Protein 9H2I (pdb70)

Nearest PDB structures (foldseek):
  8oqj-assembly1_A  TM=9.856E-01  e=1.143E-05  Escherichia coli
  1w88-assembly1_I  TM=9.355E-01  e=3.337E-03  Geobacillus stearothermophilus
  1w85-assembly1_I  TM=9.354E-01  e=4.107E-03  Geobacillus stearothermophilus
  2eq8-assembly1_C  TM=9.180E-01  e=4.717E-03  unclassified
  2eq8-assembly2_F  TM=9.027E-01  e=7.657E-03  unclassified

Secondary structure (DSSP, 8-state):
-----HHHHHS-HHHHHHHHHTT--GGGSPP-SGGGPPPHHHHHHHH-/-EEEEEEEEEE--SHHHHHHHHHHHHTT--EEEEESSSSSSHHHHHHSHHHHHHHHHHHHHHHHHHHGGGGTEEPPPPEE-HHHHHHHHHHHHHHHHHHHHHHHHHTT-EEEESEEEEEETTEEEEEETTEEEEEEEEEEEE---EEE---TTS-TTSTTEE-HHHHHH-----SEEEEE--SHHHHHHHHHHHHHT-EEEEE-SSSSSSTTS-HHHHHHHHHHHHHHEEEETTEEEEEEEEETTEEEEEEEETT--SSPEEESEEEE-S-EEE-TTSS-GGGGT----TTS-----TTSB-SSTTEEE-GGGG-S---HHHHHHHHHHHHHHHTT-------S---EEE-SSSEEEEEE--HHHHHHHT--EEEEEEEGGG-HHHHHTT-TT-EEEEEEETTT-BEEEEEEEETTGGGGHHHHHHHHHTT-BHHHHHHS---SS-STHHHHHHHHHHHT---SS--TTS--/-EEEEEEEEEE--SHHHHHHHHHHHHTT--EEEEESSSSSSHHHHHHSHHHHHHHHHHHHHHHHHHHTGGGTEEPPPPEE-HHHHHHHHHHHHHHHHHHHHHHHHHTT-EEEEEEEEEEETTEEEEEETTEEEEEEEEEEEE---EEE---TTS-TTSTTEE-HHHHHH-----SEEEEE--SHHHHHHHHHHHHHT-EEEEEESSSSSSTTS-HHHHHHHHHHHHHHEEEEESEEEEEEEEETTEEEEEEEETT--SS-EEESEEEE-S-EEE-GGGS-GGGGT--B-TTS-B---TT-B-SSTTEEE-GGGG-SS--HHHHHHHHHHHHHHHTT-------S---EEE-SSSEEEEEE--HHHHHHTT--EEEEEEEGGG-HHHHHTT-TT-EEEEEEETTT-BEEEEEEEETTGGGGHHHHHHHHHTT-BHHHHHHS---SS-STHHHHHHHHHHHT---SS--TT-

Sequence (990 aa):
EFAENDAYVHATPLIRRLAREFGVNLAKVKGTGRKGRILREDVQAYVKSTEIKTQVVVLGAGPAGYSAAFRCADLGLETVIVERYNTLGGVCLNVGCIPSKALLHVAKVIEEAKALAEHGIVFGEPKTDIDKIRTWKEKVINQLTGGLAGMAKGRKVKVVNGLGKFTGANTLEVEGENGKTVINFDNAIIAAGSRPIQLPFIPHEDPRIWDSTDALELKEVPERLLVMGGGIIGLEMGTVYHALGSQIDVVEMFDQVIPAADKDIVKVFTKRISKKFNLMLETKVTAVEAKEDGIYVTMEGKKAPAEPQRYDAVLVAIGRVPNGKNLDAGKAGVEVDDRGFIRVDKQLRTNVPHIFAIGDIVGQPMLAHKGVHEGHVAAEVIAGKKHYFDPKVIPSIAYTEPEVAWVGLTEKEAKEKGISYETATFPWAASGRAIASDCADGMTKLIFDKESHRVIGGAIVGTNGGELLGEIGLAIEMGCDAEDIALTIHAHPTLHESVGLAAEVFEGSITDLPNPKAKKSTEIKTQVVVLGAGPAGYSAAFRCADLGLETVIVERYNTLGGVCLNVGCIPSKALLHVAKVIEEAKALAEHGIVFGEPKTDIDKIRTWKEKVINQLTGGLAGMAKGRKVKVVNGLGKFTGANTLEVEGENGKTVINFDNAIIAAGSRPIQLPFIPHEDPRIWDSTDALELKEVPERLLVMGGGIIGLEMGTVYHALGSQIDVVEMFDQVIPAADKDIVKVFTKRISKKFNLMLETKVTAVEAKEDGIYVTMEGKKAPAEPQRYDAVLVAIGRVPNGKNLDAGKAGVEVDDRGFIRVDKQLRTNVPHIFAIGDIVGQPMLAHKGVHEGHVAAEVIAGKKHYFDPKVIPSIAYTEPEVAWVGLTEKEAKEKGISYETATFPWAASGRAIASDCADGMTKLIFDKESHRVIGGAIVGTNGGELLGEIGLAIEMGCDAEDIALTIHAHPTLHESVGLAAEVFEGSITDLPNPKA

Organism: Escherichia coli (strain K12) (NCBI:txid83333)

GO terms:
  GO:0005515 protein binding (F, IPI)
  GO:0045254 pyruvate dehydrogenase complex (C, IDA)
  GO:0097532 stress response to acid chemical (P, IMP)
  GO:0004742 dihydrolipoyllysine-residue acetyltransferase activity (F, IDA)
  GO:0005737 cytoplasm (C, IDA)
  GO:0031405 lipoic acid binding (F, IDA)
  GO:0045254 pyruvate dehydrogenase complex (C, IGI)
  GO:0006086 pyruvate decarboxylation to acetyl-CoA (P, IMP)
  GO:0005737 cytoplasm (C, HDA)

Radius of gyration: 30.0 Å; Cα contacts (8 Å, |Δi|>4): 2459; chains: 3; bounding box: 72×82×70 Å

InterPro domains:
  IPR000089 Biotin/lipoyl attachment [PF00364] (4-73)
  IPR000089 Biotin/lipoyl attachment [PF00364] (107-176)
  IPR000089 Biotin/lipoyl attachment [PF00364] (207-277)
  IPR000089 Biotin/lipoyl attachment [PS50968] (2-75)
  IPR000089 Biotin/lipoyl attachment [PS50968] (105-178)
  IPR000089 Biotin/lipoyl attachment [PS50968] (206-279)
  IPR001078 2-oxoacid dehydrogenase acyltransferase, catalytic domain [PF00198] (399-629)
  IPR003016 2-oxo acid dehydrogenase, lipoyl-binding site [PS00189] (25-54)
  IPR003016 2-oxo acid dehydrogenase, lipoyl-binding site [PS00189] (128-157)
  IPR003016 2-oxo acid dehydrogenase, lipoyl-binding site [PS00189] (229-258)
  IPR004167 Peripheral subunit-binding domain [PF02817] (327-362)
  IPR004167 Peripheral subunit-binding domain [PS51826] (328-365)
  IPR006256 Dihydrolipoamide acetyltransferase pyruvate dehydrogenase complex [TIGR01348] (180-630)
  IPR011053 Single hybrid motif [SSF51230] (1-93)
  IPR011053 Single hybrid motif [SSF51230] (105-197)
  IPR011053 Single hybrid motif [SSF51230] (206-298)
  IPR023213 Chloramphenicol acetyltransferase-like domain superfamily [G3DSA:3.30.559.10] (382-630)
  IPR036625 E3-binding domain superfamily [G3DSA:4.10.320.10] (327-372)
  IPR036625 E3-binding domain superfamily [SSF47005] (321-366)
  IPR050743 2-oxoacid dehydrogenase family, E2 component [PTHR43178] (201-629)

Structure (mmCIF, N/CA/C/O backbone):
data_9H2I
#
_entry.id   9H2I
#
_cell.length_a   60.703
_cell.length_b   88.353
_cell.length_c   200.687
_cell.angle_alpha   90.000
_cell.angle_beta   90.000
_cell.angle_gamma   90.000
#
_symmetry.space_group_name_H-M   'P 21 21 21'
#
loop_
_entity.id
_entity.type
_entity.pdbx_description
1 polymer 'Dihydrolipoyllysine-residue acetyltransferase component of pyruvate dehydrogenase complex'
2 polymer 'Dihydrolipoyl dehydrogenase'
3 non-polymer 'FLAVIN-ADENINE DINUCLEOTIDE'
4 water water
#
loop_
_atom_site.group_PDB
_atom_site.id
_atom_site.type_symbol
_atom_site.label_atom_id
_atom_site.label_alt_id
_atom_site.label_comp_id
_atom_site.label_asym_id
_atom_site.label_entity_id
_atom_site.label_seq_id
_atom_site.pdbx_PDB_ins_code
_atom_site.Cartn_x
_atom_site.Cartn_y
_atom_site.Cartn_z
_atom_site.occupancy
_atom_site.B_iso_or_equiv
_atom_site.auth_seq_id
_atom_site.auth_comp_id
_atom_site.auth_asym_id
_atom_site.auth_atom_id
_atom_site.pdbx_PDB_model_num
ATOM 1 N N . GLU A 1 5 ? -41.58656 -20.98873 60.94832 1.000 56.08784 318 GLU A N 1
ATOM 2 C CA . GLU A 1 5 ? -40.24175 -20.67052 60.48564 1.000 50.29808 318 GLU A CA 1
ATOM 3 C C . GLU A 1 5 ? -40.15329 -20.66952 58.95352 1.000 46.07836 318 GLU A C 1
ATOM 4 O O . GLU A 1 5 ? -41.16522 -20.56947 58.25896 1.000 46.58379 318 GLU A O 1
ATOM 10 N N . PHE A 1 6 ? -38.93853 -20.76400 58.42295 1.000 45.11561 319 PHE A N 1
ATOM 11 C CA . PHE A 1 6 ? -38.73039 -20.45967 57.01358 1.000 45.24344 319 PHE A CA 1
ATOM 12 C C . PHE A 1 6 ? -39.34166 -21.51213 56.09349 1.000 44.75225 319 PHE A C 1
ATOM 13 O O . PHE A 1 6 ? -39.24015 -22.71868 56.34029 1.000 42.48302 319 PHE A O 1
ATOM 21 N N . ALA A 1 7 ? -39.95033 -21.03614 55.00472 1.000 41.64812 320 ALA A N 1
ATOM 22 C CA . ALA A 1 7 ? -40.45342 -21.87697 53.92617 1.000 44.76498 320 ALA A CA 1
ATOM 23 C C . ALA A 1 7 ? -40.38384 -21.10214 52.61526 1.000 47.08056 320 ALA A C 1
ATOM 24 O O . ALA A 1 7 ? -40.59144 -19.88269 52.58786 1.000 41.29860 320 ALA A O 1
ATOM 26 N N . GLU A 1 8 ? -40.09864 -21.82260 51.52441 1.000 41.37325 321 GLU A N 1
ATOM 27 C CA . GLU A 1 8 ? -40.12232 -21.24244 50.17426 1.000 42.56590 321 GLU A CA 1
ATOM 28 C C . GLU A 1 8 ? -41.56667 -21.17729 49.66039 1.000 42.91187 321 GLU A C 1
ATOM 29 O O . GLU A 1 8 ? -41.99254 -21.92122 48.77455 1.000 48.37627 321 GLU A O 1
ATOM 35 N N . ASN A 1 9 ? -42.32717 -20.24722 50.21712 1.000 40.78614 322 ASN A N 1
ATOM 36 C CA . ASN A 1 9 ? -43.71824 -20.06657 49.83725 1.000 40.15241 322 ASN A CA 1
ATOM 37 C C . ASN A 1 9 ? -43.86592 -18.91109 48.83652 1.000 46.68886 322 ASN A C 1
ATOM 38 O O . ASN A 1 9 ? -42.87937 -18.35610 48.33607 1.000 38.25338 322 ASN A O 1
ATOM 43 N N . ASP A 1 10 ? -45.11975 -18.51860 48.56341 1.000 44.03157 323 ASP A N 1
ATOM 44 C CA . ASP A 1 10 ? -45.37887 -17.51132 47.53607 1.000 47.41491 323 ASP A CA 1
ATOM 45 C C . ASP A 1 10 ? -44.84819 -16.14070 47.93740 1.000 42.61122 323 ASP A C 1
ATOM 46 O O . ASP A 1 10 ? -44.37736 -15.37960 47.07953 1.000 39.81932 323 ASP A O 1
ATOM 51 N N . ALA A 1 11 ? -44.91454 -15.81120 49.22926 1.000 37.71844 324 ALA A N 1
ATOM 52 C CA . ALA A 1 11 ? -44.31941 -14.56410 49.70482 1.000 41.00315 324 ALA A CA 1
ATOM 53 C C . ALA A 1 11 ? -42.81419 -14.54665 49.46524 1.000 41.23025 324 ALA A C 1
ATOM 54 O O . ALA A 1 11 ? -42.23707 -13.50226 49.13125 1.000 34.73081 324 ALA A O 1
ATOM 56 N N . TYR A 1 12 ? -42.15977 -15.69501 49.64940 1.000 38.28629 325 TYR A N 1
ATOM 57 C CA . TYR A 1 12 ? -40.71882 -15.78017 49.39273 1.000 37.16230 325 TYR A CA 1
ATOM 58 C C . TYR A 1 12 ? -40.41717 -15.69503 47.90175 1.000 37.18307 325 TYR A C 1
ATOM 59 O O . TYR A 1 12 ? -39.41857 -15.08064 47.49753 1.000 36.36075 325 TYR A O 1
ATOM 68 N N . VAL A 1 13 ? -41.26818 -16.29351 47.06594 1.000 34.13679 326 VAL A N 1
ATOM 69 C CA . VAL A 1 13 ? -41.07201 -16.21117 45.61895 1.000 36.53426 326 VAL A CA 1
ATOM 70 C C . VAL A 1 13 ? -41.14232 -14.76209 45.13655 1.000 38.76551 326 VAL A C 1
ATOM 71 O O . VAL A 1 13 ? -40.38206 -14.34790 44.24877 1.000 35.59955 326 VAL A O 1
ATOM 75 N N . HIS A 1 14 ? -42.06778 -13.97494 45.69255 1.000 37.82345 327 HIS A N 1
ATOM 76 C CA . HIS A 1 14 ? -42.27988 -12.60748 45.22150 1.000 40.38264 327 HIS A CA 1
ATOM 77 C C . HIS A 1 14 ? -41.26188 -11.61304 45.78104 1.000 40.06572 327 HIS A C 1
ATOM 78 O O . HIS A 1 14 ? -41.02024 -10.56940 45.15726 1.000 33.51662 327 HIS A O 1
ATOM 85 N N . ALA A 1 15 ? -40.65105 -11.92562 46.91887 1.000 36.66871 328 ALA A N 1
ATOM 86 C CA . ALA A 1 15 ? -39.77708 -10.99521 47.61561 1.000 36.93071 328 ALA A CA 1
ATOM 87 C C . ALA A 1 15 ? -38.51457 -10.72939 46.80985 1.000 34.30242 328 ALA A C 1
ATOM 88 O O . ALA A 1 15 ? -38.11427 -11.51713 45.94457 1.000 34.01795 328 ALA A O 1
ATOM 90 N N . THR A 1 16 ? -37.86874 -9.61248 47.13060 1.000 36.56936 329 THR A N 1
ATOM 91 C CA . THR A 1 16 ? -36.62971 -9.22636 46.47215 1.000 32.80478 329 THR A CA 1
ATOM 92 C C . THR A 1 16 ? -35.45882 -10.02491 47.05129 1.000 36.39385 329 THR A C 1
ATOM 93 O O . THR A 1 16 ? -35.57228 -10.62373 48.12184 1.000 34.76251 329 THR A O 1
ATOM 97 N N . PRO A 1 17 ? -34.32765 -10.08356 46.34533 1.000 36.08033 330 PRO A N 1
ATOM 98 C CA . PRO A 1 17 ? -33.18280 -10.85443 46.87738 1.000 37.27312 330 PRO A CA 1
ATOM 99 C C . PRO A 1 17 ? -32.71342 -10.41280 48.25690 1.000 37.54700 330 PRO A C 1
ATOM 100 O O . PRO A 1 17 ? -32.28965 -11.27185 49.04840 1.000 32.51765 330 PRO A O 1
ATOM 104 N N . LEU A 1 18 ? -32.78989 -9.11384 48.58799 1.000 31.94966 331 LEU A N 1
ATOM 105 C CA . LEU A 1 18 ? -32.46584 -8.68570 49.95173 1.000 36.36425 331 LEU A CA 1
ATOM 106 C C . LEU A 1 18 ? -33.36759 -9.36995 50.97450 1.000 34.91890 331 LEU A C 1
ATOM 107 O O . LEU A 1 18 ? -32.89007 -9.89734 51.98542 1.000 35.14738 331 LEU A O 1
ATOM 112 N N . ILE A 1 19 ? -34.68099 -9.34158 50.73678 1.000 37.86049 332 ILE A N 1
ATOM 113 C CA . ILE A 1 19 ? -35.64409 -9.84562 51.71409 1.000 36.38586 332 ILE A CA 1
ATOM 114 C C . ILE A 1 19 ? -35.56824 -11.36818 51.80385 1.000 33.70351 332 ILE A C 1
ATOM 115 O O . ILE A 1 19 ? -35.75038 -11.95140 52.87988 1.000 36.68267 332 ILE A O 1
ATOM 120 N N . ARG A 1 20 ? -35.31382 -12.03493 50.68055 1.000 31.75449 333 ARG A N 1
ATOM 121 C CA . ARG A 1 20 ? -35.16136 -13.48920 50.70773 1.000 35.24314 333 ARG A CA 1
ATOM 122 C C . ARG A 1 20 ? -33.95186 -13.90467 51.54543 1.000 40.00342 333 ARG A C 1
ATOM 123 O O . ARG A 1 20 ? -34.03173 -14.85970 52.33504 1.000 36.75688 333 ARG A O 1
ATOM 131 N N . ARG A 1 21 ? -32.83039 -13.17715 51.41262 1.000 34.95100 334 ARG A N 1
ATOM 132 C CA . ARG A 1 21 ? -31.66522 -13.46323 52.23941 1.000 38.02584 334 ARG A CA 1
ATOM 133 C C . ARG A 1 21 ? -31.94618 -13.16147 53.70821 1.000 37.60399 334 ARG A C 1
ATOM 134 O O . ARG A 1 21 ? -31.60888 -13.96568 54.58550 1.000 37.96548 334 ARG A O 1
ATOM 142 N N . LEU A 1 22 ? -32.57272 -12.00912 53.99622 1.000 38.75933 335 LEU A N 1
ATOM 143 C CA . LEU A 1 22 ? -32.93544 -11.68312 55.37241 1.000 38.60726 335 LEU A CA 1
ATOM 144 C C . LEU A 1 22 ? -33.83512 -12.75949 55.96712 1.000 38.75195 335 LEU A C 1
ATOM 145 O O . LEU A 1 22 ? -33.58122 -13.24906 57.07311 1.000 40.21191 335 LEU A O 1
ATOM 150 N N . ALA A 1 23 ? -34.89428 -13.13950 55.24284 1.000 36.74877 336 ALA A N 1
ATOM 151 C CA . ALA A 1 23 ? -35.83761 -14.12649 55.76433 1.000 39.14658 336 ALA A CA 1
ATOM 152 C C . ALA A 1 23 ? -35.15657 -15.46366 56.04673 1.000 42.51109 336 ALA A C 1
ATOM 153 O O . ALA A 1 23 ? -35.49320 -16.14664 57.02516 1.000 42.74336 336 ALA A O 1
ATOM 155 N N . ARG A 1 24 ? -34.18156 -15.84899 55.21481 1.000 40.77467 337 ARG A N 1
ATOM 156 C CA . ARG A 1 24 ? -33.56432 -17.16047 55.38470 1.000 41.67039 337 ARG A CA 1
ATOM 157 C C . ARG A 1 24 ? -32.51624 -17.14601 56.48727 1.000 45.08382 337 ARG A C 1
ATOM 158 O O . ARG A 1 24 ? -32.32984 -18.16032 57.17291 1.000 45.57213 337 ARG A O 1
ATOM 166 N N . GLU A 1 25 ? -31.81496 -16.01496 56.65304 1.000 43.18459 338 GLU A N 1
ATOM 167 C CA . GLU A 1 25 ? -30.93759 -15.82397 57.80418 1.000 42.00078 338 GLU A CA 1
ATOM 168 C C . GLU A 1 25 ? -31.67885 -16.02479 59.11988 1.000 48.26475 338 GLU A C 1
ATOM 169 O O . GLU A 1 25 ? -31.18034 -16.70198 60.02190 1.000 46.63529 338 GLU A O 1
ATOM 175 N N . PHE A 1 26 ? -32.84600 -15.39516 59.26628 1.000 43.48736 339 PHE A N 1
ATOM 176 C CA . PHE A 1 26 ? -33.53792 -15.29429 60.54739 1.000 47.67638 339 PHE A CA 1
ATOM 177 C C . PHE A 1 26 ? -34.71624 -16.25876 60.67905 1.000 44.03904 339 PHE A C 1
ATOM 178 O O . PHE A 1 26 ? -35.48889 -16.14750 61.63560 1.000 41.79132 339 PHE A O 1
ATOM 186 N N . GLY A 1 27 ? -34.86416 -17.20265 59.75006 1.000 43.43474 340 GLY A N 1
ATOM 187 C CA . GLY A 1 27 ? -35.87476 -18.23612 59.86640 1.000 42.12479 340 GLY A CA 1
ATOM 188 C C . GLY A 1 27 ? -37.29819 -17.73481 59.78291 1.000 45.77855 340 GLY A C 1
ATOM 189 O O . GLY A 1 27 ? -38.18813 -18.31550 60.40397 1.000 40.95007 340 GLY A O 1
ATOM 190 N N . VAL A 1 28 ? -37.54050 -16.68716 59.00445 1.000 43.54912 341 VAL A N 1
ATOM 191 C CA . VAL A 1 28 ? -38.81788 -15.98922 59.00062 1.000 42.44530 341 VAL A CA 1
ATOM 192 C C . VAL A 1 28 ? -39.72505 -16.57026 57.92782 1.000 43.59093 341 VAL A C 1
ATOM 193 O O . VAL A 1 28 ? -39.28866 -16.87037 56.81097 1.000 39.75789 341 VAL A O 1
ATOM 197 N N . ASN A 1 29 ? -41.00184 -16.73081 58.26879 1.000 42.60504 342 ASN A N 1
ATOM 198 C CA . ASN A 1 29 ? -42.02697 -17.04188 57.28017 1.000 44.44838 342 ASN A CA 1
ATOM 199 C C . ASN A 1 29 ? -42.54524 -15.70966 56.75103 1.000 42.93260 342 ASN A C 1
ATOM 200 O O . ASN A 1 29 ? -43.25221 -14.98730 57.46604 1.000 43.86444 342 ASN A O 1
ATOM 205 N N . LEU A 1 30 ? -42.19281 -15.38960 55.50090 1.000 39.67452 343 LEU A N 1
ATOM 206 C CA . LEU A 1 30 ? -42.56758 -14.11417 54.89155 1.000 42.05635 343 LEU A CA 1
ATOM 207 C C . LEU A 1 30 ? -44.07276 -13.97742 54.68498 1.000 45.80033 343 LEU A C 1
ATOM 208 O O . LEU A 1 30 ? -44.56708 -12.84786 54.55805 1.000 42.66442 343 LEU A O 1
ATOM 213 N N . ALA A 1 31 ? -44.80879 -15.09480 54.64156 1.000 43.39733 344 ALA A N 1
ATOM 214 C CA . ALA A 1 31 ? -46.26629 -15.03333 54.57724 1.000 46.35970 344 ALA A CA 1
ATOM 215 C C . ALA A 1 31 ? -46.86616 -14.33910 55.79331 1.000 43.69232 344 ALA A C 1
ATOM 216 O O . ALA A 1 31 ? -47.98287 -13.82340 55.71296 1.000 50.21232 344 ALA A O 1
ATOM 218 N N . LYS A 1 32 ? -46.15427 -14.31023 56.91131 1.000 44.64463 345 LYS A N 1
ATOM 219 C CA . LYS A 1 32 ? -46.63813 -13.68458 58.13275 1.000 49.66745 345 LYS A CA 1
ATOM 220 C C . LYS A 1 32 ? -46.15451 -12.25174 58.28876 1.000 49.53459 345 LYS A C 1
ATOM 221 O O . LYS A 1 32 ? -46.54965 -11.57752 59.24674 1.000 43.00673 345 LYS A O 1
ATOM 227 N N . VAL A 1 33 ? -45.29697 -11.78308 57.38247 1.000 45.98034 346 VAL A N 1
ATOM 228 C CA . VAL A 1 33 ? -44.80826 -10.40964 57.39433 1.000 49.72626 346 VAL A CA 1
ATOM 229 C C . VAL A 1 33 ? -45.73124 -9.57006 56.52126 1.000 51.36626 346 VAL A C 1
ATOM 230 O O . VAL A 1 33 ? -45.96064 -9.89456 55.35084 1.000 53.66117 346 VAL A O 1
ATOM 234 N N . LYS A 1 34 ? -46.28411 -8.50568 57.08536 1.000 49.97997 347 LYS A N 1
ATOM 235 C CA . LYS A 1 34 ? -47.12166 -7.60526 56.30737 1.000 51.02866 347 LYS A CA 1
ATOM 236 C C . LYS A 1 34 ? -46.22282 -6.59158 55.60966 1.000 46.70303 347 LYS A C 1
ATOM 237 O O . LYS A 1 34 ? -45.43449 -5.89594 56.26013 1.000 50.03019 347 LYS A O 1
ATOM 243 N N . GLY A 1 35 ? -46.30889 -6.55296 54.28197 1.000 46.03909 348 GLY A N 1
ATOM 244 C CA . GLY A 1 35 ? -45.53393 -5.60258 53.50304 1.000 47.59129 348 GLY A CA 1
ATOM 245 C C . GLY A 1 35 ? -46.24365 -4.26090 53.45956 1.000 43.60542 348 GLY A C 1
ATOM 246 O O . GLY A 1 35 ? -47.43900 -4.18548 53.16173 1.000 45.77291 348 GLY A O 1
ATOM 247 N N . THR A 1 36 ? -45.50879 -3.20238 53.78119 1.000 45.39687 349 THR A N 1
ATOM 248 C CA . THR A 1 36 ? -46.04603 -1.85039 53.82890 1.000 43.82600 349 THR A CA 1
ATOM 249 C C . THR A 1 36 ? -45.67231 -1.01929 52.60586 1.000 46.93265 349 THR A C 1
ATOM 250 O O . THR A 1 36 ? -46.11339 0.13443 52.50155 1.000 45.07213 349 THR A O 1
ATOM 254 N N . GLY A 1 37 ? -44.88705 -1.57849 51.67722 1.000 40.39316 350 GLY A N 1
ATOM 255 C CA . GLY A 1 37 ? -44.46385 -0.86322 50.48698 1.000 41.22373 350 GLY A CA 1
ATOM 256 C C . GLY A 1 37 ? -45.53223 -0.79304 49.41335 1.000 37.45517 350 GLY A C 1
ATOM 257 O O . GLY A 1 37 ? -46.65761 -1.26586 49.56593 1.000 42.02894 350 GLY A O 1
ATOM 258 N N . ARG A 1 38 ? -45.14861 -0.20198 48.28097 1.000 43.54627 351 ARG A N 1
ATOM 259 C CA . ARG A 1 38 ? -46.04211 -0.12374 47.13108 1.000 42.92768 351 ARG A CA 1
ATOM 260 C C . ARG A 1 38 ? -46.44364 -1.51381 46.65681 1.000 45.58609 351 ARG A C 1
ATOM 261 O O . ARG A 1 38 ? -45.60753 -2.41584 46.55835 1.000 44.81117 351 ARG A O 1
ATOM 269 N N . LYS A 1 39 ? -47.74195 -1.67575 46.36582 1.000 44.47765 352 LYS A N 1
ATOM 270 C CA . LYS A 1 39 ? -48.32714 -2.95004 45.93170 1.000 45.14320 352 LYS A CA 1
ATOM 271 C C . LYS A 1 39 ? -48.00821 -4.08250 46.90767 1.000 47.62774 352 LYS A C 1
ATOM 272 O O . LYS A 1 39 ? -47.73194 -5.21159 46.50071 1.000 49.24727 352 LYS A O 1
ATOM 278 N N . GLY A 1 40 ? -48.05008 -3.78046 48.20899 1.000 47.69754 353 GLY A N 1
ATOM 279 C CA . GLY A 1 40 ? -47.80616 -4.78275 49.23584 1.000 46.78388 353 GLY A CA 1
ATOM 280 C C . GLY A 1 40 ? -46.37497 -5.26998 49.37081 1.000 45.40538 353 GLY A C 1
ATOM 281 O O . GLY A 1 40 ? -46.13512 -6.24276 50.08835 1.000 45.27070 353 GLY A O 1
ATOM 282 N N . ARG A 1 41 ? -45.41196 -4.62024 48.72102 1.000 44.86987 354 ARG A N 1
ATOM 283 C CA . ARG A 1 41 ? -44.02725 -5.08027 48.75351 1.000 44.34506 354 ARG A CA 1
ATOM 284 C C . ARG A 1 41 ? -43.49358 -5.15852 50.17997 1.000 44.68195 354 ARG A C 1
ATOM 285 O O . ARG A 1 41 ? -43.70427 -4.25166 50.99549 1.000 40.84937 354 ARG A O 1
ATOM 293 N N . ILE A 1 42 ? -42.77496 -6.24322 50.47081 1.000 40.58397 355 ILE A N 1
ATOM 294 C CA . ILE A 1 42 ? -42.16906 -6.44666 51.78205 1.000 40.35694 355 ILE A CA 1
ATOM 295 C C . ILE A 1 42 ? -40.83156 -5.72145 51.80902 1.000 43.39046 355 ILE A C 1
ATOM 296 O O . ILE A 1 42 ? -39.92959 -6.04176 51.02506 1.000 37.73811 355 ILE A O 1
ATOM 301 N N . LEU A 1 43 ? -40.70218 -4.75556 52.71787 1.000 42.92024 356 LEU A N 1
ATOM 302 C CA . LEU A 1 43 ? -39.51412 -3.92416 52.87096 1.000 47.97465 356 LEU A CA 1
ATOM 303 C C . LEU A 1 43 ? -38.58817 -4.47821 53.95232 1.000 45.20998 356 LEU A C 1
ATOM 304 O O . LEU A 1 43 ? -38.98613 -5.28860 54.78783 1.000 44.06266 356 LEU A O 1
ATOM 309 N N . ARG A 1 44 ? -37.33965 -4.00442 53.94940 1.000 48.14300 357 ARG A N 1
ATOM 310 C CA . ARG A 1 44 ? -36.40331 -4.42962 54.98878 1.000 50.99599 357 ARG A CA 1
ATOM 311 C C . ARG A 1 44 ? -36.85957 -3.97908 56.37384 1.000 50.34902 357 ARG A C 1
ATOM 312 O O . ARG A 1 44 ? -36.61955 -4.67324 57.36725 1.000 48.28816 357 ARG A O 1
ATOM 320 N N . GLU A 1 45 ? -37.51013 -2.81173 56.46191 1.000 50.37603 358 GLU A N 1
ATOM 321 C CA . GLU A 1 45 ? -38.05695 -2.36468 57.74159 1.000 53.24255 358 GLU A CA 1
ATOM 322 C C . GLU A 1 45 ? -39.14317 -3.30680 58.23621 1.000 51.30038 358 GLU A C 1
ATOM 323 O O . GLU A 1 45 ? -39.26959 -3.53237 59.44609 1.000 52.13395 358 GLU A O 1
ATOM 329 N N . ASP A 1 46 ? -39.96448 -3.83210 57.32112 1.000 47.43707 359 ASP A N 1
ATOM 330 C CA . ASP A 1 46 ? -40.99688 -4.77755 57.72352 1.000 45.36051 359 ASP A CA 1
ATOM 331 C C . ASP A 1 46 ? -40.38496 -6.01108 58.37640 1.000 47.29406 359 ASP A C 1
ATOM 332 O O . ASP A 1 46 ? -40.87318 -6.47773 59.40856 1.000 46.89712 359 ASP A O 1
ATOM 337 N N . VAL A 1 47 ? -39.30223 -6.53869 57.79775 1.000 51.84689 360 VAL A N 1
ATOM 338 C CA . VAL A 1 47 ? -38.68035 -7.76094 58.31444 1.000 49.56847 360 VAL A CA 1
ATOM 339 C C . VAL A 1 47 ? -37.99632 -7.49731 59.65529 1.000 54.38561 360 VAL A C 1
ATOM 340 O O . VAL A 1 47 ? -38.09806 -8.29750 60.59610 1.000 57.96218 360 VAL A O 1
ATOM 344 N N . GLN A 1 48 ? -37.28877 -6.37508 59.76462 1.000 53.37019 361 GLN A N 1
ATOM 345 C CA . GLN A 1 48 ? -36.64149 -6.03575 61.02440 1.000 58.66268 361 GLN A CA 1
ATOM 346 C C . GLN A 1 48 ? -37.66690 -5.78894 62.12499 1.000 59.05185 361 GLN A C 1
ATOM 347 O O . GLN A 1 48 ? -37.45988 -6.19680 63.27134 1.000 58.70097 361 GLN A O 1
ATOM 353 N N . ALA A 1 49 ? -38.78703 -5.14024 61.79962 1.000 57.30452 362 ALA A N 1
ATOM 354 C CA . ALA A 1 49 ? -39.83229 -4.95805 62.80302 1.000 54.41239 362 ALA A CA 1
ATOM 355 C C . ALA A 1 49 ? -40.38640 -6.30189 63.26979 1.000 61.26858 362 ALA A C 1
ATOM 356 O O . ALA A 1 49 ? -40.68135 -6.48437 64.45909 1.000 64.14849 362 ALA A O 1
ATOM 358 N N . TYR A 1 50 ? -40.49698 -7.26813 62.35259 1.000 58.38467 363 TYR A N 1
ATOM 359 C CA . TYR A 1 50 ? -41.13091 -8.54502 62.66650 1.000 55.10141 363 TYR A CA 1
ATOM 360 C C . TYR A 1 50 ? -40.27793 -9.40959 63.59593 1.000 63.78045 363 TYR A C 1
ATOM 361 O O . TYR A 1 50 ? -40.82958 -10.18879 64.38598 1.000 57.94245 363 TYR A O 1
ATOM 370 N N . VAL A 1 51 ? -38.94554 -9.29617 63.52695 1.000 65.18499 364 VAL A N 1
ATOM 371 C CA . VAL A 1 51 ? -38.10157 -10.16055 64.35297 1.000 68.67976 364 VAL A CA 1
ATOM 372 C C . VAL A 1 51 ? -38.34823 -9.90976 65.84029 1.000 73.33463 364 VAL A C 1
ATOM 373 O O . VAL A 1 51 ? -38.24059 -10.83301 66.65682 1.000 76.52702 364 VAL A O 1
ATOM 377 N N . LYS A 1 52 ? -38.70711 -8.68501 66.21884 1.000 74.83100 365 LYS A N 1
ATOM 378 C CA . LYS A 1 52 ? -39.09646 -8.42306 67.59955 1.000 70.74830 365 LYS A CA 1
ATOM 379 C C . LYS A 1 52 ? -40.56914 -8.03371 67.71447 1.000 69.98813 365 LYS A C 1
ATOM 380 O O . LYS A 1 52 ? -41.46226 -8.88174 67.59778 1.000 72.50361 365 LYS A O 1
ATOM 386 N N . SER B 2 1 ? -62.18088 27.43534 2.10963 1.000 52.26504 2 SER B N 1
ATOM 387 C CA . SER B 2 1 ? -61.73110 26.78084 3.33375 1.000 48.97520 2 SER B CA 1
ATOM 388 C C . SER B 2 1 ? -62.50638 25.47810 3.59760 1.000 52.35111 2 SER B C 1
ATOM 389 O O . SER B 2 1 ? -63.46072 25.15465 2.88191 1.000 53.24982 2 SER B O 1
ATOM 392 N N . THR B 2 2 ? -62.06070 24.73174 4.61246 1.000 44.32729 3 THR B N 1
ATOM 393 C CA . THR B 2 2 ? -62.65329 23.47453 5.05062 1.000 45.03750 3 THR B CA 1
ATOM 394 C C . THR B 2 2 ? -62.86066 23.56968 6.55803 1.000 46.79397 3 THR B C 1
ATOM 395 O O . THR B 2 2 ? -62.05536 24.19482 7.25293 1.000 43.72518 3 THR B O 1
ATOM 399 N N . GLU B 2 3 ? -63.95111 22.99412 7.06814 1.000 45.15243 4 GLU B N 1
ATOM 400 C CA . GLU B 2 3 ? -64.22673 23.01752 8.50056 1.000 44.81045 4 GLU B CA 1
ATOM 401 C C . GLU B 2 3 ? -64.35427 21.59518 9.01516 1.000 45.51639 4 GLU B C 1
ATOM 402 O O . GLU B 2 3 ? -64.98554 20.75072 8.37234 1.000 47.70447 4 GLU B O 1
ATOM 408 N N . ILE B 2 4 ? -63.74813 21.35066 10.17474 1.000 41.54453 5 ILE B N 1
ATOM 409 C CA . ILE B 2 4 ? -63.66560 20.05251 10.83160 1.000 41.33897 5 ILE B CA 1
ATOM 410 C C . ILE B 2 4 ? -63.91532 20.27462 12.31438 1.000 35.85329 5 ILE B C 1
ATOM 411 O O . ILE B 2 4 ? -63.53987 21.31271 12.86700 1.000 33.98474 5 ILE B O 1
ATOM 416 N N . LYS B 2 5 ? -64.55567 19.29523 12.96072 1.000 38.89002 6 LYS B N 1
ATOM 417 C CA . LYS B 2 5 ? -64.65093 19.25981 14.41165 1.000 33.80092 6 LYS B CA 1
ATOM 418 C C . LYS B 2 5 ? -64.14550 17.91105 14.89383 1.000 35.19909 6 LYS B C 1
ATOM 419 O O . LYS B 2 5 ? -64.42662 16.87232 14.28402 1.000 35.69768 6 LYS B O 1
ATOM 425 N N . THR B 2 6 ? -63.38555 17.93893 15.98460 1.000 34.84932 7 THR B N 1
ATOM 426 C CA . THR B 2 6 ? -62.84096 16.73371 16.58195 1.000 33.99284 7 THR B CA 1
ATOM 427 C C . THR B 2 6 ? -62.87537 16.87929 18.09998 1.000 34.40286 7 THR B C 1
ATOM 428 O O . THR B 2 6 ? -62.98013 17.98934 18.64198 1.000 34.34897 7 THR B O 1
ATOM 432 N N . GLN B 2 7 ? -62.76813 15.74149 18.79210 1.000 31.52166 8 GLN B N 1
ATOM 433 C CA . GLN B 2 7 ? -62.62683 15.78950 20.24841 1.000 34.58838 8 GLN B CA 1
ATOM 434 C C . GLN B 2 7 ? -61.24893 16.31398 20.65876 1.000 35.96297 8 GLN B C 1
ATOM 435 O O . GLN B 2 7 ? -61.13688 17.23306 21.48237 1.000 34.73625 8 GLN B O 1
ATOM 441 N N . VAL B 2 8 ? -60.18903 15.74424 20.09994 1.000 34.49974 9 VAL B N 1
ATOM 442 C CA . VAL B 2 8 ? -58.82187 16.11325 20.45844 1.000 34.11228 9 VAL B CA 1
ATOM 443 C C . VAL B 2 8 ? -58.08694 16.51263 19.18689 1.000 32.21289 9 VAL B C 1
ATOM 444 O O . VAL B 2 8 ? -58.09301 15.76576 18.20669 1.000 32.73775 9 VAL B O 1
ATOM 448 N N . VAL B 2 9 ? -57.42982 17.66526 19.19821 1.000 33.62329 10 VAL B N 1
ATOM 449 C CA . VAL B 2 9 ? -56.51335 17.99469 18.11073 1.000 33.47264 10 VAL B CA 1
ATOM 450 C C . VAL B 2 9 ? -55.11229 18.01543 18.68520 1.000 31.03928 10 VAL B C 1
ATOM 451 O O . VAL B 2 9 ? -54.88777 18.58066 19.75969 1.000 30.87343 10 VAL B O 1
ATOM 455 N N . VAL B 2 10 ? -54.18404 17.36244 17.99090 1.000 31.70475 11 VAL B N 1
ATOM 456 C CA . VAL B 2 10 ? -52.78228 17.32420 18.39506 1.000 33.64776 11 VAL B CA 1
ATOM 457 C C . VAL B 2 10 ? -51.98095 18.16170 17.39705 1.000 32.26847 11 VAL B C 1
ATOM 458 O O . VAL B 2 10 ? -51.96791 17.86409 16.19438 1.000 30.62366 11 VAL B O 1
ATOM 462 N N . LEU B 2 11 ? -51.29152 19.18135 17.90657 1.000 30.82642 12 LEU B N 1
ATOM 463 C CA . LEU B 2 11 ? -50.50661 20.10267 17.09583 1.000 30.17712 12 LEU B CA 1
ATOM 464 C C . LEU B 2 11 ? -49.04075 19.68446 17.15317 1.000 29.12053 12 LEU B C 1
ATOM 465 O O . LEU B 2 11 ? -48.36767 19.90789 18.16946 1.000 30.77616 12 LEU B O 1
ATOM 470 N N . GLY B 2 12 ? -48.55628 19.08840 16.06125 1.000 32.35389 13 GLY B N 1
ATOM 471 C CA . GLY B 2 12 ? -47.21989 18.51940 15.99338 1.000 33.06917 13 GLY B CA 1
ATOM 472 C C . GLY B 2 12 ? -47.23893 16.99915 16.02454 1.000 34.18006 13 GLY B C 1
ATOM 473 O O . GLY B 2 12 ? -47.98767 16.41503 16.80721 1.000 31.51232 13 GLY B O 1
ATOM 474 N N . ALA B 2 13 ? -46.40381 16.33824 15.22208 1.000 33.97381 14 ALA B N 1
ATOM 475 C CA . ALA B 2 13 ? -46.46152 14.88405 15.06945 1.000 31.67040 14 ALA B CA 1
ATOM 476 C C . ALA B 2 13 ? -45.13715 14.19439 15.38967 1.000 30.95487 14 ALA B C 1
ATOM 477 O O . ALA B 2 13 ? -44.83188 13.13316 14.82734 1.000 31.39710 14 ALA B O 1
ATOM 479 N N . GLY B 2 14 ? -44.33891 14.76896 16.28151 1.000 33.24476 15 GLY B N 1
ATOM 480 C CA . GLY B 2 14 ? -43.13175 14.11074 16.73660 1.000 32.65480 15 GLY B CA 1
ATOM 481 C C . GLY B 2 14 ? -43.45066 13.04413 17.76527 1.000 33.92635 15 GLY B C 1
ATOM 482 O O . GLY B 2 14 ? -44.62178 12.73530 18.00786 1.000 31.55555 15 GLY B O 1
ATOM 483 N N . PRO B 2 15 ? -42.41808 12.44973 18.38847 1.000 34.21776 16 PRO B N 1
ATOM 484 C CA . PRO B 2 15 ? -42.67928 11.38704 19.38752 1.000 32.36182 16 PRO B CA 1
ATOM 485 C C . PRO B 2 15 ? -43.74061 11.75668 20.41640 1.000 30.62234 16 PRO B C 1
ATOM 486 O O . PRO B 2 15 ? -44.51914 10.89478 20.83351 1.000 32.33974 16 PRO B O 1
ATOM 490 N N . ALA B 2 16 ? -43.79313 13.01735 20.84540 1.000 30.95762 17 ALA B N 1
ATOM 491 C CA . ALA B 2 16 ? -44.77947 13.39534 21.84151 1.000 33.20181 17 ALA B CA 1
ATOM 492 C C . ALA B 2 16 ? -46.17519 13.43146 21.22754 1.000 36.00599 17 ALA B C 1
ATOM 493 O O . ALA B 2 16 ? -47.10464 12.80202 21.74582 1.000 33.38714 17 ALA B O 1
ATOM 495 N N . GLY B 2 17 ? -46.32187 14.12615 20.09559 1.000 33.60816 18 GLY B N 1
ATOM 496 C CA . GLY B 2 17 ? -47.64322 14.33393 19.51460 1.000 31.54900 18 GLY B CA 1
ATOM 497 C C . GLY B 2 17 ? -48.26577 13.07228 18.93566 1.000 30.87602 18 GLY B C 1
ATOM 498 O O . GLY B 2 17 ? -49.44759 12.79966 19.14873 1.000 31.96358 18 GLY B O 1
ATOM 499 N N . TYR B 2 18 ? -47.50233 12.28718 18.18149 1.000 31.79663 19 TYR B N 1
ATOM 500 C CA . TYR B 2 18 ? -48.17726 11.13111 17.59751 1.000 31.37792 19 TYR B CA 1
ATOM 501 C C . TYR B 2 18 ? -48.47597 10.07362 18.65377 1.000 32.65569 19 TYR B C 1
ATOM 502 O O . TYR B 2 18 ? -49.51785 9.41212 18.57589 1.000 30.95673 19 TYR B O 1
ATOM 511 N N . SER B 2 19 ? -47.61236 9.93079 19.66922 1.000 30.23880 20 SER B N 1
ATOM 512 C CA . SER B 2 19 ? -47.91891 9.01109 20.76647 1.000 29.15174 20 SER B CA 1
ATOM 513 C C . SER B 2 19 ? -49.17462 9.45680 21.49855 1.000 33.46098 20 SER B C 1
ATOM 514 O O . SER B 2 19 ? -50.01124 8.62661 21.87494 1.000 31.70521 20 SER B O 1
ATOM 517 N N . ALA B 2 20 ? -49.32876 10.76911 21.70347 1.000 28.13293 21 ALA B N 1
ATOM 518 C CA . ALA B 2 20 ? -50.53779 11.26224 22.35343 1.000 30.66166 21 ALA B CA 1
ATOM 519 C C . ALA B 2 20 ? -51.76453 10.99748 21.48850 1.000 32.59720 21 ALA B C 1
ATOM 520 O O . ALA B 2 20 ? -52.80443 10.55167 21.99158 1.000 32.13659 21 ALA B O 1
ATOM 522 N N . ALA B 2 21 ? -51.64487 11.22246 20.17894 1.000 34.21972 22 ALA B N 1
ATOM 523 C CA . ALA B 2 21 ? -52.77274 11.02478 19.27203 1.000 33.46228 22 ALA B CA 1
ATOM 524 C C . ALA B 2 21 ? -53.19829 9.56086 19.23040 1.000 34.85855 22 ALA B C 1
ATOM 525 O O . ALA B 2 21 ? -54.39183 9.24577 19.30567 1.000 33.31899 22 ALA B O 1
ATOM 527 N N . PHE B 2 22 ? -52.22545 8.65427 19.07324 1.000 30.93047 23 PHE B N 1
ATOM 528 C CA . PHE B 2 22 ? -52.51423 7.23179 18.98878 1.000 31.03827 23 PHE B CA 1
ATOM 529 C C . PHE B 2 22 ? -53.07890 6.71117 20.30017 1.000 35.44859 23 PHE B C 1
ATOM 530 O O . PHE B 2 22 ? -54.00802 5.88909 20.29320 1.000 34.10971 23 PHE B O 1
ATOM 538 N N . ARG B 2 23 ? -52.56576 7.21158 21.43532 1.000 33.11499 24 ARG B N 1
ATOM 539 C CA . ARG B 2 23 ? -53.14098 6.84003 22.72776 1.000 35.23252 24 ARG B CA 1
ATOM 540 C C . ARG B 2 23 ? -54.57960 7.34203 22.85946 1.000 36.66504 24 ARG B C 1
ATOM 541 O O . ARG B 2 23 ? -55.47064 6.59384 23.29893 1.000 33.97921 24 ARG B O 1
ATOM 549 N N . CYS B 2 24 ? -54.83379 8.60024 22.47628 1.000 35.18902 25 CYS B N 1
ATOM 550 C CA . CYS B 2 24 ? -56.21158 9.09959 22.41958 1.000 33.61260 25 CYS B CA 1
ATOM 551 C C . CYS B 2 24 ? -57.09388 8.17369 21.59006 1.000 34.79382 25 CYS B C 1
ATOM 552 O O . CYS B 2 24 ? -58.19422 7.79268 22.01271 1.000 33.88257 25 CYS B O 1
ATOM 555 N N . ALA B 2 25 ? -56.62341 7.80491 20.40142 1.000 31.68958 26 ALA B N 1
ATOM 556 C CA . ALA B 2 25 ? -57.41499 6.93674 19.53323 1.000 36.91034 26 ALA B CA 1
ATOM 557 C C . ALA B 2 25 ? -57.68949 5.59263 20.20122 1.000 38.83659 26 ALA B C 1
ATOM 558 O O . ALA B 2 25 ? -58.80750 5.07581 20.12584 1.000 36.27218 26 ALA B O 1
ATOM 560 N N . ASP B 2 26 ? -56.68356 5.01459 20.87208 1.000 36.49696 27 ASP B N 1
ATOM 561 C CA . ASP B 2 26 ? -56.88238 3.73145 21.54616 1.000 37.73259 27 ASP B CA 1
ATOM 562 C C . ASP B 2 26 ? -57.85196 3.82400 22.72978 1.000 39.59704 27 ASP B C 1
ATOM 563 O O . ASP B 2 26 ? -58.47932 2.81720 23.08019 1.000 40.70024 27 ASP B O 1
ATOM 568 N N . LEU B 2 27 ? -58.00331 5.00276 23.33295 1.000 31.55545 28 LEU B N 1
ATOM 569 C CA . LEU B 2 27 ? -58.94878 5.24253 24.41013 1.000 35.95041 28 LEU B CA 1
ATOM 570 C C . LEU B 2 27 ? -60.32732 5.67429 23.90728 1.000 34.87976 28 LEU B C 1
ATOM 571 O O . LEU B 2 27 ? -61.15432 6.10524 24.71513 1.000 33.63155 28 LEU B O 1
ATOM 576 N N . GLY B 2 28 ? -60.57991 5.59036 22.59991 1.000 36.39241 29 GLY B N 1
ATOM 577 C CA . GLY B 2 28 ? -61.89760 5.86212 22.04848 1.000 35.07794 29 GLY B CA 1
ATOM 578 C C . GLY B 2 28 ? -62.21878 7.31339 21.76345 1.000 41.31110 29 GLY B C 1
ATOM 579 O O . GLY B 2 28 ? -63.39929 7.66294 21.65325 1.000 39.31523 29 GLY B O 1
ATOM 580 N N . LEU B 2 29 ? -61.21544 8.17396 21.62264 1.000 35.93464 30 LEU B N 1
ATOM 581 C CA . LEU B 2 29 ? -61.42986 9.59726 21.38417 1.000 36.25673 30 LEU B CA 1
ATOM 582 C C . LEU B 2 29 ? -61.18566 9.92520 19.91719 1.000 36.56580 30 LEU B C 1
ATOM 583 O O . LEU B 2 29 ? -60.26813 9.38728 19.29266 1.000 35.86984 30 LEU B O 1
ATOM 588 N N . GLU B 2 30 ? -62.02885 10.79048 19.36526 1.000 32.73571 31 GLU B N 1
ATOM 589 C CA . GLU B 2 30 ? -61.88486 11.21811 17.97986 1.000 35.02892 31 GLU B CA 1
ATOM 590 C C . GLU B 2 30 ? -60.73321 12.21685 17.91387 1.000 32.93875 31 GLU B C 1
ATOM 591 O O . GLU B 2 30 ? -60.73107 13.20953 18.64990 1.000 33.09805 31 GLU B O 1
ATOM 597 N N . THR B 2 31 ? -59.74642 11.95202 17.05686 1.000 33.88477 32 THR B N 1
ATOM 598 C CA . THR B 2 31 ? -58.45151 12.62094 17.15696 1.000 35.68754 32 THR B CA 1
ATOM 599 C C . THR B 2 31 ? -57.99194 13.04169 15.76946 1.000 33.76348 32 THR B C 1
ATOM 600 O O . THR B 2 31 ? -58.14022 12.28895 14.80753 1.000 34.82981 32 THR B O 1
ATOM 604 N N . VAL B 2 32 ? -57.43082 14.24311 15.68139 1.000 28.95050 33 VAL B N 1
ATOM 605 C CA . VAL B 2 32 ? -56.83543 14.76461 14.45594 1.000 32.71534 33 VAL B CA 1
ATOM 606 C C . VAL B 2 32 ? -55.41926 15.26508 14.75717 1.000 28.19774 33 VAL B C 1
ATOM 607 O O . VAL B 2 32 ? -55.18584 15.91688 15.77996 1.000 31.94855 33 VAL B O 1
ATOM 611 N N . ILE B 2 33 ? -54.49037 14.96011 13.85682 1.000 29.04986 34 ILE B N 1
ATOM 612 C CA . ILE B 2 33 ? -53.09268 15.40481 13.92219 1.000 30.58517 34 ILE B CA 1
ATOM 613 C C . ILE B 2 33 ? -52.88053 16.53549 12.92345 1.000 31.88241 34 ILE B C 1
ATOM 614 O O . ILE B 2 33 ? -53.28338 16.42329 11.75908 1.000 32.93017 34 ILE B O 1
ATOM 619 N N . VAL B 2 34 ? -52.21034 17.59998 13.35374 1.000 32.71071 35 VAL B N 1
ATOM 620 C CA . VAL B 2 34 ? -51.76067 18.66357 12.46129 1.000 31.26334 35 VAL B CA 1
ATOM 621 C C . VAL B 2 34 ? -50.24205 18.64090 12.42450 1.000 35.44657 35 VAL B C 1
ATOM 622 O O . VAL B 2 34 ? -49.59571 18.71425 13.47965 1.000 35.51057 35 VAL B O 1
ATOM 626 N N . GLU B 2 35 ? -49.67409 18.57615 11.21689 1.000 33.22435 36 GLU B N 1
ATOM 627 C CA . GLU B 2 35 ? -48.22443 18.49630 11.04556 1.000 31.24611 36 GLU B CA 1
ATOM 628 C C . GLU B 2 35 ? -47.78810 19.32578 9.84872 1.000 30.55661 36 GLU B C 1
ATOM 629 O O . GLU B 2 35 ? -48.30811 19.14389 8.74269 1.000 32.43569 36 GLU B O 1
ATOM 635 N N . ARG B 2 36 ? -46.79492 20.19741 10.05328 1.000 32.00328 37 ARG B N 1
ATOM 636 C CA . ARG B 2 36 ? -46.33753 21.02949 8.94587 1.000 34.24621 37 ARG B CA 1
ATOM 637 C C . ARG B 2 36 ? -45.43387 20.27224 7.97938 1.000 35.91020 37 ARG B C 1
ATOM 638 O O . ARG B 2 36 ? -45.39918 20.60629 6.79532 1.000 39.65107 37 ARG B O 1
ATOM 646 N N . TYR B 2 37 ? -44.72541 19.24412 8.42393 1.000 38.28983 38 TYR B N 1
ATOM 647 C CA . TYR B 2 37 ? -43.89989 18.51564 7.47063 1.000 38.62885 38 TYR B CA 1
ATOM 648 C C . TYR B 2 37 ? -44.71695 17.43438 6.77498 1.000 37.66101 38 TYR B C 1
ATOM 649 O O . TYR B 2 37 ? -45.84160 17.11576 7.16738 1.000 35.23037 38 TYR B O 1
ATOM 658 N N . ASN B 2 38 ? -44.13823 16.88190 5.70738 1.000 35.24333 39 ASN B N 1
ATOM 659 C CA . ASN B 2 38 ? -44.84675 15.89772 4.89293 1.000 40.76917 39 ASN B CA 1
ATOM 660 C C . ASN B 2 38 ? -45.03452 14.55271 5.59493 1.000 42.57813 39 ASN B C 1
ATOM 661 O O . ASN B 2 38 ? -45.92746 13.78706 5.21177 1.000 41.07678 39 ASN B O 1
ATOM 666 N N . THR B 2 39 ? -44.20345 14.23383 6.58171 1.000 37.32160 40 THR B N 1
ATOM 667 C CA . THR B 2 39 ? -44.24451 12.94328 7.24949 1.000 41.37140 40 THR B CA 1
ATOM 668 C C . THR B 2 39 ? -44.55354 13.13609 8.72974 1.000 34.19269 40 THR B C 1
ATOM 669 O O . THR B 2 39 ? -44.42552 14.23648 9.26803 1.000 38.28527 40 THR B O 1
ATOM 673 N N . LEU B 2 40 ? -44.9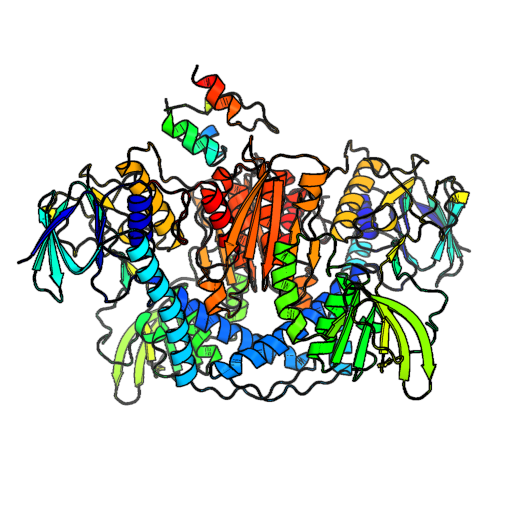9760 12.06212 9.37688 1.000 32.47420 41 LEU B N 1
ATOM 674 C CA . LEU B 2 40 ? -45.09287 12.04117 10.82780 1.000 35.53409 41 LEU B CA 1
ATOM 675 C C . LEU B 2 40 ? -43.72451 11.69547 11.43268 1.000 33.85851 41 LEU B C 1
ATOM 676 O O . LEU B 2 40 ? -42.80042 11.28503 10.72827 1.000 34.17595 41 LEU B O 1
ATOM 681 N N . GLY B 2 41 ? -43.59414 11.86396 12.75412 1.000 36.83172 42 GLY B N 1
ATOM 682 C CA . GLY B 2 41 ? -42.36979 11.49497 13.47091 1.000 33.56260 42 GLY B CA 1
ATOM 683 C C . GLY B 2 41 ? -41.53165 12.67058 13.93814 1.000 33.81092 42 GLY B C 1
ATOM 684 O O . GLY B 2 41 ? -40.61236 12.47577 14.74987 1.000 32.15014 42 GLY B O 1
ATOM 685 N N . GLY B 2 42 ? -41.80876 13.87758 13.44262 1.000 29.05623 43 GLY B N 1
ATOM 686 C CA . GLY B 2 42 ? -41.21426 15.09960 13.96870 1.000 29.74456 43 GLY B CA 1
ATOM 687 C C . GLY B 2 42 ? -39.70564 15.14358 13.78182 1.000 33.86001 43 GLY B C 1
ATOM 688 O O . GLY B 2 42 ? -39.13934 14.56977 12.84138 1.000 32.16765 43 GLY B O 1
ATOM 689 N N . VAL B 2 43 ? -39.03836 15.83009 14.70892 1.000 33.55581 44 VAL B N 1
ATOM 690 C CA . VAL B 2 43 ? -37.58712 15.94581 14.61646 1.000 32.03546 44 VAL B CA 1
ATOM 691 C C . VAL B 2 43 ? -36.92423 14.58857 14.84212 1.000 31.88634 44 VAL B C 1
ATOM 692 O O . VAL B 2 43 ? -36.02241 14.19902 14.09505 1.000 31.73006 44 VAL B O 1
ATOM 696 N N . CYS B 2 44 ? -37.37680 13.83310 15.84534 1.000 32.98454 45 CYS B N 1
ATOM 697 C CA . CYS B 2 44 ? -36.67744 12.59005 16.18693 1.000 34.95880 45 CYS B CA 1
ATOM 698 C C . CYS B 2 44 ? -36.54232 11.67723 14.97022 1.000 31.45932 45 CYS B C 1
ATOM 699 O O . CYS B 2 44 ? -35.43897 11.24824 14.61707 1.000 31.49467 45 CYS B O 1
ATOM 702 N N . LEU B 2 45 ? -37.65111 11.39763 14.29098 1.000 30.77471 46 LEU B N 1
ATOM 703 C CA . LEU B 2 45 ? -37.60708 10.47725 13.15850 1.000 32.63109 46 LEU B CA 1
ATOM 704 C C . LEU B 2 45 ? -36.97633 11.09466 11.91197 1.000 32.70115 46 LEU B C 1
ATOM 705 O O . LEU B 2 45 ? -36.22022 10.42084 11.20532 1.000 30.01436 46 LEU B O 1
ATOM 710 N N . ASN B 2 46 ? -37.27401 12.35535 11.60641 1.000 30.69758 47 ASN B N 1
ATOM 711 C CA . ASN B 2 46 ? -36.91981 12.85589 10.28387 1.000 34.18002 47 ASN B CA 1
ATOM 712 C C . ASN B 2 46 ? -35.56633 13.56213 10.23795 1.000 33.37171 47 ASN B C 1
ATOM 713 O O . ASN B 2 46 ? -34.86614 13.45960 9.22228 1.000 34.97639 47 ASN B O 1
ATOM 718 N N . VAL B 2 47 ? -35.17169 14.27302 11.29440 1.000 29.79281 48 VAL B N 1
ATOM 719 C CA . VAL B 2 47 ? -33.93899 15.05339 11.25180 1.000 34.53069 48 VAL B CA 1
ATOM 720 C C . VAL B 2 47 ? -33.23965 15.00696 12.60788 1.000 33.97748 48 VAL B C 1
ATOM 721 O O . VAL B 2 47 ? -32.57692 15.97270 13.00875 1.000 30.83789 48 VAL B O 1
ATOM 725 N N . GLY B 2 48 ? -33.37761 13.88380 13.32229 1.000 34.60975 49 GLY B N 1
ATOM 726 C CA . GLY B 2 48 ? -32.98076 13.82296 14.71878 1.000 30.84502 49 GLY B CA 1
ATOM 727 C C . GLY B 2 48 ? -32.39015 12.49241 15.14759 1.000 32.56803 49 GLY B C 1
ATOM 728 O O . GLY B 2 48 ? -31.40673 12.02999 14.55530 1.000 29.83386 49 GLY B O 1
ATOM 729 N N . CYS B 2 49 ? -32.97896 11.88658 16.19198 1.000 30.94859 50 CYS B N 1
ATOM 730 C CA . CYS B 2 49 ? -32.45364 10.64403 16.75656 1.000 34.98204 50 CYS B CA 1
ATOM 731 C C . CYS B 2 49 ? -32.15681 9.60688 15.68350 1.000 33.94365 50 CYS B C 1
ATOM 732 O O . CYS B 2 49 ? -31.06355 9.04096 15.64981 1.000 35.42883 50 CYS B O 1
ATOM 735 N N . ILE B 2 50 ? -33.12963 9.32124 14.81858 1.000 31.27204 51 ILE B N 1
ATOM 736 C CA . ILE B 2 50 ? -33.04978 8.15223 13.94231 1.000 33.45196 51 ILE B CA 1
ATOM 737 C C . ILE B 2 50 ? -31.97473 8.32775 12.86612 1.000 35.35689 51 ILE B C 1
ATOM 738 O O . ILE B 2 50 ? -31.09760 7.45712 12.75210 1.000 32.75795 51 ILE B O 1
ATOM 743 N N . PRO B 2 51 ? -31.96722 9.40796 12.06587 1.000 35.25992 52 PRO B N 1
ATOM 744 C CA . PRO B 2 51 ? -30.86083 9.55472 11.09570 1.000 36.71931 52 PRO B CA 1
ATOM 745 C C . PRO B 2 51 ? -29.48614 9.66913 11.76027 1.000 32.53719 52 PRO B C 1
ATOM 746 O O . PRO B 2 51 ? -28.50656 9.13873 11.22004 1.000 33.55100 52 PRO B O 1
ATOM 750 N N . SER B 2 52 ? -29.38790 10.30319 12.93558 1.000 30.76462 53 SER B N 1
ATOM 751 C CA . SER B 2 52 ? -28.08173 10.42001 13.58313 1.000 31.34907 53 SER B CA 1
ATOM 752 C C . SER B 2 52 ? -27.55863 9.06424 14.05043 1.000 35.96273 53 SER B C 1
ATOM 753 O O . SER B 2 52 ? -26.37648 8.76252 13.84482 1.000 29.71200 53 SER B O 1
ATOM 756 N N . LYS B 2 53 ? -28.41697 8.21889 14.65004 1.000 32.23183 54 LYS B N 1
ATOM 757 C CA . LYS B 2 53 ? -27.94005 6.90001 15.06598 1.000 38.95861 54 LYS B CA 1
ATOM 758 C C . LYS B 2 53 ? -27.65950 5.98977 13.87150 1.000 34.69443 54 LYS B C 1
ATOM 759 O O . LYS B 2 53 ? -26.76916 5.13552 13.95068 1.000 35.07322 54 LYS B O 1
ATOM 765 N N . ALA B 2 54 ? -28.36614 6.17358 12.75202 1.000 31.90742 55 ALA B N 1
ATOM 766 C CA . ALA B 2 54 ? -27.99809 5.46449 11.52539 1.000 34.06129 55 ALA B CA 1
ATOM 767 C C . ALA B 2 54 ? -26.57424 5.81485 11.08086 1.000 36.42210 55 ALA B C 1
ATOM 768 O O . ALA B 2 54 ? -25.75528 4.92520 10.82223 1.000 35.16503 55 ALA B O 1
ATOM 770 N N . LEU B 2 55 ? -26.26898 7.11261 10.96518 1.000 32.85025 56 LEU B N 1
ATOM 771 C CA . LEU B 2 55 ? -24.92609 7.52358 10.55482 1.000 34.67966 56 LEU B CA 1
ATOM 772 C C . LEU B 2 55 ? -23.88505 7.13742 11.60816 1.000 33.59309 56 LEU B C 1
ATOM 773 O O . LEU B 2 55 ? -22.75583 6.75656 11.27208 1.000 36.56107 56 LEU B O 1
ATOM 778 N N . LEU B 2 56 ? -24.25647 7.21467 12.89141 1.000 34.21211 57 LEU B N 1
ATOM 779 C CA . LEU B 2 56 ? -23.34016 6.82152 13.95001 1.000 34.03257 57 LEU B CA 1
ATOM 780 C C . LEU B 2 56 ? -22.98462 5.33967 13.84849 1.000 36.22843 57 LEU B C 1
ATOM 781 O O . LEU B 2 56 ? -21.82804 4.95551 14.06685 1.000 34.92502 57 LEU B O 1
ATOM 786 N N . HIS B 2 57 ? -23.96423 4.49169 13.51871 1.000 36.51614 58 HIS B N 1
ATOM 787 C CA . HIS B 2 57 ? -23.66254 3.07008 13.37069 1.000 41.29622 58 HIS B CA 1
ATOM 788 C C . HIS B 2 57 ? -22.68770 2.83208 12.21889 1.000 40.51554 58 HIS B C 1
ATOM 789 O O . HIS B 2 57 ? -21.80149 1.97092 12.31131 1.000 38.03557 58 HIS B O 1
ATOM 796 N N . VAL B 2 58 ? -22.83247 3.58718 11.12689 1.000 35.89110 59 VAL B N 1
ATOM 797 C CA . VAL B 2 58 ? -21.84982 3.52288 10.04284 1.000 37.57916 59 VAL B CA 1
ATOM 798 C C . VAL B 2 58 ? -20.47636 3.92714 10.55211 1.000 37.99940 59 VAL B C 1
ATOM 799 O O . VAL B 2 58 ? -19.46771 3.26508 10.27727 1.000 38.05848 59 VAL B O 1
ATOM 803 N N . ALA B 2 59 ? -20.41724 5.02328 11.30625 1.000 36.37648 60 ALA B N 1
ATOM 804 C CA . ALA B 2 59 ? -19.12842 5.50247 11.79573 1.000 39.38680 60 ALA B CA 1
ATOM 805 C C . ALA B 2 59 ? -18.47660 4.47255 12.70860 1.000 43.38672 60 ALA B C 1
ATOM 806 O O . ALA B 2 59 ? -17.25061 4.31095 12.70014 1.000 42.66795 60 ALA B O 1
ATOM 808 N N . LYS B 2 60 ? -19.28516 3.76145 13.49966 1.000 38.46975 61 LYS B N 1
ATOM 809 C CA . LYS B 2 60 ? -18.73383 2.81935 14.46458 1.000 41.17305 61 LYS B CA 1
ATOM 810 C C . LYS B 2 60 ? -18.16642 1.59165 13.76177 1.000 41.05505 61 LYS B C 1
ATOM 811 O O . LYS B 2 60 ? -17.10322 1.09264 14.14106 1.000 40.12882 61 LYS B O 1
ATOM 817 N N . VAL B 2 61 ? -18.84633 1.11255 12.71989 1.000 34.48151 62 VAL B N 1
ATOM 818 C CA . VAL B 2 61 ? -18.31586 0.00045 11.93364 1.000 43.34082 62 VAL B CA 1
ATOM 819 C C . VAL B 2 61 ? -17.02505 0.39763 11.23120 1.000 46.67245 62 VAL B C 1
ATOM 820 O O . VAL B 2 61 ? -16.06738 -0.38873 11.18676 1.000 41.46202 62 VAL B O 1
ATOM 824 N N . ILE B 2 62 ? -16.97160 1.61423 10.66985 1.000 41.51209 63 ILE B N 1
ATOM 825 C CA . ILE B 2 62 ? -15.74335 2.06459 10.01180 1.000 43.02399 63 ILE B CA 1
ATOM 826 C C . ILE B 2 62 ? -14.57924 1.99695 10.98102 1.000 47.66889 63 ILE B C 1
ATOM 827 O O . ILE B 2 62 ? -13.51615 1.45332 10.66479 1.000 48.38297 63 ILE B O 1
ATOM 832 N N . GLU B 2 63 ? -14.77227 2.52181 12.18948 1.000 44.95264 64 GLU B N 1
ATOM 833 C CA . GLU B 2 63 ? -13.67447 2.54703 13.14301 1.000 48.56634 64 GLU B CA 1
ATOM 834 C C . GLU B 2 63 ? -13.38964 1.16538 13.73404 1.000 48.73027 64 GLU B C 1
ATOM 835 O O . GLU B 2 63 ? -12.23430 0.85671 14.04650 1.000 51.00283 64 GLU B O 1
ATOM 841 N N . GLU B 2 64 ? -14.40362 0.31454 13.89256 1.000 45.24116 65 GLU B N 1
ATOM 842 C CA . GLU B 2 64 ? -14.10261 -1.03710 14.35339 1.000 48.74025 65 GLU B CA 1
ATOM 843 C C . GLU B 2 64 ? -13.38285 -1.84311 13.28114 1.000 46.75441 65 GLU B C 1
ATOM 844 O O . GLU B 2 64 ? -12.52305 -2.67029 13.60462 1.000 42.50734 65 GLU B O 1
ATOM 850 N N . ALA B 2 65 ? -13.69555 -1.59999 12.00856 1.000 43.28546 66 ALA B N 1
ATOM 851 C CA . ALA B 2 65 ? -13.00874 -2.31701 10.93782 1.000 48.21200 66 ALA B CA 1
ATOM 852 C C . ALA B 2 65 ? -11.53594 -1.91969 10.85289 1.000 53.04031 66 ALA B C 1
ATOM 853 O O . ALA B 2 65 ? -10.66740 -2.78098 10.66772 1.000 53.30692 66 ALA B O 1
ATOM 855 N N . LYS B 2 66 ? -11.22815 -0.62654 10.99067 1.000 51.78780 67 LYS B N 1
ATOM 856 C CA . LYS B 2 66 ? -9.82531 -0.21351 11.01552 1.000 56.72713 67 LYS B CA 1
ATOM 857 C C . LYS B 2 66 ? -9.09267 -0.82939 12.20460 1.000 54.96465 67 LYS B C 1
ATOM 858 O O . LYS B 2 66 ? -7.95299 -1.28940 12.06928 1.000 57.05376 67 LYS B O 1
ATOM 864 N N . ALA B 2 67 ? -9.73704 -0.86208 13.37528 1.000 50.62234 68 ALA B N 1
ATOM 865 C CA . ALA B 2 67 ? -9.08961 -1.37593 14.57626 1.000 54.53192 68 ALA B CA 1
ATOM 866 C C . ALA B 2 67 ? -8.70934 -2.85311 14.46411 1.000 55.40167 68 ALA B C 1
ATOM 867 O O . ALA B 2 67 ? -7.79065 -3.29784 15.16478 1.000 54.80861 68 ALA B O 1
ATOM 869 N N . LEU B 2 68 ? -9.39027 -3.61644 13.60269 1.000 53.69975 69 LEU B N 1
ATOM 870 C CA . LEU B 2 68 ? -9.12849 -5.04611 13.43724 1.000 54.46396 69 LEU B CA 1
ATOM 871 C C . LEU B 2 68 ? -7.82936 -5.35332 12.70191 1.000 55.19949 69 LEU B C 1
ATOM 872 O O . LEU B 2 68 ? -7.32477 -6.47908 12.81916 1.000 54.91528 69 LEU B O 1
ATOM 877 N N . ALA B 2 69 ? -7.31624 -4.41003 11.90554 1.000 51.17855 70 ALA B N 1
ATOM 878 C CA . ALA B 2 69 ? -6.10788 -4.66046 11.12365 1.000 58.51724 70 ALA B CA 1
ATOM 879 C C . ALA B 2 69 ? -4.92994 -5.01667 12.02234 1.000 62.05951 70 ALA B C 1
ATOM 880 O O . ALA B 2 69 ? -4.10614 -5.87532 11.67474 1.000 64.37730 70 ALA B O 1
ATOM 882 N N . GLU B 2 70 ? -4.84340 -4.37930 13.19356 1.000 59.47816 71 GLU B N 1
ATOM 883 C CA . GLU B 2 70 ? -3.77450 -4.68686 14.13303 1.000 62.65989 71 GLU B CA 1
ATOM 884 C C . GLU B 2 70 ? -3.86251 -6.11163 14.66855 1.000 61.41793 71 GLU B C 1
ATOM 885 O O . GLU B 2 70 ? -2.88264 -6.60915 15.22740 1.000 67.70175 71 GLU B O 1
ATOM 891 N N . HIS B 2 71 ? -5.00668 -6.77834 14.51754 1.000 60.06415 72 HIS B N 1
ATOM 892 C CA . HIS B 2 71 ? -5.18531 -8.14824 14.98203 1.000 56.55500 72 HIS B CA 1
ATOM 893 C C . HIS B 2 71 ? -5.27519 -9.13951 13.82718 1.000 58.55906 72 HIS B C 1
ATOM 894 O O . HIS B 2 71 ? -5.75784 -10.25891 14.01649 1.000 57.70650 72 HIS B O 1
ATOM 901 N N . GLY B 2 72 ? -4.84214 -8.74573 12.63167 1.000 60.32851 73 GLY B N 1
ATOM 902 C CA . GLY B 2 72 ? -4.70043 -9.68310 11.53334 1.000 58.89544 73 GLY B CA 1
ATOM 903 C C . GLY B 2 72 ? -5.88667 -9.80280 10.60363 1.000 58.58961 73 GLY B C 1
ATOM 904 O O . GLY B 2 72 ? -6.02324 -10.82776 9.92530 1.000 56.97505 73 GLY B O 1
ATOM 905 N N . ILE B 2 73 ? -6.75915 -8.79975 10.55547 1.000 53.61604 74 ILE B N 1
ATOM 906 C CA . ILE B 2 73 ? -7.91085 -8.78953 9.66000 1.000 56.88862 74 ILE B CA 1
ATOM 907 C C . ILE B 2 73 ? -7.89160 -7.41945 9.00669 1.000 57.00251 74 ILE B C 1
ATOM 908 O O . ILE B 2 73 ? -8.39836 -6.44754 9.57860 1.000 52.48729 74 ILE B O 1
ATOM 913 N N . VAL B 2 74 ? -7.28162 -7.33225 7.82600 1.000 57.95008 75 VAL B N 1
ATOM 914 C CA . VAL B 2 74 ? -6.97600 -6.06002 7.18392 1.000 58.31353 75 VAL B CA 1
ATOM 915 C C . VAL B 2 74 ? -8.00383 -5.82488 6.08442 1.000 61.55781 75 VAL B C 1
ATOM 916 O O . VAL B 2 74 ? -7.99186 -6.49918 5.04726 1.000 58.77332 75 VAL B O 1
ATOM 920 N N . PHE B 2 75 ? -8.91594 -4.88709 6.32663 1.000 59.58521 76 PHE B N 1
ATOM 921 C CA . PHE B 2 75 ? -9.78503 -4.37561 5.28156 1.000 61.65313 76 PHE B CA 1
ATOM 922 C C . PHE B 2 75 ? -9.05926 -3.26686 4.53614 1.000 61.00932 76 PHE B C 1
ATOM 923 O O . PHE B 2 75 ? -8.38524 -2.43293 5.14514 1.000 68.08644 76 PHE B O 1
ATOM 931 N N . GLY B 2 76 ? -9.19391 -3.25873 3.21827 1.000 67.97727 77 GLY B N 1
ATOM 932 C CA . GLY B 2 76 ? -8.71779 -2.12544 2.44782 1.000 75.36749 77 GLY B CA 1
ATOM 933 C C . GLY B 2 76 ? -9.38869 -0.84122 2.90416 1.000 76.09037 77 GLY B C 1
ATOM 934 O O . GLY B 2 76 ? -10.36989 -0.84444 3.65153 1.000 77.10238 77 GLY B O 1
ATOM 935 N N . GLU B 2 77 ? -8.82064 0.28552 2.47712 1.000 75.99956 78 GLU B N 1
ATOM 936 C CA . GLU B 2 77 ? -9.45398 1.56517 2.76331 1.000 71.86800 78 GLU B CA 1
ATOM 937 C C . GLU B 2 77 ? -10.88830 1.54787 2.24241 1.000 66.39296 78 GLU B C 1
ATOM 938 O O . GLU B 2 77 ? -11.14225 1.03691 1.14445 1.000 63.17054 78 GLU B O 1
ATOM 944 N N . PRO B 2 78 ? -11.85315 2.05863 3.01235 1.000 66.29273 79 PRO B N 1
ATOM 945 C CA . PRO B 2 78 ? -13.26252 1.98476 2.59357 1.000 63.02115 79 PRO B CA 1
ATOM 946 C C . PRO B 2 78 ? -13.55666 2.99127 1.48899 1.000 60.42348 79 PRO B C 1
ATOM 947 O O . PRO B 2 78 ? -13.30968 4.18884 1.64202 1.000 61.85767 79 PRO B O 1
ATOM 951 N N . LYS B 2 79 ? -14.07810 2.49722 0.36880 1.000 58.06803 80 LYS B N 1
ATOM 952 C CA . LYS B 2 79 ? -14.54905 3.35938 -0.70746 1.000 56.57484 80 LYS B CA 1
ATOM 953 C C . LYS B 2 79 ? -15.98240 3.79803 -0.40886 1.000 56.51294 80 LYS B C 1
ATOM 954 O O . LYS B 2 79 ? -16.88222 2.95994 -0.25263 1.000 52.71195 80 LYS B O 1
ATOM 960 N N . THR B 2 80 ? -16.19267 5.10986 -0.34061 1.000 54.46621 81 THR B N 1
ATOM 961 C CA . THR B 2 80 ? -17.42680 5.70081 0.16042 1.000 48.67078 81 THR B CA 1
ATOM 962 C C . THR B 2 80 ? -18.14858 6.44472 -0.95921 1.000 50.37278 81 THR B C 1
ATOM 963 O O . THR B 2 80 ? -17.52563 7.20363 -1.70672 1.000 45.86121 81 THR B O 1
ATOM 967 N N . ASP B 2 81 ? -19.46188 6.22749 -1.06843 1.000 45.86528 82 ASP B N 1
ATOM 968 C CA . ASP B 2 81 ? -20.32472 6.94720 -2.00862 1.000 42.56985 82 ASP B CA 1
ATOM 969 C C . ASP B 2 81 ? -21.33671 7.73965 -1.17766 1.000 42.39780 82 ASP B C 1
ATOM 970 O O . ASP B 2 81 ? -22.30064 7.18511 -0.64852 1.000 40.55279 82 ASP B O 1
ATOM 975 N N . ILE B 2 82 ? -21.11064 9.04300 -1.04909 1.000 37.73970 83 ILE B N 1
ATOM 976 C CA . ILE B 2 82 ? -21.92399 9.84698 -0.14196 1.000 37.04016 83 ILE B CA 1
ATOM 977 C C . ILE B 2 82 ? -23.40641 9.77733 -0.52149 1.000 38.81827 83 ILE B C 1
ATOM 978 O O . ILE B 2 82 ? -24.27428 9.66280 0.35023 1.000 37.49658 83 ILE B O 1
ATOM 983 N N . ASP B 2 83 ? -23.72427 9.82494 -1.81720 1.000 36.66975 84 ASP B N 1
ATOM 984 C CA . ASP B 2 83 ? -25.13080 9.85573 -2.20672 1.000 38.86414 84 ASP B CA 1
ATOM 985 C C . ASP B 2 83 ? -25.82313 8.52365 -1.92524 1.000 38.52583 84 ASP B C 1
ATOM 986 O O . ASP B 2 83 ? -27.02499 8.50621 -1.63883 1.000 39.30869 84 ASP B O 1
ATOM 991 N N . LYS B 2 84 ? -25.09039 7.40841 -1.97937 1.000 37.03237 85 LYS B N 1
ATOM 992 C CA . LYS B 2 84 ? -25.66625 6.12673 -1.57419 1.000 41.08512 85 LYS B CA 1
ATOM 993 C C . LYS B 2 84 ? -25.93232 6.07194 -0.07261 1.000 37.72013 85 LYS B C 1
ATOM 994 O O . LYS B 2 84 ? -26.87499 5.40552 0.35690 1.000 38.66920 85 LYS B O 1
ATOM 1000 N N . ILE B 2 85 ? -25.10373 6.73707 0.73581 1.000 36.78978 86 ILE B N 1
ATOM 1001 C CA . ILE B 2 85 ? -25.37582 6.81204 2.16580 1.000 41.56532 86 ILE B CA 1
ATOM 1002 C C . ILE B 2 85 ? -26.64006 7.62151 2.41298 1.000 37.47523 86 ILE B C 1
ATOM 1003 O O . ILE B 2 85 ? -27.50301 7.22155 3.20374 1.000 36.20308 86 ILE B O 1
ATOM 1008 N N . ARG B 2 86 ? -26.75840 8.77707 1.74066 1.000 36.38820 87 ARG B N 1
ATOM 1009 C CA . ARG B 2 86 ? -27.99442 9.54538 1.75459 1.000 38.73587 87 ARG B CA 1
ATOM 1010 C C . ARG B 2 86 ? -29.19243 8.65237 1.45607 1.000 38.37785 87 ARG B C 1
ATOM 1011 O O . ARG B 2 86 ? -30.19847 8.68825 2.16749 1.000 38.62432 87 ARG B O 1
ATOM 1019 N N . THR B 2 87 ? -29.10540 7.86651 0.38150 1.000 38.57185 88 THR B N 1
ATOM 1020 C CA . THR B 2 87 ? -30.22538 7.01593 -0.01874 1.000 40.23273 88 THR B CA 1
ATOM 1021 C C . THR B 2 87 ? -30.57499 6.00727 1.07227 1.000 41.52463 88 THR B C 1
ATOM 1022 O O . THR B 2 87 ? -31.75985 5.75179 1.34480 1.000 38.39181 88 THR B O 1
ATOM 1026 N N . TRP B 2 88 ? -29.55643 5.44290 1.72629 1.000 39.62515 89 TRP B N 1
ATOM 1027 C CA . TRP B 2 88 ? -29.80504 4.46414 2.77796 1.000 37.90859 89 TRP B CA 1
ATOM 1028 C C . TRP B 2 88 ? -30.43093 5.12376 3.99919 1.000 40.58516 89 TRP B C 1
ATOM 1029 O O . TRP B 2 88 ? -31.41686 4.61985 4.54605 1.000 38.10143 89 TRP B O 1
ATOM 1040 N N . LYS B 2 89 ? -29.89008 6.26936 4.42268 1.000 37.01446 90 LYS B N 1
ATOM 1041 C CA . LYS B 2 89 ? -30.49786 7.01278 5.51896 1.000 36.83832 90 LYS B CA 1
ATOM 1042 C C . LYS B 2 89 ? -31.97394 7.28894 5.25732 1.000 40.26740 90 LYS B C 1
ATOM 1043 O O . LYS B 2 89 ? -32.81503 7.14387 6.15865 1.000 36.85870 90 LYS B O 1
ATOM 1049 N N . GLU B 2 90 ? -32.31216 7.67138 4.02396 1.000 39.69593 91 GLU B N 1
ATOM 1050 C CA . GLU B 2 90 ? -33.70371 7.98338 3.71489 1.000 40.10079 91 GLU B CA 1
ATOM 1051 C C . GLU B 2 90 ? -34.56471 6.72521 3.67472 1.000 37.67776 91 GLU B C 1
ATOM 1052 O O . GLU B 2 90 ? -35.75554 6.78050 4.00781 1.000 37.83551 91 GLU B O 1
ATOM 1058 N N . LYS B 2 91 ? -33.98473 5.58754 3.28468 1.000 39.30139 92 LYS B N 1
ATOM 1059 C CA . LYS B 2 91 ? -34.72575 4.33098 3.31052 1.000 41.05286 92 LYS B CA 1
ATOM 1060 C C . LYS B 2 91 ? -35.04921 3.90590 4.74301 1.000 38.73894 92 LYS B C 1
ATOM 1061 O O . LYS B 2 91 ? -36.12965 3.37039 5.00492 1.000 40.43179 92 LYS B O 1
ATOM 1067 N N . VAL B 2 92 ? -34.12037 4.12926 5.68005 1.000 39.28370 93 VAL B N 1
ATOM 1068 C CA . VAL B 2 92 ? -34.38641 3.84421 7.09141 1.000 37.88263 93 VAL B CA 1
ATOM 1069 C C . VAL B 2 92 ? -35.54648 4.70574 7.59554 1.000 40.33576 93 VAL B C 1
ATOM 1070 O O . VAL B 2 92 ? -36.50676 4.20765 8.19776 1.000 38.34046 93 VAL B O 1
ATOM 1074 N N . ILE B 2 93 ? -35.49189 6.00703 7.30917 1.000 36.03048 94 ILE B N 1
ATOM 1075 C CA . ILE B 2 93 ? -36.51192 6.94449 7.78355 1.000 36.38681 94 ILE B CA 1
ATOM 1076 C C . ILE B 2 93 ? -37.87459 6.62130 7.17527 1.000 40.92859 94 ILE B C 1
ATOM 1077 O O . ILE B 2 93 ? -38.89356 6.54152 7.88539 1.000 37.10146 94 ILE B O 1
ATOM 1082 N N . ASN B 2 94 ? -37.90633 6.43517 5.84914 1.000 36.70811 95 ASN B N 1
ATOM 1083 C CA . ASN B 2 94 ? -39.14875 6.19220 5.12235 1.000 39.36035 95 ASN B CA 1
ATOM 1084 C C . ASN B 2 94 ? -39.83491 4.90711 5.57346 1.000 38.54142 95 ASN B C 1
ATOM 1085 O O . ASN B 2 94 ? -41.06511 4.83157 5.54755 1.000 40.60993 95 ASN B O 1
ATOM 1090 N N . GLN B 2 95 ? -39.07046 3.90202 6.00166 1.000 41.74766 96 GLN B N 1
ATOM 1091 C CA . GLN B 2 95 ? -39.68100 2.69338 6.55342 1.000 41.70398 96 GLN B CA 1
ATOM 1092 C C . GLN B 2 95 ? -40.49541 3.01357 7.79960 1.000 39.97562 96 GLN B C 1
ATOM 1093 O O . GLN B 2 95 ? -41.61878 2.52083 7.96642 1.000 39.59813 96 GLN B O 1
ATOM 1099 N N . LEU B 2 96 ? -39.95198 3.85743 8.68031 1.000 33.68750 97 LEU B N 1
ATOM 1100 C CA . LEU B 2 96 ? -40.67827 4.24234 9.88261 1.000 37.92366 97 LEU B CA 1
ATOM 1101 C C . LEU B 2 96 ? -41.77581 5.25790 9.57239 1.000 35.63946 97 LEU B C 1
ATOM 1102 O O . LEU B 2 96 ? -42.87088 5.17278 10.13625 1.000 37.19689 97 LEU B O 1
ATOM 1107 N N . THR B 2 97 ? -41.50870 6.24390 8.70453 1.000 33.52253 98 THR B N 1
ATOM 1108 C CA . THR B 2 97 ? -42.55872 7.22703 8.42102 1.000 36.57577 98 THR B CA 1
ATOM 1109 C C . THR B 2 97 ? -43.75574 6.56840 7.73620 1.000 34.42845 98 THR B C 1
ATOM 1110 O O . THR B 2 97 ? -44.89892 6.98929 7.93447 1.000 34.71925 98 THR B O 1
ATOM 1114 N N . GLY B 2 98 ? -43.50349 5.56831 6.89192 1.000 36.53212 99 GLY B N 1
ATOM 1115 C CA . GLY B 2 98 ? -44.59813 4.79397 6.32985 1.000 41.06190 99 GLY B CA 1
ATOM 1116 C C . GLY B 2 98 ? -45.34288 4.01024 7.39534 1.000 38.22550 99 GLY B C 1
ATOM 1117 O O . GLY B 2 98 ? -46.57344 3.93122 7.37466 1.000 39.65415 99 GLY B O 1
ATOM 1118 N N . GLY B 2 99 ? -44.60500 3.43457 8.34982 1.000 38.41780 100 GLY B N 1
ATOM 1119 C CA . GLY B 2 99 ? -45.23814 2.74542 9.46833 1.000 36.91167 100 GLY B CA 1
ATOM 1120 C C . GLY B 2 99 ? -46.15350 3.64154 10.28953 1.000 38.82850 100 GLY B C 1
ATOM 1121 O O . GLY B 2 99 ? -47.26794 3.24393 10.64983 1.000 31.92798 100 GLY B O 1
ATOM 1122 N N . LEU B 2 100 ? -45.69789 4.86205 10.60179 1.000 33.53148 101 LEU B N 1
ATOM 1123 C CA . LEU B 2 100 ? -46.52383 5.79339 11.37253 1.000 37.24981 101 LEU B CA 1
ATOM 1124 C C . LEU B 2 100 ? -47.78057 6.20564 10.60418 1.000 37.04837 101 LEU B C 1
ATOM 1125 O O . LEU B 2 100 ? -48.87202 6.30477 11.18794 1.000 34.71068 101 LEU B O 1
ATOM 1130 N N . ALA B 2 101 ? -47.64078 6.49000 9.30562 1.000 35.38066 102 ALA B N 1
ATOM 1131 C CA . ALA B 2 101 ? -48.80935 6.82094 8.49179 1.000 36.57389 102 ALA B CA 1
ATOM 1132 C C . ALA B 2 101 ? -49.78561 5.65075 8.43482 1.000 35.25945 102 ALA B C 1
ATOM 1133 O O . ALA B 2 101 ? -51.00343 5.84427 8.54136 1.000 34.50863 102 ALA B O 1
ATOM 1135 N N . GLY B 2 102 ? -49.26589 4.43016 8.27660 1.000 36.01392 103 GLY B N 1
ATOM 1136 C CA . GLY B 2 102 ? -50.12598 3.25597 8.30095 1.000 38.41134 103 GLY B CA 1
ATOM 1137 C C . GLY B 2 102 ? -50.86660 3.07452 9.61509 1.000 39.59845 103 GLY B C 1
ATOM 1138 O O . GLY B 2 102 ? -52.04901 2.71307 9.62608 1.000 39.99201 103 GLY B O 1
ATOM 1139 N N . MET B 2 103 ? -50.18077 3.31736 10.74381 1.000 38.59116 104 MET B N 1
ATOM 1140 C CA . MET B 2 103 ? -50.82853 3.21529 12.05064 1.000 37.10111 104 MET B CA 1
ATOM 1141 C C . MET B 2 103 ? -51.83132 4.33877 12.26720 1.000 39.14781 104 MET B C 1
ATOM 1142 O O . MET B 2 103 ? -52.86821 4.13350 12.91471 1.000 37.12086 104 MET B O 1
ATOM 1147 N N . ALA B 2 104 ? -51.53997 5.54173 11.76149 1.000 34.36033 105 ALA B N 1
ATOM 1148 C CA . ALA B 2 104 ? -52.54394 6.59779 11.82392 1.000 35.20107 105 ALA B CA 1
ATOM 1149 C C . ALA B 2 104 ? -53.79745 6.18363 11.05855 1.000 37.06296 105 ALA B C 1
ATOM 1150 O O . ALA B 2 104 ? -54.92253 6.34105 11.54711 1.000 38.21875 105 ALA B O 1
ATOM 1152 N N . LYS B 2 105 ? -53.61563 5.63162 9.85944 1.000 34.51852 106 LYS B N 1
ATOM 1153 C CA . LYS B 2 105 ? -54.75711 5.16108 9.07437 1.000 39.94474 106 LYS B CA 1
ATOM 1154 C C . LYS B 2 105 ? -55.55078 4.10402 9.83720 1.000 40.25892 106 LYS B C 1
ATOM 1155 O O . LYS B 2 105 ? -56.77901 4.18667 9.93814 1.000 36.17875 106 LYS B O 1
ATOM 1161 N N . GLY B 2 106 ? -54.85366 3.11733 10.40701 1.000 39.79020 107 GLY B N 1
ATOM 1162 C CA . GLY B 2 106 ? -55.52427 2.04650 11.12683 1.000 38.83779 107 GLY B CA 1
ATOM 1163 C C . GLY B 2 106 ? -56.24109 2.50239 12.38211 1.000 40.71763 107 GLY B C 1
ATOM 1164 O O . GLY B 2 106 ? -57.28376 1.94357 12.74305 1.000 41.10769 107 GLY B O 1
ATOM 1165 N N . ARG B 2 107 ? -55.71266 3.51708 13.06454 1.000 35.59503 108 ARG B N 1
ATOM 1166 C CA . ARG B 2 107 ? -56.43295 4.07610 14.20295 1.000 36.04977 108 ARG B CA 1
ATOM 1167 C C . ARG B 2 107 ? -57.45979 5.13387 13.80121 1.000 35.82559 108 ARG B C 1
ATOM 1168 O O . ARG B 2 107 ? -58.07675 5.73383 14.68641 1.000 36.69357 108 ARG B O 1
ATOM 1176 N N . LYS B 2 108 ? -57.66193 5.36367 12.50430 1.000 35.56487 109 LYS B N 1
ATOM 1177 C CA . LYS B 2 108 ? -58.59037 6.39340 12.00582 1.000 39.98790 109 LYS B CA 1
ATOM 1178 C C . LYS B 2 108 ? -58.28199 7.78003 12.57233 1.000 41.39315 109 LYS B C 1
ATOM 1179 O O . LYS B 2 108 ? -59.18449 8.54604 12.93273 1.000 41.27432 109 LYS B O 1
ATOM 1185 N N . VAL B 2 109 ? -56.99440 8.12228 12.63869 1.000 36.87585 110 VAL B N 1
ATOM 1186 C CA . VAL B 2 109 ? -56.57122 9.46063 13.03393 1.000 35.65406 110 VAL B CA 1
ATOM 1187 C C . VAL B 2 109 ? -56.25008 10.25321 11.77377 1.000 37.40927 110 VAL B C 1
ATOM 1188 O O . VAL B 2 109 ? -55.31718 9.92042 11.02907 1.000 34.05809 110 VAL B O 1
ATOM 1192 N N . LYS B 2 110 ? -57.02990 11.30010 11.54058 1.000 34.20754 111 LYS B N 1
ATOM 1193 C CA . LYS B 2 110 ? -56.84205 12.14102 10.37359 1.000 37.03628 111 LYS B CA 1
ATOM 1194 C C . LYS B 2 110 ? -55.59479 13.00601 10.55664 1.000 30.11646 111 LYS B C 1
ATOM 1195 O O . LYS B 2 110 ? -55.31604 13.48497 11.65502 1.000 31.80261 111 LYS B O 1
ATOM 1201 N N . VAL B 2 111 ? -54.84090 13.19332 9.47587 1.000 34.06194 112 VAL B N 1
ATOM 1202 C CA . VAL B 2 111 ? -53.68740 14.09238 9.44793 1.000 35.59898 112 VAL B CA 1
ATOM 1203 C C . VAL B 2 111 ? -54.01179 15.25548 8.51969 1.000 31.57198 112 VAL B C 1
ATOM 1204 O O . VAL B 2 111 ? -54.27193 15.05428 7.32606 1.000 37.40593 112 VAL B O 1
ATOM 1208 N N . VAL B 2 112 ? -53.98851 16.46111 9.06634 1.000 30.77485 113 VAL B N 1
ATOM 1209 C CA . VAL B 2 112 ? -54.10786 17.69237 8.29562 1.000 31.58172 113 VAL B CA 1
ATOM 1210 C C . VAL B 2 112 ? -52.71063 18.26542 8.12112 1.000 35.52369 113 VAL B C 1
ATOM 1211 O O . VAL B 2 112 ? -52.02559 18.55981 9.10749 1.000 34.54335 113 VAL B O 1
ATOM 1215 N N . ASN B 2 113 ? -52.28490 18.39920 6.86885 1.000 33.94295 114 ASN B N 1
ATOM 1216 C CA . ASN B 2 113 ? -50.96866 18.93549 6.55891 1.000 32.07342 114 ASN B CA 1
ATOM 1217 C C . ASN B 2 113 ? -50.98983 20.45223 6.62727 1.000 34.62072 114 ASN B C 1
ATOM 1218 O O . ASN B 2 113 ? -51.85802 21.09953 6.03161 1.000 31.79425 114 ASN B O 1
ATOM 1223 N N . GLY B 2 114 ? -50.01795 21.02271 7.32415 1.000 33.60396 115 GLY B N 1
ATOM 1224 C CA . GLY B 2 114 ? -49.79061 22.44186 7.24015 1.000 31.10633 115 GLY B CA 1
ATOM 1225 C C . GLY B 2 114 ? -49.38224 22.99523 8.57800 1.000 34.05480 115 GLY B C 1
ATOM 1226 O O . GLY B 2 114 ? -49.13567 22.25608 9.53465 1.000 33.74390 115 GLY B O 1
ATOM 1227 N N . LEU B 2 115 ? -49.32980 24.31965 8.63203 1.000 32.75715 116 LEU B N 1
ATOM 1228 C CA . LEU B 2 115 ? -48.91286 25.06056 9.81326 1.000 33.87020 116 LEU B CA 1
ATOM 1229 C C . LEU B 2 115 ? -50.15661 25.49183 10.57475 1.000 35.05853 116 LEU B C 1
ATOM 1230 O O . LEU B 2 115 ? -50.93814 26.30122 10.05793 1.000 33.98717 116 LEU B O 1
ATOM 1235 N N . GLY B 2 116 ? -50.31887 24.99647 11.80018 1.000 33.97953 117 GLY B N 1
ATOM 1236 C CA . GLY B 2 116 ? -51.48612 25.30498 12.61672 1.000 33.54573 117 GLY B CA 1
ATOM 1237 C C . GLY B 2 116 ? -51.22449 26.42689 13.60616 1.000 35.96994 117 GLY B C 1
ATOM 1238 O O . GLY B 2 116 ? -50.13782 26.52873 14.18016 1.000 36.44813 117 GLY B O 1
ATOM 1239 N N . LYS B 2 117 ? -52.24168 27.27266 13.79135 1.000 32.53920 118 LYS B N 1
ATOM 1240 C CA . LYS B 2 117 ? -52.23607 28.32264 14.79658 1.000 33.86020 118 LYS B CA 1
ATOM 1241 C C . LYS B 2 117 ? -53.60478 28.39019 15.45959 1.000 35.30431 118 LYS B C 1
ATOM 1242 O O . LYS B 2 117 ? -54.63187 28.17689 14.81531 1.000 36.59107 118 LYS B O 1
ATOM 1248 N N . PHE B 2 118 ? -53.61411 28.70380 16.74835 1.000 37.81410 119 PHE B N 1
ATOM 1249 C CA . PHE B 2 118 ? -54.87975 28.87574 17.45141 1.000 37.34789 119 PHE B CA 1
ATOM 1250 C C . PHE B 2 118 ? -55.54037 30.19268 17.05126 1.000 41.13986 119 PHE B C 1
ATOM 1251 O O . PHE B 2 118 ? -54.87789 31.22535 16.92335 1.000 36.14656 119 PHE B O 1
ATOM 1259 N N . THR B 2 119 ? -56.85991 30.16116 16.85669 1.000 38.45995 120 THR B N 1
ATOM 1260 C CA . THR B 2 119 ? -57.61268 31.39977 16.71414 1.000 40.13984 120 THR B CA 1
ATOM 1261 C C . THR B 2 119 ? -58.59797 31.64988 17.84023 1.000 42.19134 120 THR B C 1
ATOM 1262 O O . THR B 2 119 ? -59.05939 32.78712 17.98198 1.000 39.71953 120 THR B O 1
ATOM 1266 N N . GLY B 2 120 ? -58.93521 30.63775 18.63340 1.000 36.62284 121 GLY B N 1
ATOM 1267 C CA . GLY B 2 120 ? -59.72195 30.86640 19.82973 1.000 41.73989 121 GLY B CA 1
ATOM 1268 C C . GLY B 2 120 ? -59.49392 29.73427 20.80560 1.000 40.24967 121 GLY B C 1
ATOM 1269 O O . GLY B 2 120 ? -58.72646 28.80548 20.54279 1.000 40.01770 121 GLY B O 1
ATOM 1270 N N . ALA B 2 121 ? -60.19334 29.81291 21.94017 1.000 39.52097 122 ALA B N 1
ATOM 1271 C CA . ALA B 2 121 ? -60.04848 28.78855 22.96726 1.000 41.44180 122 ALA B CA 1
ATOM 1272 C C . ALA B 2 121 ? -60.38981 27.40036 22.45042 1.000 37.23502 122 ALA B C 1
ATOM 1273 O O . ALA B 2 121 ? -59.93998 26.41045 23.03330 1.000 38.53128 122 ALA B O 1
ATOM 1275 N N . ASN B 2 122 ? -61.15792 27.30267 21.35606 1.000 36.39512 123 ASN B N 1
ATOM 1276 C CA . ASN B 2 122 ? -61.63756 26.01619 20.86940 1.000 34.05306 123 ASN B CA 1
ATOM 1277 C C . ASN B 2 122 ? -61.48587 25.86317 19.35701 1.000 36.97488 123 ASN B C 1
ATOM 1278 O O . ASN B 2 122 ? -62.16852 25.03283 18.73874 1.000 34.08232 123 ASN B O 1
ATOM 1283 N N . THR B 2 123 ? -60.58430 26.62355 18.74811 1.000 36.02853 124 THR B N 1
ATOM 1284 C CA . THR B 2 123 ? -60.48771 26.65381 17.29989 1.000 39.32379 124 THR B CA 1
ATOM 1285 C C . THR B 2 123 ? -59.03144 26.82534 16.90085 1.000 35.73945 124 THR B C 1
ATOM 1286 O O . THR B 2 123 ? -58.32463 27.67896 17.44610 1.000 35.45483 124 THR B O 1
ATOM 1290 N N . LEU B 2 124 ? -58.60335 26.01544 15.94616 1.000 36.69773 125 LEU B N 1
ATOM 1291 C CA . LEU B 2 124 ? -57.27297 26.09884 15.36726 1.000 41.20642 125 LEU B CA 1
ATOM 1292 C C . LEU B 2 124 ? -57.40348 26.14429 13.85339 1.000 40.38275 125 LEU B C 1
ATOM 1293 O O . LEU B 2 124 ? -58.22053 25.41720 13.27370 1.000 39.16597 125 LEU B O 1
ATOM 1298 N N . GLU B 2 125 ? -56.60484 26.99798 13.21354 1.000 36.35713 126 GLU B N 1
ATOM 1299 C CA . GLU B 2 125 ? -56.58185 27.10673 11.76155 1.000 36.30205 126 GLU B CA 1
ATOM 1300 C C . GLU B 2 125 ? -55.24943 26.63224 11.19727 1.000 36.33154 126 GLU B C 1
ATOM 1301 O O . GLU B 2 125 ? -54.18916 26.98926 11.70906 1.000 33.17625 126 GLU B O 1
ATOM 1307 N N . VAL B 2 126 ? -55.32325 25.87678 10.10448 1.000 34.18338 127 VAL B N 1
ATOM 1308 C CA . VAL B 2 126 ? -54.16766 25.30402 9.43261 1.000 33.32699 127 VAL B CA 1
ATOM 1309 C C . VAL B 2 126 ? -54.09225 25.84601 8.01280 1.000 38.72952 127 VAL B C 1
ATOM 1310 O O . VAL B 2 126 ? -55.10999 25.92956 7.31102 1.000 37.75971 127 VAL B O 1
ATOM 1314 N N . GLU B 2 127 ? -52.87909 26.21368 7.58974 1.000 35.02386 128 GLU B N 1
ATOM 1315 C CA . GLU B 2 127 ? -52.58443 26.51163 6.18957 1.000 37.30126 128 GLU B CA 1
ATOM 1316 C C . GLU B 2 127 ? -51.61623 25.45151 5.68216 1.000 33.02322 128 GLU B C 1
ATOM 1317 O O . GLU B 2 127 ? -50.51868 25.29489 6.23341 1.000 33.20499 128 GLU B O 1
ATOM 1323 N N . GLY B 2 128 ? -52.01323 24.72852 4.65244 1.000 35.63525 129 GLY B N 1
ATOM 1324 C CA . GLY B 2 128 ? -51.19550 23.65205 4.14148 1.000 34.40963 129 GLY B CA 1
ATOM 1325 C C . GLY B 2 128 ? -51.59901 23.27054 2.74082 1.000 35.57515 129 GLY B C 1
ATOM 1326 O O . GLY B 2 128 ? -52.17478 24.07211 2.00362 1.000 33.28705 129 GLY B O 1
ATOM 1327 N N . GLU B 2 129 ? -51.31019 22.01755 2.38284 1.000 34.30887 130 GLU B N 1
ATOM 1328 C CA . GLU B 2 129 ? -51.47518 21.57524 0.99832 1.000 34.68583 130 GLU B CA 1
ATOM 1329 C C . GLU B 2 129 ? -52.93690 21.53005 0.54970 1.000 40.58876 130 GLU B C 1
ATOM 1330 O O . GLU B 2 129 ? -53.20321 21.53316 -0.66248 1.000 36.92318 130 GLU B O 1
ATOM 1336 N N . ASN B 2 130 ? -53.89275 21.50649 1.48033 1.000 40.16685 131 ASN B N 1
ATOM 1337 C CA . ASN B 2 130 ? -55.30004 21.55191 1.11461 1.000 38.02191 131 ASN B CA 1
ATOM 1338 C C . ASN B 2 130 ? -55.89131 22.93697 1.29829 1.000 37.30317 131 ASN B C 1
ATOM 1339 O O . ASN B 2 130 ? -57.11603 23.07875 1.32926 1.000 38.84496 131 ASN B O 1
ATOM 1344 N N . GLY B 2 131 ? -55.05062 23.95843 1.42120 1.000 36.58304 132 GLY B N 1
ATOM 1345 C CA . GLY B 2 131 ? -55.53854 25.28665 1.70493 1.000 35.82924 132 GLY B CA 1
ATOM 1346 C C . GLY B 2 131 ? -55.77358 25.47746 3.18645 1.000 41.53904 132 GLY B C 1
ATOM 1347 O O . GLY B 2 131 ? -55.02099 24.93363 4.00831 1.000 35.26604 132 GLY B O 1
ATOM 1348 N N . LYS B 2 132 ? -56.81210 26.23118 3.54877 1.000 37.55732 133 LYS B N 1
ATOM 1349 C CA . LYS B 2 132 ? -57.08356 26.55277 4.94481 1.000 41.69302 133 LYS B CA 1
ATOM 1350 C C . LYS B 2 132 ? -58.11388 25.58811 5.52899 1.000 42.21750 133 LYS B C 1
ATOM 1351 O O . LYS B 2 132 ? -59.19375 25.38756 4.95609 1.000 40.89663 133 LYS B O 1
ATOM 1357 N N . THR B 2 133 ? -57.77242 24.99459 6.67130 1.000 38.42842 134 THR B N 1
ATOM 1358 C CA . THR B 2 133 ? -58.64916 24.07759 7.39359 1.000 35.86021 134 THR B CA 1
ATOM 1359 C C . THR B 2 133 ? -58.82123 24.62051 8.79867 1.000 35.86322 134 THR B C 1
ATOM 1360 O O . THR B 2 133 ? -57.83148 24.80637 9.51481 1.000 37.49385 134 THR B O 1
ATOM 1364 N N . VAL B 2 134 ? -60.05742 24.92935 9.18870 1.000 38.11879 135 VAL B N 1
ATOM 1365 C CA . VAL B 2 134 ? -60.30138 25.38645 10.55276 1.000 39.74815 135 VAL B CA 1
ATOM 1366 C C . VAL B 2 134 ? -60.83847 24.19435 11.33312 1.000 35.97805 135 VAL B C 1
ATOM 1367 O O . VAL B 2 134 ? -61.66956 23.42425 10.82673 1.000 34.65669 135 VAL B O 1
ATOM 1371 N N . ILE B 2 135 ? -60.27864 23.97955 12.51819 1.000 37.00636 136 ILE B N 1
ATOM 1372 C CA . ILE B 2 135 ? -60.50373 22.76759 13.30432 1.000 34.31922 136 ILE B CA 1
ATOM 1373 C C . ILE B 2 135 ? -61.09362 23.20040 14.63689 1.000 32.64178 136 ILE B C 1
ATOM 1374 O O . ILE B 2 135 ? -60.41136 23.82923 15.45677 1.000 34.81933 136 ILE B O 1
ATOM 1379 N N . ASN B 2 136 ? -62.36803 22.88318 14.84364 1.000 33.75272 137 ASN B N 1
ATOM 1380 C CA . ASN B 2 136 ? -63.00658 23.06505 16.13282 1.000 33.53019 137 ASN B CA 1
ATOM 1381 C C . ASN B 2 136 ? -62.69836 21.85268 17.01584 1.000 29.34534 137 ASN B C 1
ATOM 1382 O O . ASN B 2 136 ? -62.73381 20.71162 16.55719 1.000 31.20189 137 ASN B O 1
ATOM 1387 N N . PHE B 2 137 ? -62.35468 22.09783 18.27393 1.000 29.70246 138 PHE B N 1
ATOM 1388 C CA . PHE B 2 137 ? -61.92547 20.99462 19.12220 1.000 36.60040 138 PHE B CA 1
ATOM 1389 C C . PHE B 2 137 ? -62.49862 21.15461 20.51767 1.000 31.43941 138 PHE B C 1
ATOM 1390 O O . PHE B 2 137 ? -62.75007 22.27284 20.97182 1.000 37.04244 138 PHE B O 1
ATOM 1398 N N . ASP B 2 138 ? -62.67233 20.01640 21.20497 1.000 34.72618 139 ASP B N 1
ATOM 1399 C CA . ASP B 2 138 ? -62.97610 20.02840 22.63424 1.000 34.83507 139 ASP B CA 1
ATOM 1400 C C . ASP B 2 138 ? -61.70142 20.12630 23.47311 1.000 37.47682 139 ASP B C 1
ATOM 1401 O O . ASP B 2 138 ? -61.70731 20.74899 24.53877 1.000 37.67419 139 ASP B O 1
ATOM 1406 N N . ASN B 2 139 ? -60.60844 19.50792 23.01135 1.000 35.46034 140 ASN B N 1
ATOM 1407 C CA . ASN B 2 139 ? -59.33082 19.47386 23.71996 1.000 35.57678 140 ASN B CA 1
ATOM 1408 C C . ASN B 2 139 ? -58.20654 19.63168 22.70035 1.000 32.89317 140 ASN B C 1
ATOM 1409 O O . ASN B 2 139 ? -58.31972 19.15228 21.57768 1.000 28.80867 140 ASN B O 1
ATOM 1414 N N . ALA B 2 140 ? -57.12066 20.30668 23.08769 1.000 33.59582 141 ALA B N 1
ATOM 1415 C CA . ALA B 2 140 ? -55.94346 20.38045 22.23197 1.000 30.91327 141 ALA B CA 1
ATOM 1416 C C . ALA B 2 140 ? -54.71137 19.91700 22.99412 1.000 31.03293 141 ALA B C 1
ATOM 1417 O O . ALA B 2 140 ? -54.56115 20.18219 24.18851 1.000 33.46963 141 ALA B O 1
ATOM 1419 N N . ILE B 2 141 ? -53.79171 19.27942 22.27152 1.000 32.46972 142 ILE B N 1
ATOM 1420 C CA . ILE B 2 141 ? -52.49186 18.90431 22.82755 1.000 34.14728 142 ILE B CA 1
ATOM 1421 C C . ILE B 2 141 ? -51.40947 19.59453 22.00354 1.000 32.78211 142 ILE B C 1
ATOM 1422 O O . ILE B 2 141 ? -51.18081 19.24470 20.84418 1.000 31.21590 142 ILE B O 1
ATOM 1427 N N . ILE B 2 142 ? -50.73886 20.56682 22.60691 1.000 33.90703 143 ILE B N 1
ATOM 1428 C CA . ILE B 2 142 ? -49.67478 21.29782 21.92873 1.000 29.03858 143 ILE B CA 1
ATOM 1429 C C . ILE B 2 142 ? -48.40739 20.46598 22.01606 1.000 31.60875 143 ILE B C 1
ATOM 1430 O O . ILE B 2 142 ? -47.91336 20.18968 23.11412 1.000 29.34017 143 ILE B O 1
ATOM 1435 N N . ALA B 2 143 ? -47.89141 20.05133 20.86416 1.000 28.91138 144 ALA B N 1
ATOM 1436 C CA . ALA B 2 143 ? -46.74600 19.15820 20.80296 1.000 31.67285 144 ALA B CA 1
ATOM 1437 C C . ALA B 2 143 ? -45.77946 19.65101 19.73056 1.000 28.85272 144 ALA B C 1
ATOM 1438 O O . ALA B 2 143 ? -45.23839 18.86575 18.94544 1.000 27.20653 144 ALA B O 1
ATOM 1440 N N . ALA B 2 144 ? -45.57619 20.97240 19.67020 1.000 28.37905 145 ALA B N 1
ATOM 1441 C CA . ALA B 2 144 ? -44.94349 21.58518 18.51380 1.000 33.95857 145 ALA B CA 1
ATOM 1442 C C . ALA B 2 144 ? -43.42268 21.64692 18.61124 1.000 29.65056 145 ALA B C 1
ATOM 1443 O O . ALA B 2 144 ? -42.78119 22.17036 17.68946 1.000 31.87601 145 ALA B O 1
ATOM 1445 N N . GLY B 2 145 ? -42.82373 21.15003 19.69415 1.000 28.71203 146 GLY B N 1
ATOM 1446 C CA . GLY B 2 145 ? -41.38775 20.87066 19.65362 1.000 30.01698 146 GLY B CA 1
ATOM 1447 C C . GLY B 2 145 ? -40.46780 22.06821 19.84980 1.000 31.09853 146 GLY B C 1
ATOM 1448 O O . GLY B 2 145 ? -40.81948 23.10656 20.43709 1.000 30.62611 146 GLY B O 1
ATOM 1449 N N . SER B 2 146 ? -39.23610 21.89973 19.36121 1.000 30.70295 147 SER B N 1
ATOM 1450 C CA . SER B 2 146 ? -38.20243 22.90527 19.53658 1.000 29.59986 147 SER B CA 1
ATOM 1451 C C . SER B 2 146 ? -37.47015 23.08896 18.21086 1.000 28.83499 147 SER B C 1
ATOM 1452 O O . SER B 2 146 ? -37.81123 22.47281 17.20327 1.000 29.63409 147 SER B O 1
ATOM 1455 N N . ARG B 2 147 ? -36.45298 23.94249 18.21976 1.000 31.45085 148 ARG B N 1
ATOM 1456 C CA . ARG B 2 147 ? -35.72133 24.28761 17.01040 1.000 33.71269 148 ARG B CA 1
ATOM 1457 C C . ARG B 2 147 ? -34.29979 24.67998 17.39809 1.000 28.96196 148 ARG B C 1
ATOM 1458 O O . ARG B 2 147 ? -34.04687 25.06172 18.54849 1.000 31.84630 148 ARG B O 1
ATOM 1466 N N . PRO B 2 148 ? -33.33933 24.54180 16.48425 1.000 31.52185 149 PRO B N 1
ATOM 1467 C CA . PRO B 2 148 ? -31.95731 24.91193 16.82225 1.000 33.35580 149 PRO B CA 1
ATOM 1468 C C . PRO B 2 148 ? -31.83629 26.39796 17.12848 1.000 35.47975 149 PRO B C 1
ATOM 1469 O O . PRO B 2 148 ? -32.45371 27.23152 16.46468 1.000 33.97711 149 PRO B O 1
ATOM 1473 N N . ILE B 2 149 ? -31.01662 26.72169 18.13657 1.000 33.25255 150 ILE B N 1
ATOM 1474 C CA . ILE B 2 149 ? -30.62244 28.10859 18.38067 1.000 36.67730 150 ILE B CA 1
ATOM 1475 C C . ILE B 2 149 ? -29.77484 28.62089 17.22006 1.000 38.87113 150 ILE B C 1
ATOM 1476 O O . ILE B 2 149 ? -28.91086 27.90650 16.70186 1.000 33.00537 150 ILE B O 1
ATOM 1481 N N . GLN B 2 150 ? -30.03036 29.86380 16.79258 1.000 39.43490 151 GLN B N 1
ATOM 1482 C CA . GLN B 2 150 ? -29.18626 30.57836 15.84533 1.000 39.64776 151 GLN B CA 1
ATOM 1483 C C . GLN B 2 150 ? -28.58134 31.79788 16.53219 1.000 46.83239 151 GLN B C 1
ATOM 1484 O O . GLN B 2 150 ? -29.17013 32.35830 17.46202 1.000 44.59327 151 GLN B O 1
ATOM 1490 N N . LEU B 2 151 ? -27.37554 32.22443 16.04683 1.000 44.88913 152 LEU B N 1
ATOM 1491 C CA . LEU B 2 151 ? -26.81303 33.45767 16.57554 1.000 49.94831 152 LEU B CA 1
ATOM 1492 C C . LEU B 2 151 ? -26.95751 34.59156 15.56284 1.000 49.12142 152 LEU B C 1
ATOM 1493 O O . LEU B 2 151 ? -26.92236 34.35854 14.34916 1.000 44.34028 152 LEU B O 1
ATOM 1498 N N . PRO B 2 152 ? -27.11454 35.83170 16.04448 1.000 48.46645 153 PRO B N 1
ATOM 1499 C CA . PRO B 2 152 ? -27.41649 36.93810 15.12473 1.000 51.27821 153 PRO B CA 1
ATOM 1500 C C . PRO B 2 152 ? -26.26850 37.28191 14.19551 1.000 48.52071 153 PRO B C 1
ATOM 1501 O O . PRO B 2 152 ? -26.51801 37.70021 13.05906 1.000 46.93866 153 PRO B O 1
ATOM 1505 N N . PHE B 2 153 ? -25.02223 37.12440 14.63371 1.000 49.73456 154 PHE B N 1
ATOM 1506 C CA . PHE B 2 153 ? -23.88108 37.51691 13.81930 1.000 50.30494 154 PHE B CA 1
ATOM 1507 C C . PHE B 2 153 ? -23.40500 36.40942 12.89041 1.000 48.90702 154 PHE B C 1
ATOM 1508 O O . PHE B 2 153 ? -22.40674 36.59255 12.18787 1.000 47.91131 154 PHE B O 1
ATOM 1516 N N . ILE B 2 154 ? -24.08451 35.27524 12.85779 1.000 49.49695 155 ILE B N 1
ATOM 1517 C CA . ILE B 2 154 ? -23.71609 34.16173 11.98977 1.000 46.19067 155 ILE B CA 1
ATOM 1518 C C . ILE B 2 154 ? -24.53001 34.25866 10.70312 1.000 51.48643 155 ILE B C 1
ATOM 1519 O O . ILE B 2 154 ? -25.76172 34.38475 10.77470 1.000 51.24781 155 ILE B O 1
ATOM 1524 N N . PRO B 2 155 ? -23.89082 34.21040 9.51497 1.000 49.75791 156 PRO B N 1
ATOM 1525 C CA . PRO B 2 155 ? -24.61265 34.22030 8.22194 1.000 49.43709 156 PRO B CA 1
ATOM 1526 C C . PRO B 2 155 ? -25.15553 32.83900 7.86597 1.000 50.86342 156 PRO B C 1
ATOM 1527 O O . PRO B 2 155 ? -24.62395 32.13062 7.00440 1.000 49.07998 156 PRO B O 1
ATOM 1531 N N . HIS B 2 156 ? -26.25417 32.45288 8.53877 1.000 48.80747 157 HIS B N 1
ATOM 1532 C CA . HIS B 2 156 ? -26.77667 31.08692 8.44860 1.000 48.36940 157 HIS B CA 1
ATOM 1533 C C . HIS B 2 156 ? -27.20014 30.69840 7.03354 1.000 51.26673 157 HIS B C 1
ATOM 1534 O O . HIS B 2 156 ? -27.29085 29.49539 6.72794 1.000 48.44338 157 HIS B O 1
ATOM 1541 N N . GLU B 2 157 ? -27.46949 31.68623 6.17188 1.000 49.33305 158 GLU B N 1
ATOM 1542 C CA . GLU B 2 157 ? -27.92462 31.42129 4.81339 1.000 48.67234 158 GLU B CA 1
ATOM 1543 C C . GLU B 2 157 ? -26.82116 30.85811 3.92562 1.000 45.42204 158 GLU B C 1
ATOM 1544 O O . GLU B 2 157 ? -27.12256 30.28561 2.87412 1.000 43.79939 158 GLU B O 1
ATOM 1550 N N . ASP B 2 158 ? -25.55901 31.01474 4.30920 1.000 40.57929 159 ASP B N 1
ATOM 1551 C CA . ASP B 2 158 ? -24.49177 30.33675 3.59144 1.000 43.28355 159 ASP B CA 1
ATOM 1552 C C . ASP B 2 158 ? -24.69517 28.82348 3.68618 1.000 37.38413 159 ASP B C 1
ATOM 1553 O O . ASP B 2 158 ? -24.99374 28.30424 4.76463 1.000 37.00818 159 ASP B O 1
ATOM 1558 N N . PRO B 2 159 ? -24.55294 28.09399 2.57956 1.000 37.37566 160 PRO B N 1
ATOM 1559 C CA . PRO B 2 159 ? -24.69326 26.62573 2.63875 1.000 39.33797 160 PRO B CA 1
ATOM 1560 C C . PRO B 2 159 ? -23.63076 25.93810 3.48697 1.000 38.95763 160 PRO B C 1
ATOM 1561 O O . PRO B 2 159 ? -23.79220 24.75314 3.81317 1.000 35.70998 160 PRO B O 1
ATOM 1565 N N . ARG B 2 160 ? -22.55526 26.63848 3.84065 1.000 38.52260 161 ARG B N 1
ATOM 1566 C CA . ARG B 2 160 ? -21.47670 26.10130 4.65381 1.000 39.56845 161 ARG B CA 1
ATOM 1567 C C . ARG B 2 160 ? -21.70840 26.32244 6.13702 1.000 34.65505 161 ARG B C 1
ATOM 1568 O O . ARG B 2 160 ? -20.91235 25.85402 6.95788 1.000 33.97835 161 ARG B O 1
ATOM 1576 N N . ILE B 2 161 ? -22.74771 27.05991 6.49847 1.000 34.14424 162 ILE B N 1
ATOM 1577 C CA . ILE B 2 161 ? -23.13469 27.23569 7.88593 1.000 34.81469 162 ILE B CA 1
ATOM 1578 C C . ILE B 2 161 ? -24.28668 26.26754 8.12573 1.000 36.72291 162 ILE B C 1
ATOM 1579 O O . ILE B 2 161 ? -25.37562 26.43894 7.56508 1.000 32.74879 162 ILE B O 1
ATOM 1584 N N . TRP B 2 162 ? -24.05094 25.24077 8.93733 1.000 32.95137 163 TRP B N 1
ATOM 1585 C CA . TRP B 2 162 ? -25.01760 24.16429 9.12619 1.000 30.42009 163 TRP B CA 1
ATOM 1586 C C . TRP B 2 162 ? -25.70952 24.26197 10.47667 1.000 32.10968 163 TRP B C 1
ATOM 1587 O O . TRP B 2 162 ? -25.11031 24.68663 11.46722 1.000 30.51513 163 TRP B O 1
ATOM 1598 N N . ASP B 2 163 ? -26.96693 23.81488 10.52310 1.000 32.36049 164 ASP B N 1
ATOM 1599 C CA . ASP B 2 163 ? -27.52432 23.34522 11.78000 1.000 32.90186 164 ASP B CA 1
ATOM 1600 C C . ASP B 2 163 ? -27.54715 21.81294 11.72597 1.000 31.85215 164 ASP B C 1
ATOM 1601 O O . ASP B 2 163 ? -27.01291 21.19421 10.80163 1.000 30.52926 164 ASP B O 1
ATOM 1606 N N . SER B 2 164 ? -28.15365 21.18062 12.71785 1.000 32.87249 165 SER B N 1
ATOM 1607 C CA . SER B 2 164 ? -28.09831 19.72208 12.72660 1.000 33.24166 165 SER B CA 1
ATOM 1608 C C . SER B 2 164 ? -28.85401 19.13316 11.54395 1.000 28.68152 165 SER B C 1
ATOM 1609 O O . SER B 2 164 ? -28.45346 18.09431 11.01601 1.000 32.30203 165 SER B O 1
ATOM 1612 N N . THR B 2 165 ? -29.90631 19.80849 11.06600 1.000 29.70119 166 THR B N 1
ATOM 1613 C CA . THR B 2 165 ? -30.64523 19.28108 9.91947 1.000 34.75804 166 THR B CA 1
ATOM 1614 C C . THR B 2 165 ? -29.78035 19.28117 8.66423 1.000 31.96114 166 THR B C 1
ATOM 1615 O O . THR B 2 165 ? -29.70212 18.26991 7.95140 1.000 30.49991 166 THR B O 1
ATOM 1619 N N . ASP B 2 166 ? -29.11268 20.40459 8.38873 1.000 34.49196 167 ASP B N 1
ATOM 1620 C CA . ASP B 2 166 ? -28.11103 20.43491 7.32397 1.000 34.19504 167 ASP B CA 1
ATOM 1621 C C . ASP B 2 166 ? -27.10113 19.30678 7.48158 1.000 27.83249 167 ASP B C 1
ATOM 1622 O O . ASP B 2 166 ? -26.79300 18.60002 6.52292 1.000 31.35786 167 ASP B O 1
ATOM 1627 N N . ALA B 2 167 ? -26.55224 19.14866 8.68869 1.000 32.78724 168 ALA B N 1
ATOM 1628 C CA . ALA B 2 167 ? -25.52016 18.13874 8.90319 1.000 33.26790 168 ALA B CA 1
ATOM 1629 C C . ALA B 2 167 ? -26.02835 16.74265 8.55674 1.000 32.17268 168 ALA B C 1
ATOM 1630 O O . ALA B 2 167 ? -25.31272 15.95295 7.94465 1.000 32.30003 168 ALA B O 1
ATOM 1632 N N . LEU B 2 168 ? -27.26543 16.41792 8.93210 1.000 33.45701 169 LEU B N 1
ATOM 1633 C CA . LEU B 2 168 ? -27.76053 15.08811 8.59107 1.000 31.19693 169 LEU B CA 1
ATOM 1634 C C . LEU B 2 168 ? -28.08411 14.94931 7.10912 1.000 32.37315 169 LEU B C 1
ATOM 1635 O O . LEU B 2 168 ? -28.28948 13.82312 6.64780 1.000 34.09064 169 LEU B O 1
ATOM 1640 N N . GLU B 2 169 ? -28.07283 16.04304 6.33152 1.000 31.04479 170 GLU B N 1
ATOM 1641 C CA . GLU B 2 169 ? -28.32870 15.89606 4.89848 1.000 35.06560 170 GLU B CA 1
ATOM 1642 C C . GLU B 2 169 ? -27.10329 15.42630 4.12769 1.000 36.55499 170 GLU B C 1
ATOM 1643 O O . GLU B 2 169 ? -27.24351 14.98475 2.98252 1.000 35.51240 170 GLU B O 1
ATOM 1649 N N . LEU B 2 170 ? -25.91679 15.47314 4.73733 1.000 35.77484 171 LEU B N 1
ATOM 1650 C CA . LEU B 2 170 ? -24.70654 14.94909 4.10095 1.000 32.10450 171 LEU B CA 1
ATOM 1651 C C . LEU B 2 170 ? -24.42427 15.68877 2.78415 1.000 31.19064 171 LEU B C 1
ATOM 1652 O O . LEU B 2 170 ? -24.30438 15.08713 1.71543 1.000 33.03134 171 LEU B O 1
ATOM 1657 N N . LYS B 2 171 ? -24.31174 17.01241 2.87070 1.000 32.16269 172 LYS B N 1
ATOM 1658 C CA . LYS B 2 171 ? -24.12933 17.82187 1.66066 1.000 32.46086 172 LYS B CA 1
ATOM 1659 C C . LYS B 2 171 ? -22.77719 17.55341 1.00673 1.000 36.20513 172 LYS B C 1
ATOM 1660 O O . LYS B 2 171 ? -22.67361 17.47988 -0.22119 1.000 37.51475 172 LYS B O 1
ATOM 1666 N N . GLU B 2 172 ? -21.74746 17.37687 1.82048 1.000 30.64681 173 GLU B N 1
ATOM 1667 C CA . GLU B 2 172 ? -20.35129 17.21969 1.43488 1.000 32.26628 173 GLU B CA 1
ATOM 1668 C C . GLU B 2 172 ? -19.63219 16.74667 2.68781 1.000 32.79287 173 GLU B C 1
ATOM 1669 O O . GLU B 2 172 ? -20.12861 16.94251 3.80387 1.000 32.69368 173 GLU B O 1
ATOM 1675 N N . VAL B 2 173 ? -18.45055 16.16267 2.50119 1.000 32.82926 174 VAL B N 1
ATOM 1676 C CA . VAL B 2 173 ? -17.54594 15.89710 3.61689 1.000 35.44912 174 VAL B CA 1
ATOM 1677 C C . VAL B 2 173 ? -16.56562 17.06277 3.66459 1.000 33.55101 174 VAL B C 1
ATOM 1678 O O . VAL B 2 173 ? -15.59803 17.07050 2.89546 1.000 34.27550 174 VAL B O 1
ATOM 1682 N N . PRO B 2 174 ? -16.77003 18.06579 4.50937 1.000 33.78699 175 PRO B N 1
ATOM 1683 C CA . PRO B 2 174 ? -15.83867 19.19941 4.52323 1.000 39.68396 175 PRO B CA 1
ATOM 1684 C C . PRO B 2 174 ? -14.47236 18.74516 5.01635 1.000 40.25181 175 PRO B C 1
ATOM 1685 O O . PRO B 2 174 ? -14.36024 17.83225 5.83724 1.000 34.58831 175 PRO B O 1
ATOM 1689 N N . GLU B 2 175 ? -13.41736 19.36517 4.47972 1.000 36.71432 176 GLU B N 1
ATOM 1690 C CA . GLU B 2 175 ? -12.07170 18.99503 4.92728 1.000 34.46288 176 GLU B CA 1
ATOM 1691 C C . GLU B 2 175 ? -11.84074 19.39024 6.37760 1.000 34.66891 176 GLU B C 1
ATOM 1692 O O . GLU B 2 175 ? -11.23120 18.63167 7.14872 1.000 36.56401 176 GLU B O 1
ATOM 1698 N N . ARG B 2 176 ? -12.31067 20.57196 6.76928 1.000 33.87144 177 ARG B N 1
ATOM 1699 C CA . ARG B 2 176 ? -12.21356 21.02417 8.14607 1.000 34.21843 177 ARG B CA 1
ATOM 1700 C C . ARG B 2 176 ? -13.58873 21.50021 8.59002 1.000 37.87680 177 ARG B C 1
ATOM 1701 O O . ARG B 2 176 ? -14.16298 22.40807 7.97749 1.000 35.23003 177 ARG B O 1
ATOM 1709 N N . LEU B 2 177 ? -14.12716 20.87058 9.63516 1.000 34.48303 178 LEU B N 1
ATOM 1710 C CA . LEU B 2 177 ? -15.45395 21.18519 10.15720 1.000 32.44164 178 LEU B CA 1
ATOM 1711 C C . LEU B 2 177 ? -15.30583 21.69683 11.57366 1.000 34.48081 178 LEU B C 1
ATOM 1712 O O . LEU B 2 177 ? -14.68929 21.02917 12.41418 1.000 31.81442 178 LEU B O 1
ATOM 1717 N N . LEU B 2 178 ? -15.84969 22.88354 11.83697 1.000 30.35651 179 LEU B N 1
ATOM 1718 C CA . LEU B 2 178 ? -15.94355 23.37869 13.19865 1.000 33.36418 179 LEU B CA 1
ATOM 1719 C C . LEU B 2 178 ? -17.31418 23.02781 13.75797 1.000 32.76535 179 LEU B C 1
ATOM 1720 O O . LEU B 2 178 ? -18.33839 23.32149 13.13100 1.000 31.94077 179 LEU B O 1
ATOM 1725 N N . VAL B 2 179 ? -17.32543 22.39458 14.92540 1.000 31.44723 180 VAL B N 1
ATOM 1726 C CA . VAL B 2 179 ? -18.53821 22.17236 15.70496 1.000 34.09459 180 VAL B CA 1
ATOM 1727 C C . VAL B 2 179 ? -18.57860 23.20937 16.81983 1.000 33.22048 180 VAL B C 1
ATOM 1728 O O . VAL B 2 179 ? -17.70089 23.24025 17.69473 1.000 32.36610 180 VAL B O 1
ATOM 1732 N N . MET B 2 180 ? -19.58351 24.06899 16.78959 1.000 30.39439 181 MET B N 1
ATOM 1733 C CA . MET B 2 180 ? -19.82842 25.00342 17.88551 1.000 31.97219 181 MET B CA 1
ATOM 1734 C C . MET B 2 180 ? -20.77606 24.34392 18.86810 1.000 37.09410 181 MET B C 1
ATOM 1735 O O . MET B 2 180 ? -21.90789 24.01818 18.50023 1.000 32.37234 181 MET B O 1
ATOM 1740 N N . GLY B 2 181 ? -20.32183 24.18140 20.11788 1.000 36.25840 182 GLY B N 1
ATOM 1741 C CA . GLY B 2 181 ? -21.05745 23.43249 21.12940 1.000 39.32856 182 GLY B CA 1
ATOM 1742 C C . GLY B 2 181 ? -20.42784 22.08662 21.45790 1.000 40.70878 182 GLY B C 1
ATOM 1743 O O . GLY B 2 181 ? -20.16390 21.27435 20.56629 1.000 37.91544 182 GLY B O 1
ATOM 1744 N N . GLY B 2 182 ? -20.18362 21.83494 22.73828 1.000 35.23191 183 GLY B N 1
ATOM 1745 C CA . GLY B 2 182 ? -19.72513 20.52387 23.13786 1.000 40.11739 183 GLY B CA 1
ATOM 1746 C C . GLY B 2 182 ? -20.84124 19.68734 23.72877 1.000 36.38126 183 GLY B C 1
ATOM 1747 O O . GLY B 2 182 ? -20.58804 18.81308 24.55396 1.000 40.15406 183 GLY B O 1
ATOM 1748 N N . GLY B 2 183 ? -22.08265 19.95211 23.33128 1.000 36.44436 184 GLY B N 1
ATOM 1749 C CA . GLY B 2 183 ? -23.19569 19.12444 23.75240 1.000 37.56042 184 GLY B CA 1
ATOM 1750 C C . GLY B 2 183 ? -23.27670 17.84010 22.94074 1.000 36.72620 184 GLY B C 1
ATOM 1751 O O . GLY B 2 183 ? -22.46327 17.57422 22.05760 1.000 37.48265 184 GLY B O 1
ATOM 1752 N N . ILE B 2 184 ? -24.30023 17.03809 23.25090 1.000 32.79933 185 ILE B N 1
ATOM 1753 C CA . ILE B 2 184 ? -24.45320 15.70657 22.65168 1.000 34.87244 185 ILE B CA 1
ATOM 1754 C C . ILE B 2 184 ? -24.55460 15.77390 21.13119 1.000 30.95088 185 ILE B C 1
ATOM 1755 O O . ILE B 2 184 ? -23.86926 15.03672 20.41212 1.000 31.30474 185 ILE B O 1
ATOM 1760 N N . ILE B 2 185 ? -25.47978 16.59289 20.62235 1.000 30.32291 186 ILE B N 1
ATOM 1761 C CA . ILE B 2 185 ? -25.76624 16.60907 19.18609 1.000 33.20066 186 ILE B CA 1
ATOM 1762 C C . ILE B 2 185 ? -24.51296 16.97177 18.38366 1.000 31.86116 186 ILE B C 1
ATOM 1763 O O . ILE B 2 185 ? -24.19307 16.33279 17.37382 1.000 31.69094 186 ILE B O 1
ATOM 1768 N N . GLY B 2 186 ? -23.78534 17.99883 18.82475 1.000 35.01833 187 GLY B N 1
ATOM 1769 C CA . GLY B 2 186 ? -22.59391 18.41731 18.09208 1.000 34.11787 187 GLY B CA 1
ATOM 1770 C C . GLY B 2 186 ? -21.45905 17.40155 18.15298 1.000 34.95560 187 GLY B C 1
ATOM 1771 O O . GLY B 2 186 ? -20.71736 17.21787 17.17678 1.000 33.01861 187 GLY B O 1
ATOM 1772 N N . LEU B 2 187 ? -21.30863 16.72586 19.29516 1.000 33.09817 188 LEU B N 1
ATOM 1773 C CA . LEU B 2 187 ? -20.30274 15.67184 19.41093 1.000 32.97911 188 LEU B CA 1
ATOM 1774 C C . LEU B 2 187 ? -20.62671 14.49525 18.50301 1.000 31.96970 188 LEU B C 1
ATOM 1775 O O . LEU B 2 187 ? -19.72601 13.89233 17.90001 1.000 28.67580 188 LEU B O 1
ATOM 1780 N N . GLU B 2 188 ? -21.91030 14.12773 18.42720 1.000 29.98180 189 GLU B N 1
ATOM 1781 C CA . GLU B 2 188 ? -22.31579 13.01976 17.57180 1.000 29.05584 189 GLU B CA 1
ATOM 1782 C C . GLU B 2 188 ? -22.07534 13.35212 16.11049 1.000 31.50946 189 GLU B C 1
ATOM 1783 O O . GLU B 2 188 ? -21.64315 12.50387 15.32367 1.000 28.77398 189 GLU B O 1
ATOM 1789 N N . MET B 2 189 ? -22.38958 14.57807 15.72084 1.000 31.90094 190 MET B N 1
ATOM 1790 C CA . MET B 2 189 ? -22.13943 14.96438 14.33882 1.000 29.99875 190 MET B CA 1
ATOM 1791 C C . MET B 2 189 ? -20.63587 15.02937 14.04783 1.000 31.41304 190 MET B C 1
ATOM 1792 O O . MET B 2 189 ? -20.19793 14.59811 12.97305 1.000 32.16768 190 MET B O 1
ATOM 1797 N N . GLY B 2 190 ? -19.82402 15.50941 14.99708 1.000 29.75059 191 GLY B N 1
ATOM 1798 C CA . GLY B 2 190 ? -18.37900 15.41668 14.82154 1.000 32.22783 191 GLY B CA 1
ATOM 1799 C C . GLY B 2 190 ? -17.90985 13.98004 14.64944 1.000 34.32295 191 GLY B C 1
ATOM 1800 O O . GLY B 2 190 ? -17.00102 13.70987 13.87152 1.000 34.43470 191 GLY B O 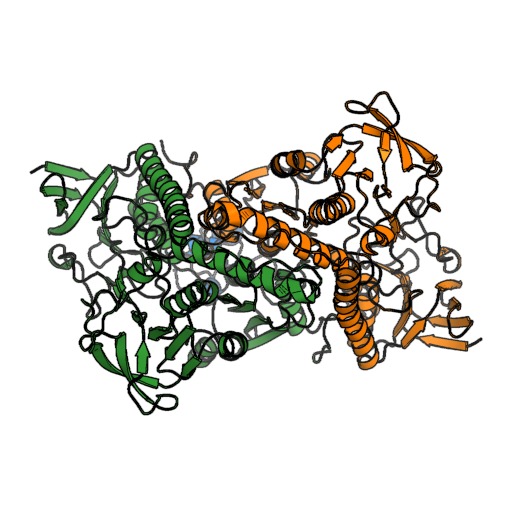1
ATOM 1801 N N . THR B 2 191 ? -18.49629 13.04466 15.40370 1.000 34.89878 192 THR B N 1
ATOM 1802 C CA . THR B 2 191 ? -18.09696 11.63933 15.28220 1.000 33.66804 192 THR B CA 1
ATOM 1803 C C . THR B 2 191 ? -18.40048 11.09755 13.89041 1.000 32.56402 192 THR B C 1
ATOM 1804 O O . THR B 2 191 ? -17.60540 10.33799 13.32145 1.000 31.70137 192 THR B O 1
ATOM 1808 N N . VAL B 2 192 ? -19.55488 11.46546 13.32652 1.000 29.92296 193 VAL B N 1
ATOM 1809 C CA . VAL B 2 192 ? -19.91677 10.97213 11.99779 1.000 30.57034 193 VAL B CA 1
ATOM 1810 C C . VAL B 2 192 ? -18.95753 11.52430 10.94789 1.000 36.07168 193 VAL B C 1
ATOM 1811 O O . VAL B 2 192 ? -18.35416 10.77406 10.16955 1.000 31.66978 193 VAL B O 1
ATOM 1815 N N . TYR B 2 193 ? -18.78294 12.84555 10.92417 1.000 29.41255 194 TYR B N 1
ATOM 1816 C CA . TYR B 2 193 ? -17.95354 13.42571 9.87181 1.000 32.31414 194 TYR B CA 1
ATOM 1817 C C . TYR B 2 193 ? -16.47915 13.06648 10.03878 1.000 34.41056 194 TYR B C 1
ATOM 1818 O O . TYR B 2 193 ? -15.77535 12.89243 9.03833 1.000 32.12102 194 TYR B O 1
ATOM 1827 N N . HIS B 2 194 ? -15.99975 12.90026 11.27103 1.000 33.23446 195 HIS B N 1
ATOM 1828 C CA . HIS B 2 194 ? -14.62843 12.41625 11.42458 1.000 34.78499 195 HIS B CA 1
ATOM 1829 C C . HIS B 2 194 ? -14.44633 11.08302 10.71165 1.000 32.97185 195 HIS B C 1
ATOM 1830 O O . HIS B 2 194 ? -13.47709 10.89032 9.96488 1.000 33.03401 195 HIS B O 1
ATOM 1837 N N . ALA B 2 195 ? -15.39421 10.16421 10.89236 1.000 30.62920 196 ALA B N 1
ATOM 1838 C CA . ALA B 2 195 ? -15.26908 8.84755 10.27177 1.000 35.75018 196 ALA B CA 1
ATOM 1839 C C . ALA B 2 195 ? -15.41541 8.90085 8.75509 1.000 33.46591 196 ALA B C 1
ATOM 1840 O O . ALA B 2 195 ? -14.94206 7.99359 8.06258 1.000 34.83086 196 ALA B O 1
ATOM 1842 N N . LEU B 2 196 ? -16.06011 9.93771 8.22372 1.000 36.16111 197 LEU B N 1
ATOM 1843 C CA . LEU B 2 196 ? -16.13613 10.14906 6.78330 1.000 33.88509 197 LEU B CA 1
ATOM 1844 C C . LEU B 2 196 ? -14.93260 10.89564 6.24304 1.000 34.35997 197 LEU B C 1
ATOM 1845 O O . LEU B 2 196 ? -14.81981 11.04254 5.02836 1.000 35.79025 197 LEU B O 1
ATOM 1850 N N . GLY B 2 197 ? -14.03980 11.37271 7.10603 1.000 34.07669 198 GLY B N 1
ATOM 1851 C CA . GLY B 2 197 ? -12.79938 11.98685 6.66203 1.000 39.21906 198 GLY B CA 1
ATOM 1852 C C . GLY B 2 197 ? -12.61928 13.44037 7.03729 1.000 35.34503 198 GLY B C 1
ATOM 1853 O O . GLY B 2 197 ? -11.56997 14.00798 6.70691 1.000 37.09181 198 GLY B O 1
ATOM 1854 N N . SER B 2 198 ? -13.57419 14.09518 7.70246 1.000 32.50892 199 SER B N 1
ATOM 1855 C CA . SER B 2 198 ? -13.38609 15.49012 8.10474 1.000 35.33450 199 SER B CA 1
ATOM 1856 C C . SER B 2 198 ? -12.41491 15.60741 9.27822 1.000 36.94966 199 SER B C 1
ATOM 1857 O O . SER B 2 198 ? -12.44261 14.79579 10.19789 1.000 32.49090 199 SER B O 1
ATOM 1860 N N . GLN B 2 199 ? -11.57225 16.64617 9.25740 1.000 38.06068 200 GLN B N 1
ATOM 1861 C CA . GLN B 2 199 ? -10.91821 17.10404 10.47567 1.000 34.22181 200 GLN B CA 1
ATOM 1862 C C . GLN B 2 199 ? -11.93114 17.87503 11.32021 1.000 36.07715 200 GLN B C 1
ATOM 1863 O O . GLN B 2 199 ? -12.64250 18.73901 10.80262 1.000 32.62850 200 GLN B O 1
ATOM 1869 N N . ILE B 2 200 ? -11.99133 17.57292 12.61842 1.000 32.03235 201 ILE B N 1
ATOM 1870 C CA . ILE B 2 200 ? -13.03472 18.08723 13.51434 1.000 35.14570 201 ILE B CA 1
ATOM 1871 C C . ILE B 2 200 ? -12.41131 18.97448 14.59050 1.000 36.62005 201 ILE B C 1
ATOM 1872 O O . ILE B 2 200 ? -11.57420 18.50964 15.37795 1.000 33.74276 201 ILE B O 1
ATOM 1877 N N . ASP B 2 201 ? -12.82869 20.24648 14.63503 1.000 35.17647 202 ASP B N 1
ATOM 1878 C CA . ASP B 2 201 ? -12.61954 21.11843 15.78644 1.000 32.78248 202 ASP B CA 1
ATOM 1879 C C . ASP B 2 201 ? -13.91860 21.22905 16.56970 1.000 34.89326 202 ASP B C 1
ATOM 1880 O O . ASP B 2 201 ? -14.99574 21.31639 15.97494 1.000 32.80426 202 ASP B O 1
ATOM 1885 N N . VAL B 2 202 ? -13.81856 21.25904 17.90154 1.000 31.34658 203 VAL B N 1
ATOM 1886 C CA . VAL B 2 202 ? -14.97123 21.49685 18.76913 1.000 35.15151 203 VAL B CA 1
ATOM 1887 C C . VAL B 2 202 ? -14.65207 22.65778 19.70053 1.000 36.69763 203 VAL B C 1
ATOM 1888 O O . VAL B 2 202 ? -13.65199 22.61729 20.42578 1.000 37.69861 203 VAL B O 1
ATOM 1892 N N . VAL B 2 203 ? -15.51580 23.67175 19.71133 1.000 32.82130 204 VAL B N 1
ATOM 1893 C CA . VAL B 2 203 ? -15.38681 24.79681 20.63142 1.000 38.16455 204 VAL B CA 1
ATOM 1894 C C . VAL B 2 203 ? -16.54886 24.77275 21.62547 1.000 38.56670 204 VAL B C 1
ATOM 1895 O O . VAL B 2 203 ? -17.72010 24.71430 21.23393 1.000 32.95004 204 VAL B O 1
ATOM 1899 N N . GLU B 2 204 ? -16.21154 24.81028 22.91426 1.000 36.57655 205 GLU B N 1
ATOM 1900 C CA . GLU B 2 204 ? -17.15927 24.68591 24.02239 1.000 38.86251 205 GLU B CA 1
ATOM 1901 C C . GLU B 2 204 ? -16.85381 25.77710 25.03939 1.000 40.32798 205 GLU B C 1
ATOM 1902 O O . GLU B 2 204 ? -15.69777 25.94638 25.44161 1.000 38.30178 205 GLU B O 1
ATOM 1908 N N . MET B 2 205 ? -17.87698 26.52624 25.44683 1.000 38.84705 206 MET B N 1
ATOM 1909 C CA . MET B 2 205 ? -17.62986 27.63587 26.37287 1.000 44.78471 206 MET B CA 1
ATOM 1910 C C . MET B 2 205 ? -17.35777 27.16282 27.79727 1.000 43.58757 206 MET B C 1
ATOM 1911 O O . MET B 2 205 ? -16.71845 27.88204 28.56781 1.000 44.57415 206 MET B O 1
ATOM 1916 N N . PHE B 2 206 ? -17.82544 25.98012 28.16944 1.000 45.88285 207 PHE B N 1
ATOM 1917 C CA . PHE B 2 206 ? -17.65040 25.48874 29.52865 1.000 43.47051 207 PHE B CA 1
ATOM 1918 C C . PHE B 2 206 ? -16.37479 24.65993 29.63479 1.000 45.36518 207 PHE B C 1
ATOM 1919 O O . PHE B 2 206 ? -15.72945 24.33199 28.63607 1.000 40.73800 207 PHE B O 1
ATOM 1927 N N . ASP B 2 207 ? -16.03047 24.28936 30.86950 1.000 46.08452 208 ASP B N 1
ATOM 1928 C CA . ASP B 2 207 ? -14.77787 23.59146 31.10673 1.000 47.29171 208 ASP B CA 1
ATOM 1929 C C . ASP B 2 207 ? -14.86518 22.09462 30.84060 1.000 43.09820 208 ASP B C 1
ATOM 1930 O O . ASP B 2 207 ? -13.85457 21.40376 31.00010 1.000 43.98319 208 ASP B O 1
ATOM 1935 N N . GLN B 2 208 ? -16.02120 21.57939 30.41728 1.000 39.24399 209 GLN B N 1
ATOM 1936 C CA . GLN B 2 208 ? -16.10711 20.19311 29.97269 1.000 38.15243 209 GLN B CA 1
ATOM 1937 C C . GLN B 2 208 ? -17.19117 20.06650 28.91251 1.000 35.53580 209 GLN B C 1
ATOM 1938 O O . GLN B 2 208 ? -18.14925 20.83989 28.90612 1.000 38.72784 209 GLN B O 1
ATOM 1944 N N . VAL B 2 209 ? -17.03119 19.08807 28.01169 1.000 35.04953 210 VAL B N 1
ATOM 1945 C CA . VAL B 2 209 ? -18.11185 18.71510 27.09884 1.000 35.91412 210 VAL B CA 1
ATOM 1946 C C . VAL B 2 209 ? -19.17637 17.99163 27.91748 1.000 39.09025 210 VAL B C 1
ATOM 1947 O O . VAL B 2 209 ? -18.92074 17.59855 29.06141 1.000 33.23793 210 VAL B O 1
ATOM 1951 N N . ILE B 2 210 ? -20.36362 17.80918 27.33667 1.000 36.00161 211 ILE B N 1
ATOM 1952 C CA . ILE B 2 210 ? -21.51631 17.21888 28.02498 1.000 40.19221 211 ILE B CA 1
ATOM 1953 C C . ILE B 2 210 ? -21.58299 17.73753 29.45776 1.000 39.62545 211 ILE B C 1
ATOM 1954 O O . ILE B 2 210 ? -21.32431 16.97310 30.40262 1.000 40.56804 211 ILE B O 1
ATOM 1959 N N . PRO B 2 211 ? -21.90113 19.02097 29.66160 1.000 41.44994 212 PRO B N 1
ATOM 1960 C CA . PRO B 2 211 ? -21.74597 19.62561 31.00025 1.000 42.87072 212 PRO B CA 1
ATOM 1961 C C . PRO B 2 211 ? -22.53145 18.93755 32.10734 1.000 39.29896 212 PRO B C 1
ATOM 1962 O O . PRO B 2 211 ? -22.07586 18.93162 33.25760 1.000 41.23638 212 PRO B O 1
ATOM 1966 N N . ALA B 2 212 ? -23.69470 18.36175 31.80236 1.000 38.90117 213 ALA B N 1
ATOM 1967 C CA . ALA B 2 212 ? -24.50709 17.73097 32.84044 1.000 41.45667 213 ALA B CA 1
ATOM 1968 C C . ALA B 2 212 ? -23.87889 16.44820 33.37799 1.000 39.07963 213 ALA B C 1
ATOM 1969 O O . ALA B 2 212 ? -24.18367 16.04078 34.50551 1.000 37.29011 213 ALA B O 1
ATOM 1971 N N . ALA B 2 213 ? -23.04208 15.78072 32.58679 1.000 34.23415 214 ALA B N 1
ATOM 1972 C CA . ALA B 2 213 ? -22.52634 14.48814 33.00892 1.000 35.99043 214 ALA B CA 1
ATOM 1973 C C . ALA B 2 213 ? -21.40005 14.66658 34.02285 1.000 40.10081 214 ALA B C 1
ATOM 1974 O O . ALA B 2 213 ? -20.74397 15.71336 34.08334 1.000 35.34951 214 ALA B O 1
ATOM 1976 N N . ASP B 2 214 ? -21.19065 13.63116 34.83954 1.000 34.33517 215 ASP B N 1
ATOM 1977 C CA . ASP B 2 214 ? -20.19305 13.71854 35.89947 1.000 32.52662 215 ASP B CA 1
ATOM 1978 C C . ASP B 2 214 ? -18.76747 13.78330 35.35902 1.000 38.77807 215 ASP B C 1
ATOM 1979 O O . ASP B 2 214 ? -18.44047 13.22837 34.30369 1.000 35.30917 215 ASP B O 1
ATOM 1984 N N . LYS B 2 215 ? -17.91176 14.44157 36.14465 1.000 37.93853 216 LYS B N 1
ATOM 1985 C CA . LYS B 2 215 ? -16.53194 14.69708 35.75702 1.000 39.42337 216 LYS B CA 1
ATOM 1986 C C . LYS B 2 215 ? -15.74874 13.41450 35.51355 1.000 39.71870 216 LYS B C 1
ATOM 1987 O O . LYS B 2 215 ? -14.96552 13.34004 34.56159 1.000 38.34797 216 LYS B O 1
ATOM 1993 N N . ASP B 2 216 ? -15.92072 12.40014 36.36522 1.000 33.22462 217 ASP B N 1
ATOM 1994 C CA . ASP B 2 216 ? -15.13385 11.18559 36.16596 1.000 37.52712 217 ASP B CA 1
ATOM 1995 C C . ASP B 2 216 ? -15.55583 10.45370 34.89604 1.000 38.65735 217 ASP B C 1
ATOM 1996 O O . ASP B 2 216 ? -14.70583 9.92832 34.16359 1.000 38.72606 217 ASP B O 1
ATOM 2001 N N . ILE B 2 217 ? -16.85802 10.41886 34.60956 1.000 37.96490 218 ILE B N 1
ATOM 2002 C CA . ILE B 2 217 ? -17.34348 9.81621 33.36662 1.000 34.90191 218 ILE B CA 1
ATOM 2003 C C . ILE B 2 217 ? -16.79580 10.56777 32.15255 1.000 35.66432 218 ILE B C 1
ATOM 2004 O O . ILE B 2 217 ? -16.29510 9.96602 31.19075 1.000 35.75509 218 ILE B O 1
ATOM 2009 N N . VAL B 2 218 ? -16.88982 11.89627 32.17993 1.000 35.93121 219 VAL B N 1
ATOM 2010 C CA . VAL B 2 218 ? -16.46252 12.71248 31.04516 1.000 36.62122 219 VAL B CA 1
ATOM 2011 C C . VAL B 2 218 ? -14.94509 12.68528 30.87141 1.000 37.31177 219 VAL B C 1
ATOM 2012 O O . VAL B 2 218 ? -14.44646 12.78861 29.74661 1.000 36.53307 219 VAL B O 1
ATOM 2016 N N . LYS B 2 219 ? -14.18795 12.52370 31.96259 1.000 39.22090 220 LYS B N 1
ATOM 2017 C CA . LYS B 2 219 ? -12.73575 12.42404 31.84066 1.000 36.60332 220 LYS B CA 1
ATOM 2018 C C . LYS B 2 219 ? -12.33458 11.27309 30.92764 1.000 36.39749 220 LYS B C 1
ATOM 2019 O O . LYS B 2 219 ? -11.46541 11.43904 30.06405 1.000 33.46551 220 LYS B O 1
ATOM 2025 N N . VAL B 2 220 ? -12.96002 10.09962 31.09720 1.000 32.99611 221 VAL B N 1
ATOM 2026 C CA . VAL B 2 220 ? -12.69069 8.96340 30.21010 1.000 32.19031 221 VAL B CA 1
ATOM 2027 C C . VAL B 2 220 ? -13.07434 9.31143 28.77655 1.000 35.57868 221 VAL B C 1
ATOM 2028 O O . VAL B 2 220 ? -12.32492 9.04013 27.82331 1.000 37.79410 221 VAL B O 1
ATOM 2032 N N . PHE B 2 221 ? -14.23153 9.94542 28.59696 1.000 33.60674 222 PHE B N 1
ATOM 2033 C CA . PHE B 2 221 ? -14.64764 10.32784 27.25246 1.000 33.43809 222 PHE B CA 1
ATOM 2034 C C . PHE B 2 221 ? -13.67961 11.34789 26.64520 1.000 30.01376 222 PHE B C 1
ATOM 2035 O O . PHE B 2 221 ? -13.22414 11.19863 25.50365 1.000 32.80791 222 PHE B O 1
ATOM 2043 N N . THR B 2 222 ? -13.31315 12.36630 27.41206 1.000 35.37767 223 THR B N 1
ATOM 2044 C CA . THR B 2 222 ? -12.46946 13.41890 26.84888 1.000 33.70425 223 THR B CA 1
ATOM 2045 C C . THR B 2 222 ? -11.10117 12.88026 26.43558 1.000 38.74093 223 THR B C 1
ATOM 2046 O O . THR B 2 222 ? -10.54287 13.31753 25.41933 1.000 35.77082 223 THR B O 1
ATOM 2050 N N . LYS B 2 223 ? -10.57020 11.88727 27.16590 1.000 37.97551 224 LYS B N 1
ATOM 2051 C CA . LYS B 2 223 ? -9.26625 11.33709 26.79519 1.000 40.36689 224 LYS B CA 1
ATOM 2052 C C . LYS B 2 223 ? -9.31523 10.68878 25.41243 1.000 39.57754 224 LYS B C 1
ATOM 2053 O O . LYS B 2 223 ? -8.37605 10.82353 24.61430 1.000 38.41999 224 LYS B O 1
ATOM 2059 N N . ARG B 2 224 ? -10.41532 10.00361 25.09265 1.000 41.22503 225 ARG B N 1
ATOM 2060 C CA . ARG B 2 224 ? -10.53588 9.39025 23.77200 1.000 37.71662 225 ARG B CA 1
ATOM 2061 C C . ARG B 2 224 ? -10.75052 10.43239 22.68086 1.000 38.06172 225 ARG B C 1
ATOM 2062 O O . ARG B 2 224 ? -10.07372 10.40531 21.64651 1.000 39.26361 225 ARG B O 1
ATOM 2070 N N . ILE B 2 225 ? -11.71055 11.34226 22.86060 1.000 34.92497 226 ILE B N 1
ATOM 2071 C CA . ILE B 2 225 ? -12.01161 12.18502 21.71134 1.000 41.53641 226 ILE B CA 1
ATOM 2072 C C . ILE B 2 225 ? -10.88629 13.16936 21.44052 1.000 41.15994 226 ILE B C 1
ATOM 2073 O O . ILE B 2 225 ? -10.72502 13.59976 20.29450 1.000 40.14974 226 ILE B O 1
ATOM 2078 N N . SER B 2 226 ? -10.07290 13.49510 22.45337 1.000 38.49623 227 SER B N 1
ATOM 2079 C CA . SER B 2 226 ? -8.92177 14.37067 22.25117 1.000 37.40578 227 SER B CA 1
ATOM 2080 C C . SER B 2 226 ? -7.92711 13.80324 21.25509 1.000 37.01838 227 SER B C 1
ATOM 2081 O O . SER B 2 226 ? -7.13894 14.56694 20.68390 1.000 40.00749 227 SER B O 1
ATOM 2084 N N . LYS B 2 227 ? -7.92498 12.48805 21.03291 1.000 35.92738 228 LYS B N 1
ATOM 2085 C CA . LYS B 2 227 ? -7.09671 11.96660 19.95485 1.000 38.14639 228 LYS B CA 1
ATOM 2086 C C . LYS B 2 227 ? -7.68991 12.29030 18.59521 1.000 39.05355 228 LYS B C 1
ATOM 2087 O O . LYS B 2 227 ? -6.95775 12.39009 17.61183 1.000 38.66943 228 LYS B O 1
ATOM 2093 N N . LYS B 2 228 ? -9.01085 12.39592 18.50088 1.000 40.54792 229 LYS B N 1
ATOM 2094 C CA . LYS B 2 228 ? -9.63935 12.54981 17.20007 1.000 39.94525 229 LYS B CA 1
ATOM 2095 C C . LYS B 2 228 ? -9.96334 13.99387 16.86695 1.000 38.04648 229 LYS B C 1
ATOM 2096 O O . LYS B 2 228 ? -9.86477 14.38739 15.69538 1.000 43.84447 229 LYS B O 1
ATOM 2102 N N . PHE B 2 229 ? -10.31441 14.79150 17.86825 1.000 34.31445 230 PHE B N 1
ATOM 2103 C CA . PHE B 2 229 ? -10.83076 16.13580 17.68121 1.000 36.48123 230 PHE B CA 1
ATOM 2104 C C . PHE B 2 229 ? -9.82941 17.15165 18.21016 1.000 36.81845 230 PHE B C 1
ATOM 2105 O O . PHE B 2 229 ? -9.01576 16.85957 19.09524 1.000 37.53443 230 PHE B O 1
ATOM 2113 N N . ASN B 2 230 ? -9.91354 18.36362 17.67948 1.000 34.41087 231 ASN B N 1
ATOM 2114 C CA . ASN B 2 230 ? -9.27197 19.51178 18.31015 1.000 32.15180 231 ASN B CA 1
ATOM 2115 C C . ASN B 2 230 ? -10.30067 20.09987 19.26818 1.000 39.31162 231 ASN B C 1
ATOM 2116 O O . ASN B 2 230 ? -11.20646 20.82597 18.85698 1.000 35.74228 231 ASN B O 1
ATOM 2121 N N . LEU B 2 231 ? -10.17168 19.78458 20.55005 1.000 33.16736 232 LEU B N 1
ATOM 2122 C CA . LEU B 2 231 ? -11.13591 20.22538 21.54708 1.000 39.45813 232 LEU B CA 1
ATOM 2123 C C . LEU B 2 231 ? -10.68091 21.53863 22.17791 1.000 38.77431 232 LEU B C 1
ATOM 2124 O O . LEU B 2 231 ? -9.63016 21.58676 22.82385 1.000 37.03952 232 LEU B O 1
ATOM 2129 N N . MET B 2 232 ? -11.47315 22.60144 22.00886 1.000 31.53757 233 MET B N 1
ATOM 2130 C CA . MET B 2 232 ? -11.15604 23.91896 22.58941 1.000 41.25342 233 MET B CA 1
ATOM 2131 C C . MET B 2 232 ? -12.15057 24.27834 23.70350 1.000 41.87772 233 MET B C 1
ATOM 2132 O O . MET B 2 232 ? -13.19833 24.87585 23.45056 1.000 39.07264 233 MET B O 1
ATOM 2137 N N . LEU B 2 233 ? -11.79491 23.94118 24.94655 1.000 38.77646 234 LEU B N 1
ATOM 2138 C CA . LEU B 2 233 ? -12.62647 24.21163 26.10849 1.000 36.88765 234 LEU B CA 1
ATOM 2139 C C . LEU B 2 233 ? -12.43539 25.64284 26.60922 1.000 40.87719 234 LEU B C 1
ATOM 2140 O O . LEU B 2 233 ? -11.42132 26.29899 26.34301 1.000 40.57146 234 LEU B O 1
ATOM 2145 N N . GLU B 2 234 ? -13.42693 26.10493 27.37838 1.000 36.12985 235 GLU B N 1
ATOM 2146 C CA . GLU B 2 234 ? -13.47280 27.47305 27.89557 1.000 46.71026 235 GLU B CA 1
ATOM 2147 C C . GLU B 2 234 ? -13.13241 28.47066 26.79628 1.000 44.07338 235 GLU B C 1
ATOM 2148 O O . GLU B 2 234 ? -12.33612 29.38702 26.98698 1.000 44.73207 235 GLU B O 1
ATOM 2154 N N . THR B 2 235 ? -13.73349 28.26626 25.62327 1.000 41.29056 236 THR B N 1
ATOM 2155 C CA . THR B 2 235 ? -13.48818 29.07354 24.43888 1.000 43.81369 236 THR B CA 1
ATOM 2156 C C . THR B 2 235 ? -14.82491 29.44272 23.81398 1.000 47.90130 236 THR B C 1
ATOM 2157 O O . THR B 2 235 ? -15.75221 28.62726 23.80289 1.000 39.56657 236 THR B O 1
ATOM 2161 N N . LYS B 2 236 ? -14.91922 30.67349 23.29296 1.000 43.85751 237 LYS B N 1
ATOM 2162 C CA . LYS B 2 236 ? -16.15505 31.20263 22.73803 1.000 45.76267 237 LYS B CA 1
ATOM 2163 C C . LYS B 2 236 ? -15.91837 31.76980 21.33736 1.000 46.33316 237 LYS B C 1
ATOM 2164 O O . LYS B 2 236 ? -14.87176 32.36631 21.06918 1.000 42.65180 237 LYS B O 1
ATOM 2170 N N . VAL B 2 237 ? -16.89212 31.56323 20.44759 1.000 41.17823 238 VAL B N 1
ATOM 2171 C CA . VAL B 2 237 ? -16.88851 32.16498 19.11924 1.000 41.84766 238 VAL B CA 1
ATOM 2172 C C . VAL B 2 237 ? -17.35076 33.61123 19.23932 1.000 45.84483 238 VAL B C 1
ATOM 2173 O O . VAL B 2 237 ? -18.38185 33.89048 19.86013 1.000 43.40936 238 VAL B O 1
ATOM 2177 N N . THR B 2 238 ? -16.59170 34.53829 18.64622 1.000 45.65402 239 THR B N 1
ATOM 2178 C CA . THR B 2 238 ? -16.95679 35.94968 18.68781 1.000 47.55232 239 THR B CA 1
ATOM 2179 C C . THR B 2 238 ? -17.33164 36.53617 17.33109 1.000 50.46673 239 THR B C 1
ATOM 2180 O O . THR B 2 238 ? -18.03026 37.55550 17.28916 1.000 51.10677 239 THR B O 1
ATOM 2184 N N . ALA B 2 239 ? -16.91116 35.91496 16.23133 1.000 45.45700 240 ALA B N 1
ATOM 2185 C CA . ALA B 2 239 ? -17.22475 36.41040 14.90205 1.000 43.87450 240 ALA B CA 1
ATOM 2186 C C . ALA B 2 239 ? -17.16797 35.25263 13.92832 1.000 41.56046 240 ALA B C 1
ATOM 2187 O O . ALA B 2 239 ? -16.36599 34.32834 14.09070 1.000 44.70023 240 ALA B O 1
ATOM 2189 N N . VAL B 2 240 ? -18.03393 35.31239 12.91859 1.000 40.71617 241 VAL B N 1
ATOM 2190 C CA . VAL B 2 240 ? -18.08016 34.33872 11.83077 1.000 40.77705 241 VAL B CA 1
ATOM 2191 C C . VAL B 2 240 ? -18.30019 35.11216 10.53754 1.000 45.10494 241 VAL B C 1
ATOM 2192 O O . VAL B 2 240 ? -19.32362 35.78776 10.38813 1.000 43.05530 241 VAL B O 1
ATOM 2196 N N . GLU B 2 241 ? -17.36343 35.00203 9.59635 1.000 45.62696 242 GLU B N 1
ATOM 2197 C CA . GLU B 2 241 ? -17.44208 35.73646 8.33547 1.000 47.26135 242 GLU B CA 1
ATOM 2198 C C . GLU B 2 241 ? -17.26968 34.77696 7.16551 1.000 42.78286 242 GLU B C 1
ATOM 2199 O O . GLU B 2 241 ? -16.31487 33.99576 7.13574 1.000 41.66394 242 GLU B O 1
ATOM 2205 N N . ALA B 2 242 ? -18.19110 34.83847 6.20908 1.000 38.26335 243 ALA B N 1
ATOM 2206 C CA . ALA B 2 242 ? -18.14767 33.98951 5.02429 1.000 42.87927 243 ALA B CA 1
ATOM 2207 C C . ALA B 2 242 ? -17.28851 34.63894 3.94045 1.000 46.22891 243 ALA B C 1
ATOM 2208 O O . ALA B 2 242 ? -17.60369 35.73599 3.46984 1.000 42.11212 243 ALA B O 1
ATOM 2210 N N . LYS B 2 243 ? -16.22065 33.95884 3.53393 1.000 44.23235 244 LYS B N 1
ATOM 2211 C CA . LYS B 2 243 ? -15.40931 34.37931 2.39740 1.000 43.37231 244 LYS B CA 1
ATOM 2212 C C . LYS B 2 243 ? -15.42728 33.27338 1.34931 1.000 45.13405 244 LYS B C 1
ATOM 2213 O O . LYS B 2 243 ? -15.90931 32.16624 1.59598 1.000 42.33339 244 LYS B O 1
ATOM 2219 N N . GLU B 2 244 ? -14.93405 33.57439 0.14553 1.000 44.24189 245 GLU B N 1
ATOM 2220 C CA . GLU B 2 244 ? -15.03862 32.57925 -0.92014 1.000 45.89749 245 GLU B CA 1
ATOM 2221 C C . GLU B 2 244 ? -14.29130 31.30249 -0.55912 1.000 42.04016 245 GLU B C 1
ATOM 2222 O O . GLU B 2 244 ? -14.75005 30.19844 -0.87228 1.000 42.09470 245 GLU B O 1
ATOM 2228 N N . ASP B 2 245 ? -13.14914 31.42234 0.11156 1.000 38.77651 246 ASP B N 1
ATOM 2229 C CA . ASP B 2 245 ? -12.35823 30.22447 0.37978 1.000 42.60651 246 ASP B CA 1
ATOM 2230 C C . ASP B 2 245 ? -12.80065 29.47740 1.64174 1.000 42.68216 246 ASP B C 1
ATOM 2231 O O . ASP B 2 245 ? -12.30206 28.37460 1.89293 1.000 41.26938 246 ASP B O 1
ATOM 2236 N N . GLY B 2 246 ? -13.72293 30.02618 2.42137 1.000 39.38572 247 GLY B N 1
ATOM 2237 C CA . GLY B 2 246 ? -14.27137 29.29683 3.54773 1.000 37.88345 247 GLY B CA 1
ATOM 2238 C C . GLY B 2 246 ? -14.85077 30.24366 4.58035 1.000 40.58645 247 GLY B C 1
ATOM 2239 O O . GLY B 2 246 ? -14.99860 31.44196 4.34316 1.000 38.90066 247 GLY B O 1
ATOM 2240 N N . ILE B 2 247 ? -15.18138 29.66645 5.73464 1.000 38.21117 248 ILE B N 1
ATOM 2241 C CA . ILE B 2 247 ? -15.80808 30.38770 6.83528 1.000 35.59285 248 ILE B CA 1
ATOM 2242 C C . ILE B 2 247 ? -14.72623 30.71198 7.85646 1.000 38.39959 248 ILE B C 1
ATOM 2243 O O . ILE B 2 247 ? -14.05085 29.80858 8.36410 1.000 34.95925 248 ILE B O 1
ATOM 2248 N N . TYR B 2 248 ? -14.53408 32.00094 8.14166 1.000 36.78230 249 TYR B N 1
ATOM 2249 C CA . TYR B 2 248 ? -13.49609 32.43896 9.06700 1.000 43.76709 249 TYR B CA 1
ATOM 2250 C C . TYR B 2 248 ? -14.12462 32.69523 10.42795 1.000 39.07571 249 TYR B C 1
ATOM 2251 O O . TYR B 2 248 ? -15.04724 33.50461 10.54309 1.000 40.44307 249 TYR B O 1
ATOM 2260 N N . VAL B 2 249 ? -13.61287 32.01911 11.45399 1.000 37.61691 250 VAL B N 1
ATOM 2261 C CA . VAL B 2 249 ? -14.20968 32.03707 12.78498 1.000 39.95612 250 VAL B CA 1
ATOM 2262 C C . VAL B 2 249 ? -13.21937 32.63907 13.76505 1.000 39.33517 250 VAL B C 1
ATOM 2263 O O . VAL B 2 249 ? -12.10552 32.12933 13.92358 1.000 40.09859 250 VAL B O 1
ATOM 2267 N N . THR B 2 250 ? -13.63641 33.69417 14.44806 1.000 38.53995 251 THR B N 1
ATOM 2268 C CA . THR B 2 250 ? -12.84075 34.30779 15.50110 1.000 40.04552 251 THR B CA 1
ATOM 2269 C C . THR B 2 250 ? -13.28088 33.76123 16.85351 1.000 41.23266 251 THR B C 1
ATOM 2270 O O . THR B 2 250 ? -14.47675 33.76957 17.16952 1.000 42.88559 251 THR B O 1
ATOM 2274 N N . MET B 2 251 ? -12.32306 33.29198 17.64896 1.000 46.62516 252 MET B N 1
ATOM 2275 C CA . MET B 2 251 ? -12.61205 32.79039 18.98544 1.000 44.02571 252 MET B CA 1
ATOM 2276 C C . MET B 2 251 ? -11.79435 33.53351 20.03084 1.000 53.12692 252 MET B C 1
ATOM 2277 O O . MET B 2 251 ? -10.71375 34.06190 19.74579 1.000 51.53185 252 MET B O 1
ATOM 2282 N N . GLU B 2 252 ? -12.33239 33.55589 21.24800 1.000 51.75472 253 GLU B N 1
ATOM 2283 C CA . GLU B 2 252 ? -11.66552 34.07157 22.43114 1.000 54.58074 253 GLU B CA 1
ATOM 2284 C C . GLU B 2 252 ? -11.66430 32.98466 23.49561 1.000 56.11461 253 GLU B C 1
ATOM 2285 O O . GLU B 2 252 ? -12.60588 32.18922 23.58127 1.000 54.19839 253 GLU B O 1
ATOM 2291 N N . GLY B 2 253 ? -10.61857 32.94983 24.30495 1.000 56.27793 254 GLY B N 1
ATOM 2292 C CA . GLY B 2 253 ? -10.54843 31.97032 25.36231 1.000 58.18183 254 GLY B CA 1
ATOM 2293 C C . GLY B 2 253 ? -9.20678 31.29256 25.39558 1.000 55.25738 254 GLY B C 1
ATOM 2294 O O . GLY B 2 253 ? -8.28583 31.63644 24.64592 1.000 59.43175 254 GLY B O 1
ATOM 2295 N N . LYS B 2 254 ? -9.11569 30.27702 26.26270 1.000 59.80591 255 LYS B N 1
ATOM 2296 C CA . LYS B 2 254 ? -7.82661 29.72332 26.66717 1.000 56.85430 255 LYS B CA 1
ATOM 2297 C C . LYS B 2 254 ? -7.07505 29.10229 25.50124 1.000 58.86928 255 LYS B C 1
ATOM 2298 O O . LYS B 2 254 ? -5.83408 29.11737 25.47637 1.000 63.23039 255 LYS B O 1
ATOM 2304 N N . LYS B 2 255 ? -7.79658 28.52671 24.54384 1.000 56.85627 256 LYS B N 1
ATOM 2305 C CA . LYS B 2 255 ? -7.17884 27.84424 23.41314 1.000 58.34692 256 LYS B CA 1
ATOM 2306 C C . LYS B 2 255 ? -7.58152 28.47943 22.09378 1.000 57.09350 256 LYS B C 1
ATOM 2307 O O . LYS B 2 255 ? -7.39559 27.87143 21.03607 1.000 59.69901 256 LYS B O 1
ATOM 2313 N N . ALA B 2 256 ? -8.13681 29.67770 22.14607 1.000 57.30526 257 ALA B N 1
ATOM 2314 C CA . ALA B 2 256 ? -8.47472 30.41637 20.94882 1.000 57.44199 257 ALA B CA 1
ATOM 2315 C C . ALA B 2 256 ? -7.20681 30.79010 20.19261 1.000 62.53930 257 ALA B C 1
ATOM 2316 O O . ALA B 2 256 ? -6.27734 31.35086 20.79272 1.000 63.49880 257 ALA B O 1
ATOM 2318 N N . PRO B 2 257 ? -7.12706 30.50814 18.89320 1.000 60.03858 258 PRO B N 1
ATOM 2319 C CA . PRO B 2 257 ? -6.00869 31.02224 18.09902 1.000 56.89847 258 PRO B CA 1
ATOM 2320 C C . PRO B 2 257 ? -6.08631 32.53574 18.02061 1.000 59.66026 258 PRO B C 1
ATOM 2321 O O . PRO B 2 257 ? -7.16922 33.12563 18.06574 1.000 57.16240 258 PRO B O 1
ATOM 2325 N N . ALA B 2 258 ? -4.91423 33.17013 17.93284 1.000 57.53527 259 ALA B N 1
ATOM 2326 C CA . ALA B 2 258 ? -4.88366 34.62423 17.80400 1.000 58.84948 259 ALA B CA 1
ATOM 2327 C C . ALA B 2 258 ? -5.59267 35.07982 16.53530 1.000 63.42800 259 ALA B C 1
ATOM 2328 O O . ALA B 2 258 ? -6.38457 36.03015 16.56515 1.000 64.99924 259 ALA B O 1
ATOM 2330 N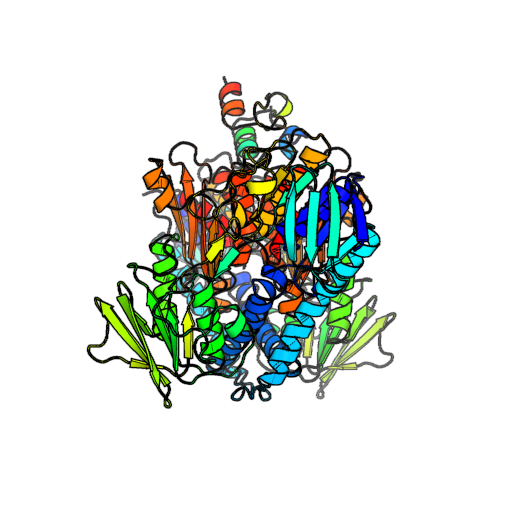 N . GLU B 2 259 ? -5.33947 34.39990 15.41974 1.000 64.29999 260 GLU B N 1
ATOM 2331 C CA . GLU B 2 259 ? -5.87275 34.58815 14.07481 1.000 66.52758 260 GLU B CA 1
ATOM 2332 C C . GLU B 2 259 ? -7.22382 33.88896 13.91275 1.000 59.28049 260 GLU B C 1
ATOM 2333 O O . GLU B 2 259 ? -7.39029 32.74265 14.34584 1.000 60.69895 260 GLU B O 1
ATOM 2339 N N . PRO B 2 260 ? -8.19121 34.55237 13.28722 1.000 59.05296 261 PRO B N 1
ATOM 2340 C CA . PRO B 2 260 ? -9.38505 33.84101 12.81317 1.000 53.86885 261 PRO B CA 1
ATOM 2341 C C . PRO B 2 260 ? -9.00064 32.64506 11.94991 1.000 56.99560 261 PRO B C 1
ATOM 2342 O O . PRO B 2 260 ? -8.14000 32.73819 11.06921 1.000 53.37213 261 PRO B O 1
ATOM 2346 N N . GLN B 2 261 ? -9.65048 31.51297 12.20534 1.000 53.52586 262 GLN B N 1
ATOM 2347 C CA . GLN B 2 261 ? -9.33892 30.25304 11.54780 1.000 49.35864 262 GLN B CA 1
ATOM 2348 C C . GLN B 2 261 ? -10.32093 29.98216 10.42090 1.000 45.59749 262 GLN B C 1
ATOM 2349 O O . GLN B 2 261 ? -11.51285 30.28120 10.53660 1.000 45.26318 262 GLN B O 1
ATOM 2355 N N . ARG B 2 262 ? -9.81507 29.36154 9.35220 1.000 43.18377 263 ARG B N 1
ATOM 2356 C CA . ARG B 2 262 ? -10.59865 29.03313 8.16331 1.000 42.77284 263 ARG B CA 1
ATOM 2357 C C . ARG B 2 262 ? -11.15627 27.61575 8.26505 1.000 42.30335 263 ARG B C 1
ATOM 2358 O O . ARG B 2 262 ? -10.40200 26.66239 8.50243 1.000 38.41622 263 ARG B O 1
ATOM 2366 N N . TYR B 2 263 ? -12.47294 27.48471 8.06152 1.000 40.77735 264 TYR B N 1
ATOM 2367 C CA . TYR B 2 263 ? -13.17365 26.20684 8.04852 1.000 36.40831 264 TYR B CA 1
ATOM 2368 C C . TYR B 2 263 ? -13.95878 26.08011 6.75503 1.000 36.09490 264 TYR B C 1
ATOM 2369 O O . TYR B 2 263 ? -14.44745 27.07268 6.20548 1.000 37.59137 264 TYR B O 1
ATOM 2378 N N . ASP B 2 264 ? -14.08325 24.84440 6.27800 1.000 34.44894 265 ASP B N 1
ATOM 2379 C CA . ASP B 2 264 ? -14.93546 24.54825 5.13267 1.000 37.52680 265 ASP B CA 1
ATOM 2380 C C . ASP B 2 264 ? -16.41402 24.52548 5.49243 1.000 37.21944 265 ASP B C 1
ATOM 2381 O O . ASP B 2 264 ? -17.26111 24.72589 4.61435 1.000 35.75787 265 ASP B O 1
ATOM 2386 N N . ALA B 2 265 ? -16.73480 24.26241 6.75472 1.000 36.52941 266 ALA B N 1
ATOM 2387 C CA . ALA B 2 265 ? -18.11129 24.23069 7.21534 1.000 33.36099 266 ALA B CA 1
ATOM 2388 C C . ALA B 2 265 ? -18.09736 24.46442 8.71392 1.000 33.64572 266 ALA B C 1
ATOM 2389 O O . ALA B 2 265 ? -17.13714 24.10817 9.40313 1.000 34.79777 266 ALA B O 1
ATOM 2391 N N . VAL B 2 266 ? -19.15479 25.09599 9.20603 1.000 31.03907 267 VAL B N 1
ATOM 2392 C CA . VAL B 2 266 ? -19.34327 25.31695 10.62686 1.000 30.22614 267 VAL B CA 1
ATOM 2393 C C . VAL B 2 266 ? -20.72084 24.76941 10.99431 1.000 33.09876 267 VAL B C 1
ATOM 2394 O O . VAL B 2 266 ? -21.73707 25.16062 10.40162 1.000 32.44927 267 VAL B O 1
ATOM 2398 N N . LEU B 2 267 ? -20.74630 23.84965 11.93893 1.000 32.31617 268 LEU B N 1
ATOM 2399 C CA . LEU B 2 267 ? -21.98753 23.30616 12.48436 1.000 33.89600 268 LEU B CA 1
ATOM 2400 C C . LEU B 2 267 ? -22.34365 24.08878 13.74221 1.000 31.03446 268 LEU B C 1
ATOM 2401 O O . LEU B 2 267 ? -21.59030 24.07076 14.72211 1.000 30.70086 268 LEU B O 1
ATOM 2406 N N . VAL B 2 268 ? -23.48017 24.77721 13.72381 1.000 30.74327 269 VAL B N 1
ATOM 2407 C CA . VAL B 2 268 ? -23.92952 25.53828 14.88891 1.000 31.98695 269 VAL B CA 1
ATOM 2408 C C . VAL B 2 268 ? -24.83532 24.62255 15.70551 1.000 34.18218 269 VAL B C 1
ATOM 2409 O O . VAL B 2 268 ? -25.99554 24.40604 15.34309 1.000 33.54906 269 VAL B O 1
ATOM 2413 N N . ALA B 2 269 ? -24.32662 24.09992 16.81965 1.000 27.87545 270 ALA B N 1
ATOM 2414 C CA . ALA B 2 269 ? -25.11522 23.16802 17.64125 1.000 35.87530 270 ALA B CA 1
ATOM 2415 C C . ALA B 2 269 ? -25.00789 23.57660 19.09400 1.000 35.84504 270 ALA B C 1
ATOM 2416 O O . ALA B 2 269 ? -24.53143 22.82525 19.95038 1.000 34.22285 270 ALA B O 1
ATOM 2418 N N . ILE B 2 270 ? -25.44660 24.80263 19.37435 1.000 31.25463 271 ILE B N 1
ATOM 2419 C CA . ILE B 2 270 ? -25.28954 25.36435 20.70168 1.000 33.59010 271 ILE B CA 1
ATOM 2420 C C . ILE B 2 270 ? -26.53776 25.16663 21.55263 1.000 35.91632 271 ILE B C 1
ATOM 2421 O O . ILE B 2 270 ? -26.59579 25.66414 22.67708 1.000 39.92511 271 ILE B O 1
ATOM 2426 N N . GLY B 2 271 ? -27.51737 24.40922 21.06214 1.000 36.05495 272 GLY B N 1
ATOM 2427 C CA . GLY B 2 271 ? -28.70016 24.11092 21.85223 1.000 34.98295 272 GLY B CA 1
ATOM 2428 C C . GLY B 2 271 ? -29.99338 24.30438 21.08391 1.000 35.49959 272 GLY B C 1
ATOM 2429 O O . GLY B 2 271 ? -29.97539 24.64746 19.89866 1.000 31.74459 272 GLY B O 1
ATOM 2430 N N . ARG B 2 272 ? -31.13152 24.09726 21.74671 1.000 34.25303 273 ARG B N 1
ATOM 2431 C CA . ARG B 2 272 ? -32.42699 24.16823 21.09003 1.000 34.81690 273 ARG B CA 1
ATOM 2432 C C . ARG B 2 272 ? -33.37588 25.00921 21.93586 1.000 36.17140 273 ARG B C 1
ATOM 2433 O O . ARG B 2 272 ? -33.24136 25.09197 23.15962 1.000 35.20337 273 ARG B O 1
ATOM 2441 N N . VAL B 2 273 ? -34.31374 25.65984 21.26130 1.000 34.97849 274 VAL B N 1
ATOM 2442 C CA . VAL B 2 273 ? -35.24897 26.57102 21.90878 1.000 34.96875 274 VAL B CA 1
ATOM 2443 C C . VAL B 2 273 ? -36.67360 26.10596 21.60527 1.000 33.67916 274 VAL B C 1
ATOM 2444 O O . VAL B 2 273 ? -36.95562 25.68244 20.47874 1.000 33.71934 274 VAL B O 1
ATOM 2448 N N . PRO B 2 274 ? -37.58192 26.13454 22.58679 1.000 34.71856 275 PRO B N 1
ATOM 2449 C CA . PRO B 2 274 ? -38.96851 25.70344 22.34852 1.000 32.97536 275 PRO B CA 1
ATOM 2450 C C . PRO B 2 274 ? -39.72995 26.62135 21.38990 1.000 34.69973 275 PRO B C 1
ATOM 2451 O O . PRO B 2 274 ? -39.50019 27.83583 21.33045 1.000 33.59533 275 PRO B O 1
ATOM 2455 N N . ASN B 2 275 ? -40.64997 26.00761 20.62845 1.000 31.21587 276 ASN B N 1
ATOM 2456 C CA . ASN B 2 275 ? -41.45524 26.67289 19.60494 1.000 37.81309 276 ASN B CA 1
ATOM 2457 C C . ASN B 2 275 ? -42.71063 27.34591 20.16199 1.000 39.23043 276 ASN B C 1
ATOM 2458 O O . ASN B 2 275 ? -43.63795 27.64498 19.39288 1.000 39.25332 276 ASN B O 1
ATOM 2463 N N . GLY B 2 276 ? -42.76412 27.60253 21.47191 1.000 35.63357 277 GLY B N 1
ATOM 2464 C CA . GLY B 2 276 ? -44.02706 27.98816 22.09125 1.000 36.59058 277 GLY B CA 1
ATOM 2465 C C . GLY B 2 276 ? -44.53922 29.35869 21.69929 1.000 38.92830 277 GLY B C 1
ATOM 2466 O O . GLY B 2 276 ? -45.73133 29.63043 21.87573 1.000 38.88539 277 GLY B O 1
ATOM 2467 N N . LYS B 2 277 ? -43.68015 30.22427 21.16238 1.000 38.29624 278 LYS B N 1
ATOM 2468 C CA . LYS B 2 277 ? -44.10514 31.56590 20.76872 1.000 42.65001 278 LYS B CA 1
ATOM 2469 C C . LYS B 2 277 ? -44.66407 31.63286 19.35180 1.000 40.96131 278 LYS B C 1
ATOM 2470 O O . LYS B 2 277 ? -45.11714 32.69856 18.93468 1.000 40.87019 278 LYS B O 1
ATOM 2476 N N . ASN B 2 278 ? -44.64184 30.53699 18.59432 1.000 34.39845 279 ASN B N 1
ATOM 2477 C CA . ASN B 2 278 ? -44.92309 30.59884 17.16809 1.000 37.38691 279 ASN B CA 1
ATOM 2478 C C . ASN B 2 278 ? -46.29441 30.03475 16.81583 1.000 37.13634 279 ASN B C 1
ATOM 2479 O O . ASN B 2 278 ? -46.55335 29.75527 15.64579 1.000 39.44678 279 ASN B O 1
ATOM 2484 N N . LEU B 2 279 ? -47.18314 29.90134 17.79757 1.000 35.79488 280 LEU B N 1
ATOM 2485 C CA . LEU B 2 279 ? -48.43227 29.16297 17.63151 1.000 36.93437 280 LEU B CA 1
ATOM 2486 C C . LEU B 2 279 ? -49.68527 30.01667 17.76937 1.000 40.57685 280 LEU B C 1
ATOM 2487 O O . LEU B 2 279 ? -50.78951 29.46957 17.68037 1.000 36.62434 280 LEU B O 1
ATOM 2492 N N . ASP B 2 280 ? -49.54716 31.32232 18.02145 1.000 39.44392 281 ASP B N 1
ATOM 2493 C CA . ASP B 2 280 ? -50.66310 32.17573 18.46451 1.000 41.12320 281 ASP B CA 1
ATOM 2494 C C . ASP B 2 280 ? -51.39752 31.57714 19.66748 1.000 41.92377 281 ASP B C 1
ATOM 2495 O O . ASP B 2 280 ? -52.61317 31.76797 19.83324 1.000 39.21996 281 ASP B O 1
ATOM 2500 N N . ALA B 2 281 ? -50.65152 30.86693 20.53045 1.000 39.20950 282 ALA B N 1
ATOM 2501 C CA . ALA B 2 281 ? -51.24536 30.24366 21.71097 1.000 37.71476 282 ALA B CA 1
ATOM 2502 C C . ALA B 2 281 ? -52.00028 31.25752 22.55535 1.000 41.28873 282 ALA B C 1
ATOM 2503 O O . ALA B 2 281 ? -53.01390 30.91496 23.18284 1.000 39.69141 282 ALA B O 1
ATOM 2505 N N . GLY B 2 282 ? -51.52901 32.50780 22.56804 1.000 43.55288 283 GLY B N 1
ATOM 2506 C CA . GLY B 2 282 ? -52.23032 33.56693 23.27811 1.000 39.48838 283 GLY B CA 1
ATOM 2507 C C . GLY B 2 282 ? -53.67860 33.72575 22.86184 1.000 40.33673 283 GLY B C 1
ATOM 2508 O O . GLY B 2 282 ? -54.52646 34.09726 23.68161 1.000 40.35481 283 GLY B O 1
ATOM 2509 N N . LYS B 2 283 ? -53.99452 33.41796 21.59773 1.000 38.71489 284 LYS B N 1
ATOM 2510 C CA . LYS B 2 283 ? -55.36890 33.53709 21.11786 1.000 39.79299 284 LYS B CA 1
ATOM 2511 C C . LYS B 2 283 ? -56.29746 32.48987 21.72392 1.000 44.10364 284 LYS B C 1
ATOM 2512 O O . LYS B 2 283 ? -57.51301 32.69125 21.73316 1.000 40.38172 284 LYS B O 1
ATOM 2518 N N . ALA B 2 284 ? -55.76354 31.39107 22.24857 1.000 42.17487 285 ALA B N 1
ATOM 2519 C CA . ALA B 2 284 ? -56.55550 30.46256 23.04731 1.000 40.65094 285 ALA B CA 1
ATOM 2520 C C . ALA B 2 284 ? -56.42251 30.72486 24.54321 1.000 38.96098 285 ALA B C 1
ATOM 2521 O O . ALA B 2 284 ? -56.93608 29.94127 25.35184 1.000 39.55920 285 ALA B O 1
ATOM 2523 N N . GLY B 2 285 ? -55.73236 31.79994 24.92935 1.000 37.81566 286 GLY B N 1
ATOM 2524 C CA . GLY B 2 285 ? -55.52985 32.12215 26.32518 1.000 39.90055 286 GLY B CA 1
ATOM 2525 C C . GLY B 2 285 ? -54.41633 31.35642 27.00907 1.000 41.01479 286 GLY B C 1
ATOM 2526 O O . GLY B 2 285 ? -54.29843 31.44134 28.23905 1.000 38.45504 286 GLY B O 1
ATOM 2527 N N . VAL B 2 286 ? -53.59397 30.60898 26.25266 1.000 40.66716 287 VAL B N 1
ATOM 2528 C CA . VAL B 2 286 ? -52.52137 29.80446 26.83427 1.000 38.98713 287 VAL B CA 1
ATOM 2529 C C . VAL B 2 286 ? -51.33916 30.70368 27.16717 1.000 39.99588 287 VAL B C 1
ATOM 2530 O O . VAL B 2 286 ? -50.91852 31.53647 26.35256 1.000 39.31697 287 VAL B O 1
ATOM 2534 N N . GLU B 2 287 ? -50.77753 30.51997 28.35513 1.000 40.32797 288 GLU B N 1
ATOM 2535 C CA . GLU B 2 287 ? -49.63965 31.31922 28.79061 1.000 41.61915 288 GLU B CA 1
ATOM 2536 C C . GLU B 2 287 ? -48.33344 30.69607 28.31093 1.000 45.14213 288 GLU B C 1
ATOM 2537 O O . GLU B 2 287 ? -48.11942 29.48744 28.46367 1.000 39.44215 288 GLU B O 1
ATOM 2543 N N . VAL B 2 288 ? -47.49020 31.52759 27.69421 1.000 41.53230 289 VAL B N 1
ATOM 2544 C CA . VAL B 2 288 ? -46.17758 31.15365 27.17851 1.000 41.00822 289 VAL B CA 1
ATOM 2545 C C . VAL B 2 288 ? -45.13793 31.95850 27.94836 1.000 43.47361 289 VAL B C 1
ATOM 2546 O O . VAL B 2 288 ? -45.22583 33.18941 27.99353 1.000 41.38617 289 VAL B O 1
ATOM 2550 N N . ASP B 2 289 ? -44.15246 31.28216 28.53931 1.000 40.23032 290 ASP B N 1
ATOM 2551 C CA . ASP B 2 289 ? -43.17447 32.01567 29.33069 1.000 41.95152 290 ASP B CA 1
ATOM 2552 C C . ASP B 2 289 ? -42.14903 32.69696 28.41650 1.000 44.99603 290 ASP B C 1
ATOM 2553 O O . ASP B 2 289 ? -42.19868 32.59871 27.18438 1.000 41.60250 290 ASP B O 1
ATOM 2558 N N . ASP B 2 290 ? -41.22505 33.43888 29.03242 1.000 50.45000 291 ASP B N 1
ATOM 2559 C CA . ASP B 2 290 ? -40.32412 34.29607 28.26548 1.000 52.17130 291 ASP B CA 1
ATOM 2560 C C . ASP B 2 290 ? -39.31409 33.50162 27.44777 1.000 49.35815 291 ASP B C 1
ATOM 2561 O O . ASP B 2 290 ? -38.80374 34.01665 26.44794 1.000 48.30531 291 ASP B O 1
ATOM 2566 N N . ARG B 2 291 ? -39.01455 32.26671 27.84753 1.000 46.91758 292 ARG B N 1
ATOM 2567 C CA . ARG B 2 291 ? -38.13034 31.40021 27.07635 1.000 46.59073 292 ARG B CA 1
ATOM 2568 C C . ARG B 2 291 ? -38.83186 30.73678 25.89262 1.000 46.14562 292 ARG B C 1
ATOM 2569 O O . ARG B 2 291 ? -38.16497 30.08482 25.08039 1.000 39.51209 292 ARG B O 1
ATOM 2577 N N . GLY B 2 292 ? -40.14742 30.89171 25.76495 1.000 39.11359 293 GLY B N 1
ATOM 2578 C CA . GLY B 2 292 ? -40.89034 30.20866 24.73384 1.000 36.74802 293 GLY B CA 1
ATOM 2579 C C . GLY B 2 292 ? -41.44656 28.85794 25.13579 1.000 37.52959 293 GLY B C 1
ATOM 2580 O O . GLY B 2 292 ? -41.98155 28.15094 24.26874 1.000 34.81534 293 GLY B O 1
ATOM 2581 N N . PHE B 2 293 ? -41.34933 28.48149 26.41625 1.000 36.19620 294 PHE B N 1
ATOM 2582 C CA . PHE B 2 293 ? -41.94983 27.24358 26.90591 1.000 36.96980 294 PHE B CA 1
ATOM 2583 C C . PHE B 2 293 ? -43.41840 27.45568 27.24618 1.000 38.52038 294 PHE B C 1
ATOM 2584 O O . PHE B 2 293 ? -43.83030 28.53849 27.67664 1.000 38.34380 294 PHE B O 1
ATOM 2592 N N . ILE B 2 294 ? -44.20442 26.40276 27.05147 1.000 36.80535 295 ILE B N 1
ATOM 2593 C CA . ILE B 2 294 ? -45.58214 26.33371 27.52502 1.000 36.79057 295 ILE B CA 1
ATOM 2594 C C . ILE B 2 294 ? -45.54585 25.44708 28.75491 1.000 36.48663 295 ILE B C 1
ATOM 2595 O O . ILE B 2 294 ? -45.52653 24.22464 28.62630 1.000 33.08258 295 ILE B O 1
ATOM 2600 N N . ARG B 2 295 ? -45.56381 26.04609 29.94125 1.000 36.69920 296 ARG B N 1
ATOM 2601 C CA . ARG B 2 295 ? -45.40828 25.26445 31.15871 1.000 39.26780 296 ARG B CA 1
ATOM 2602 C C . ARG B 2 295 ? -46.72059 24.58441 31.51433 1.000 36.73037 296 ARG B C 1
ATOM 2603 O O . ARG B 2 295 ? -47.80278 25.12463 31.26552 1.000 33.56034 296 ARG B O 1
ATOM 2611 N N . VAL B 2 296 ? -46.61162 23.38208 32.08039 1.000 38.58265 297 VAL B N 1
ATOM 2612 C CA . VAL B 2 296 ? -47.75352 22.52153 32.36322 1.000 36.81585 297 VAL B CA 1
ATOM 2613 C C . VAL B 2 296 ? -47.61724 21.99352 33.78555 1.000 38.57636 297 VAL B C 1
ATOM 2614 O O . VAL B 2 296 ? -46.53473 22.01888 34.37913 1.000 37.71953 297 VAL B O 1
ATOM 2618 N N . ASP B 2 297 ? -48.74033 21.49698 34.32651 1.000 39.76372 298 ASP B N 1
ATOM 2619 C CA . ASP B 2 297 ? -48.76723 20.85737 35.63758 1.000 36.80917 298 ASP B CA 1
ATOM 2620 C C . ASP B 2 297 ? -48.48036 19.35959 35.48706 1.000 38.63209 298 ASP B C 1
ATOM 2621 O O . ASP B 2 297 ? -48.12474 18.87775 34.40879 1.000 34.11204 298 ASP B O 1
ATOM 2626 N N . LYS B 2 298 ? -48.64900 18.60099 36.57317 1.000 38.01273 299 LYS B N 1
ATOM 2627 C CA . LYS B 2 298 ? -48.30064 17.17921 36.58599 1.000 38.13568 299 LYS B CA 1
ATOM 2628 C C . LYS B 2 298 ? -49.22038 16.32679 35.71598 1.000 35.25616 299 LYS B C 1
ATOM 2629 O O . LYS B 2 298 ? -48.91547 15.15018 35.47743 1.000 35.69024 299 LYS B O 1
ATOM 2635 N N . GLN B 2 299 ? -50.34008 16.87598 35.25189 1.000 33.78381 300 GLN B N 1
ATOM 2636 C CA . GLN B 2 299 ? -51.20023 16.16926 34.31469 1.000 37.33969 300 GLN B CA 1
ATOM 2637 C C . GLN B 2 299 ? -51.11634 16.76630 32.91914 1.000 36.13442 300 GLN B C 1
ATOM 2638 O O . GLN B 2 299 ? -51.99862 16.52250 32.08741 1.000 37.80638 300 GLN B O 1
ATOM 2644 N N . LEU B 2 300 ? -50.05696 17.53522 32.65065 1.000 36.05616 301 LEU B N 1
ATOM 2645 C CA . LEU B 2 300 ? -49.73606 18.07086 31.33234 1.000 35.31274 301 LEU B CA 1
ATOM 2646 C C . LEU B 2 300 ? -50.69687 19.16904 30.88340 1.000 33.55120 301 LEU B C 1
ATOM 2647 O O . LEU B 2 300 ? -50.68348 19.54200 29.71654 1.000 32.33252 301 LEU B O 1
ATOM 2652 N N . ARG B 2 301 ? -51.49831 19.72811 31.79249 1.000 36.08680 302 ARG B N 1
ATOM 2653 C CA . ARG B 2 301 ? -52.39736 20.83162 31.44879 1.000 34.87809 302 ARG B CA 1
ATOM 2654 C C . ARG B 2 301 ? -51.67760 22.17345 31.46702 1.000 35.74846 302 ARG B C 1
ATOM 2655 O O . ARG B 2 301 ? -50.87416 22.44733 32.36374 1.000 32.42395 302 ARG B O 1
ATOM 2663 N N . THR B 2 302 ? -52.03151 23.04133 30.51706 1.000 31.21816 303 THR B N 1
ATOM 2664 C CA . THR B 2 302 ? -51.60367 24.43522 30.56389 1.000 35.57817 303 THR B CA 1
ATOM 2665 C C . THR B 2 302 ? -52.50379 25.19541 31.53117 1.000 37.44407 303 THR B C 1
ATOM 2666 O O . THR B 2 302 ? -53.32523 24.60360 32.23381 1.000 36.76306 303 THR B O 1
ATOM 2670 N N . ASN B 2 303 ? -52.37311 26.52661 31.57317 1.000 34.58815 304 ASN B N 1
ATOM 2671 C CA . ASN B 2 303 ? -53.29218 27.32623 32.37876 1.000 38.63900 304 ASN B CA 1
ATOM 2672 C C . ASN B 2 303 ? -54.73405 27.23472 31.88136 1.000 40.50322 304 ASN B C 1
ATOM 2673 O O . ASN B 2 303 ? -55.64703 27.63568 32.60782 1.000 39.56493 304 ASN B O 1
ATOM 2678 N N . VAL B 2 304 ? -54.95565 26.74742 30.65996 1.000 36.99207 305 VAL B N 1
ATOM 2679 C CA . VAL B 2 304 ? -56.28954 26.56249 30.10138 1.000 42.76014 305 VAL B CA 1
ATOM 2680 C C . VAL B 2 304 ? -56.64390 25.07310 30.24191 1.000 40.39229 305 VAL B C 1
ATOM 2681 O O . VAL B 2 304 ? -56.04674 24.24822 29.53839 1.000 37.95366 305 VAL B O 1
ATOM 2685 N N . PRO B 2 305 ? -57.61505 24.71571 31.08727 1.000 42.59695 306 PRO B N 1
ATOM 2686 C CA . PRO B 2 305 ? -57.73870 23.30533 31.51683 1.000 44.17153 306 PRO B CA 1
ATOM 2687 C C . PRO B 2 305 ? -57.95057 22.29200 30.39660 1.000 39.87815 306 PRO B C 1
ATOM 2688 O O . PRO B 2 305 ? -57.54546 21.13117 30.56036 1.000 39.61514 306 PRO B O 1
ATOM 2692 N N . HIS B 2 306 ? -58.54684 22.66714 29.26877 1.000 35.70320 307 HIS B N 1
ATOM 2693 C CA . HIS B 2 306 ? -58.75513 21.69965 28.19303 1.000 36.03035 307 HIS B CA 1
ATOM 2694 C C . HIS B 2 306 ? -57.62862 21.71095 27.15672 1.000 37.51244 307 HIS B C 1
ATOM 2695 O O . HIS B 2 306 ? -57.72763 21.01098 26.14643 1.000 35.23181 307 HIS B O 1
ATOM 2702 N N . ILE B 2 307 ? -56.56068 22.47018 27.38555 1.000 33.63494 308 ILE B N 1
ATOM 2703 C CA . ILE B 2 307 ? -55.42464 22.52725 26.46926 1.000 33.45457 308 ILE B CA 1
ATOM 2704 C C . ILE B 2 307 ? -54.18487 22.04356 27.22261 1.000 29.02911 308 ILE B C 1
ATOM 2705 O O . ILE B 2 307 ? -53.83501 22.58706 28.28009 1.000 31.56575 308 ILE B O 1
ATOM 2710 N N . PHE B 2 308 ? -53.56150 20.99461 26.69331 1.000 31.95541 309 PHE B N 1
ATOM 2711 C CA . PHE B 2 308 ? -52.40160 20.32004 27.24930 1.000 31.12458 309 PHE B CA 1
ATOM 2712 C C . PHE B 2 308 ? -51.17697 20.64975 26.40136 1.000 28.96818 309 PHE B C 1
ATOM 2713 O O . PHE B 2 308 ? -51.29500 21.08808 25.25974 1.000 31.05567 309 PHE B O 1
ATOM 2721 N N . ALA B 2 309 ? -49.98915 20.40569 26.95624 1.000 27.76468 310 ALA B N 1
ATOM 2722 C CA . ALA B 2 309 ? -48.76265 20.52761 26.17922 1.000 28.72581 310 ALA B CA 1
ATOM 2723 C C . ALA B 2 309 ? -47.78013 19.47293 26.67341 1.000 30.53687 310 ALA B C 1
ATOM 2724 O O . ALA B 2 309 ? -47.82176 19.07647 27.83724 1.000 30.50374 310 ALA B O 1
ATOM 2726 N N . ILE B 2 310 ? -46.90444 19.01480 25.77244 1.000 30.62136 311 ILE B N 1
ATOM 2727 C CA . ILE B 2 310 ? -46.05877 17.83980 25.99296 1.000 31.33444 311 ILE B CA 1
ATOM 2728 C C . ILE B 2 310 ? -44.80269 17.96719 25.13469 1.000 31.29216 311 ILE B C 1
ATOM 2729 O O . ILE B 2 310 ? -44.81500 18.61612 24.08229 1.000 33.09551 311 ILE B O 1
ATOM 2734 N N . GLY B 2 311 ? -43.72017 17.31739 25.57762 1.000 31.40761 312 GLY B N 1
ATOM 2735 C CA . GLY B 2 311 ? -42.52411 17.17034 24.76246 1.000 28.39475 312 GLY B CA 1
ATOM 2736 C C . GLY B 2 311 ? -41.51570 18.27799 24.98475 1.000 30.38619 312 GLY B C 1
ATOM 2737 O O . GLY B 2 311 ? -41.52532 18.90388 26.04615 1.000 32.19212 312 GLY B O 1
ATOM 2738 N N . ASP B 2 312 ? -40.66195 18.54824 23.98514 1.000 31.97795 313 ASP B N 1
ATOM 2739 C CA . ASP B 2 312 ? -39.67314 19.62049 24.12610 1.000 31.09345 313 ASP B CA 1
ATOM 2740 C C . ASP B 2 312 ? -40.30661 20.94756 24.53074 1.000 30.14614 313 ASP B C 1
ATOM 2741 O O . ASP B 2 312 ? -39.70168 21.72764 25.27124 1.000 30.52947 313 ASP B O 1
ATOM 2746 N N . ILE B 2 313 ? -41.51974 21.23110 24.05652 1.000 32.33574 314 ILE B N 1
ATOM 2747 C CA . ILE B 2 313 ? -42.08009 22.57220 24.20610 1.000 31.76072 314 ILE B CA 1
ATOM 2748 C C . ILE B 2 313 ? -42.44392 22.92625 25.64526 1.000 34.34109 314 ILE B C 1
ATOM 2749 O O . ILE B 2 313 ? -42.65206 24.11475 25.94655 1.000 32.44563 314 ILE B O 1
ATOM 2754 N N . VAL B 2 314 ? -42.49639 21.94906 26.56172 1.000 31.81002 315 VAL B N 1
ATOM 2755 C CA . VAL B 2 314 ? -42.83392 22.25333 27.95202 1.000 32.89679 315 VAL B CA 1
ATOM 2756 C C . VAL B 2 314 ? -41.61176 22.37651 28.86207 1.000 34.14503 315 VAL B C 1
ATOM 2757 O O . VAL B 2 314 ? -41.75036 22.89629 29.97765 1.000 35.12348 315 VAL B O 1
ATOM 2761 N N . GLY B 2 315 ? -40.44040 21.92590 28.44346 1.000 35.81212 316 GLY B N 1
ATOM 2762 C CA . GLY B 2 315 ? -39.26440 22.10239 29.27377 1.000 38.32868 316 GLY B CA 1
ATOM 2763 C C . GLY B 2 315 ? -38.21835 21.03830 29.01047 1.000 35.99949 316 GLY B C 1
ATOM 2764 O O . GLY B 2 315 ? -38.40306 20.12986 28.20957 1.000 32.72187 316 GLY B O 1
ATOM 2765 N N . GLN B 2 316 ? -37.07249 21.20696 29.70194 1.000 36.94817 317 GLN B N 1
ATOM 2766 C CA . GLN B 2 316 ? -35.97462 20.24815 29.72259 1.000 35.71743 317 GLN B CA 1
ATOM 2767 C C . GLN B 2 316 ? -36.34949 19.04906 30.58829 1.000 34.83626 317 GLN B C 1
ATOM 2768 O O . GLN B 2 316 ? -37.09363 19.19064 31.55656 1.000 37.59159 317 GLN B O 1
ATOM 2774 N N . PRO B 2 317 ? -35.81321 17.86445 30.28748 1.000 35.71496 318 PRO B N 1
ATOM 2775 C CA . PRO B 2 317 ? -34.88180 17.55853 29.18894 1.000 36.97181 318 PRO B CA 1
ATOM 2776 C C . PRO B 2 317 ? -35.61067 17.42846 27.85848 1.000 36.22480 318 PRO B C 1
ATOM 2777 O O . PRO B 2 317 ? -36.68485 16.85508 27.80193 1.000 37.49498 318 PRO B O 1
ATOM 2781 N N . MET B 2 318 ? -35.05990 17.95523 26.76750 1.000 37.08707 319 MET B N 1
ATOM 2782 C CA . MET B 2 318 ? -35.67758 17.82012 25.44423 1.000 33.48550 319 MET B CA 1
ATOM 2783 C C . MET B 2 318 ? -35.28443 16.47025 24.84641 1.000 34.24975 319 MET B C 1
ATOM 2784 O O . MET B 2 318 ? -34.38225 16.35841 24.01484 1.000 31.80880 319 MET B O 1
ATOM 2789 N N . LEU B 2 319 ? -35.98070 15.41977 25.28532 1.000 31.82629 320 LEU B N 1
ATOM 2790 C CA . LEU B 2 319 ? -35.67700 14.05759 24.86094 1.000 33.45911 320 LEU B CA 1
ATOM 2791 C C . LEU B 2 319 ? -36.94425 13.37074 24.37103 1.000 30.08177 320 LEU B C 1
ATOM 2792 O O . LEU B 2 319 ? -38.03906 13.63642 24.86403 1.000 31.87392 320 LEU B O 1
ATOM 2797 N N . ALA B 2 320 ? -36.76790 12.47881 23.38935 1.000 29.55520 321 ALA B N 1
ATOM 2798 C CA . ALA B 2 320 ? -37.89643 11.83891 22.73130 1.000 29.31608 321 ALA B CA 1
ATOM 2799 C C . ALA B 2 320 ? -38.71006 11.00688 23.70943 1.000 32.90414 321 ALA B C 1
ATOM 2800 O O . ALA B 2 320 ? -39.94319 11.10115 23.73211 1.000 28.90827 321 ALA B O 1
ATOM 2802 N N . HIS B 2 321 ? -38.03833 10.16305 24.51430 1.000 29.56887 322 HIS B N 1
ATOM 2803 C CA . HIS B 2 321 ? -38.76300 9.28072 25.43218 1.000 28.94372 322 HIS B CA 1
ATOM 2804 C C . HIS B 2 321 ? -39.51102 10.05296 26.51857 1.000 31.12492 322 HIS B C 1
ATOM 2805 O O . HIS B 2 321 ? -40.51623 9.55200 27.03893 1.000 31.72612 322 HIS B O 1
ATOM 2812 N N . LYS B 2 322 ? -39.03162 11.24749 26.91276 1.000 31.08061 323 LYS B N 1
ATOM 2813 C CA . LYS B 2 322 ? -39.84680 12.09146 27.78448 1.000 28.95475 323 LYS B CA 1
ATOM 2814 C C . LYS B 2 322 ? -41.16419 12.45505 27.10318 1.000 32.81878 323 LYS B C 1
ATOM 2815 O O . LYS B 2 322 ? -42.24525 12.31116 27.69276 1.000 31.38317 323 LYS B O 1
ATOM 2821 N N . GLY B 2 323 ? -41.08248 12.93564 25.85585 1.000 31.92022 324 GLY B N 1
ATOM 2822 C CA . GLY B 2 323 ? -42.27738 13.33841 25.13000 1.000 31.71597 324 GLY B CA 1
ATOM 2823 C C . GLY B 2 323 ? -43.27084 12.20241 24.93523 1.000 32.03526 324 GLY B C 1
ATOM 2824 O O . GLY B 2 323 ? -44.47151 12.38809 25.12924 1.000 31.96063 324 GLY B O 1
ATOM 2825 N N . VAL B 2 324 ? -42.78419 11.01496 24.55576 1.000 29.08751 325 VAL B N 1
ATOM 2826 C CA . VAL B 2 324 ? -43.66405 9.84866 24.37570 1.000 32.24679 325 VAL B CA 1
ATOM 2827 C C . VAL B 2 324 ? -44.48471 9.58477 25.63362 1.000 33.54606 325 VAL B C 1
ATOM 2828 O O . VAL B 2 324 ? -45.70797 9.37154 25.57564 1.000 33.33109 325 VAL B O 1
ATOM 2832 N N . HIS B 2 325 ? -43.81558 9.55748 26.78770 1.000 32.09341 326 HIS B N 1
ATOM 2833 C CA . HIS B 2 325 ? -44.50530 9.22848 28.02778 1.000 33.21498 326 HIS B CA 1
ATOM 2834 C C . HIS B 2 325 ? -45.44312 10.35197 28.46371 1.000 32.46584 326 HIS B C 1
ATOM 2835 O O . HIS B 2 325 ? -46.50941 10.08703 29.02258 1.000 33.05968 326 HIS B O 1
ATOM 2842 N N . GLU B 2 326 ? -45.06007 11.61177 28.24123 1.000 31.21671 327 GLU B N 1
ATOM 2843 C CA . GLU B 2 326 ? -45.98760 12.70984 28.51434 1.000 32.21222 327 GLU B CA 1
ATOM 2844 C C . GLU B 2 326 ? -47.19910 12.62663 27.59933 1.000 31.56260 327 GLU B C 1
ATOM 2845 O O . GLU B 2 326 ? -48.32714 12.92354 28.02025 1.000 30.25818 327 GLU B O 1
ATOM 2851 N N . GLY B 2 327 ? -46.97297 12.22591 26.34549 1.000 28.81571 328 GLY B N 1
ATOM 2852 C CA . GLY B 2 327 ? -48.07206 12.06155 25.40372 1.000 35.55453 328 GLY B CA 1
ATOM 2853 C C . GLY B 2 327 ? -49.10199 11.05765 25.88899 1.000 34.63377 328 GLY B C 1
ATOM 2854 O O . GLY B 2 327 ? -50.30869 11.30939 25.83233 1.000 30.01000 328 GLY B O 1
ATOM 2855 N N . HIS B 2 328 ? -48.63432 9.91392 26.38651 1.000 31.90432 329 HIS B N 1
ATOM 2856 C CA . HIS B 2 328 ? -49.55267 8.90444 26.91082 1.000 33.37249 329 HIS B CA 1
ATOM 2857 C C . HIS B 2 328 ? -50.35646 9.44574 28.09054 1.000 31.15884 329 HIS B C 1
ATOM 2858 O O . HIS B 2 328 ? -51.56950 9.22816 28.17178 1.000 34.49721 329 HIS B O 1
ATOM 2865 N N . VAL B 2 329 ? -49.70033 10.14006 29.02849 1.000 33.02024 330 VAL B N 1
ATOM 2866 C CA . VAL B 2 329 ? -50.41236 10.62223 30.21069 1.000 31.61104 330 VAL B CA 1
ATOM 2867 C C . VAL B 2 329 ? -51.45171 11.66756 29.81597 1.000 33.44765 330 VAL B C 1
ATOM 2868 O O . VAL B 2 329 ? -52.59866 11.61466 30.27486 1.000 34.45569 330 VAL B O 1
ATOM 2872 N N . ALA B 2 330 ? -51.07173 12.64097 28.97276 1.000 29.38355 331 ALA B N 1
ATOM 2873 C CA . ALA B 2 330 ? -52.04298 13.65294 28.54797 1.000 32.75480 331 ALA B CA 1
ATOM 2874 C C . ALA B 2 330 ? -53.27956 12.99476 27.94494 1.000 31.67626 331 ALA B C 1
ATOM 2875 O O . ALA B 2 330 ? -54.41136 13.36142 28.27370 1.000 32.82195 331 ALA B O 1
ATOM 2877 N N . ALA B 2 331 ? -53.07897 12.00808 27.07016 1.000 26.45870 332 ALA B N 1
ATOM 2878 C CA . ALA B 2 331 ? -54.21750 11.31137 26.47144 1.000 33.57430 332 ALA B CA 1
ATOM 2879 C C . ALA B 2 331 ? -55.07323 10.62250 27.53485 1.000 31.92395 332 ALA B C 1
ATOM 2880 O O . ALA B 2 331 ? -56.30666 10.66513 27.48342 1.000 30.86291 332 ALA B O 1
ATOM 2882 N N . GLU B 2 332 ? -54.42430 9.95535 28.48621 1.000 31.20457 333 GLU B N 1
ATOM 2883 C CA . GLU B 2 332 ? -55.13738 9.22870 29.52701 1.000 31.19645 333 GLU B CA 1
ATOM 2884 C C . GLU B 2 332 ? -55.93187 10.17596 30.41635 1.000 34.03785 333 GLU B C 1
ATOM 2885 O O . GLU B 2 332 ? -57.04820 9.84523 30.83652 1.000 32.53631 333 GLU B O 1
ATOM 2891 N N . VAL B 2 333 ? -55.38014 11.36612 30.70691 1.000 28.03856 334 VAL B N 1
ATOM 2892 C CA . VAL B 2 333 ? -56.11039 12.35773 31.49673 1.000 33.81498 334 VAL B CA 1
ATOM 2893 C C . VAL B 2 333 ? -57.31140 12.90102 30.72379 1.000 36.11064 334 VAL B C 1
ATOM 2894 O O . VAL B 2 333 ? -58.39698 13.08220 31.29486 1.000 35.80323 334 VAL B O 1
ATOM 2898 N N . ILE B 2 334 ? -57.14146 13.19974 29.43015 1.000 35.56793 335 ILE B N 1
ATOM 2899 C CA . ILE B 2 334 ? -58.28366 13.65884 28.63309 1.000 35.33276 335 ILE B CA 1
ATOM 2900 C C . ILE B 2 334 ? -59.38839 12.60259 28.64087 1.000 34.57442 335 ILE B C 1
ATOM 2901 O O . ILE B 2 334 ? -60.57897 12.92890 28.67709 1.000 36.74706 335 ILE B O 1
ATOM 2906 N N . ALA B 2 335 ? -59.01083 11.32300 28.65278 1.000 33.16282 336 ALA B N 1
ATOM 2907 C CA . ALA B 2 335 ? -59.97101 10.22676 28.69503 1.000 33.65056 336 ALA B CA 1
ATOM 2908 C C . ALA B 2 335 ? -60.52870 9.96636 30.09244 1.000 36.38869 336 ALA B C 1
ATOM 2909 O O . ALA B 2 335 ? -61.36633 9.06850 30.24717 1.000 41.98711 336 ALA B O 1
ATOM 2911 N N . GLY B 2 336 ? -60.09454 10.71329 31.10674 1.000 36.92808 337 GLY B N 1
ATOM 2912 C CA . GLY B 2 336 ? -60.68068 10.63055 32.43068 1.000 41.36336 337 GLY B CA 1
ATOM 2913 C C . GLY B 2 336 ? -59.89038 9.85051 33.46525 1.000 40.69230 337 GLY B C 1
ATOM 2914 O O . GLY B 2 336 ? -60.38345 9.66397 34.58454 1.000 37.45071 337 GLY B O 1
ATOM 2915 N N . LYS B 2 337 ? -58.68968 9.39236 33.13679 1.000 38.60791 338 LYS B N 1
ATOM 2916 C CA . LYS B 2 337 ? -57.88881 8.64863 34.09623 1.000 36.50036 338 LYS B CA 1
ATOM 2917 C C . LYS B 2 337 ? -57.13329 9.59592 35.02708 1.000 40.45484 338 LYS B C 1
ATOM 2918 O O . LYS B 2 337 ? -56.66443 10.66546 34.61142 1.000 39.38549 338 LYS B O 1
ATOM 2924 N N . LYS B 2 338 ? -57.03396 9.21028 36.30120 1.000 35.12727 339 LYS B N 1
ATOM 2925 C CA . LYS B 2 338 ? -56.31988 10.03011 37.28877 1.000 36.35658 339 LYS B CA 1
ATOM 2926 C C . LYS B 2 338 ? -54.83622 9.65983 37.25192 1.000 41.78642 339 LYS B C 1
ATOM 2927 O O . LYS B 2 338 ? -54.28176 9.01269 38.14114 1.000 35.80419 339 LYS B O 1
ATOM 2933 N N . HIS B 2 339 ? -54.20560 10.05215 36.15029 1.000 39.28314 340 HIS B N 1
ATOM 2934 C CA . HIS B 2 339 ? -52.81567 9.73650 35.88874 1.000 37.72307 340 HIS B CA 1
ATOM 2935 C C . HIS B 2 339 ? -51.98651 11.00229 36.00866 1.000 38.76209 340 HIS B C 1
ATOM 2936 O O . HIS B 2 339 ? -52.49917 12.11269 35.83712 1.000 35.80526 340 HIS B O 1
ATOM 2943 N N . TYR B 2 340 ? -50.70444 10.81117 36.32010 1.000 36.58838 341 TYR B N 1
ATOM 2944 C CA . TYR B 2 340 ? -49.76573 11.88999 36.59910 1.000 35.46189 341 TYR B CA 1
ATOM 2945 C C . TYR B 2 340 ? -48.44414 11.60523 35.89508 1.000 34.54945 341 TYR B C 1
ATOM 2946 O O . TYR B 2 340 ? -48.06954 10.44935 35.70163 1.000 37.29397 341 TYR B O 1
ATOM 2955 N N . PHE B 2 341 ? -47.74386 12.66408 35.50120 1.000 36.51552 342 PHE B N 1
ATOM 2956 C CA . PHE B 2 341 ? -46.38838 12.54494 34.96789 1.000 35.53898 342 PHE B CA 1
ATOM 2957 C C . PHE B 2 341 ? -45.41933 13.07288 36.01144 1.000 36.83792 342 PHE B C 1
ATOM 2958 O O . PHE B 2 341 ? -45.35975 14.28313 36.26002 1.000 37.19302 342 PHE B O 1
ATOM 2966 N N . ASP B 2 342 ? -44.65034 12.17121 36.59104 1.000 38.88710 343 ASP B N 1
ATOM 2967 C CA . ASP B 2 342 ? -43.67035 12.51009 37.60940 1.000 43.04488 343 ASP B CA 1
ATOM 2968 C C . ASP B 2 342 ? -42.63772 11.38465 37.68971 1.000 42.12316 343 ASP B C 1
ATOM 2969 O O . ASP B 2 342 ? -42.54574 10.69116 38.70985 1.000 39.11629 343 ASP B O 1
ATOM 2974 N N . PRO B 2 343 ? -41.85022 11.15729 36.64039 1.000 40.16384 344 PRO B N 1
ATOM 2975 C CA . PRO B 2 343 ? -40.94237 10.01167 36.66261 1.000 37.12831 344 PRO B CA 1
ATOM 2976 C C . PRO B 2 343 ? -39.82130 10.23565 37.65398 1.000 34.48220 344 PRO B C 1
ATOM 2977 O O . PRO B 2 343 ? -39.34488 11.35569 37.84434 1.000 39.55820 344 PRO B O 1
ATOM 2981 N N . LYS B 2 344 ? -39.39221 9.14863 38.28473 1.000 37.98914 345 LYS B N 1
ATOM 2982 C CA . LYS B 2 344 ? -38.19647 9.23099 39.11342 1.000 37.78994 345 LYS B CA 1
ATOM 2983 C C . LYS B 2 344 ? -36.95338 9.44632 38.26212 1.000 39.51509 345 LYS B C 1
ATOM 2984 O O . LYS B 2 344 ? -36.05100 10.19320 38.65977 1.000 43.19348 345 LYS B O 1
ATOM 2990 N N . VAL B 2 345 ? -36.89819 8.83263 37.06879 1.000 39.16169 346 VAL B N 1
ATOM 2991 C CA . VAL B 2 345 ? -35.71887 8.90901 36.20899 1.000 35.14589 346 VAL B CA 1
ATOM 2992 C C . VAL B 2 345 ? -36.11679 9.23413 34.77458 1.000 32.54266 346 VAL B C 1
ATOM 2993 O O . VAL B 2 345 ? -37.21001 8.89138 34.30971 1.000 36.09126 346 VAL B O 1
ATOM 2997 N N . ILE B 2 346 ? -35.21894 9.92561 34.08011 1.000 34.41767 347 ILE B N 1
ATOM 2998 C CA . ILE B 2 346 ? -35.29483 10.12890 32.63572 1.000 34.50460 347 ILE B CA 1
ATOM 2999 C C . ILE B 2 346 ? -33.87629 9.93106 32.11476 1.000 33.57370 347 ILE B C 1
ATOM 3000 O O . ILE B 2 346 ? -32.98246 10.73551 32.42548 1.000 31.70639 347 ILE B O 1
ATOM 3005 N N . PRO B 2 347 ? -33.61181 8.84936 31.38808 1.000 30.65032 348 PRO B N 1
ATOM 3006 C CA . PRO B 2 347 ? -32.23817 8.54647 30.97484 1.000 29.73845 348 PRO B CA 1
ATOM 3007 C C . PRO B 2 347 ? -31.74948 9.48510 29.87344 1.000 36.13830 348 PRO B C 1
ATOM 3008 O O . PRO B 2 347 ? -32.53361 10.09594 29.14055 1.000 33.48441 348 PRO B O 1
ATOM 3012 N N . SER B 2 348 ? -30.42221 9.58643 29.76335 1.000 29.46208 349 SER B N 1
ATOM 3013 C CA . SER B 2 348 ? -29.76879 10.38240 28.72005 1.000 34.71958 349 SER B CA 1
ATOM 3014 C C . SER B 2 348 ? -28.61185 9.58371 28.14886 1.000 31.44990 349 SER B C 1
ATOM 3015 O O . SER B 2 348 ? -27.81585 9.02431 28.90944 1.000 30.23862 349 SER B O 1
ATOM 3018 N N . ILE B 2 349 ? -28.53513 9.50380 26.82539 1.000 30.57717 350 ILE B N 1
ATOM 3019 C CA . ILE B 2 349 ? -27.46651 8.78206 26.14676 1.000 32.81088 350 ILE B CA 1
ATOM 3020 C C . ILE B 2 349 ? -26.83294 9.68669 25.10438 1.000 37.56127 350 ILE B C 1
ATOM 3021 O O . ILE B 2 349 ? -27.54038 10.30977 24.29994 1.000 35.09306 350 ILE B O 1
ATOM 3026 N N . ALA B 2 350 ? -25.50463 9.72829 25.09860 1.000 33.18100 351 ALA B N 1
ATOM 3027 C CA . ALA B 2 350 ? -24.72621 10.24526 23.98141 1.000 30.28046 351 ALA B CA 1
ATOM 3028 C C . ALA B 2 350 ? -24.13067 9.05071 23.25608 1.000 30.45097 351 ALA B C 1
ATOM 3029 O O . ALA B 2 350 ? -23.31269 8.32229 23.82670 1.000 35.68925 351 ALA B O 1
ATOM 3031 N N . TYR B 2 351 ? -24.52896 8.86174 22.00943 1.000 32.46795 352 TYR B N 1
ATOM 3032 C CA . TYR B 2 351 ? -24.11568 7.72494 21.19003 1.000 32.38575 352 TYR B CA 1
ATOM 3033 C C . TYR B 2 351 ? -22.75934 7.95820 20.52559 1.000 34.67207 352 TYR B C 1
ATOM 3034 O O . TYR B 2 351 ? -22.51460 7.53425 19.39737 1.000 32.48514 352 TYR B O 1
ATOM 3043 N N . THR B 2 352 ? -21.87002 8.64065 21.23148 1.000 34.84757 353 THR B N 1
ATOM 3044 C CA . THR B 2 352 ? -20.51492 8.89740 20.77116 1.000 34.76438 353 THR B CA 1
ATOM 3045 C C . THR B 2 352 ? -19.66718 7.61657 20.84864 1.000 38.53762 353 THR B C 1
ATOM 3046 O O . THR B 2 352 ? -20.15722 6.52640 21.16179 1.000 33.33064 353 THR B O 1
ATOM 3050 N N . GLU B 2 353 ? -18.37371 7.75740 20.55475 1.000 37.15292 354 GLU B N 1
ATOM 3051 C CA . GLU B 2 353 ? -17.39085 6.67709 20.70018 1.000 40.38607 354 GLU B CA 1
ATOM 3052 C C . GLU B 2 353 ? -16.32275 7.12918 21.67860 1.000 38.79384 354 GLU B C 1
ATOM 3053 O O . GLU B 2 353 ? -15.51816 8.01353 21.33458 1.000 35.05426 354 GLU B O 1
ATOM 3059 N N . PRO B 2 354 ? -16.29450 6.61960 22.91157 1.000 39.82200 355 PRO B N 1
ATOM 3060 C CA . PRO B 2 354 ? -17.28269 5.72344 23.54108 1.000 36.81097 355 PRO B CA 1
ATOM 3061 C C . PRO B 2 354 ? -18.59369 6.45444 23.84543 1.000 36.56101 355 PRO B C 1
ATOM 3062 O O . PRO B 2 354 ? -18.63440 7.68414 23.80412 1.000 34.35272 355 PRO B O 1
ATOM 3066 N N . GLU B 2 355 ? -19.66772 5.72642 24.14828 1.000 32.43727 356 GLU B N 1
ATOM 3067 C CA . GLU B 2 355 ? -20.91806 6.33846 24.54828 1.000 33.30575 356 GLU B CA 1
ATOM 3068 C C . GLU B 2 355 ? -20.82473 6.80012 25.99419 1.000 36.30222 356 GLU B C 1
ATOM 3069 O O . GLU B 2 355 ? -20.07861 6.23763 26.80180 1.000 32.86014 356 GLU B O 1
ATOM 3075 N N . VAL B 2 356 ? -21.55560 7.86770 26.29836 1.000 32.28492 357 VAL B N 1
ATOM 3076 C CA . VAL B 2 356 ? -21.71538 8.39009 27.65232 1.000 32.41514 357 VAL B CA 1
ATOM 3077 C C . VAL B 2 356 ? -23.19848 8.33496 27.99471 1.000 32.95787 357 VAL B C 1
ATOM 3078 O O . VAL B 2 356 ? -24.01897 8.94224 27.29496 1.000 30.99786 357 VAL B O 1
ATOM 3082 N N . ALA B 2 357 ? -23.54310 7.64303 29.08361 1.000 28.42343 358 ALA B N 1
ATOM 3083 C CA . ALA B 2 357 ? -24.94007 7.37269 29.38925 1.000 29.91559 358 ALA B CA 1
ATOM 3084 C C . ALA B 2 357 ? -25.14771 7.45118 30.89490 1.000 33.13933 358 ALA B C 1
ATOM 3085 O O . ALA B 2 357 ? -24.32994 6.93428 31.66584 1.000 30.13309 358 ALA B O 1
ATOM 3087 N N . TRP B 2 358 ? -26.22525 8.11254 31.31969 1.000 28.64695 359 TRP B N 1
ATOM 3088 C CA . TRP B 2 358 ? -26.46942 8.26380 32.74864 1.000 29.83943 359 TRP B CA 1
ATOM 3089 C C . TRP B 2 358 ? -27.96828 8.40818 33.02142 1.000 31.90253 359 TRP B C 1
ATOM 3090 O O . TRP B 2 358 ? -28.75145 8.80277 32.15216 1.000 32.07674 359 TRP B O 1
ATOM 3101 N N . VAL B 2 359 ? -28.36033 8.07806 34.25455 1.000 30.73360 360 VAL B N 1
ATOM 3102 C CA . VAL B 2 359 ? -29.76259 8.06963 34.64898 1.000 29.43978 360 VAL B CA 1
ATOM 3103 C C . VAL B 2 359 ? -29.83810 8.27289 36.15335 1.000 29.79030 360 VAL B C 1
ATOM 3104 O O . VAL B 2 359 ? -28.92851 7.90323 36.89575 1.000 30.20340 360 VAL B O 1
ATOM 3108 N N . GLY B 2 360 ? -30.92424 8.88007 36.60833 1.000 31.12763 361 GLY B N 1
ATOM 3109 C CA . GLY B 2 360 ? -31.02030 9.18781 38.01815 1.000 32.38488 361 GLY B CA 1
ATOM 3110 C C . GLY B 2 360 ? -30.11666 10.35749 38.36234 1.000 34.40408 361 GLY B C 1
ATOM 3111 O O . GLY B 2 360 ? -29.74298 11.16145 37.50406 1.000 31.92803 361 GLY B O 1
ATOM 3112 N N . LEU B 2 361 ? -29.73820 10.43175 39.63254 1.000 33.73363 362 LEU B N 1
ATOM 3113 C CA . LEU B 2 361 ? -28.89352 11.53683 40.08380 1.000 37.10826 362 LEU B CA 1
ATOM 3114 C C . LEU B 2 361 ? -27.45962 11.37792 39.60546 1.000 38.34230 362 LEU B C 1
ATOM 3115 O O . LEU B 2 361 ? -26.87598 10.28782 39.67512 1.000 38.24166 362 LEU B O 1
ATOM 3120 N N . THR B 2 362 ? -26.88174 12.48154 39.13537 1.000 34.91563 363 THR B N 1
ATOM 3121 C CA . THR B 2 362 ? -25.42871 12.55325 39.04747 1.000 34.74615 363 THR B CA 1
ATOM 3122 C C . THR B 2 362 ? -24.84816 12.98484 40.39230 1.000 32.27727 363 THR B C 1
ATOM 3123 O O . THR B 2 362 ? -25.56327 13.39904 41.31428 1.000 30.01619 363 THR B O 1
ATOM 3127 N N . GLU B 2 363 ? -23.52435 12.87576 40.51455 1.000 31.65855 364 GLU B N 1
ATOM 3128 C CA . GLU B 2 363 ? -22.89215 13.41203 41.71437 1.000 35.22303 364 GLU B CA 1
ATOM 3129 C C . GLU B 2 363 ? -23.12868 14.91057 41.82156 1.000 35.96372 364 GLU B C 1
ATOM 3130 O O . GLU B 2 363 ? -23.30681 15.44176 42.92518 1.000 35.47887 364 GLU B O 1
ATOM 3136 N N . LYS B 2 364 ? -23.12988 15.60731 40.67977 1.000 31.02688 365 LYS B N 1
ATOM 3137 C CA . LYS B 2 364 ? -23.38944 17.05075 40.68493 1.000 37.84367 365 LYS B CA 1
ATOM 3138 C C . LYS B 2 364 ? -24.75880 17.37347 41.27426 1.000 38.59379 365 LYS B C 1
ATOM 3139 O O . LYS B 2 364 ? -24.90667 18.31845 42.06761 1.000 35.13896 365 LYS B O 1
ATOM 3145 N N . GLU B 2 365 ? -25.77919 16.61011 40.88198 1.000 35.56399 366 GLU B N 1
ATOM 3146 C CA . GLU B 2 365 ? -27.12242 16.85515 41.38845 1.000 32.59609 366 GLU B CA 1
ATOM 3147 C C . GLU B 2 365 ? -27.23830 16.45763 42.84853 1.000 38.46428 366 GLU B C 1
ATOM 3148 O O . GLU B 2 365 ? -27.89364 17.15689 43.63746 1.000 36.59269 366 GLU B O 1
ATOM 3154 N N . ALA B 2 366 ? -26.60189 15.34166 43.23373 1.000 35.48330 367 ALA B N 1
ATOM 3155 C CA . ALA B 2 366 ? -26.65901 14.91155 44.62521 1.000 34.35600 367 ALA B CA 1
ATOM 3156 C C . ALA B 2 366 ? -26.05720 15.96743 45.55892 1.000 35.51693 367 ALA B C 1
ATOM 3157 O O . ALA B 2 366 ? -26.58495 16.22563 46.64913 1.000 36.70270 367 ALA B O 1
ATOM 3159 N N . LYS B 2 367 ? -24.94264 16.57411 45.15459 1.000 34.27355 368 LYS B N 1
ATOM 3160 C CA . LYS B 2 367 ? -24.34447 17.64256 45.95427 1.000 36.40531 368 LYS B CA 1
ATOM 3161 C C . LYS B 2 367 ? -25.28102 18.83732 46.05567 1.000 37.05928 368 LYS B C 1
ATOM 3162 O O . LYS B 2 367 ? -25.38923 19.46603 47.11683 1.000 40.49852 368 LYS B O 1
ATOM 3168 N N . GLU B 2 368 ? -25.96051 19.17424 44.96052 1.000 36.25968 369 GLU B N 1
ATOM 3169 C CA . GLU B 2 368 ? -26.92848 20.26788 45.00457 1.000 36.55854 369 GLU B CA 1
ATOM 3170 C C . GLU B 2 368 ? -28.01684 19.98408 46.02900 1.000 44.16735 369 GLU B C 1
ATOM 3171 O O . GLU B 2 368 ? -28.33934 20.82970 46.87774 1.000 37.67968 369 GLU B O 1
ATOM 3177 N N . LYS B 2 369 ? -28.58495 18.78325 45.96865 1.000 37.13702 370 LYS B N 1
ATOM 3178 C CA . LYS B 2 369 ? -29.64717 18.34928 46.85811 1.000 39.79071 370 LYS B CA 1
ATOM 3179 C C . LYS B 2 369 ? -29.15883 18.02875 48.26249 1.000 36.60048 370 LYS B C 1
ATOM 3180 O O . LYS B 2 369 ? -29.98938 17.76245 49.14220 1.000 36.03587 370 LYS B O 1
ATOM 3186 N N . GLY B 2 370 ? -27.84868 18.04995 48.49604 1.000 35.05207 371 GLY B N 1
ATOM 3187 C CA . GLY B 2 370 ? -27.32199 17.82165 49.82973 1.000 35.66044 371 GLY B CA 1
ATOM 3188 C C . GLY B 2 370 ? -27.44844 16.39423 50.31385 1.000 40.53389 371 GLY B C 1
ATOM 3189 O O . GLY B 2 370 ? -27.61437 16.16340 51.51879 1.000 34.80279 371 GLY B O 1
ATOM 3190 N N . ILE B 2 371 ? -27.38517 15.42615 49.40220 1.000 38.32000 372 ILE B N 1
ATOM 3191 C CA . ILE B 2 371 ? -27.63729 14.02812 49.72016 1.000 36.65477 372 ILE B CA 1
ATOM 3192 C C . ILE B 2 371 ? -26.31366 13.36425 50.07317 1.000 40.30275 372 ILE B C 1
ATOM 3193 O O . ILE B 2 371 ? -25.29336 13.58789 49.40695 1.000 38.33578 372 ILE B O 1
ATOM 3198 N N . SER B 2 372 ? -26.31433 12.56622 51.13949 1.000 36.76313 373 SER B N 1
ATOM 3199 C CA . SER B 2 372 ? -25.12502 11.80419 51.51627 1.000 39.42397 373 SER B CA 1
ATOM 3200 C C . SER B 2 372 ? -25.07305 10.54240 50.65763 1.000 39.87519 373 SER B C 1
ATOM 3201 O O . SER B 2 372 ? -25.92508 9.65832 50.78783 1.000 38.09936 373 SER B O 1
ATOM 3204 N N . TYR B 2 373 ? -24.08876 10.45905 49.76901 1.000 39.05608 374 TYR B N 1
ATOM 3205 C CA . TYR B 2 373 ? -24.02697 9.37415 48.80650 1.000 37.57428 374 TYR B CA 1
ATOM 3206 C C . TYR B 2 373 ? -22.64788 8.73913 48.82697 1.000 39.63132 374 TYR B C 1
ATOM 3207 O O . TYR B 2 373 ? -21.68463 9.30815 49.33813 1.000 37.14208 374 TYR B O 1
ATOM 3216 N N . GLU B 2 374 ? -22.58090 7.54851 48.24272 1.000 37.88726 375 GLU B N 1
ATOM 3217 C CA . GLU B 2 374 ? -21.35434 6.81806 47.98738 1.000 39.26732 375 GLU B CA 1
ATOM 3218 C C . GLU B 2 374 ? -21.39661 6.29867 46.55954 1.000 36.69469 375 GLU B C 1
ATOM 3219 O O . GLU B 2 374 ? -22.42342 5.76757 46.12428 1.000 35.72139 375 GLU B O 1
ATOM 3225 N N . THR B 2 375 ? -20.29748 6.45419 45.82875 1.000 31.83494 376 THR B N 1
ATOM 3226 C CA . THR B 2 375 ? -20.19025 5.87156 44.49847 1.000 36.36358 376 THR B CA 1
ATOM 3227 C C . THR B 2 375 ? -19.48555 4.51456 44.54430 1.000 35.51272 376 THR B C 1
ATOM 3228 O O . THR B 2 375 ? -18.70730 4.21428 45.45333 1.000 37.11092 376 THR B O 1
ATOM 3232 N N . ALA B 2 376 ? -19.76131 3.69730 43.53318 1.000 33.51395 377 ALA B N 1
ATOM 3233 C CA . ALA B 2 376 ? -19.07611 2.42022 43.35357 1.000 37.97383 377 ALA B CA 1
ATOM 3234 C C . ALA B 2 376 ? -18.84763 2.23348 41.86838 1.000 36.84063 377 ALA B C 1
ATOM 3235 O O . ALA B 2 376 ? -19.80512 2.27973 41.09230 1.000 34.49320 377 ALA B O 1
ATOM 3237 N N . THR B 2 377 ? -17.58945 2.04445 41.45620 1.000 36.67938 378 THR B N 1
ATOM 3238 C CA . THR B 2 377 ? -17.29696 1.94020 40.03517 1.000 33.48751 378 THR B CA 1
ATOM 3239 C C . THR B 2 377 ? -16.65095 0.60148 39.72195 1.000 37.08320 378 THR B C 1
ATOM 3240 O O . THR B 2 377 ? -15.89825 0.04762 40.53266 1.000 36.20786 378 THR B O 1
ATOM 3244 N N . PHE B 2 378 ? -16.96950 0.07430 38.54320 1.000 33.70209 379 PHE B N 1
ATOM 3245 C CA . PHE B 2 378 ? -16.26672 -1.08646 38.01235 1.000 35.68211 379 PHE B CA 1
ATOM 3246 C C . PHE B 2 378 ? -15.52511 -0.67636 36.74555 1.000 39.42259 379 PHE B C 1
ATOM 3247 O O . PHE B 2 378 ? -16.16824 -0.25055 35.76840 1.000 36.89226 379 PHE B O 1
ATOM 3255 N N . PRO B 2 379 ? -14.19152 -0.76778 36.70978 1.000 39.51034 380 PRO B N 1
ATOM 3256 C CA . PRO B 2 379 ? -13.45378 -0.41272 35.49475 1.000 38.68070 380 PRO B CA 1
ATOM 3257 C C . PRO B 2 379 ? -13.52138 -1.54104 34.48144 1.000 40.69257 380 PRO B C 1
ATOM 3258 O O . PRO B 2 379 ? -13.43461 -2.72108 34.83343 1.000 44.62533 380 PRO B O 1
ATOM 3262 N N . TRP B 2 380 ? -13.69092 -1.17602 33.21141 1.000 37.05124 381 TRP B N 1
ATOM 3263 C CA . TRP B 2 380 ? -13.75277 -2.20787 32.18402 1.000 40.51827 381 TRP B CA 1
ATOM 3264 C C . TRP B 2 380 ? -12.38544 -2.79515 31.86864 1.000 38.89828 381 TRP B C 1
ATOM 3265 O O . TRP B 2 380 ? -12.31657 -3.79722 31.14929 1.000 36.69140 381 TRP B O 1
ATOM 3276 N N . ALA B 2 381 ? -11.30210 -2.19093 32.36249 1.000 40.22780 382 ALA B N 1
ATOM 3277 C CA . ALA B 2 381 ? -9.99772 -2.82749 32.21895 1.000 45.01283 382 ALA B CA 1
ATOM 3278 C C . ALA B 2 381 ? -10.01393 -4.22636 32.82373 1.000 45.45331 382 ALA B C 1
ATOM 3279 O O . ALA B 2 381 ? -9.24373 -5.09495 32.41009 1.000 49.93959 382 ALA B O 1
ATOM 3281 N N . ALA B 2 382 ? -10.91156 -4.46267 33.77352 1.000 45.41748 383 ALA B N 1
ATOM 3282 C CA . ALA B 2 382 ? -11.07615 -5.74237 34.44162 1.000 51.96376 383 ALA B CA 1
ATOM 3283 C C . ALA B 2 382 ? -12.14762 -6.62472 33.81054 1.000 49.64033 383 ALA B C 1
ATOM 3284 O O . ALA B 2 382 ? -12.51680 -7.65025 34.39836 1.000 50.95594 383 ALA B O 1
ATOM 3286 N N . SER B 2 383 ? -12.66251 -6.26026 32.64417 1.000 46.28051 384 SER B N 1
ATOM 3287 C CA . SER B 2 383 ? -13.75880 -6.99135 32.02602 1.000 45.34484 384 SER B CA 1
ATOM 3288 C C . SER B 2 383 ? -13.24353 -7.77298 30.82746 1.000 45.74065 384 SER B C 1
ATOM 3289 O O . SER B 2 383 ? -12.77649 -7.18348 29.84249 1.000 47.10663 384 SER B O 1
ATOM 3292 N N . GLY B 2 384 ? -13.34789 -9.10151 30.90636 1.000 49.05655 385 GLY B N 1
ATOM 3293 C CA . GLY B 2 384 ? -12.95661 -9.93161 29.78153 1.000 42.40072 385 GLY B CA 1
ATOM 3294 C C . GLY B 2 384 ? -13.69441 -9.58001 28.50391 1.000 41.26864 385 GLY B C 1
ATOM 3295 O O . GLY B 2 384 ? -13.10643 -9.57492 27.41893 1.000 44.25723 385 GLY B O 1
ATOM 3296 N N . ARG B 2 385 ? -14.99163 -9.27010 28.61148 1.000 41.03386 386 ARG B N 1
ATOM 3297 C CA . ARG B 2 385 ? -15.75669 -8.90536 27.41883 1.000 46.85841 386 ARG B CA 1
ATOM 3298 C C . ARG B 2 385 ? -15.23128 -7.61736 26.80120 1.000 42.56063 386 ARG B C 1
ATOM 3299 O O . ARG B 2 385 ? -15.12064 -7.51204 25.57730 1.000 43.59185 386 ARG B O 1
ATOM 3307 N N . ALA B 2 386 ? -14.92656 -6.62479 27.63853 1.000 41.83106 387 ALA B N 1
ATOM 3308 C CA . ALA B 2 386 ? -14.42956 -5.34968 27.13910 1.000 47.19533 387 ALA B CA 1
ATOM 3309 C C . ALA B 2 386 ? -13.04332 -5.50520 26.53479 1.000 47.56859 387 ALA B C 1
ATOM 3310 O O . ALA B 2 386 ? -12.75070 -4.92960 25.47797 1.000 45.15321 387 ALA B O 1
ATOM 3312 N N . ILE B 2 387 ? -12.17522 -6.27660 27.19607 1.000 44.17862 388 ILE B N 1
ATOM 3313 C CA . ILE B 2 387 ? -10.85841 -6.55098 26.63452 1.000 47.76877 388 ILE B CA 1
ATOM 3314 C C . ILE B 2 387 ? -11.00194 -7.24426 25.28888 1.000 50.79802 388 ILE B C 1
ATOM 3315 O O . ILE B 2 387 ? -10.51109 -6.75883 24.26162 1.000 51.32345 388 ILE B O 1
ATOM 3320 N N . ALA B 2 388 ? -11.72387 -8.36973 25.27817 1.000 52.13143 389 ALA B N 1
ATOM 3321 C CA . ALA B 2 388 ? -11.87730 -9.18216 24.07781 1.000 50.47527 389 ALA B CA 1
ATOM 3322 C C . ALA B 2 388 ? -12.66833 -8.47549 22.98459 1.000 50.68839 389 ALA B C 1
ATOM 3323 O O . ALA B 2 388 ? -12.61070 -8.90314 21.82900 1.000 53.33688 389 ALA B O 1
ATOM 3325 N N . SER B 2 389 ? -13.39982 -7.40904 23.31549 1.000 51.52111 390 SER B N 1
ATOM 3326 C CA . SER B 2 389 ? -14.04883 -6.55811 22.32321 1.000 51.52681 390 SER B CA 1
ATOM 3327 C C . SER B 2 389 ? -13.30659 -5.24147 22.11065 1.000 52.61123 390 SER B C 1
ATOM 3328 O O . SER B 2 389 ? -13.86697 -4.31807 21.50933 1.000 53.36730 390 SER B O 1
ATOM 3331 N N . ASP B 2 390 ? -12.08245 -5.12186 22.63833 1.000 53.41612 391 ASP B N 1
ATOM 3332 C CA . ASP B 2 390 ? -11.17509 -4.00318 22.36335 1.000 53.76690 391 ASP B CA 1
ATOM 3333 C C . ASP B 2 390 ? -11.68267 -2.66697 22.90224 1.000 56.75703 391 ASP B C 1
ATOM 3334 O O . ASP B 2 390 ? -11.35339 -1.61484 22.34665 1.000 58.47029 391 ASP B O 1
ATOM 3339 N N . CYS B 2 391 ? -12.44727 -2.66811 24.00007 1.000 53.26657 392 CYS B N 1
ATOM 3340 C CA . CYS B 2 391 ? -12.99367 -1.43113 24.56341 1.000 47.36610 392 CYS B CA 1
ATOM 3341 C C . CYS B 2 391 ? -12.75021 -1.33273 26.06747 1.000 49.16953 392 CYS B C 1
ATOM 3342 O O . CYS B 2 391 ? -13.64016 -0.93622 26.83366 1.000 48.51642 392 CYS B O 1
ATOM 3345 N N . ALA B 2 392 ? -11.52002 -1.62418 26.50874 1.000 47.96208 393 ALA B N 1
ATOM 3346 C CA . ALA B 2 392 ? -11.17717 -1.79837 27.92120 1.000 43.81616 393 ALA B CA 1
ATOM 3347 C C . ALA B 2 392 ? -11.04543 -0.49662 28.70959 1.000 43.39477 393 ALA B C 1
ATOM 3348 O O . ALA B 2 392 ? -10.71733 -0.54830 29.90245 1.000 40.45365 393 ALA B O 1
ATOM 3350 N N . ASP B 2 393 ? -11.26931 0.66584 28.10898 1.000 44.45001 394 ASP B N 1
ATOM 3351 C CA . ASP B 2 393 ? -11.18893 1.89037 28.89627 1.000 46.16893 394 ASP B CA 1
ATOM 3352 C C . ASP B 2 393 ? -12.53404 2.29797 29.50309 1.000 41.15076 394 ASP B C 1
ATOM 3353 O O . ASP B 2 393 ? -12.60156 3.31298 30.21131 1.000 44.09603 394 ASP B O 1
ATOM 3358 N N . GLY B 2 394 ? -13.59313 1.53228 29.27075 1.000 40.48854 395 GLY B N 1
ATOM 3359 C CA . GLY B 2 394 ? -14.90213 1.87238 29.80615 1.000 37.06752 395 GLY B CA 1
ATOM 3360 C C . GLY B 2 394 ? -14.94819 1.84986 31.32870 1.000 40.49998 395 GLY B C 1
ATOM 3361 O O . GLY B 2 394 ? -14.02272 1.42099 32.02097 1.000 38.94370 395 GLY B O 1
ATOM 3362 N N . MET B 2 395 ? -16.08360 2.31014 31.85634 1.000 33.15476 396 MET B N 1
ATOM 3363 C CA . MET B 2 395 ? -16.32922 2.31390 33.29232 1.000 33.96729 396 MET B CA 1
ATOM 3364 C C . MET B 2 395 ? -17.83419 2.34955 33.54324 1.000 34.52894 396 MET B C 1
ATOM 3365 O O . MET B 2 395 ? -18.58144 2.99868 32.80762 1.000 33.87280 396 MET B O 1
ATOM 3370 N N . THR B 2 396 ? -18.26989 1.64403 34.58437 1.000 32.81065 397 THR B N 1
ATOM 3371 C CA . THR B 2 396 ? -19.66137 1.62566 35.01665 1.000 33.08964 397 THR B CA 1
ATOM 3372 C C . THR B 2 396 ? -19.72450 2.16049 36.43201 1.000 35.17129 397 THR B C 1
ATOM 3373 O O . THR B 2 396 ? -18.94941 1.72975 37.29183 1.000 37.57207 397 THR B O 1
ATOM 3377 N N . LYS B 2 397 ? -20.64685 3.07427 36.68291 1.000 31.83703 398 LYS B N 1
ATOM 3378 C CA . LYS B 2 397 ? -20.70923 3.76334 37.96259 1.000 33.03711 398 LYS B CA 1
ATOM 3379 C C . LYS B 2 397 ? -22.12470 3.71116 38.50886 1.000 32.38683 398 LYS B C 1
ATOM 3380 O O . LYS B 2 397 ? -23.06933 4.07046 37.80730 1.000 34.90239 398 LYS B O 1
ATOM 3386 N N . LEU B 2 398 ? -22.27136 3.27749 39.75560 1.000 32.06179 399 LEU B N 1
ATOM 3387 C CA . LEU B 2 398 ? -23.52947 3.37923 40.47707 1.000 31.26891 399 LEU B CA 1
ATOM 3388 C C . LEU B 2 398 ? -23.38971 4.36527 41.62497 1.000 29.05780 399 LEU B C 1
ATOM 3389 O O . LEU B 2 398 ? -22.33298 4.46971 42.24991 1.000 32.07404 399 LEU B O 1
ATOM 3394 N N . ILE B 2 399 ? -24.47851 5.05844 41.93631 1.000 29.44974 400 ILE B N 1
ATOM 3395 C CA . ILE B 2 399 ? -24.49679 6.00241 43.04728 1.000 32.69182 400 ILE B CA 1
ATOM 3396 C C . ILE B 2 399 ? -25.56530 5.55362 44.03253 1.000 33.06084 400 ILE B C 1
ATOM 3397 O O . ILE B 2 399 ? -26.71446 5.30890 43.63885 1.000 31.97438 400 ILE B O 1
ATOM 3402 N N . PHE B 2 400 ? -25.17633 5.41152 45.30342 1.000 35.99334 401 PHE B N 1
ATOM 3403 C CA . PHE B 2 400 ? -26.06165 4.90917 46.34495 1.000 31.01343 401 PHE B CA 1
ATOM 3404 C C . PHE B 2 400 ? -26.25764 5.95423 47.42897 1.000 34.72621 401 PHE B C 1
ATOM 3405 O O . PHE B 2 400 ? -25.34620 6.73043 47.74625 1.000 33.64822 401 PHE B O 1
ATOM 3413 N N . ASP B 2 401 ? -27.46872 5.97233 47.97900 1.000 31.71152 402 ASP B N 1
ATOM 3414 C CA . ASP B 2 401 ? -27.71994 6.69810 49.21355 1.000 38.58819 402 ASP B CA 1
ATOM 3415 C C . ASP B 2 401 ? -26.93513 6.04180 50.33994 1.000 38.84682 402 ASP B C 1
ATOM 3416 O O . ASP B 2 401 ? -27.07806 4.84126 50.58211 1.000 38.68674 402 ASP B O 1
ATOM 3421 N N . LYS B 2 402 ? -26.11770 6.82816 51.03896 1.000 36.26459 403 LYS B N 1
ATOM 3422 C CA . LYS B 2 402 ? -25.19293 6.24900 52.01166 1.000 44.29197 403 LYS B CA 1
ATOM 3423 C C . LYS B 2 402 ? -25.94146 5.58285 53.16166 1.000 46.27601 403 LYS B C 1
ATOM 3424 O O . LYS B 2 402 ? -25.51407 4.53691 53.66723 1.000 44.30597 403 LYS B O 1
ATOM 3430 N N . GLU B 2 403 ? -27.07985 6.15629 53.56025 1.000 41.98254 404 GLU B N 1
ATOM 3431 C CA . GLU B 2 403 ? -27.84777 5.65097 54.69277 1.000 50.11335 404 GLU B CA 1
ATOM 3432 C C . GLU B 2 403 ? -28.71894 4.45428 54.30721 1.000 47.76079 404 GLU B C 1
ATOM 3433 O O . GLU B 2 403 ? -28.62242 3.38651 54.92204 1.000 49.66987 404 GLU B O 1
ATOM 3439 N N . SER B 2 404 ? -29.58040 4.61273 53.29050 1.000 43.67555 405 SER B N 1
ATOM 3440 C CA . SER B 2 404 ? -30.56425 3.57713 52.95474 1.000 44.28762 405 SER B CA 1
ATOM 3441 C C . SER B 2 404 ? -30.01020 2.47678 52.06261 1.000 44.27194 405 SER B C 1
ATOM 3442 O O . SER B 2 404 ? -30.62681 1.41204 51.97366 1.000 41.38354 405 SER B O 1
ATOM 3445 N N . HIS B 2 405 ? -28.89186 2.72598 51.38240 1.000 40.91690 406 HIS B N 1
ATOM 3446 C CA . HIS B 2 405 ? -28.24440 1.83625 50.42284 1.000 41.67081 406 HIS B CA 1
ATOM 3447 C C . HIS B 2 405 ? -29.06692 1.61493 49.15707 1.000 36.24875 406 HIS B C 1
ATOM 3448 O O . HIS B 2 405 ? -28.74748 0.70935 48.38734 1.000 35.73984 406 HIS B O 1
ATOM 3455 N N . ARG B 2 406 ? -30.10509 2.40972 48.89740 1.000 36.12028 407 ARG B N 1
ATOM 3456 C CA . ARG B 2 406 ? -30.81356 2.28550 47.62483 1.000 33.02395 407 ARG B CA 1
ATOM 3457 C C . ARG B 2 406 ? -30.00349 2.94896 46.51312 1.000 32.84158 407 ARG B C 1
ATOM 3458 O O . ARG B 2 406 ? -29.27471 3.91694 46.74254 1.000 32.57612 407 ARG B O 1
ATOM 3466 N N . VAL B 2 407 ? -30.12506 2.40991 45.30132 1.000 32.01762 408 VAL B N 1
ATOM 3467 C CA . VAL B 2 407 ? -29.46697 3.01670 44.14509 1.000 34.19880 408 VAL B CA 1
ATOM 3468 C C . VAL B 2 407 ? -30.23340 4.28167 43.75018 1.000 32.94507 408 VAL B C 1
ATOM 3469 O O . VAL B 2 407 ? -31.46474 4.26577 43.64769 1.000 32.07130 408 VAL B O 1
ATOM 3473 N N . ILE B 2 408 ? -29.52470 5.40134 43.58739 1.000 31.98864 409 ILE B N 1
ATOM 3474 C CA . ILE B 2 408 ? -30.16702 6.66102 43.21188 1.000 30.32000 409 ILE B CA 1
ATOM 3475 C C . ILE B 2 408 ? -29.65831 7.22642 41.89944 1.000 32.62274 409 ILE B C 1
ATOM 3476 O O . ILE B 2 408 ? -30.22579 8.22202 41.40760 1.000 33.24715 409 ILE B O 1
ATOM 3481 N N . GLY B 2 409 ? -28.62285 6.64506 41.31199 1.000 29.68422 410 GLY B N 1
ATOM 3482 C CA . GLY B 2 409 ? -28.06316 7.16271 40.08075 1.000 30.24836 410 GLY B CA 1
ATOM 3483 C C . GLY B 2 409 ? -27.08026 6.17764 39.48180 1.000 30.31956 410 GLY B C 1
ATOM 3484 O O . GLY B 2 409 ? -26.53327 5.32312 40.19499 1.000 31.40768 410 GLY B O 1
ATOM 3485 N N . GLY B 2 410 ? -26.87745 6.25649 38.17020 1.000 28.64611 411 GLY B N 1
ATOM 3486 C CA . GLY B 2 410 ? -25.89648 5.41021 37.51578 1.000 32.32592 411 GLY B CA 1
ATOM 3487 C C . GLY B 2 410 ? -25.39203 6.08587 36.26630 1.000 35.11003 411 GLY B C 1
ATOM 3488 O O . GLY B 2 410 ? -26.03381 7.00077 35.72990 1.000 31.47775 411 GLY B O 1
ATOM 3489 N N . ALA B 2 411 ? -24.23199 5.62465 35.80032 1.000 30.64377 412 ALA B N 1
ATOM 3490 C CA . ALA B 2 411 ? -23.64796 6.18745 34.59091 1.000 33.44375 412 ALA B CA 1
ATOM 3491 C C . ALA B 2 411 ? -22.70009 5.17393 33.98012 1.000 34.32244 412 ALA B C 1
ATOM 3492 O O . ALA B 2 411 ? -22.09010 4.37674 34.69268 1.000 32.95461 412 ALA B O 1
ATOM 3494 N N . ILE B 2 412 ? -22.58759 5.20749 32.64945 1.000 31.40370 413 ILE B N 1
ATOM 3495 C CA . ILE B 2 412 ? -21.65839 4.35187 31.92560 1.000 28.99794 413 ILE B CA 1
ATOM 3496 C C . ILE B 2 412 ? -20.87763 5.20902 30.93736 1.000 34.79905 413 ILE B C 1
ATOM 3497 O O . ILE B 2 412 ? -21.44742 6.09688 30.28741 1.000 32.44157 413 ILE B O 1
ATOM 3502 N N . VAL B 2 413 ? -19.58619 4.92091 30.78571 1.000 29.14039 414 VAL B N 1
ATOM 3503 C CA . VAL B 2 413 ? -18.83626 5.39513 29.62043 1.000 31.93053 414 VAL B CA 1
ATOM 3504 C C . VAL B 2 413 ? -18.15862 4.18668 28.99037 1.000 32.84848 414 VAL B C 1
ATOM 3505 O O . VAL B 2 413 ? -17.44203 3.45027 29.67117 1.000 32.69679 414 VAL B O 1
ATOM 3509 N N . GLY B 2 414 ? -18.42357 3.95234 27.71698 1.000 33.80943 415 GLY B N 1
ATOM 3510 C CA . GLY B 2 414 ? -17.87004 2.79151 27.05275 1.000 30.99176 415 GLY B CA 1
ATOM 3511 C C . GLY B 2 414 ? -18.61908 2.48680 25.78311 1.000 35.87106 415 GLY B C 1
ATOM 3512 O O . GLY B 2 414 ? -19.71614 2.98864 25.53793 1.000 33.86894 415 GLY B O 1
ATOM 3513 N N . THR B 2 415 ? -17.99094 1.66470 24.94477 1.000 36.41434 416 THR B N 1
ATOM 3514 C CA . THR B 2 415 ? -18.66523 1.17173 23.75250 1.000 42.75818 416 THR B CA 1
ATOM 3515 C C . THR B 2 415 ? -19.91695 0.41223 24.15921 1.000 40.99726 416 THR B C 1
ATOM 3516 O O . THR B 2 415 ? -19.90591 -0.34470 25.13303 1.000 44.65511 416 THR B O 1
ATOM 3520 N N . ASN B 2 416 ? -21.01473 0.65886 23.43873 1.000 42.26797 417 ASN B N 1
ATOM 3521 C CA . ASN B 2 416 ? -22.32718 0.07864 23.72518 1.000 38.38572 417 ASN B CA 1
ATOM 3522 C C . ASN B 2 416 ? -22.80389 0.39781 25.13212 1.000 43.62879 417 ASN B C 1
ATOM 3523 O O . ASN B 2 416 ? -23.69464 -0.28131 25.65950 1.000 42.29875 417 ASN B O 1
ATOM 3528 N N . GLY B 2 417 ? -22.22746 1.43770 25.74378 1.000 42.04412 418 GLY B N 1
ATOM 3529 C CA . GLY B 2 417 ? -22.53843 1.74640 27.12696 1.000 33.55667 418 GLY B CA 1
ATOM 3530 C C . GLY B 2 417 ? -23.99526 2.07604 27.35098 1.000 37.23830 418 GLY B C 1
ATOM 3531 O O . GLY B 2 417 ? -24.53892 1.77402 28.41634 1.000 33.87272 418 GLY B O 1
ATOM 3532 N N . GLY B 2 418 ? -24.65356 2.67344 26.34202 1.000 36.36655 419 GLY B N 1
ATOM 3533 C CA . GLY B 2 418 ? -26.03459 3.09871 26.50273 1.000 36.31810 419 GLY B CA 1
ATOM 3534 C C . GLY B 2 418 ? -27.01890 1.97165 26.77388 1.000 34.54039 419 GLY B C 1
ATOM 3535 O O . GLY B 2 418 ? -28.04632 2.18759 27.42216 1.000 36.67685 419 GLY B O 1
ATOM 3536 N N . GLU B 2 419 ? -26.74107 0.76197 26.28774 1.000 36.47519 420 GLU B N 1
ATOM 3537 C CA . GLU B 2 419 ? -27.76202 -0.27702 26.44609 1.000 39.02108 420 GLU B CA 1
ATOM 3538 C C . GLU B 2 419 ? -27.86256 -0.77841 27.88333 1.000 38.73139 420 GLU B C 1
ATOM 3539 O O . GLU B 2 419 ? -28.85383 -1.43629 28.23096 1.000 40.82022 420 GLU B O 1
ATOM 3545 N N . LEU B 2 420 ? -26.88149 -0.46600 28.72558 1.000 35.79227 421 LEU B N 1
ATOM 3546 C CA . LEU B 2 420 ? -26.90412 -0.86150 30.12333 1.000 34.50715 421 LEU B CA 1
ATOM 3547 C C . LEU B 2 420 ? -27.83264 -0.00417 30.96616 1.000 34.97316 421 LEU B C 1
ATOM 3548 O O . LEU B 2 420 ? -28.16082 -0.40439 32.09227 1.000 32.99733 421 LEU B O 1
ATOM 3553 N N . LEU B 2 421 ? -28.27744 1.14998 30.45061 1.000 31.99622 422 LEU B N 1
ATOM 3554 C CA . LEU B 2 421 ? -29.08925 2.04634 31.26942 1.000 34.74556 422 LEU B CA 1
ATOM 3555 C C . LEU B 2 421 ? -30.42577 1.42676 31.64699 1.000 30.52131 422 LEU B C 1
ATOM 3556 O O . LEU B 2 421 ? -30.99221 1.77090 32.68617 1.000 31.52894 422 LEU B O 1
ATOM 3561 N N . GLY B 2 422 ? -30.94999 0.52664 30.82126 1.000 31.31169 423 GLY B N 1
ATOM 3562 C CA . GLY B 2 422 ? -32.27529 -0.00642 31.09395 1.000 35.12338 423 GLY B CA 1
ATOM 3563 C C . GLY B 2 422 ? -32.36262 -0.66754 32.45753 1.000 35.81017 423 GLY B C 1
ATOM 3564 O O . GLY B 2 422 ? -33.30006 -0.42246 33.22633 1.000 31.38938 423 GLY B O 1
ATOM 3565 N N . GLU B 2 423 ? -31.37149 -1.50238 32.78177 1.000 31.90357 424 GLU B N 1
ATOM 3566 C CA . GLU B 2 423 ? -31.32594 -2.13916 34.09437 1.000 28.83340 424 GLU B CA 1
ATOM 3567 C C . GLU B 2 423 ? -31.18585 -1.10706 35.20845 1.000 32.56756 424 GLU B C 1
ATOM 3568 O O . GLU B 2 423 ? -31.82626 -1.22228 36.26118 1.000 32.23289 424 GLU B O 1
ATOM 3574 N N . ILE B 2 424 ? -30.34306 -0.09417 35.00490 1.000 31.64372 425 ILE B N 1
ATOM 3575 C CA . ILE B 2 424 ? -30.08908 0.85902 36.07939 1.000 30.07669 425 ILE B CA 1
ATOM 3576 C C . ILE B 2 424 ? -31.31500 1.73052 36.31185 1.000 30.53197 425 ILE B C 1
ATOM 3577 O O . ILE B 2 424 ? -31.70270 1.98289 37.45817 1.000 31.53548 425 ILE B O 1
ATOM 3582 N N . GLY B 2 425 ? -31.94171 2.20531 35.22730 1.000 31.89079 426 GLY B N 1
ATOM 3583 C CA . GLY B 2 425 ? -33.14342 3.00977 35.36446 1.000 30.00242 426 GLY B CA 1
ATOM 3584 C C . GLY B 2 425 ? -34.26772 2.27938 36.08075 1.000 36.00135 426 GLY B C 1
ATOM 3585 O O . GLY B 2 425 ? -34.92961 2.84673 36.95513 1.000 33.50540 426 GLY B O 1
ATOM 3586 N N . LEU B 2 426 ? -34.49972 1.01073 35.72277 1.000 28.56608 427 LEU B N 1
ATOM 3587 C CA . LEU B 2 426 ? -35.50135 0.22095 36.43493 1.000 29.40390 427 LEU B CA 1
ATOM 3588 C C . LEU B 2 426 ? -35.12156 0.02675 37.89996 1.000 33.61324 427 LEU B C 1
ATOM 3589 O O . LEU B 2 426 ? -35.97333 0.14019 38.79228 1.000 34.20762 427 LEU B O 1
ATOM 3594 N N . ALA B 2 427 ? -33.84476 -0.25238 38.16780 1.000 30.37918 428 ALA B N 1
ATOM 3595 C CA . ALA B 2 427 ? -33.37720 -0.42038 39.54441 1.000 29.85470 428 ALA B CA 1
ATOM 3596 C C . ALA B 2 427 ? -33.66787 0.81496 40.39953 1.000 33.80749 428 ALA B C 1
ATOM 3597 O O . ALA B 2 427 ? -34.10705 0.68905 41.54620 1.000 29.55847 428 ALA B O 1
ATOM 3599 N N . ILE B 2 428 ? -33.44183 2.01833 39.85833 1.000 33.04183 429 ILE B N 1
ATOM 3600 C CA . ILE B 2 428 ? -33.77988 3.23751 40.60130 1.000 31.07146 429 ILE B CA 1
ATOM 3601 C C . ILE B 2 428 ? -35.29489 3.38074 40.75338 1.000 30.59096 429 ILE B C 1
ATOM 3602 O O . ILE B 2 428 ? -35.78401 3.72921 41.83371 1.000 34.90087 429 ILE B O 1
ATOM 3607 N N . GLU B 2 429 ? -36.06679 3.11641 39.68851 1.000 32.21718 430 GLU B N 1
ATOM 3608 C CA . GLU B 2 429 ? -37.52990 3.21119 39.81054 1.000 34.87201 430 GLU B CA 1
ATOM 3609 C C . GLU B 2 429 ? -38.07112 2.24848 40.86561 1.000 37.83281 430 GLU B C 1
ATOM 3610 O O . GLU B 2 429 ? -38.97846 2.59480 41.63151 1.000 36.22855 430 GLU B O 1
ATOM 3616 N N . MET B 2 430 ? -37.54582 1.02953 40.90570 1.000 36.44848 431 MET B N 1
ATOM 3617 C CA . MET B 2 430 ? -37.99445 0.04376 41.87941 1.000 38.73516 431 MET B CA 1
ATOM 3618 C C . MET B 2 430 ? -37.34710 0.21051 43.24858 1.000 40.66556 431 MET B C 1
ATOM 3619 O O . MET B 2 430 ? -37.60859 -0.60763 44.14012 1.000 42.95077 431 MET B O 1
ATOM 3624 N N . GLY B 2 431 ? -36.51449 1.23489 43.44380 1.000 38.04108 432 GLY B N 1
ATOM 3625 C CA . GLY B 2 431 ? -35.85686 1.43399 44.72605 1.000 37.34233 432 GLY B CA 1
ATOM 3626 C C . GLY B 2 431 ? -35.03867 0.23977 45.18300 1.000 41.09729 432 GLY B C 1
ATOM 3627 O O . GLY B 2 431 ? -35.18535 -0.20506 46.32301 1.000 43.49990 432 GLY B O 1
ATOM 3628 N N . CYS B 2 432 ? -34.17731 -0.28520 44.30593 1.000 40.38005 433 CYS B N 1
ATOM 3629 C CA . CYS B 2 432 ? -33.33768 -1.43237 44.64370 1.000 33.90027 433 CYS B CA 1
ATOM 3630 C C . CYS B 2 432 ? -32.29021 -1.07671 45.68735 1.000 39.43061 433 CYS B C 1
ATOM 3631 O O . CYS B 2 432 ? -31.58573 -0.06840 45.56478 1.000 32.67048 433 CYS B O 1
ATOM 3634 N N . ASP B 2 433 ? -32.14670 -1.95404 46.68154 1.000 37.13871 434 ASP B N 1
ATOM 3635 C CA . ASP B 2 433 ? -30.95345 -1.96764 47.51922 1.000 36.45550 434 ASP B CA 1
ATOM 3636 C C . ASP B 2 433 ? -29.75536 -2.45630 46.70619 1.000 36.26696 434 ASP B C 1
ATOM 3637 O O . ASP B 2 433 ? -29.89389 -3.25113 45.77193 1.000 35.31054 434 ASP B O 1
ATOM 3642 N N . ALA B 2 434 ? -28.56735 -1.93882 47.04030 1.000 34.61585 435 ALA B N 1
ATOM 3643 C CA . ALA B 2 434 ? -27.35117 -2.44074 46.40908 1.000 34.41901 435 ALA B CA 1
ATOM 3644 C C . ALA B 2 434 ? -27.27444 -3.96890 46.47578 1.000 36.32844 435 ALA B C 1
ATOM 3645 O O . ALA B 2 434 ? -26.78605 -4.61896 45.54158 1.000 31.23647 435 ALA B O 1
ATOM 3647 N N . GLU B 2 435 ? -27.74876 -4.55976 47.57819 1.000 37.33559 436 GLU B N 1
ATOM 3648 C CA . GLU B 2 435 ? -27.73100 -6.01663 47.68678 1.000 37.50318 436 GLU B CA 1
ATOM 3649 C C . GLU B 2 435 ? -28.68480 -6.66264 46.68860 1.000 33.78342 436 GLU B C 1
ATOM 3650 O O . GLU B 2 435 ? -28.39059 -7.74360 46.17075 1.000 36.34454 436 GLU B O 1
ATOM 3656 N N . ASP B 2 436 ? -29.81439 -6.01122 46.39036 1.000 33.62633 437 ASP B N 1
ATOM 3657 C CA . ASP B 2 436 ? -30.73132 -6.54617 45.38535 1.000 34.08573 437 ASP B CA 1
ATOM 3658 C C . ASP B 2 436 ? -30.04405 -6.66361 44.03352 1.000 37.74632 437 ASP B C 1
ATOM 3659 O O . ASP B 2 436 ? -30.24648 -7.64451 43.30243 1.000 35.63571 437 ASP B O 1
ATOM 3664 N N . ILE B 2 437 ? -29.24057 -5.66004 43.67280 1.000 32.50893 438 ILE B N 1
ATOM 3665 C CA . ILE B 2 437 ? -28.53546 -5.70411 42.39946 1.000 33.57681 438 ILE B CA 1
ATOM 3666 C C . ILE B 2 437 ? -27.40152 -6.71671 42.46294 1.000 36.52992 438 ILE B C 1
ATOM 3667 O O . ILE B 2 437 ? -27.21473 -7.52970 41.54555 1.000 35.77921 438 ILE B O 1
ATOM 3672 N N . ALA B 2 438 ? -26.63303 -6.67594 43.55383 1.000 34.05476 439 ALA B N 1
ATOM 3673 C CA . ALA B 2 438 ? -25.47096 -7.54560 43.70771 1.000 35.63760 439 ALA B CA 1
ATOM 3674 C C . ALA B 2 438 ? -25.85295 -9.01881 43.63852 1.000 34.99560 439 ALA B C 1
ATOM 3675 O O . ALA B 2 438 ? -25.17544 -9.80577 42.97115 1.000 36.68730 439 ALA B O 1
ATOM 3677 N N . LEU B 2 439 ? -26.93695 -9.41371 44.31652 1.000 38.22553 440 LEU B N 1
ATOM 3678 C CA . LEU B 2 439 ? -27.32672 -10.81865 44.34210 1.000 37.64921 440 LEU B CA 1
ATOM 3679 C C . LEU B 2 439 ? -28.02207 -11.27614 43.06699 1.000 41.18214 440 LEU B C 1
ATOM 3680 O O . LEU B 2 439 ? -28.15147 -12.48781 42.86045 1.000 40.97895 440 LEU B O 1
ATOM 3685 N N . THR B 2 440 ? -28.49026 -10.35215 42.22188 1.000 35.57542 441 THR B N 1
ATOM 3686 C CA . THR B 2 440 ? -29.02088 -10.75352 40.92668 1.000 34.63918 441 THR B CA 1
ATOM 3687 C C . THR B 2 440 ? -27.89504 -11.32791 40.07779 1.000 35.69802 441 THR B C 1
ATOM 3688 O O . THR B 2 440 ? -26.79408 -10.77213 40.01215 1.000 35.76003 441 THR B O 1
ATOM 3692 N N . ILE B 2 441 ? -28.16024 -12.44595 39.41659 1.000 30.58955 442 ILE B N 1
ATOM 3693 C CA . ILE B 2 441 ? -27.11450 -13.12517 38.65829 1.000 34.71433 442 ILE B CA 1
ATOM 3694 C C . ILE B 2 441 ? -27.07500 -12.54927 37.24113 1.000 34.62964 442 ILE B C 1
ATOM 3695 O O . ILE B 2 441 ? -28.00634 -12.73566 36.45179 1.000 33.67792 442 ILE B O 1
ATOM 3700 N N . HIS B 2 442 ? -25.98773 -11.84564 36.92027 1.000 36.30063 443 HIS B N 1
ATOM 3701 C CA . HIS B 2 442 ? -25.77281 -11.26576 35.59921 1.000 35.89258 443 HIS B CA 1
ATOM 3702 C C . HIS B 2 442 ? -24.91702 -12.21980 34.78109 1.000 35.67424 443 HIS B C 1
ATOM 3703 O O . HIS B 2 442 ? -23.87673 -12.68210 35.26226 1.000 35.79056 443 HIS B O 1
ATOM 3710 N N . ALA B 2 443 ? -25.32821 -12.46539 33.53547 1.000 37.54547 444 ALA B N 1
ATOM 3711 C CA . ALA B 2 443 ? -24.58762 -13.36202 32.65053 1.000 35.24399 444 ALA B CA 1
ATOM 3712 C C . ALA B 2 443 ? -23.14668 -12.90184 32.45154 1.000 43.21057 444 ALA B C 1
ATOM 3713 O O . ALA B 2 443 ? -22.86058 -11.69872 32.35760 1.000 36.37644 444 ALA B O 1
ATOM 3715 N N . HIS B 2 444 ? -22.23005 -13.88532 32.38097 1.000 36.99078 445 HIS B N 1
ATOM 3716 C CA . HIS B 2 444 ? -20.80653 -13.68884 32.15107 1.000 38.74299 445 HIS B CA 1
ATOM 3717 C C . HIS B 2 444 ? -20.36025 -14.43318 30.89396 1.000 41.83388 445 HIS B C 1
ATOM 3718 O O . HIS B 2 444 ? -20.80838 -15.55861 30.65964 1.000 43.01150 445 HIS B O 1
ATOM 3725 N N . PRO B 2 445 ? -19.50756 -13.83187 30.04728 1.000 39.91998 446 PRO B N 1
ATOM 3726 C CA . PRO B 2 445 ? -18.96896 -12.46853 30.10876 1.000 37.81284 446 PRO B CA 1
ATOM 3727 C C . PRO B 2 445 ? -19.84922 -11.47433 29.34076 1.000 40.84740 446 PRO B C 1
ATOM 3728 O O . PRO B 2 445 ? -20.15758 -11.69648 28.17697 1.000 40.62650 446 PRO B O 1
ATOM 3732 N N . THR B 2 446 ? -20.27179 -10.37718 29.96783 1.000 38.48603 447 THR B N 1
ATOM 3733 C CA . THR B 2 446 ? -20.99799 -9.31139 29.28445 1.000 37.99828 447 THR B CA 1
ATOM 3734 C C . THR B 2 446 ? -20.51518 -7.96445 29.79834 1.000 35.55905 447 THR B C 1
ATOM 3735 O O . THR B 2 446 ? -19.92176 -7.86663 30.87310 1.000 34.50565 447 THR B O 1
ATOM 3739 N N . LEU B 2 447 ? -20.81477 -6.90938 29.03409 1.000 35.40041 448 LEU B N 1
ATOM 3740 C CA . LEU B 2 447 ? -20.62486 -5.55952 29.55839 1.000 35.50315 448 LEU B CA 1
ATOM 3741 C C . LEU B 2 447 ? -21.59926 -5.27096 30.69044 1.000 35.53420 448 LEU B C 1
ATOM 3742 O O . LEU B 2 447 ? -21.24029 -4.60748 31.66976 1.000 34.85422 448 LEU B O 1
ATOM 3747 N N . HIS B 2 448 ? -22.83404 -5.76431 30.59234 1.000 33.01326 449 HIS B N 1
ATOM 3748 C CA . HIS B 2 448 ? -23.80389 -5.31266 31.58821 1.000 38.44614 449 HIS B CA 1
ATOM 3749 C C . HIS B 2 448 ? -23.62062 -5.97749 32.94464 1.000 36.09014 449 HIS B C 1
ATOM 3750 O O . HIS B 2 448 ? -24.17020 -5.48293 33.93269 1.000 36.53530 449 HIS B O 1
ATOM 3757 N N . GLU B 2 449 ? -22.82907 -7.05102 33.04701 1.000 35.69682 450 GLU B N 1
ATOM 3758 C CA . GLU B 2 449 ? -22.57906 -7.57804 34.38496 1.000 35.42292 450 GLU B CA 1
ATOM 3759 C C . GLU B 2 449 ? -21.74102 -6.62472 35.22843 1.000 34.74555 450 GLU B C 1
ATOM 3760 O O . GLU B 2 449 ? -21.66374 -6.80043 36.44786 1.000 33.04117 450 GLU B O 1
ATOM 3766 N N . SER B 2 450 ? -21.13253 -5.61111 34.60621 1.000 32.92988 451 SER B N 1
ATOM 3767 C CA . SER B 2 450 ? -20.49045 -4.54176 35.35902 1.000 33.23162 451 SER B CA 1
ATOM 3768 C C . SER B 2 450 ? -21.45708 -3.83715 36.29915 1.000 28.78785 451 SER B C 1
ATOM 3769 O O . SER B 2 450 ? -21.01949 -3.23548 37.28552 1.000 33.94189 451 SER B O 1
ATOM 3772 N N . VAL B 2 451 ? -22.76290 -3.83733 35.99355 1.000 31.06789 452 VAL B N 1
ATOM 3773 C CA . VAL B 2 451 ? -23.73308 -3.24990 36.91382 1.000 32.50729 452 VAL B CA 1
ATOM 3774 C C . VAL B 2 451 ? -23.77669 -4.04957 38.21794 1.000 36.71293 452 VAL B C 1
ATOM 3775 O O . VAL B 2 451 ? -23.71297 -3.49213 39.32843 1.000 30.50333 452 VAL B O 1
ATOM 3779 N N . GLY B 2 452 ? -23.91826 -5.37050 38.10333 1.000 37.15043 453 GLY B N 1
ATOM 3780 C CA . GLY B 2 452 ? -23.86274 -6.20406 39.29122 1.000 33.47313 453 GLY B CA 1
ATOM 3781 C C . GLY B 2 452 ? -22.53833 -6.07957 40.01198 1.000 33.76704 453 GLY B C 1
ATOM 3782 O O . GLY B 2 452 ? -22.49514 -6.01150 41.24078 1.000 38.11228 453 GLY B O 1
ATOM 3783 N N . LEU B 2 453 ? -21.43961 -6.02692 39.25843 1.000 34.33555 454 LEU B N 1
ATOM 3784 C CA . LEU B 2 453 ? -20.12936 -6.00905 39.89684 1.000 35.22615 454 LEU B CA 1
ATOM 3785 C C . LEU B 2 453 ? -19.90170 -4.69167 40.62407 1.000 36.39322 454 LEU B C 1
ATOM 3786 O O . LEU B 2 453 ? -19.29034 -4.67114 41.69659 1.000 33.20930 454 LEU B O 1
ATOM 3791 N N . ALA B 2 454 ? -20.41819 -3.58824 40.07280 1.000 34.25722 455 ALA B N 1
ATOM 3792 C CA . ALA B 2 454 ? -20.33550 -2.30850 40.77143 1.000 36.75026 455 ALA B CA 1
ATOM 3793 C C . ALA B 2 454 ? -21.10341 -2.35183 42.08943 1.000 33.19772 455 ALA B C 1
ATOM 3794 O O . ALA B 2 454 ? -20.65313 -1.78459 43.09045 1.000 34.48253 455 ALA B O 1
ATOM 3796 N N . ALA B 2 455 ? -22.25460 -3.04259 42.11788 1.000 31.30853 456 ALA B N 1
ATOM 3797 C CA . ALA B 2 455 ? -22.98274 -3.22378 43.37853 1.000 34.69062 456 ALA B CA 1
ATOM 3798 C C . ALA B 2 455 ? -22.16317 -4.03207 44.38458 1.000 35.29612 456 ALA B C 1
ATOM 3799 O O . ALA B 2 455 ? -22.18546 -3.74616 45.58971 1.000 34.70955 456 ALA B O 1
ATOM 3801 N N . GLU B 2 456 ? -21.42732 -5.04276 43.90317 1.000 36.34273 457 GLU B N 1
ATOM 3802 C CA . GLU B 2 456 ? -20.56353 -5.84957 44.77266 1.000 33.86506 457 GLU B CA 1
ATOM 3803 C C . GLU B 2 456 ? -19.39323 -5.04397 45.32073 1.000 37.78425 457 GLU B C 1
ATOM 3804 O O . GLU B 2 456 ? -18.91505 -5.32136 46.42871 1.000 36.73749 457 GLU B O 1
ATOM 3810 N N . VAL B 2 457 ? -18.88192 -4.08757 44.54509 1.000 33.28664 458 VAL B N 1
ATOM 3811 C CA . VAL B 2 457 ? -17.91145 -3.15162 45.09417 1.000 38.36329 458 VAL B CA 1
ATOM 3812 C C . VAL B 2 457 ? -18.50119 -2.46395 46.31088 1.000 37.61592 458 VAL B C 1
ATOM 3813 O O . VAL B 2 457 ? -17.89437 -2.44778 47.39295 1.000 36.41619 458 VAL B O 1
ATOM 3817 N N . PHE B 2 458 ? -19.71378 -1.90670 46.16203 1.000 32.90205 459 PHE B N 1
ATOM 3818 C CA . PHE B 2 458 ? -20.33514 -1.20983 47.28532 1.000 36.18885 459 PHE B CA 1
ATOM 3819 C C . PHE B 2 458 ? -20.54998 -2.16249 48.45456 1.000 38.74965 459 PHE B C 1
ATOM 3820 O O . PHE B 2 458 ? -20.27795 -1.81461 49.60811 1.000 35.19756 459 PHE B O 1
ATOM 3828 N N . GLU B 2 459 ? -21.03319 -3.37422 48.16847 1.000 35.69014 460 GLU B N 1
ATOM 3829 C CA . GLU B 2 459 ? -21.30358 -4.34690 49.22011 1.000 38.83453 460 GLU B CA 1
ATOM 3830 C C . GLU B 2 459 ? -20.03583 -4.87722 49.88061 1.000 40.12887 460 GLU B C 1
ATOM 3831 O O . GLU B 2 459 ? -20.11778 -5.42936 50.98076 1.000 36.67388 460 GLU B O 1
ATOM 3837 N N . GLY B 2 460 ? -18.87633 -4.70798 49.25558 1.000 37.65738 461 GLY B N 1
ATOM 3838 C CA . GLY B 2 460 ? -17.64502 -5.24120 49.81142 1.000 37.75562 461 GLY B CA 1
ATOM 3839 C C . GLY B 2 460 ? -17.42228 -6.71242 49.53663 1.000 43.54206 461 GLY B C 1
ATOM 3840 O O . GLY B 2 460 ? -16.62237 -7.35438 50.22867 1.000 46.01429 461 GLY B O 1
ATOM 3841 N N . SER B 2 461 ? -18.09455 -7.26895 48.53144 1.000 39.87426 462 SER B N 1
ATOM 3842 C CA . SER B 2 461 ? -18.04580 -8.69257 48.24512 1.000 38.62617 462 SER B CA 1
ATOM 3843 C C . SER B 2 461 ? -17.33426 -9.02540 46.93492 1.000 42.18157 462 SER B C 1
ATOM 3844 O O . SER B 2 461 ? -17.17566 -10.20829 46.61804 1.000 41.41647 462 SER B O 1
ATOM 3847 N N . ILE B 2 462 ? -16.87560 -8.01668 46.18669 1.000 38.49317 463 ILE B N 1
ATOM 3848 C CA . ILE B 2 462 ? -16.32126 -8.22779 44.84976 1.000 37.84035 463 ILE B CA 1
ATOM 3849 C C . ILE B 2 462 ? -15.05872 -9.09878 44.90463 1.000 41.05012 463 ILE B C 1
ATOM 3850 O O . ILE B 2 462 ? -14.23822 -8.98655 45.83042 1.000 36.34345 463 ILE B O 1
ATOM 3855 N N . THR B 2 463 ? -14.91879 -10.00540 43.91697 1.000 38.03492 464 THR B N 1
ATOM 3856 C CA . THR B 2 463 ? -13.70695 -10.80401 43.73794 1.000 41.46147 464 THR B CA 1
ATOM 3857 C C . THR B 2 463 ? -13.03770 -10.62139 42.38108 1.000 43.13483 464 THR B C 1
ATOM 3858 O O . THR B 2 463 ? -11.87285 -11.01255 42.23129 1.000 41.14657 464 THR B O 1
ATOM 3862 N N . ASP B 2 464 ? -13.72316 -10.04212 41.39293 1.000 44.24296 465 ASP B N 1
ATOM 3863 C CA . ASP B 2 464 ? -13.08694 -9.77217 40.10725 1.000 42.96620 465 ASP B CA 1
ATOM 3864 C C . ASP B 2 464 ? -12.19607 -8.53442 40.14813 1.000 43.80143 465 ASP B C 1
ATOM 3865 O O . ASP B 2 464 ? -11.59192 -8.18043 39.12855 1.000 44.68616 465 ASP B O 1
ATOM 3870 N N . LEU B 2 465 ? -12.10727 -7.87923 41.29490 1.000 37.30836 466 LEU B N 1
ATOM 3871 C CA . LEU B 2 465 ? -11.23881 -6.74180 41.55140 1.000 41.58139 466 LEU B CA 1
ATOM 3872 C C . LEU B 2 465 ? -10.64006 -6.90320 42.93604 1.000 43.02104 466 LEU B C 1
ATOM 3873 O O . LEU B 2 465 ? -11.24802 -7.54481 43.80627 1.000 38.24508 466 LEU B O 1
ATOM 3878 N N . PRO B 2 466 ? -9.48217 -6.29609 43.19020 1.000 41.28201 467 PRO B N 1
ATOM 3879 C CA . PRO B 2 466 ? -9.06171 -6.09196 44.58002 1.000 46.25733 467 PRO B CA 1
ATOM 3880 C C . PRO B 2 466 ? -10.21503 -5.49612 45.37469 1.000 45.07088 467 PRO B C 1
ATOM 3881 O O . PRO B 2 466 ? -10.98617 -4.67593 44.86627 1.000 44.90668 467 PRO B O 1
ATOM 3885 N N . ASN B 2 467 ? -10.35733 -5.94116 46.61822 1.000 40.53297 468 ASN B N 1
ATOM 3886 C CA . ASN B 2 467 ? -11.47973 -5.55649 47.47056 1.000 42.73706 468 ASN B CA 1
ATOM 3887 C C . ASN B 2 467 ? -10.93515 -4.77854 48.66290 1.000 49.97415 468 ASN B C 1
ATOM 3888 O O . ASN B 2 467 ? -10.55915 -5.37294 49.68723 1.000 47.97254 468 ASN B O 1
ATOM 3893 N N . PRO B 2 468 ? -10.85622 -3.44467 48.56573 1.000 46.87111 469 PRO B N 1
ATOM 3894 C CA . PRO B 2 468 ? -10.43540 -2.63348 49.72127 1.000 49.41126 469 PRO B CA 1
ATOM 3895 C C . PRO B 2 468 ? -11.39099 -2.70207 50.90714 1.000 54.15871 469 PRO B C 1
ATOM 3896 O O . PRO B 2 468 ? -11.02257 -2.24968 52.00064 1.000 58.13981 469 PRO B O 1
ATOM 3900 N N . LYS B 2 469 ? -12.60824 -3.21028 50.72012 1.000 53.89998 470 LYS B N 1
ATOM 3901 C CA . LYS B 2 469 ? -13.55426 -3.43979 51.80795 1.000 56.28311 470 LYS B CA 1
ATOM 3902 C C . LYS B 2 469 ? -13.38287 -4.81465 52.46013 1.000 58.36645 470 LYS B C 1
ATOM 3903 O O . LYS B 2 469 ? -14.22284 -5.21037 53.27585 1.000 56.59145 470 LYS B O 1
ATOM 3909 N N . ALA B 2 470 ? -12.31817 -5.54322 52.12506 1.000 59.82951 471 ALA B N 1
ATOM 3910 C CA . ALA B 2 470 ? -12.05919 -6.85654 52.70216 1.000 60.57734 471 ALA B CA 1
ATOM 3911 C C . ALA B 2 470 ? -11.52779 -6.73518 54.13068 1.000 67.07332 471 ALA B C 1
ATOM 3912 O O . ALA B 2 470 ? -11.16670 -5.65294 54.60509 1.000 67.11349 471 ALA B O 1
ATOM 3914 N N . LYS B 2 471 ? -11.47099 -7.87598 54.81796 1.000 68.69324 472 LYS B N 1
ATOM 3915 C CA . LYS B 2 471 ? -10.91110 -7.90355 56.16297 1.000 71.10980 472 LYS B CA 1
ATOM 3916 C C . LYS B 2 471 ? -9.40685 -7.63339 56.11463 1.000 73.89664 472 LYS B C 1
ATOM 3917 O O . LYS B 2 471 ? -8.76508 -7.70479 55.06151 1.000 76.44877 472 LYS B O 1
ATOM 3923 N N . LYS B 2 472 ? -8.84670 -7.31213 57.27471 1.000 78.56542 473 LYS B N 1
ATOM 3924 C CA . LYS B 2 472 ? -7.44463 -6.90861 57.36031 1.000 79.49854 473 LYS B CA 1
ATOM 3925 C C . LYS B 2 472 ? -6.52084 -8.10119 57.59918 1.000 81.07100 473 LYS B C 1
ATOM 3926 O O . LYS B 2 472 ? -6.55501 -8.72275 58.66173 1.000 85.52105 473 LYS B O 1
ATOM 3932 N N . SER C 2 1 ? 8.44735 -34.75998 49.61608 1.000 68.33598 2 SER C N 1
ATOM 3933 C CA . SER C 2 1 ? 7.08507 -34.59918 50.11188 1.000 64.26659 2 SER C CA 1
ATOM 3934 C C . SER C 2 1 ? 6.94161 -33.31604 50.92536 1.000 66.64321 2 SER C C 1
ATOM 3935 O O . SER C 2 1 ? 7.43647 -33.22379 52.05349 1.000 67.62670 2 SER C O 1
ATOM 3938 N N . THR C 2 2 ? 6.27199 -32.32420 50.34778 1.000 60.19556 3 THR C N 1
ATOM 3939 C CA . THR C 2 2 ? 5.90159 -31.13204 51.09174 1.000 57.40388 3 THR C CA 1
ATOM 3940 C C . THR C 2 2 ? 4.56280 -31.36859 51.78748 1.000 55.86930 3 THR C C 1
ATOM 3941 O O . THR C 2 2 ? 3.70220 -32.10294 51.28872 1.000 53.79772 3 THR C O 1
ATOM 3945 N N . GLU C 2 3 ? 4.41116 -30.77645 52.97242 1.000 55.50145 4 GLU C N 1
ATOM 3946 C CA . GLU C 2 3 ? 3.17569 -30.86847 53.73989 1.000 51.17238 4 GLU C CA 1
ATOM 3947 C C . GLU C 2 3 ? 2.71584 -29.47080 54.12340 1.000 56.25856 4 GLU C C 1
ATOM 3948 O O . GLU C 2 3 ? 3.52591 -28.64209 54.55045 1.000 52.59617 4 GLU C O 1
ATOM 3954 N N . ILE C 2 4 ? 1.41513 -29.21638 53.96670 1.000 48.62270 5 ILE C N 1
ATOM 3955 C CA . ILE C 2 4 ? 0.82219 -27.89914 54.15938 1.000 50.25350 5 ILE C CA 1
ATOM 3956 C C . ILE C 2 4 ? -0.43049 -28.05917 55.01561 1.000 45.57462 5 ILE C C 1
ATOM 3957 O O . ILE C 2 4 ? -1.13365 -29.07216 54.93376 1.000 45.97796 5 ILE C O 1
ATOM 3962 N N . LYS C 2 5 ? -0.69541 -27.05960 55.85781 1.000 42.97529 6 LYS C N 1
ATOM 3963 C CA . LYS C 2 5 ? -1.93356 -26.96234 56.62175 1.000 42.12990 6 LYS C CA 1
ATOM 3964 C C . LYS C 2 5 ? -2.65021 -25.68151 56.20924 1.000 46.83306 6 LYS C C 1
ATOM 3965 O O . LYS C 2 5 ? -2.02373 -24.61804 56.14295 1.000 43.91487 6 LYS C O 1
ATOM 3971 N N . THR C 2 6 ? -3.95094 -25.77667 55.91755 1.000 41.04036 7 THR C N 1
ATOM 3972 C CA . THR C 2 6 ? -4.72704 -24.59347 55.54755 1.000 44.28517 7 THR C CA 1
ATOM 3973 C C . THR C 2 6 ? -6.10679 -24.66172 56.18731 1.000 41.73360 7 THR C C 1
ATOM 3974 O O . THR C 2 6 ? -6.59985 -25.73767 56.53101 1.000 45.49586 7 THR C O 1
ATOM 3978 N N . GLN C 2 7 ? -6.74796 -23.49430 56.30688 1.000 41.98631 8 GLN C N 1
ATOM 3979 C CA . GLN C 2 7 ? -8.15820 -23.46405 56.69401 1.000 42.99345 8 GLN C CA 1
ATOM 3980 C C . GLN C 2 7 ? -9.05920 -23.93172 55.55261 1.000 40.67786 8 GLN C C 1
ATOM 3981 O O . GLN C 2 7 ? -9.99324 -24.71818 55.76761 1.000 37.88076 8 GLN C O 1
ATOM 3987 N N . VAL C 2 8 ? -8.82091 -23.43230 54.33638 1.000 38.20010 9 VAL C N 1
ATOM 3988 C CA . VAL C 2 8 ? -9.62825 -23.78560 53.17297 1.000 36.78285 9 VAL C CA 1
ATOM 3989 C C . VAL C 2 8 ? -8.71091 -24.15108 52.01545 1.000 37.19601 9 VAL C C 1
ATOM 3990 O O . VAL C 2 8 ? -7.82104 -23.37594 51.64999 1.000 41.96853 9 VAL C O 1
ATOM 3994 N N . VAL C 2 9 ? -8.94018 -25.30997 51.41795 1.000 34.85278 10 VAL C N 1
ATOM 3995 C CA . VAL C 2 9 ? -8.33546 -25.65414 50.13850 1.000 37.41333 10 VAL C CA 1
ATOM 3996 C C . VAL C 2 9 ? -9.44165 -25.67674 49.09150 1.000 36.40843 10 VAL C C 1
ATOM 3997 O O . VAL C 2 9 ? -10.50963 -26.25454 49.31536 1.000 33.52767 10 VAL C O 1
ATOM 4001 N N . VAL C 2 10 ? -9.19097 -25.04236 47.95221 1.000 35.15079 11 VAL C N 1
ATOM 4002 C CA . VAL C 2 10 ? -10.14056 -24.99870 46.84506 1.000 32.55591 11 VAL C CA 1
ATOM 4003 C C . VAL C 2 10 ? -9.55936 -25.83046 45.71028 1.000 34.38387 11 VAL C C 1
ATOM 4004 O O . VAL C 2 10 ? -8.44955 -25.54975 45.23670 1.000 37.03653 11 VAL C O 1
ATOM 4008 N N . LEU C 2 11 ? -10.30379 -26.84760 45.26607 1.000 35.88278 12 LEU C N 1
ATOM 4009 C CA . LEU C 2 11 ? -9.83706 -27.76661 44.21952 1.000 38.31035 12 LEU C CA 1
ATOM 4010 C C . LEU C 2 11 ? -10.36806 -27.30958 42.85942 1.000 40.33909 12 LEU C C 1
ATOM 4011 O O . LEU C 2 11 ? -11.50870 -27.61114 42.49220 1.000 41.63299 12 LEU C O 1
ATOM 4016 N N . GLY C 2 12 ? -9.52811 -26.61946 42.10263 1.000 37.47296 13 GLY C N 1
ATOM 4017 C CA . GLY C 2 12 ? -9.87545 -26.11213 40.77828 1.000 40.21251 13 GLY C CA 1
ATOM 4018 C C . GLY C 2 12 ? -9.92469 -24.59183 40.79553 1.000 40.65163 13 GLY C C 1
ATOM 4019 O O . GLY C 2 12 ? -10.37917 -23.97914 41.77096 1.000 37.41835 13 GLY C O 1
ATOM 4020 N N . ALA C 2 13 ? -9.45486 -23.96731 39.70738 1.000 40.58115 14 ALA C N 1
ATOM 4021 C CA . ALA C 2 13 ? -9.28157 -22.51265 39.68091 1.000 36.37404 14 ALA C CA 1
ATOM 4022 C C . ALA C 2 13 ? -10.04286 -21.84256 38.53495 1.000 35.90036 14 ALA C C 1
ATOM 4023 O O . ALA C 2 13 ? -9.59172 -20.83270 37.99172 1.000 35.82867 14 ALA C O 1
ATOM 4025 N N . GLY C 2 14 ? -11.19940 -22.37880 38.15829 1.000 32.52622 15 GLY C N 1
ATOM 4026 C CA . GLY C 2 14 ? -12.05786 -21.71290 37.20220 1.000 35.71603 15 GLY C CA 1
ATOM 4027 C C . GLY C 2 14 ? -12.87933 -20.64890 37.89849 1.000 36.44503 15 GLY C C 1
ATOM 4028 O O . GLY C 2 14 ? -12.65280 -20.34206 39.07518 1.000 38.01041 15 GLY C O 1
ATOM 4029 N N . PRO C 2 15 ? -13.85348 -20.07019 37.19097 1.000 36.94095 16 PRO C N 1
ATOM 4030 C CA . PRO C 2 15 ? -14.65196 -18.98427 37.78914 1.000 35.18721 16 PRO C CA 1
ATOM 4031 C C . PRO C 2 15 ? -15.22965 -19.32901 39.15283 1.000 37.77472 16 PRO C C 1
ATOM 4032 O O . PRO C 2 15 ? -15.23943 -18.47935 40.05228 1.000 37.18870 16 PRO C O 1
ATOM 4036 N N . ALA C 2 16 ? -15.72497 -20.55370 39.33012 1.000 36.44206 17 ALA C N 1
ATOM 4037 C CA . ALA C 2 16 ? -16.24257 -20.95082 40.63641 1.000 36.08856 17 ALA C CA 1
ATOM 4038 C C . ALA C 2 16 ? -15.12253 -20.97389 41.67401 1.000 34.86768 17 ALA C C 1
ATOM 4039 O O . ALA C 2 16 ? -15.16636 -20.25087 42.68083 1.000 34.47684 17 ALA C O 1
ATOM 4041 N N . GLY C 2 17 ? -14.09647 -21.78593 41.42594 1.000 34.80689 18 GLY C N 1
ATOM 4042 C CA . GLY C 2 17 ? -12.96119 -21.93502 42.31826 1.000 34.80574 18 GLY C CA 1
ATOM 4043 C C . GLY C 2 17 ? -12.24345 -20.66252 42.73108 1.000 34.24834 18 GLY C C 1
ATOM 4044 O O . GLY C 2 17 ? -12.15578 -20.38674 43.92760 1.000 33.71876 18 GLY C O 1
ATOM 4045 N N . TYR C 2 18 ? -11.72457 -19.86564 41.79148 1.000 33.45032 19 TYR C N 1
ATOM 4046 C CA . TYR C 2 18 ? -10.95870 -18.70914 42.25006 1.000 36.58407 19 TYR C CA 1
ATOM 4047 C C . TYR C 2 18 ? -11.85754 -17.66074 42.90013 1.000 35.09842 19 TYR C C 1
ATOM 4048 O O . TYR C 2 18 ? -11.40765 -16.95188 43.81026 1.000 31.93932 19 TYR C O 1
ATOM 4057 N N . SER C 2 19 ? -13.12970 -17.55963 42.47569 1.000 35.40387 20 SER C N 1
ATOM 4058 C CA . SER C 2 19 ? -14.04134 -16.64676 43.16233 1.000 38.05158 20 SER C CA 1
ATOM 4059 C C . SER C 2 19 ? -14.23787 -17.08462 44.60391 1.000 38.01759 20 SER C C 1
ATOM 4060 O O . SER C 2 19 ? -14.24112 -16.24973 45.51710 1.000 35.94376 20 SER C O 1
ATOM 4063 N N . ALA C 2 20 ? -14.38953 -18.39956 44.82091 1.000 35.56334 21 ALA C N 1
ATOM 4064 C CA . ALA C 2 20 ? -14.48735 -18.94322 46.17040 1.000 38.10032 21 ALA C CA 1
ATOM 4065 C C . ALA C 2 20 ? -13.24377 -18.62001 46.97462 1.000 35.06611 21 ALA C C 1
ATOM 4066 O O . ALA C 2 20 ? -13.32815 -18.12310 48.10717 1.000 33.48115 21 ALA C O 1
ATOM 4068 N N . ALA C 2 21 ? -12.07733 -18.90282 46.40073 1.000 34.89432 22 ALA C N 1
ATOM 4069 C CA . ALA C 2 21 ? -10.82954 -18.68811 47.12356 1.000 39.09881 22 ALA C CA 1
ATOM 4070 C C . ALA C 2 21 ? -10.64412 -17.21969 47.47526 1.000 37.85851 22 ALA C C 1
ATOM 4071 O O . ALA C 2 21 ? -10.25246 -16.88309 48.60138 1.000 36.06191 22 ALA C O 1
ATOM 4073 N N . PHE C 2 22 ? -10.92424 -16.33038 46.51867 1.000 36.91358 23 PHE C N 1
ATOM 4074 C CA . PHE C 2 22 ? -10.73974 -14.90786 46.75897 1.000 37.80314 23 PHE C CA 1
ATOM 4075 C C . PHE C 2 22 ? -11.73977 -14.38642 47.77910 1.000 33.98084 23 PHE C C 1
ATOM 4076 O O . PHE C 2 22 ? -11.39774 -13.51250 48.58295 1.000 36.61066 23 PHE C O 1
ATOM 4084 N N . ARG C 2 23 ? -12.97456 -14.89722 47.75492 1.000 33.62575 24 ARG C N 1
ATOM 4085 C CA . ARG C 2 23 ? -13.94180 -14.51879 48.78385 1.000 36.20018 24 ARG C CA 1
ATOM 4086 C C . ARG C 2 23 ? -13.49471 -15.01228 50.15051 1.000 37.32494 24 ARG C C 1
ATOM 4087 O O . ARG C 2 23 ? -13.57459 -14.27038 51.14089 1.000 33.89021 24 ARG C O 1
ATOM 4095 N N . CYS C 2 24 ? -13.03257 -16.26785 50.22231 1.000 36.53802 25 CYS C N 1
ATOM 4096 C CA . CYS C 2 24 ? -12.46861 -16.78686 51.46919 1.000 37.88288 25 CYS C CA 1
ATOM 4097 C C . CYS C 2 24 ? -11.37705 -15.86713 52.00848 1.000 35.95707 25 CYS C C 1
ATOM 4098 O O . CYS C 2 24 ? -11.37786 -15.49254 53.19014 1.000 39.32883 25 CYS C O 1
ATOM 4101 N N . ALA C 2 25 ? -10.43078 -15.49383 51.15075 1.000 37.69384 26 ALA C N 1
ATOM 4102 C CA . ALA C 2 25 ? -9.32347 -14.65985 51.60731 1.000 34.26324 26 ALA C CA 1
ATOM 4103 C C . ALA C 2 25 ? -9.82890 -13.32052 52.13267 1.000 40.02259 26 ALA C C 1
ATOM 4104 O O . ALA C 2 25 ? -9.45267 -12.89324 53.22879 1.000 42.48250 26 ALA C O 1
ATOM 4106 N N . ASP C 2 26 ? -10.72326 -12.66405 51.37995 1.000 40.85324 27 ASP C N 1
ATOM 4107 C CA . ASP C 2 26 ? -11.27104 -11.38090 51.80949 1.000 41.66191 27 ASP C CA 1
ATOM 4108 C C . ASP C 2 26 ? -11.98521 -11.48802 53.14934 1.000 43.97763 27 ASP C C 1
ATOM 4109 O O . ASP C 2 26 ? -12.01265 -10.51544 53.91274 1.000 43.77624 27 ASP C O 1
ATOM 4114 N N . LEU C 2 27 ? -12.57036 -12.64851 53.45258 1.000 41.07696 28 LEU C N 1
ATOM 4115 C CA . LEU C 2 27 ? -13.21483 -12.87766 54.73864 1.000 40.53195 28 LEU C CA 1
ATOM 4116 C C . LEU C 2 27 ? -12.23981 -13.35449 55.80910 1.000 45.82297 28 LEU C C 1
ATOM 4117 O O . LEU C 2 27 ? -12.67964 -13.76140 56.88981 1.000 44.41732 28 LEU C O 1
ATOM 4122 N N . GLY C 2 28 ? -10.93796 -13.30207 55.53973 1.000 44.21538 29 GLY C N 1
ATOM 4123 C CA . GLY C 2 28 ? -9.93388 -13.58615 56.54686 1.000 46.26411 29 GLY C CA 1
ATOM 4124 C C . GLY C 2 28 ? -9.53604 -15.03830 56.69908 1.000 46.51280 29 GLY C C 1
ATOM 4125 O O . GLY C 2 28 ? -8.80782 -15.36476 57.64627 1.000 44.21406 29 GLY C O 1
ATOM 4126 N N . LEU C 2 29 ? -9.97414 -15.91953 55.80306 1.000 37.87415 30 LEU C N 1
ATOM 4127 C CA . LEU C 2 29 ? -9.63590 -17.32906 55.90022 1.000 41.59455 30 LEU C CA 1
ATOM 4128 C C . LEU C 2 29 ? -8.33554 -17.61789 55.16293 1.000 41.40029 30 LEU C C 1
ATOM 4129 O O . LEU C 2 29 ? -8.08530 -17.08713 54.07524 1.000 40.51911 30 LEU C O 1
ATOM 4134 N N . GLU C 2 30 ? -7.50479 -18.45925 55.76736 1.000 40.06046 31 GLU C N 1
ATOM 4135 C CA . GLU C 2 30 ? -6.29323 -18.91882 55.10128 1.000 42.09901 31 GLU C CA 1
ATOM 4136 C C . GLU C 2 30 ? -6.66302 -19.92493 54.01676 1.000 41.41955 31 GLU C C 1
ATOM 4137 O O . GLU C 2 30 ? -7.37924 -20.89573 54.27739 1.000 41.38476 31 GLU C O 1
ATOM 4143 N N . THR C 2 31 ? -6.19456 -19.68863 52.79192 1.000 41.02250 32 THR C N 1
ATOM 4144 C CA . THR C 2 31 ? -6.75657 -20.36240 51.62993 1.000 39.94319 32 THR C CA 1
ATOM 4145 C C . THR C 2 31 ? -5.66258 -20.80067 50.67186 1.000 38.33197 32 THR C C 1
ATOM 4146 O O . THR C 2 31 ? -4.70177 -20.06804 50.42924 1.000 41.70190 32 THR C O 1
ATOM 4150 N N . VAL C 2 32 ? -5.82182 -21.99550 50.11867 1.000 39.95467 33 VAL C N 1
ATOM 4151 C CA . VAL C 2 32 ? -4.92640 -22.51115 49.09494 1.000 37.41582 33 VAL C CA 1
ATOM 4152 C C . VAL C 2 32 ? -5.75188 -22.94711 47.89163 1.000 37.51653 33 VAL C C 1
ATOM 4153 O O . VAL C 2 32 ? -6.84804 -23.49775 48.04298 1.000 36.92489 33 VAL C O 1
ATOM 4157 N N . ILE C 2 33 ? -5.23256 -22.68670 46.69458 1.000 37.89966 34 ILE C N 1
ATOM 4158 C CA . ILE C 2 33 ? -5.83955 -23.14129 45.44910 1.000 38.13205 34 ILE C CA 1
ATOM 4159 C C . ILE C 2 33 ? -4.97091 -24.24468 44.86890 1.000 36.81222 34 ILE C C 1
ATOM 4160 O O . ILE C 2 33 ? -3.74845 -24.09799 44.79432 1.000 39.82790 34 ILE C O 1
ATOM 4165 N N . VAL C 2 34 ? -5.60288 -25.33297 44.43714 1.000 36.34634 35 VAL C N 1
ATOM 4166 C CA . VAL C 2 34 ? -4.94140 -26.39733 43.69149 1.000 39.91560 35 VAL C CA 1
ATOM 4167 C C . VAL C 2 34 ? -5.47593 -26.36716 42.26845 1.000 42.66470 35 VAL C C 1
ATOM 4168 O O . VAL C 2 34 ? -6.69593 -26.33103 42.05709 1.000 37.22525 35 VAL C O 1
ATOM 4172 N N . GLU C 2 35 ? -4.56975 -26.36060 41.29391 1.000 40.50643 36 GLU C N 1
ATOM 4173 C CA . GLU C 2 35 ? -4.97303 -26.23859 39.90145 1.000 40.92905 36 GLU C CA 1
ATOM 4174 C C . GLU C 2 35 ? -3.98351 -27.01869 39.05724 1.000 41.91874 36 GLU C C 1
ATOM 4175 O O . GLU C 2 35 ? -2.77362 -26.87645 39.24190 1.000 42.13780 36 GLU C O 1
ATOM 4181 N N . ARG C 2 36 ? -4.49375 -27.83354 38.13185 1.000 43.23806 37 ARG C N 1
ATOM 4182 C CA . ARG C 2 36 ? -3.59061 -28.70203 37.38451 1.000 45.38033 37 ARG C CA 1
ATOM 4183 C C . ARG C 2 36 ? -2.96211 -27.99891 36.18258 1.000 45.08984 37 ARG C C 1
ATOM 4184 O O . ARG C 2 36 ? -1.87330 -28.39520 35.75398 1.000 43.22285 37 ARG C O 1
ATOM 4192 N N . TYR C 2 37 ? -3.59820 -26.96095 35.62992 1.000 42.55235 38 TYR C N 1
ATOM 4193 C CA . TYR C 2 37 ? -2.94138 -26.20550 34.56562 1.000 45.74055 38 TYR C CA 1
ATOM 4194 C C . TYR C 2 37 ? -2.06357 -25.10726 35.16356 1.000 46.54697 38 TYR C C 1
ATOM 4195 O O . TYR C 2 37 ? -2.07367 -24.85298 36.36996 1.000 47.67268 38 TYR C O 1
ATOM 4204 N N . ASN C 2 38 ? -1.28783 -24.45214 34.30466 1.000 44.39122 39 ASN C N 1
ATOM 4205 C CA . ASN C 2 38 ? -0.29347 -23.49640 34.78073 1.000 47.31114 39 ASN C CA 1
ATOM 4206 C C . ASN C 2 38 ? -0.83588 -22.08521 34.95050 1.000 47.56761 39 ASN C C 1
ATOM 4207 O O . ASN C 2 38 ? -0.11344 -21.21977 35.45592 1.000 49.85842 39 ASN C O 1
ATOM 4212 N N . THR C 2 39 ? -2.07322 -21.82435 34.55220 1.000 45.46422 40 THR C N 1
ATOM 4213 C CA . THR C 2 39 ? -2.69977 -20.52893 34.77307 1.000 47.51733 40 THR C CA 1
ATOM 4214 C C . THR C 2 39 ? -3.99222 -20.72021 35.56292 1.000 40.74247 40 THR C C 1
ATOM 4215 O O . THR C 2 39 ? -4.53736 -21.82412 35.63450 1.000 41.30620 40 THR C O 1
ATOM 4219 N N . LEU C 2 40 ? -4.46560 -19.63784 36.17880 1.000 41.14047 41 LEU C N 1
ATOM 4220 C CA . LEU C 2 40 ? -5.79198 -19.62505 36.78649 1.000 41.32345 41 LEU C CA 1
ATOM 4221 C C . LEU C 2 40 ? -6.84710 -19.33537 35.71907 1.000 39.70011 41 LEU C C 1
ATOM 4222 O O . LEU C 2 40 ? -6.52892 -19.00539 34.57438 1.000 40.38049 41 LEU C O 1
ATOM 4227 N N . GLY C 2 41 ? -8.12283 -19.47073 36.10139 1.000 39.19229 42 GLY C N 1
ATOM 4228 C CA . GLY C 2 41 ? -9.23722 -19.11566 35.24325 1.000 38.64133 42 GLY C CA 1
ATOM 4229 C C . GLY C 2 41 ? -9.99341 -20.27895 34.63124 1.000 38.25583 42 GLY C C 1
ATOM 4230 O O . GLY C 2 41 ? -11.07060 -20.05711 34.05592 1.000 36.75758 42 GLY C O 1
ATOM 4231 N N . GLY C 2 42 ? -9.46023 -21.49917 34.71556 1.000 37.48744 43 GLY C N 1
ATOM 4232 C CA . GLY C 2 42 ? -10.17750 -22.70730 34.31903 1.000 35.15859 43 GLY C CA 1
ATOM 4233 C C . GLY C 2 42 ? -10.61746 -22.69257 32.86846 1.000 39.10376 43 GLY C C 1
ATOM 4234 O O . GLY C 2 42 ? -9.95971 -22.12451 32.00436 1.000 38.65547 43 GLY C O 1
ATOM 4235 N N . VAL C 2 43 ? -11.77519 -23.31104 32.60787 1.000 37.75330 44 VAL C N 1
ATOM 4236 C CA . VAL C 2 43 ? -12.25923 -23.46877 31.23837 1.000 35.94872 44 VAL C CA 1
ATOM 4237 C C . VAL C 2 43 ? -12.67013 -22.12191 30.65322 1.000 41.85286 44 VAL C C 1
ATOM 4238 O O . VAL C 2 43 ? -12.29966 -21.78289 29.52074 1.000 36.15457 44 VAL C O 1
ATOM 4242 N N . CYS C 2 44 ? -13.41518 -21.32570 31.42644 1.000 38.99734 45 CYS C N 1
ATOM 4243 C CA . CYS C 2 44 ? -13.99165 -20.08323 30.91125 1.000 41.37826 45 CYS C CA 1
ATOM 4244 C C . CYS C 2 44 ? -12.91917 -19.15547 30.36016 1.000 37.53961 45 CYS C C 1
ATOM 4245 O O . CYS C 2 44 ? -12.99168 -18.71367 29.20819 1.000 43.03465 45 CYS C O 1
ATOM 4248 N N . LEU C 2 45 ? -11.89664 -18.86743 31.16659 1.000 39.80316 46 LEU C N 1
ATOM 4249 C CA . LEU C 2 45 ? -10.83845 -17.96283 30.72539 1.000 39.83463 46 LEU C CA 1
ATOM 4250 C C . LEU C 2 45 ? -9.94891 -18.60379 29.65691 1.000 42.60683 46 LEU C C 1
ATOM 4251 O O . LEU C 2 45 ? -9.68257 -17.99944 28.60945 1.000 40.35351 46 LEU C O 1
ATOM 4256 N N . ASN C 2 46 ? -9.47715 -19.82504 29.89120 1.000 38.82410 47 ASN C N 1
ATOM 4257 C CA . ASN C 2 46 ? -8.40416 -20.31601 29.03250 1.000 41.36447 47 ASN C CA 1
ATOM 4258 C C . ASN C 2 46 ? -8.89018 -20.94900 27.73632 1.000 39.29210 47 ASN C C 1
ATOM 4259 O O . ASN C 2 46 ? -8.22589 -20.81231 26.69909 1.000 40.51118 47 ASN C O 1
ATOM 4264 N N . VAL C 2 47 ? -10.01880 -21.65216 27.75848 1.000 39.31304 48 VAL C N 1
ATOM 4265 C CA . VAL C 2 47 ? -10.41562 -22.44740 26.60243 1.000 40.98468 48 VAL C CA 1
ATOM 4266 C C . VAL C 2 47 ? -11.92974 -22.41407 26.44138 1.000 42.24271 48 VAL C C 1
ATOM 4267 O O . VAL C 2 47 ? -12.53942 -23.39508 26.00096 1.000 38.46120 48 VAL C O 1
ATOM 4271 N N . GLY C 2 48 ? -12.55279 -21.28526 26.77628 1.000 43.85258 49 GLY C N 1
ATOM 4272 C CA . GLY C 2 48 ? -13.99782 -21.25916 26.78703 1.000 39.95604 49 GLY C CA 1
ATOM 4273 C C . GLY C 2 48 ? -14.61915 -19.91326 26.47727 1.000 44.54593 49 GLY C C 1
ATOM 4274 O O . GLY C 2 48 ? -14.51688 -19.41493 25.35558 1.000 43.51079 49 GLY C O 1
ATOM 4275 N N . CYS C 2 49 ? -15.25989 -19.32867 27.48965 1.000 40.49418 50 CYS C N 1
ATOM 4276 C CA . CYS C 2 49 ? -16.09819 -18.15130 27.30272 1.000 42.73185 50 CYS C CA 1
ATOM 4277 C C . CYS C 2 49 ? -15.30637 -16.98374 26.71515 1.000 42.02420 50 CYS C C 1
ATOM 4278 O O . CYS C 2 49 ? -15.76995 -16.31199 25.78859 1.000 41.44182 50 CYS C O 1
ATOM 4281 N N . ILE C 2 50 ? -14.10922 -16.72817 27.23512 1.000 42.19975 51 ILE C N 1
ATOM 4282 C CA . ILE C 2 50 ? -13.34937 -15.52672 26.87302 1.000 41.38838 51 ILE C CA 1
ATOM 4283 C C . ILE C 2 50 ? -12.74798 -15.64752 25.46997 1.000 41.27501 51 ILE C C 1
ATOM 4284 O O . ILE C 2 50 ? -12.98917 -14.76295 24.63361 1.000 42.97063 51 ILE C O 1
ATOM 4289 N N . PRO C 2 51 ? -11.97697 -16.69805 25.14518 1.000 45.84973 52 PRO C N 1
ATOM 4290 C CA . PRO C 2 51 ? -11.48659 -16.82313 23.75638 1.000 42.55285 52 PRO C CA 1
ATOM 4291 C C . PRO C 2 51 ? -12.58781 -16.91049 22.71437 1.000 44.26562 52 PRO C C 1
ATOM 4292 O O . PRO C 2 51 ? -12.38899 -16.44910 21.58268 1.000 40.67537 52 PRO C O 1
ATOM 4296 N N . SER C 2 52 ? -13.74062 -17.49817 23.04261 1.000 43.11866 53 SER C N 1
ATOM 4297 C CA . SER C 2 52 ? -14.79460 -17.60279 22.03955 1.000 42.48820 53 SER C CA 1
ATOM 4298 C C . SER C 2 52 ? -15.50219 -16.26325 21.81306 1.000 43.98399 53 SER C C 1
ATOM 4299 O O . SER C 2 52 ? -15.85694 -15.93762 20.67379 1.000 44.01475 53 SER C O 1
ATOM 4302 N N . LYS C 2 53 ? -15.71369 -15.47336 22.87390 1.000 43.14537 54 LYS C N 1
ATOM 4303 C CA . LYS C 2 53 ? -16.24388 -14.12119 22.69896 1.000 42.71894 54 LYS C CA 1
ATOM 4304 C C . LYS C 2 53 ? -15.29438 -13.24291 21.89475 1.000 43.93804 54 LYS C C 1
ATOM 4305 O O . LYS C 2 53 ? -15.74496 -12.41680 21.09111 1.000 41.89377 54 LYS C O 1
ATOM 4311 N N . ALA C 2 54 ? -13.98066 -13.39666 22.10694 1.000 39.94361 55 ALA C N 1
ATOM 4312 C CA . ALA C 2 54 ? -13.00034 -12.62638 21.34491 1.000 45.95404 55 ALA C CA 1
ATOM 4313 C C . ALA C 2 54 ? -13.06994 -12.94356 19.85093 1.000 48.72001 55 ALA C C 1
ATOM 4314 O O . ALA C 2 54 ? -13.00574 -12.03394 19.00778 1.000 47.01110 55 ALA C O 1
ATOM 4316 N N . LEU C 2 55 ? -13.21198 -14.22425 19.50117 1.000 42.31068 56 LEU C N 1
ATOM 4317 C CA . LEU C 2 55 ? -13.28950 -14.58378 18.09071 1.000 42.21356 56 LEU C CA 1
ATOM 4318 C C . LEU C 2 55 ? -14.65147 -14.22971 17.50406 1.000 42.29190 56 LEU C C 1
ATOM 4319 O O . LEU C 2 55 ? -14.74848 -13.84363 16.33172 1.000 42.84847 56 LEU C O 1
ATOM 4324 N N . LEU C 2 56 ? -15.70850 -14.33459 18.30247 1.000 38.13289 57 LEU C N 1
ATOM 4325 C CA . LEU C 2 56 ? -17.01832 -13.92058 17.82630 1.000 41.63608 57 LEU C CA 1
ATOM 4326 C C . LEU C 2 56 ? -17.09251 -12.41114 17.60275 1.000 45.60081 57 LEU C C 1
ATOM 4327 O O . LEU C 2 56 ? -17.89905 -11.95355 16.77915 1.000 40.17311 57 LEU C O 1
ATOM 4332 N N . HIS C 2 57 ? -16.27593 -11.62366 18.31738 1.000 40.61691 58 HIS C N 1
ATOM 4333 C CA . HIS C 2 57 ? -16.27418 -10.18214 18.07012 1.000 43.88584 58 HIS C CA 1
ATOM 4334 C C . HIS C 2 57 ? -15.62894 -9.85654 16.72745 1.000 42.54711 58 HIS C C 1
ATOM 4335 O O . HIS C 2 57 ? -16.13376 -9.01289 15.97416 1.000 45.21085 58 HIS C O 1
ATOM 4342 N N . VAL C 2 58 ? -14.50328 -10.50148 16.41785 1.000 44.89534 59 VAL C N 1
ATOM 4343 C CA . VAL C 2 58 ? -13.92958 -10.39604 15.07798 1.000 44.42432 59 VAL C CA 1
ATOM 4344 C C . VAL C 2 58 ? -14.96043 -10.80442 14.02791 1.000 44.55377 59 VAL C C 1
ATOM 4345 O O . VAL C 2 58 ? -15.18859 -10.08840 13.04516 1.000 45.10492 59 VAL C O 1
ATOM 4349 N N . ALA C 2 59 ? -15.61492 -11.95267 14.23276 1.000 41.03406 60 ALA C N 1
ATOM 4350 C CA . ALA C 2 59 ? -16.61619 -12.42602 13.28025 1.000 43.90005 60 ALA C CA 1
ATOM 4351 C C . ALA C 2 59 ? -17.72635 -11.40283 13.07863 1.000 40.29260 60 ALA C C 1
ATOM 4352 O O . ALA C 2 59 ? -18.19033 -11.20102 11.95061 1.000 40.76084 60 ALA C O 1
ATOM 4354 N N . LYS C 2 60 ? -18.18530 -10.76916 14.16676 1.000 40.75996 61 LYS C N 1
ATOM 4355 C CA . LYS C 2 60 ? -19.26840 -9.79450 14.06652 1.000 42.85660 61 LYS C CA 1
ATOM 4356 C C . LYS C 2 60 ? -18.85211 -8.57287 13.25209 1.000 41.03284 61 LYS C C 1
ATOM 4357 O O . LYS C 2 60 ? -19.64210 -8.06403 12.45089 1.000 46.13602 61 LYS C O 1
ATOM 4363 N N . VAL C 2 61 ? -17.63131 -8.07493 13.45521 1.000 39.90510 62 VAL C N 1
ATOM 4364 C CA . VAL C 2 61 ? -17.17318 -6.89875 12.70850 1.000 45.68643 62 VAL C CA 1
ATOM 4365 C C . VAL C 2 61 ? -17.09227 -7.21246 11.22078 1.000 48.25097 62 VAL C C 1
ATOM 4366 O O . VAL C 2 61 ? -17.56925 -6.44123 10.37372 1.000 42.81163 62 VAL C O 1
ATOM 4370 N N . ILE C 2 62 ? -16.47166 -8.34855 10.88413 1.000 43.51909 63 ILE C N 1
ATOM 4371 C CA . ILE C 2 62 ? -16.36461 -8.77241 9.49051 1.000 44.30149 63 ILE C CA 1
ATOM 4372 C C . ILE C 2 62 ? -17.72663 -8.76221 8.81953 1.000 45.51082 63 ILE C C 1
ATOM 4373 O O . ILE C 2 62 ? -17.87647 -8.30647 7.67948 1.000 48.93344 63 ILE C O 1
ATOM 4378 N N . GLU C 2 63 ? -18.74323 -9.25938 9.51788 1.000 44.03082 64 GLU C N 1
ATOM 4379 C CA . GLU C 2 63 ? -20.08214 -9.28692 8.94407 1.000 48.50882 64 GLU C CA 1
ATOM 4380 C C . GLU C 2 63 ? -20.68262 -7.88137 8.85167 1.000 48.84683 64 GLU C C 1
ATOM 4381 O O . GLU C 2 63 ? -21.34118 -7.54707 7.85652 1.000 47.15426 64 GLU C O 1
ATOM 4387 N N . GLU C 2 64 ? -20.45677 -7.03797 9.86684 1.000 44.60976 65 GLU C N 1
ATOM 4388 C CA . GLU C 2 64 ? -20.94149 -5.66135 9.79939 1.000 44.54563 65 GLU C CA 1
ATOM 4389 C C . GLU C 2 64 ? -20.26347 -4.88836 8.67526 1.000 40.59747 65 GLU C C 1
ATOM 4390 O O . GLU C 2 64 ? -20.90425 -4.06568 8.00388 1.000 42.62486 65 GLU C O 1
ATOM 4396 N N . ALA C 2 65 ? -18.96731 -5.12577 8.46640 1.000 42.92949 66 ALA C N 1
ATOM 4397 C CA . ALA C 2 65 ? -18.25884 -4.45561 7.38051 1.000 45.25704 66 ALA C CA 1
ATOM 4398 C C . ALA C 2 65 ? -18.88423 -4.77755 6.02431 1.000 51.08305 66 ALA C C 1
ATOM 4399 O O . ALA C 2 65 ? -19.04139 -3.88534 5.18375 1.000 47.69631 66 ALA C O 1
ATOM 4401 N N . LYS C 2 66 ? -19.27511 -6.03872 5.79885 1.000 46.24423 67 LYS C N 1
ATOM 4402 C CA . LYS C 2 66 ? -19.86305 -6.39410 4.50773 1.000 52.00396 67 LYS C CA 1
ATOM 4403 C C . LYS C 2 66 ? -21.28274 -5.84990 4.37728 1.000 51.40518 67 LYS C C 1
ATOM 4404 O O . LYS C 2 66 ? -21.67688 -5.38691 3.29893 1.000 50.7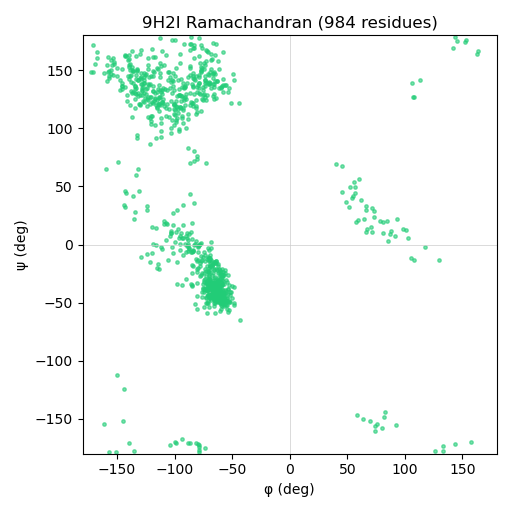2014 67 LYS C O 1
ATOM 4410 N N . ALA C 2 67 ? -22.05757 -5.86058 5.46521 1.000 48.92610 68 ALA C N 1
ATOM 4411 C CA . ALA C 2 67 ? -23.41967 -5.33906 5.37684 1.000 46.77826 68 ALA C CA 1
ATOM 4412 C C . ALA C 2 67 ? -23.43101 -3.87274 4.95213 1.000 45.77392 68 ALA C C 1
ATOM 4413 O O . ALA C 2 67 ? -24.41221 -3.40528 4.35898 1.000 46.92386 68 ALA C O 1
ATOM 4415 N N . LEU C 2 68 ? -22.34859 -3.13856 5.23298 1.000 44.49584 69 LEU C N 1
ATOM 4416 C CA . LEU C 2 68 ? -22.28611 -1.72358 4.88103 1.000 47.16664 69 LEU C CA 1
ATOM 4417 C C . LEU C 2 68 ? -22.19221 -1.49297 3.37728 1.000 46.23745 69 LEU C C 1
ATOM 4418 O O . LEU C 2 68 ? -22.47053 -0.37515 2.92801 1.000 45.14349 69 LEU C O 1
ATOM 4423 N N . ALA C 2 69 ? -21.80136 -2.51088 2.59765 1.000 44.15563 70 ALA C N 1
ATOM 4424 C CA . ALA C 2 69 ? -21.54148 -2.30782 1.16978 1.000 45.07430 70 ALA C CA 1
ATOM 4425 C C . ALA C 2 69 ? -22.77434 -1.76782 0.45364 1.000 48.37884 70 ALA C C 1
ATOM 4426 O O . ALA C 2 69 ? -22.68809 -0.80223 -0.31279 1.000 48.58513 70 ALA C O 1
ATOM 4428 N N . GLU C 2 70 ? -23.93927 -2.36504 0.71302 1.000 47.84086 71 GLU C N 1
ATOM 4429 C CA . GLU C 2 70 ? -25.18649 -1.85923 0.15057 1.000 51.28082 71 GLU C CA 1
ATOM 4430 C C . GLU C 2 70 ? -25.48072 -0.41858 0.57705 1.000 50.36700 71 GLU C C 1
ATOM 4431 O O . GLU C 2 70 ? -26.22954 0.28554 -0.11276 1.000 50.41790 71 GLU C O 1
ATOM 4437 N N . HIS C 2 71 ? -24.92447 0.03627 1.69473 1.000 48.68958 72 HIS C N 1
ATOM 4438 C CA . HIS C 2 71 ? -25.19763 1.37715 2.19285 1.000 44.72066 72 HIS C CA 1
ATOM 4439 C C . HIS C 2 71 ? -24.31365 2.43522 1.55211 1.000 47.57825 72 HIS C C 1
ATOM 4440 O O . HIS C 2 71 ? -24.49627 3.62277 1.83601 1.000 47.86590 72 HIS C O 1
ATOM 4447 N N . GLY C 2 72 ? -23.34829 2.04035 0.72615 1.000 48.14036 73 GLY C N 1
ATOM 4448 C CA . GLY C 2 72 ? -22.41464 2.97282 0.13905 1.000 48.68843 73 GLY C CA 1
ATOM 4449 C C . GLY C 2 72 ? -21.06235 3.08444 0.80984 1.000 45.57035 73 GLY C C 1
ATOM 4450 O O . GLY C 2 72 ? -20.33140 4.03458 0.52008 1.000 44.27949 73 GLY C O 1
ATOM 4451 N N . ILE C 2 73 ? -20.70541 2.16603 1.70259 1.000 46.75528 74 ILE C N 1
ATOM 4452 C CA . ILE C 2 73 ? -19.35988 2.11278 2.27143 1.000 44.86663 74 ILE C CA 1
ATOM 4453 C C . ILE C 2 73 ? -18.79962 0.73908 1.93237 1.000 48.92169 74 ILE C C 1
ATOM 4454 O O . ILE C 2 73 ? -19.23872 -0.27351 2.49641 1.000 44.84812 74 ILE C O 1
ATOM 4459 N N . VAL C 2 74 ? -17.83542 0.69921 1.01535 1.000 47.48181 75 VAL C N 1
ATOM 4460 C CA . VAL C 2 74 ? -17.39210 -0.54358 0.38849 1.000 52.53966 75 VAL C CA 1
ATOM 4461 C C . VAL C 2 74 ? -15.97638 -0.83654 0.87286 1.000 55.00899 75 VAL C C 1
ATOM 4462 O O . VAL C 2 74 ? -15.00870 -0.21820 0.41366 1.000 54.94779 75 VAL C O 1
ATOM 4466 N N . PHE C 2 75 ? -15.84912 -1.79575 1.78855 1.000 56.01028 76 PHE C N 1
ATOM 4467 C CA . PHE C 2 75 ? -14.53884 -2.29121 2.18682 1.000 55.74394 76 PHE C CA 1
ATOM 4468 C C . PHE C 2 75 ? -14.06714 -3.35912 1.21184 1.000 58.77295 76 PHE C C 1
ATOM 4469 O O . PHE C 2 75 ? -14.86476 -4.16250 0.71817 1.000 57.46476 76 PHE C O 1
ATOM 4477 N N . GLY C 2 76 ? -12.76108 -3.37231 0.94363 1.000 65.93023 77 GLY C N 1
ATOM 4478 C CA . GLY C 2 76 ? -12.18212 -4.46911 0.19632 1.000 71.84357 77 GLY C CA 1
ATOM 4479 C C . GLY C 2 76 ? -12.19632 -5.75637 0.99766 1.000 70.24958 77 GLY C C 1
ATOM 4480 O O . GLY C 2 76 ? -12.29559 -5.75159 2.22518 1.000 71.95010 77 GLY C O 1
ATOM 4481 N N . GLU C 2 77 ? -12.11482 -6.87558 0.28161 1.000 74.35545 78 GLU C N 1
ATOM 4482 C CA . GLU C 2 77 ? -12.13256 -8.18515 0.91932 1.000 73.67119 78 GLU C CA 1
ATOM 4483 C C . GLU C 2 77 ? -11.04920 -8.25993 1.99367 1.000 65.27790 78 GLU C C 1
ATOM 4484 O O . GLU C 2 77 ? -9.89779 -7.87779 1.73399 1.000 68.75929 78 GLU C O 1
ATOM 4490 N N . PRO C 2 78 ? -11.37340 -8.72156 3.20135 1.000 63.24404 79 PRO C N 1
ATOM 4491 C CA . PRO C 2 78 ? -10.38308 -8.69376 4.28596 1.000 65.89305 79 PRO C CA 1
ATOM 4492 C C . PRO C 2 78 ? -9.29382 -9.73226 4.05996 1.000 65.36890 79 PRO C C 1
ATOM 4493 O O . PRO C 2 78 ? -9.57757 -10.90666 3.81149 1.000 62.98890 79 PRO C O 1
ATOM 4497 N N . LYS C 2 79 ? -8.04320 -9.27944 4.13088 1.000 65.81741 80 LYS C N 1
ATOM 4498 C CA . LYS C 2 79 ? -6.89107 -10.17181 4.12436 1.000 66.15094 80 LYS C CA 1
ATOM 4499 C C . LYS C 2 79 ? -6.69892 -10.71996 5.53463 1.000 66.35908 80 LYS C C 1
ATOM 4500 O O . LYS C 2 79 ? -6.48625 -9.94964 6.47986 1.000 59.47076 80 LYS C O 1
ATOM 4506 N N . THR C 2 80 ? -6.79132 -12.04170 5.67527 1.000 63.66728 81 THR C N 1
ATOM 4507 C CA . THR C 2 80 ? -6.75414 -12.71655 6.96660 1.000 63.41647 81 THR C CA 1
ATOM 4508 C C . THR C 2 80 ? -5.37282 -13.31288 7.21751 1.000 62.32507 81 THR C C 1
ATOM 4509 O O . THR C 2 80 ? -4.72969 -13.83104 6.29927 1.000 62.95816 81 THR C O 1
ATOM 4513 N N . ASP C 2 81 ? -4.92000 -13.22123 8.46849 1.000 59.57400 82 ASP C N 1
ATOM 4514 C CA . ASP C 2 81 ? -3.67674 -13.83133 8.94179 1.000 57.87276 82 ASP C CA 1
ATOM 4515 C C . ASP C 2 81 ? -4.04684 -14.53923 10.24595 1.000 55.86816 82 ASP C C 1
ATOM 4516 O O . ASP C 2 81 ? -4.02067 -13.92725 11.31532 1.000 51.31836 82 ASP C O 1
ATOM 4521 N N . ILE C 2 82 ? -4.42046 -15.82039 10.15925 1.000 57.30387 83 ILE C N 1
ATOM 4522 C CA . ILE C 2 82 ? -4.89630 -16.52895 11.34738 1.000 58.59982 83 ILE C CA 1
ATOM 4523 C C . ILE C 2 82 ? -3.82913 -16.62264 12.43515 1.000 53.37802 83 ILE C C 1
ATOM 4524 O O . ILE C 2 82 ? -4.15647 -16.87879 13.59602 1.000 52.82773 83 ILE C O 1
ATOM 4529 N N . ASP C 2 83 ? -2.55530 -16.42810 12.08846 1.000 57.10376 84 ASP C N 1
ATOM 4530 C CA . ASP C 2 83 ? -1.50395 -16.43501 13.10123 1.000 56.31252 84 ASP C CA 1
ATOM 4531 C C . ASP C 2 83 ? -1.55933 -15.17634 13.95434 1.000 53.97041 84 ASP C C 1
ATOM 4532 O O . ASP C 2 83 ? -1.31703 -15.22886 15.16491 1.000 45.31970 84 ASP C O 1
ATOM 4537 N N . LYS C 2 84 ? -1.85399 -14.02972 13.33829 1.000 51.67734 85 LYS C N 1
ATOM 4538 C CA . LYS C 2 84 ? -1.96298 -12.79822 14.11386 1.000 54.36111 85 LYS C CA 1
ATOM 4539 C C . LYS C 2 84 ? -3.24838 -12.78738 14.93491 1.000 50.14290 85 LYS C C 1
ATOM 4540 O O . LYS C 2 84 ? -3.25576 -12.32397 16.07933 1.000 50.27419 85 LYS C O 1
ATOM 4546 N N . ILE C 2 85 ? -4.34293 -13.29639 14.36223 1.000 51.98873 86 ILE C N 1
ATOM 4547 C CA . ILE C 2 85 ? -5.58898 -13.44846 15.10975 1.000 51.86743 86 ILE C CA 1
ATOM 4548 C C . ILE C 2 85 ? -5.36142 -14.30711 16.34471 1.000 52.04111 86 ILE C C 1
ATOM 4549 O O . ILE C 2 85 ? -5.77694 -13.95784 17.46029 1.000 50.93194 86 ILE C O 1
ATOM 4554 N N . ARG C 2 86 ? -4.70695 -15.45553 16.15594 1.000 51.08580 87 ARG C N 1
ATOM 4555 C CA . ARG C 2 86 ? -4.38634 -16.32576 17.28029 1.000 49.00856 87 ARG C CA 1
ATOM 4556 C C . ARG C 2 86 ? -3.54928 -15.58270 18.30569 1.000 48.35782 87 ARG C C 1
ATOM 4557 O O . ARG C 2 86 ? -3.88566 -15.55247 19.49204 1.000 48.53006 87 ARG C O 1
ATOM 4565 N N . THR C 2 87 ? -2.46374 -14.94560 17.85146 1.000 51.95435 88 THR C N 1
ATOM 4566 C CA . THR C 2 87 ? -1.57728 -14.21441 18.75155 1.000 49.40549 88 THR C CA 1
ATOM 4567 C C . THR C 2 87 ? -2.31239 -13.10992 19.50392 1.000 52.86180 88 THR C C 1
ATOM 4568 O O . THR C 2 87 ? -1.89969 -12.72498 20.61044 1.000 51.51494 88 THR C O 1
ATOM 4572 N N . TRP C 2 88 ? -3.39818 -12.58278 18.92612 1.000 50.07353 89 TRP C N 1
ATOM 4573 C CA . TRP C 2 88 ? -4.18451 -11.58957 19.64833 1.000 52.87614 89 TRP C CA 1
ATOM 4574 C C . TRP C 2 88 ? -5.13172 -12.25300 20.64892 1.000 47.55257 89 TRP C C 1
ATOM 4575 O O . TRP C 2 88 ? -5.24811 -11.79613 21.79202 1.000 48.72018 89 TRP C O 1
ATOM 4586 N N . LYS C 2 89 ? -5.80769 -13.32987 20.23815 1.000 45.67173 90 LYS C N 1
ATOM 4587 C CA . LYS C 2 89 ? -6.56097 -14.14233 21.18640 1.000 46.23821 90 LYS C CA 1
ATOM 4588 C C . LYS C 2 89 ? -5.69199 -14.51570 22.37838 1.000 49.97849 90 LYS C C 1
ATOM 4589 O O . LYS C 2 89 ? -6.10729 -14.36813 23.53535 1.000 49.79032 90 LYS C O 1
ATOM 4595 N N . GLU C 2 90 ? -4.46004 -14.96314 22.11019 1.000 48.57591 91 GLU C N 1
ATOM 4596 C CA . GLU C 2 90 ? -3.55803 -15.34621 23.18761 1.000 50.40901 91 GLU C CA 1
ATOM 4597 C C . GLU C 2 90 ? -3.18080 -14.14567 24.04924 1.000 52.80665 91 GLU C C 1
ATOM 4598 O O . GLU C 2 90 ? -3.04144 -14.27939 25.27113 1.000 49.27302 91 GLU C O 1
ATOM 4604 N N . LYS C 2 91 ? -3.03150 -12.95771 23.44563 1.000 49.49868 92 LYS C N 1
ATOM 4605 C CA . LYS C 2 91 ? -2.72313 -11.77831 24.25394 1.000 52.16307 92 LYS C CA 1
ATOM 4606 C C . LYS C 2 91 ? -3.86400 -11.43619 25.20338 1.000 51.20578 92 LYS C C 1
ATOM 4607 O O . LYS C 2 91 ? -3.62903 -11.07870 26.36410 1.000 51.17001 92 LYS C O 1
ATOM 4613 N N . VAL C 2 92 ? -5.10430 -11.52239 24.71990 1.000 48.59407 93 VAL C N 1
ATOM 4614 C CA . VAL C 2 92 ? -6.26092 -11.23921 25.56261 1.000 47.48483 93 VAL C CA 1
ATOM 4615 C C . VAL C 2 92 ? -6.25717 -12.15583 26.77780 1.000 50.93589 93 VAL C C 1
ATOM 4616 O O . VAL C 2 92 ? -6.42061 -11.70755 27.92072 1.000 46.76017 93 VAL C O 1
ATOM 4620 N N . ILE C 2 93 ? -6.04789 -13.45589 26.54162 1.000 50.48992 94 ILE C N 1
ATOM 4621 C CA . ILE C 2 93 ? -6.08593 -14.44059 27.61861 1.000 46.90389 94 ILE C CA 1
ATOM 4622 C C . ILE C 2 93 ? -4.97366 -14.17906 28.62455 1.000 47.47133 94 ILE C C 1
ATOM 4623 O O . ILE C 2 93 ? -5.20446 -14.18325 29.84020 1.000 51.18638 94 ILE C O 1
ATOM 4628 N N . ASN C 2 94 ? -3.75091 -13.93053 28.13504 1.000 50.35043 95 ASN C N 1
ATOM 4629 C CA . ASN C 2 94 ? -2.61838 -13.76288 29.04158 1.000 50.32281 95 ASN C CA 1
ATOM 4630 C C . ASN C 2 94 ? -2.76673 -12.51765 29.91240 1.000 53.10879 95 ASN C C 1
ATOM 4631 O O . ASN C 2 94 ? -2.32769 -12.51125 31.06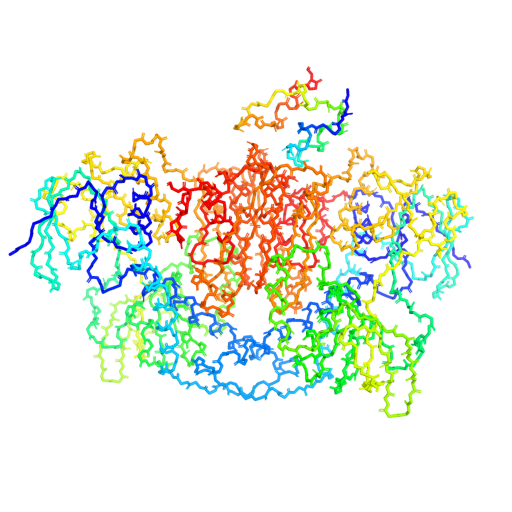974 1.000 51.88907 95 ASN C O 1
ATOM 4636 N N . GLN C 2 95 ? -3.36577 -11.45682 29.37455 1.000 52.39594 96 GLN C N 1
ATOM 4637 C CA . GLN C 2 95 ? -3.63890 -10.27313 30.18040 1.000 53.58461 96 GLN C CA 1
ATOM 4638 C C . GLN C 2 95 ? -4.56556 -10.61569 31.34219 1.000 53.76334 96 GLN C C 1
ATOM 4639 O O . GLN C 2 95 ? -4.35471 -10.17233 32.47849 1.000 52.43187 96 GLN C O 1
ATOM 4645 N N . LEU C 2 96 ? -5.57644 -11.43857 31.07982 1.000 51.68602 97 LEU C N 1
ATOM 4646 C CA . LEU C 2 96 ? -6.52306 -11.81635 32.12069 1.000 52.34250 97 LEU C CA 1
ATOM 4647 C C . LEU C 2 96 ? -5.92479 -12.83243 33.09811 1.000 49.18224 97 LEU C C 1
ATOM 4648 O O . LEU C 2 96 ? -6.17898 -12.75395 34.30734 1.000 46.68458 97 LEU C O 1
ATOM 4653 N N . THR C 2 97 ? -5.12680 -13.79061 32.60437 1.000 47.19933 98 THR C N 1
ATOM 4654 C CA . THR C 2 97 ? -4.56286 -14.79328 33.51113 1.000 48.65749 98 THR C CA 1
ATOM 4655 C C . THR C 2 97 ? -3.48459 -14.18183 34.39775 1.000 50.53436 98 THR C C 1
ATOM 4656 O O . THR C 2 97 ? -3.38155 -14.51978 35.58643 1.000 48.18770 98 THR C O 1
ATOM 4660 N N . GLY C 2 98 ? -2.66831 -13.28493 33.83915 1.000 45.48446 99 GLY C N 1
ATOM 4661 C CA . GLY C 2 98 ? -1.73294 -12.55220 34.67015 1.000 46.68047 99 GLY C CA 1
ATOM 4662 C C . GLY C 2 98 ? -2.43209 -11.75030 35.75068 1.000 45.58380 99 GLY C C 1
ATOM 4663 O O . GLY C 2 98 ? -1.97823 -11.70881 36.89681 1.000 46.90787 99 GLY C O 1
ATOM 4664 N N . GLY C 2 99 ? -3.55003 -11.10419 35.39984 1.000 47.39844 100 GLY C N 1
ATOM 4665 C CA . GLY C 2 99 ? -4.30204 -10.34892 36.39035 1.000 46.98844 100 GLY C CA 1
ATOM 4666 C C . GLY C 2 99 ? -4.87449 -11.22972 37.48530 1.000 46.61338 100 GLY C C 1
ATOM 4667 O O . GLY C 2 99 ? -4.97935 -10.80950 38.64379 1.000 44.03549 100 GLY C O 1
ATOM 4668 N N . LEU C 2 100 ? -5.25266 -12.46537 37.13485 1.000 42.99876 101 LEU C N 1
ATOM 4669 C CA . LEU C 2 100 ? -5.70913 -13.41425 38.14318 1.000 42.35884 101 LEU C CA 1
ATOM 4670 C C . LEU C 2 100 ? -4.56612 -13.83276 39.05594 1.000 40.84875 101 LEU C C 1
ATOM 4671 O O . LEU C 2 100 ? -4.71677 -13.84997 40.28279 1.000 39.47350 101 LEU C O 1
ATOM 4676 N N . ALA C 2 101 ? -3.42179 -14.20050 38.46969 1.000 43.04494 102 ALA C N 1
ATOM 4677 C CA . ALA C 2 101 ? -2.24767 -14.51866 39.28002 1.000 45.58653 102 ALA C CA 1
ATOM 4678 C C . ALA C 2 101 ? -1.89377 -13.35932 40.20511 1.000 42.38651 102 ALA C C 1
ATOM 4679 O O . ALA C 2 101 ? -1.57854 -13.56795 41.37938 1.000 44.76023 102 ALA C O 1
ATOM 4681 N N . GLY C 2 102 ? -2.00831 -12.12600 39.71367 1.000 42.91095 103 GLY C N 1
ATOM 4682 C CA . GLY C 2 102 ? -1.70546 -10.97055 40.54387 1.000 42.86573 103 GLY C CA 1
ATOM 4683 C C . GLY C 2 102 ? -2.67960 -10.74678 41.68442 1.000 44.24214 103 GLY C C 1
ATOM 4684 O O . GLY C 2 102 ? -2.27396 -10.34546 42.77674 1.000 41.38040 103 GLY C O 1
ATOM 4685 N N . MET C 2 103 ? -3.97489 -10.98309 41.45892 1.000 43.41785 104 MET C N 1
ATOM 4686 C CA . MET C 2 103 ? -4.90878 -10.83463 42.56801 1.000 44.11699 104 MET C CA 1
ATOM 4687 C C . MET C 2 103 ? -4.74706 -11.95798 43.58715 1.000 39.97584 104 MET C C 1
ATOM 4688 O O . MET C 2 103 ? -4.94534 -11.74086 44.78686 1.000 41.78648 104 MET C O 1
ATOM 4693 N N . ALA C 2 104 ? -4.39027 -13.15769 43.13254 1.000 40.78477 105 ALA C N 1
ATOM 4694 C CA . ALA C 2 104 ? -4.10612 -14.23704 44.07067 1.000 44.12467 105 ALA C CA 1
ATOM 4695 C C . ALA C 2 104 ? -2.92596 -13.87648 44.97247 1.000 44.26786 105 ALA C C 1
ATOM 4696 O O . ALA C 2 104 ? -2.96306 -14.10786 46.18750 1.000 46.45413 105 ALA C O 1
ATOM 4698 N N . LYS C 2 105 ? -1.88943 -13.26236 44.40209 1.000 44.01916 106 LYS C N 1
ATOM 4699 C CA . LYS C 2 105 ? -0.74658 -12.82936 45.19942 1.000 44.85297 106 LYS C CA 1
ATOM 4700 C C . LYS C 2 105 ? -1.13702 -11.70954 46.16252 1.000 46.37493 106 LYS C C 1
ATOM 4701 O O . LYS C 2 105 ? -0.75284 -11.73057 47.34010 1.000 43.90623 106 LYS C O 1
ATOM 4707 N N . GLY C 2 106 ? -1.91981 -10.73507 45.68790 1.000 41.26417 107 GLY C N 1
ATOM 4708 C CA . GLY C 2 106 ? -2.32825 -9.63207 46.54914 1.000 46.49932 107 GLY C CA 1
ATOM 4709 C C . GLY C 2 106 ? -3.17267 -10.07555 47.72582 1.000 44.06452 107 GLY C C 1
ATOM 4710 O O . GLY C 2 106 ? -3.11158 -9.48073 48.80647 1.000 42.48176 107 GLY C O 1
ATOM 4711 N N . ARG C 2 107 ? -3.96498 -11.11760 47.53899 1.000 41.53688 108 ARG C N 1
ATOM 4712 C CA . ARG C 2 107 ? -4.77138 -11.68515 48.60687 1.000 40.41577 108 ARG C CA 1
ATOM 4713 C C . ARG C 2 107 ? -4.03637 -12.76837 49.39232 1.000 40.49738 108 ARG C C 1
ATOM 4714 O O . ARG C 2 107 ? -4.61346 -13.32810 50.32629 1.000 38.93216 108 ARG C O 1
ATOM 4722 N N . LYS C 2 108 ? -2.79768 -13.09328 49.02330 1.000 44.80009 109 LYS C N 1
ATOM 4723 C CA . LYS C 2 108 ? -2.01122 -14.10110 49.73885 1.000 42.50054 109 LYS C CA 1
ATOM 4724 C C . LYS C 2 108 ? -2.68605 -15.46784 49.68094 1.000 44.13807 109 LYS C C 1
ATOM 4725 O O . LYS C 2 108 ? -2.69581 -16.21676 50.66102 1.000 43.89637 109 LYS C O 1
ATOM 4731 N N . VAL C 2 109 ? -3.27991 -15.78084 48.53231 1.000 43.03596 110 VAL C N 1
ATOM 4732 C CA . VAL C 2 109 ? -3.83263 -17.10316 48.26409 1.000 43.02549 110 VAL C CA 1
ATOM 4733 C C . VAL C 2 109 ? -2.74068 -17.90988 47.57426 1.000 42.29126 110 VAL C C 1
ATOM 4734 O O . VAL C 2 109 ? -2.31602 -17.57169 46.46765 1.000 40.45822 110 VAL C O 1
ATOM 4738 N N . LYS C 2 110 ? -2.27794 -18.97017 48.22980 1.000 42.62216 111 LYS C N 1
ATOM 4739 C CA . LYS C 2 110 ? -1.24579 -19.81590 47.64395 1.000 38.59051 111 LYS C CA 1
ATOM 4740 C C . LYS C 2 110 ? -1.81312 -20.66634 46.51316 1.000 42.53234 111 LYS C C 1
ATOM 4741 O O . LYS C 2 110 ? -2.93244 -21.17996 46.58672 1.000 37.21899 111 LYS C O 1
ATOM 4747 N N . VAL C 2 111 ? -1.03865 -20.80664 45.44899 1.000 41.63539 112 VAL C N 1
ATOM 4748 C CA . VAL C 2 111 ? -1.44590 -21.58599 44.29504 1.000 41.77294 112 VAL C CA 1
ATOM 4749 C C . VAL C 2 111 ? -0.50517 -22.77754 44.22843 1.000 44.04526 112 VAL C C 1
ATOM 4750 O O . VAL C 2 111 ? 0.71709 -22.60308 44.17944 1.000 46.08194 112 VAL C O 1
ATOM 4754 N N . VAL C 2 112 ? -1.06458 -23.98389 44.28699 1.000 43.26924 113 VAL C N 1
ATOM 4755 C CA . VAL C 2 112 ? -0.29428 -25.21852 44.15197 1.000 44.97631 113 VAL C CA 1
ATOM 4756 C C . VAL C 2 112 ? -0.68379 -25.85233 42.82744 1.000 43.59213 113 VAL C C 1
ATOM 4757 O O . VAL C 2 112 ? -1.86558 -26.12847 42.58661 1.000 42.53575 113 VAL C O 1
ATOM 4761 N N . ASN C 2 113 ? 0.29929 -26.08186 41.96697 1.000 43.84613 114 ASN C N 1
ATOM 4762 C CA . ASN C 2 113 ? 0.04907 -26.55124 40.61250 1.000 46.72313 114 ASN C CA 1
ATOM 4763 C C . ASN C 2 113 ? 0.22828 -28.06597 40.54339 1.000 51.06609 114 ASN C C 1
ATOM 4764 O O . ASN C 2 113 ? 1.25081 -28.60039 40.98644 1.000 52.54642 114 ASN C O 1
ATOM 4769 N N . GLY C 2 114 ? -0.77254 -28.75050 40.01581 1.000 44.06800 115 GLY C N 1
ATOM 4770 C CA . GLY C 2 114 ? -0.74480 -30.19869 39.95651 1.000 45.72514 115 GLY C CA 1
ATOM 4771 C C . GLY C 2 114 ? -2.13571 -30.76752 40.15246 1.000 46.56391 115 GLY C C 1
ATOM 4772 O O . GLY C 2 114 ? -3.09921 -30.04704 40.41476 1.000 46.28729 115 GLY C O 1
ATOM 4773 N N . LEU C 2 115 ? -2.21634 -32.09309 40.01428 1.000 43.85903 116 LEU C N 1
ATOM 4774 C CA . LEU C 2 115 ? -3.47924 -32.82573 40.07049 1.000 44.56380 116 LEU C CA 1
ATOM 4775 C C . LEU C 2 115 ? -3.78687 -33.24544 41.50970 1.000 47.83553 116 LEU C C 1
ATOM 4776 O O . LEU C 2 115 ? -2.96774 -33.91591 42.15823 1.000 45.09168 116 LEU C O 1
ATOM 4781 N N . GLY C 2 116 ? -4.96968 -32.87332 41.99704 1.000 43.55236 117 GLY C N 1
ATOM 4782 C CA . GLY C 2 116 ? -5.36217 -33.11435 43.38750 1.000 42.16777 117 GLY C CA 1
ATOM 4783 C C . GLY C 2 116 ? -6.36951 -34.24652 43.50262 1.000 43.00485 117 GLY C C 1
ATOM 4784 O O . GLY C 2 116 ? -7.24934 -34.39915 42.65110 1.000 42.61241 117 GLY C O 1
ATOM 4785 N N . LYS C 2 117 ? -6.20914 -35.05762 44.55348 1.000 42.41299 118 LYS C N 1
ATOM 4786 C CA . LYS C 2 117 ? -7.13513 -36.13944 44.86335 1.000 42.21164 118 LYS C CA 1
ATOM 4787 C C . LYS C 2 117 ? -7.23363 -36.28268 46.37791 1.000 41.02879 118 LYS C C 1
ATOM 4788 O O . LYS C 2 117 ? -6.22406 -36.17313 47.08517 1.000 38.16160 118 LYS C O 1
ATOM 4794 N N . PHE C 2 118 ? -8.45698 -36.50788 46.86926 1.000 38.34769 119 PHE C N 1
ATOM 4795 C CA . PHE C 2 118 ? -8.65658 -36.68107 48.30366 1.000 41.52514 119 PHE C CA 1
ATOM 4796 C C . PHE C 2 118 ? -8.03986 -37.99285 48.76857 1.000 39.02114 119 PHE C C 1
ATOM 4797 O O . PHE C 2 118 ? -8.15171 -39.01883 48.09850 1.000 37.84572 119 PHE C O 1
ATOM 4805 N N . THR C 2 119 ? -7.38531 -37.95070 49.92595 1.000 40.73578 120 THR C N 1
ATOM 4806 C CA . THR C 2 119 ? -6.92982 -39.15975 50.59561 1.000 43.41554 120 THR C CA 1
ATOM 4807 C C . THR C 2 119 ? -7.60172 -39.40085 51.94190 1.000 47.87393 120 THR C C 1
ATOM 4808 O O . THR C 2 119 ? -7.61616 -40.54693 52.39765 1.000 43.24616 120 THR C O 1
ATOM 4812 N N . GLY C 2 120 ? -8.18615 -38.37305 52.56424 1.000 46.12305 121 GLY C N 1
ATOM 4813 C CA . GLY C 2 120 ? -8.96308 -38.51807 53.77790 1.000 43.78274 121 GLY C CA 1
ATOM 4814 C C . GLY C 2 120 ? -10.03808 -37.45059 53.86371 1.000 42.88829 121 GLY C C 1
ATOM 4815 O O . GLY C 2 120 ? -10.19033 -36.62244 52.96266 1.000 41.70740 121 GLY C O 1
ATOM 4816 N N . ALA C 2 121 ? -10.79226 -37.47301 54.97062 1.000 38.15362 122 ALA C N 1
ATOM 4817 C CA . ALA C 2 121 ? -11.79179 -36.42968 55.20856 1.000 38.67904 122 ALA C CA 1
ATOM 4818 C C . ALA C 2 121 ? -11.16947 -35.04234 55.38006 1.000 43.93157 122 ALA C C 1
ATOM 4819 O O . ALA C 2 121 ? -11.87656 -34.03170 55.22636 1.000 39.76786 122 ALA C O 1
ATOM 4821 N N . ASN C 2 122 ? -9.87437 -34.96195 55.72057 1.000 36.41909 123 ASN C N 1
ATOM 4822 C CA . ASN C 2 122 ? -9.18980 -33.67736 55.87229 1.000 40.05098 123 ASN C CA 1
ATOM 4823 C C . ASN C 2 122 ? -7.82733 -33.67988 55.19193 1.000 37.61093 123 ASN C C 1
ATOM 4824 O O . ASN C 2 122 ? -6.92468 -32.93671 55.59323 1.000 40.41540 123 ASN C O 1
ATOM 4829 N N . THR C 2 123 ? -7.65429 -34.48556 54.15433 1.000 37.56863 124 THR C N 1
ATOM 4830 C CA . THR C 2 123 ? -6.34417 -34.60374 53.52785 1.000 41.30905 124 THR C CA 1
ATOM 4831 C C . THR C 2 123 ? -6.49623 -34.60570 52.01944 1.000 41.78900 124 THR C C 1
ATOM 4832 O O . THR C 2 123 ? -7.29277 -35.37800 51.47355 1.000 37.87843 124 THR C O 1
ATOM 4836 N N . LEU C 2 124 ? -5.71167 -33.75703 51.35683 1.000 41.34144 125 LEU C N 1
ATOM 4837 C CA . LEU C 2 124 ? -5.66736 -33.68254 49.90642 1.000 44.41375 125 LEU C CA 1
ATOM 4838 C C . LEU C 2 124 ? -4.22492 -33.81927 49.45747 1.000 43.49424 125 LEU C C 1
ATOM 4839 O O . LEU C 2 124 ? -3.34639 -33.11185 49.96116 1.000 47.47165 125 LEU C O 1
ATOM 4844 N N . GLU C 2 125 ? -3.98982 -34.71439 48.50408 1.000 42.56236 126 GLU C N 1
ATOM 4845 C CA . GLU C 2 125 ? -2.65968 -34.98409 47.98069 1.000 46.58568 126 GLU C CA 1
ATOM 4846 C C . GLU C 2 125 ? -2.57377 -34.46264 46.55660 1.000 45.41682 126 GLU C C 1
ATOM 4847 O O . GLU C 2 125 ? -3.39706 -34.83122 45.71407 1.000 43.31442 126 GLU C O 1
ATOM 4853 N N . VAL C 2 126 ? -1.58080 -33.61917 46.28520 1.000 44.87564 127 VAL C N 1
ATOM 4854 C CA . VAL C 2 126 ? -1.39663 -33.02924 44.96510 1.000 45.83044 127 VAL C CA 1
ATOM 4855 C C . VAL C 2 126 ? -0.15204 -33.64630 44.34365 1.000 49.12207 127 VAL C C 1
ATOM 4856 O O . VAL C 2 126 ? 0.88307 -33.75840 45.00541 1.000 48.09108 127 VAL C O 1
ATOM 4860 N N . GLU C 2 127 ? -0.24993 -34.04163 43.07882 1.000 45.52591 128 GLU C N 1
ATOM 4861 C CA . GLU C 2 127 ? 0.89505 -34.51980 42.31362 1.000 50.53299 128 GLU C CA 1
ATOM 4862 C C . GLU C 2 127 ? 1.18674 -33.48632 41.23159 1.000 52.36944 128 GLU C C 1
ATOM 4863 O O . GLU C 2 127 ? 0.41473 -33.34137 40.27817 1.000 48.52496 128 GLU C O 1
ATOM 4869 N N . GLY C 2 128 ? 2.28723 -32.75243 41.38323 1.000 53.94830 129 GLY C N 1
ATOM 4870 C CA . GLY C 2 128 ? 2.57776 -31.71076 40.42202 1.000 57.65517 129 GLY C CA 1
ATOM 4871 C C . GLY C 2 128 ? 4.04170 -31.50156 40.10516 1.000 69.40428 129 GLY C C 1
ATOM 4872 O O . GLY C 2 128 ? 4.85605 -32.42585 40.19879 1.000 65.22792 129 GLY C O 1
ATOM 4873 N N . GLU C 2 129 ? 4.37883 -30.26723 39.72647 1.000 69.77003 130 GLU C N 1
ATOM 4874 C CA . GLU C 2 129 ? 5.74114 -29.95864 39.30815 1.000 75.77842 130 GLU C CA 1
ATOM 4875 C C . GLU C 2 129 ? 6.73777 -30.18040 40.43951 1.000 78.34141 130 GLU C C 1
ATOM 4876 O O . GLU C 2 129 ? 7.87195 -30.61356 40.20394 1.000 79.76940 130 GLU C O 1
ATOM 4882 N N . ASN C 2 130 ? 6.32645 -29.90609 41.67652 1.000 76.91153 131 ASN C N 1
ATOM 4883 C CA . ASN C 2 130 ? 7.20551 -29.94855 42.83758 1.000 75.52310 131 ASN C CA 1
ATOM 4884 C C . ASN C 2 130 ? 7.08386 -31.25399 43.61323 1.000 72.17424 131 ASN C C 1
ATOM 4885 O O . ASN C 2 130 ? 7.29388 -31.27328 44.83124 1.000 73.74313 131 ASN C O 1
ATOM 4890 N N . GLY C 2 131 ? 6.75534 -32.34523 42.93217 1.000 71.00318 132 GLY C N 1
ATOM 4891 C CA . GLY C 2 131 ? 6.47409 -33.58376 43.62346 1.000 68.12664 132 GLY C CA 1
ATOM 4892 C C . GLY C 2 131 ? 5.10576 -33.54086 44.27931 1.000 63.30601 132 GLY C C 1
ATOM 4893 O O . GLY C 2 131 ? 4.20102 -32.81231 43.85779 1.000 62.59157 132 GLY C O 1
ATOM 4894 N N . LYS C 2 132 ? 4.95597 -34.33470 45.33162 1.000 58.80013 133 LYS C N 1
ATOM 4895 C CA . LYS C 2 132 ? 3.68019 -34.42122 46.01836 1.000 56.10940 133 LYS C CA 1
ATOM 4896 C C . LYS C 2 132 ? 3.62125 -33.41422 47.15490 1.000 55.81819 133 LYS C C 1
ATOM 4897 O O . LYS C 2 132 ? 4.58333 -33.24065 47.91043 1.000 56.29634 133 LYS C O 1
ATOM 4903 N N . THR C 2 133 ? 2.49972 -32.71395 47.23183 1.000 50.30391 134 THR C N 1
ATOM 4904 C CA . THR C 2 133 ? 2.16208 -31.88967 48.37803 1.000 50.45472 134 THR C CA 1
ATOM 4905 C C . THR C 2 133 ? 0.97609 -32.53627 49.07329 1.000 45.80406 134 THR C C 1
ATOM 4906 O O . THR C 2 133 ? 0.00816 -32.92579 48.41852 1.000 48.70090 134 THR C O 1
ATOM 4910 N N . VAL C 2 134 ? 1.08418 -32.68847 50.38684 1.000 52.36922 135 VAL C N 1
ATOM 4911 C CA . VAL C 2 134 ? 0.00880 -33.17616 51.23811 1.000 47.46232 135 VAL C CA 1
ATOM 4912 C C . VAL C 2 134 ? -0.62212 -31.95900 51.89581 1.000 43.45407 135 VAL C C 1
ATOM 4913 O O . VAL C 2 134 ? 0.07044 -31.19828 52.58161 1.000 46.46578 135 VAL C O 1
ATOM 4917 N N . ILE C 2 135 ? -1.92302 -31.75338 51.68045 1.000 41.55832 136 ILE C N 1
ATOM 4918 C CA . ILE C 2 135 ? -2.61900 -30.56934 52.17895 1.000 42.64820 136 ILE C CA 1
ATOM 4919 C C . ILE C 2 135 ? -3.63810 -30.99787 53.22889 1.000 38.38434 136 ILE C C 1
ATOM 4920 O O . ILE C 2 135 ? -4.60376 -31.70140 52.91643 1.000 38.09861 136 ILE C O 1
ATOM 4925 N N . ASN C 2 136 ? -3.41983 -30.56468 54.47050 1.000 39.33442 137 ASN C N 1
ATOM 4926 C CA . ASN C 2 136 ? -4.33208 -30.80632 55.58554 1.000 42.57540 137 ASN C CA 1
ATOM 4927 C C . ASN C 2 136 ? -5.24682 -29.59118 55.71076 1.000 41.06141 137 ASN C C 1
ATOM 4928 O O . ASN C 2 136 ? -4.76835 -28.46132 55.86358 1.000 44.04684 137 ASN C O 1
ATOM 4933 N N . PHE C 2 137 ? -6.54892 -29.81850 55.64076 1.000 38.54487 138 PHE C N 1
ATOM 4934 C CA . PHE C 2 137 ? -7.49846 -28.72156 55.53513 1.000 40.65167 138 PHE C CA 1
ATOM 4935 C C . PHE C 2 137 ? -8.59678 -28.85341 56.57303 1.000 40.80318 138 PHE C C 1
ATOM 4936 O O . PHE C 2 137 ? -9.03640 -29.96583 56.89418 1.000 39.20923 138 PHE C O 1
ATOM 4944 N N . ASP C 2 138 ? -9.03864 -27.69609 57.08597 1.000 40.08088 139 ASP C N 1
ATOM 4945 C CA . ASP C 2 138 ? -10.25710 -27.64748 57.88612 1.000 38.45119 139 ASP C CA 1
ATOM 4946 C C . ASP C 2 138 ? -11.48561 -27.79656 57.00021 1.000 41.86035 139 ASP C C 1
ATOM 4947 O O . ASP C 2 138 ? -12.46965 -28.43599 57.39059 1.000 40.13529 139 ASP C O 1
ATOM 4952 N N . ASN C 2 139 ? -11.45235 -27.18295 55.81256 1.000 40.79231 140 ASN C N 1
ATOM 4953 C CA . ASN C 2 139 ? -12.56106 -27.17312 54.87234 1.000 34.42494 140 ASN C CA 1
ATOM 4954 C C . ASN C 2 139 ? -12.03206 -27.36133 53.45412 1.000 35.30332 140 ASN C C 1
ATOM 4955 O O . ASN C 2 139 ? -10.92069 -26.92417 53.12582 1.000 34.52723 140 ASN C O 1
ATOM 4960 N N . ALA C 2 140 ? -12.85286 -27.97920 52.60212 1.000 34.40348 141 ALA C N 1
ATOM 4961 C CA . ALA C 2 140 ? -12.54699 -28.13397 51.18369 1.000 36.22690 141 ALA C CA 1
ATOM 4962 C C . ALA C 2 140 ? -13.69942 -27.60798 50.34289 1.000 36.04768 141 ALA C C 1
ATOM 4963 O O . ALA C 2 140 ? -14.87046 -27.77198 50.70607 1.000 37.09892 141 ALA C O 1
ATOM 4965 N N . ILE C 2 141 ? -13.35947 -26.99524 49.20878 1.000 33.50857 142 ILE C N 1
ATOM 4966 C CA . ILE C 2 141 ? -14.33212 -26.54127 48.21109 1.000 32.99734 142 ILE C CA 1
ATOM 4967 C C . ILE C 2 141 ? -13.95116 -27.21127 46.90284 1.000 36.45511 142 ILE C C 1
ATOM 4968 O O . ILE C 2 141 ? -12.92055 -26.87720 46.30216 1.000 35.41433 142 ILE C O 1
ATOM 4973 N N . ILE C 2 142 ? -14.77154 -28.15287 46.45923 1.000 32.50723 143 ILE C N 1
ATOM 4974 C CA . ILE C 2 142 ? -14.53482 -28.84944 45.20513 1.000 31.45180 143 ILE C CA 1
ATOM 4975 C C . ILE C 2 142 ? -15.13175 -28.01932 44.08172 1.000 34.57745 143 ILE C C 1
ATOM 4976 O O . ILE C 2 142 ? -16.33499 -27.74050 44.07986 1.000 35.54146 143 ILE C O 1
ATOM 4981 N N . ALA C 2 143 ? -14.29991 -27.65509 43.11473 1.000 35.11646 144 ALA C N 1
ATOM 4982 C CA . ALA C 2 143 ? -14.69192 -26.80008 41.99872 1.000 34.71057 144 ALA C CA 1
ATOM 4983 C C . ALA C 2 143 ? -13.98771 -27.27379 40.73865 1.000 36.40152 144 ALA C C 1
ATOM 4984 O O . ALA C 2 143 ? -13.41152 -26.48619 39.98728 1.000 33.66094 144 ALA C O 1
ATOM 4986 N N . ALA C 2 144 ? -14.00737 -28.59157 40.50566 1.000 38.81764 145 ALA C N 1
ATOM 4987 C CA . ALA C 2 144 ? -13.18136 -29.19773 39.47090 1.000 34.26293 145 ALA C CA 1
ATOM 4988 C C . ALA C 2 144 ? -13.86717 -29.25680 38.11179 1.000 36.34829 145 ALA C C 1
ATOM 4989 O O . ALA C 2 144 ? -13.32343 -29.87234 37.19079 1.000 33.82129 145 ALA C O 1
ATOM 4991 N N . GLY C 2 145 ? -15.05955 -28.67552 37.97526 1.000 36.68084 146 GLY C N 1
ATOM 4992 C CA . GLY C 2 145 ? -15.61416 -28.40623 36.65705 1.000 36.50600 146 GLY C CA 1
ATOM 4993 C C . GLY C 2 145 ? -16.02719 -29.64613 35.87437 1.000 39.63918 146 GLY C C 1
ATOM 4994 O O . GLY C 2 145 ? -16.38409 -30.68707 36.44149 1.000 36.35812 146 GLY C O 1
ATOM 4995 N N . SER C 2 146 ? -15.96490 -29.52290 34.54431 1.000 35.67123 147 SER C N 1
ATOM 4996 C CA . SER C 2 146 ? -16.48480 -30.52321 33.61445 1.000 37.84170 147 SER C CA 1
ATOM 4997 C C . SER C 2 146 ? -15.51234 -30.66367 32.44543 1.000 37.88479 147 SER C C 1
ATOM 4998 O O . SER C 2 146 ? -14.40404 -30.10626 32.46031 1.000 40.15222 147 SER C O 1
ATOM 5001 N N . ARG C 2 147 ? -15.94204 -31.40416 31.42192 1.000 38.63844 148 ARG C N 1
ATOM 5002 C CA . ARG C 2 147 ? -15.08522 -31.78912 30.30516 1.000 42.53700 148 ARG C CA 1
ATOM 5003 C C . ARG C 2 147 ? -15.96511 -32.15206 29.10920 1.000 40.41331 148 ARG C C 1
ATOM 5004 O O . ARG C 2 147 ? -17.13317 -32.54326 29.28200 1.000 40.07947 148 ARG C O 1
ATOM 5012 N N . PRO C 2 148 ? -15.44278 -32.02007 27.88385 1.000 35.88522 149 PRO C N 1
ATOM 5013 C CA . PRO C 2 148 ? -16.25338 -32.33484 26.69658 1.000 42.09214 149 PRO C CA 1
ATOM 5014 C C . PRO C 2 148 ? -16.58189 -33.82210 26.59813 1.000 45.59946 149 PRO C C 1
ATOM 5015 O O . PRO C 2 148 ? -15.73220 -34.68134 26.84566 1.000 45.32314 149 PRO C O 1
ATOM 5019 N N . ILE C 2 149 ? -17.83233 -34.11225 26.22616 1.000 45.55170 150 ILE C N 1
ATOM 5020 C CA . ILE C 2 149 ? -18.23836 -35.47417 25.89940 1.000 50.21270 150 ILE C CA 1
ATOM 5021 C C . ILE C 2 149 ? -17.59213 -35.91535 24.58918 1.000 53.76573 150 ILE C C 1
ATOM 5022 O O . ILE C 2 149 ? -17.53109 -35.15277 23.61311 1.000 45.85555 150 ILE C O 1
ATOM 5027 N N . GLN C 2 150 ? -17.12235 -37.16150 24.55310 1.000 57.91268 151 GLN C N 1
ATOM 5028 C CA . GLN C 2 150 ? -16.60093 -37.77039 23.33733 1.000 62.19310 151 GLN C CA 1
ATOM 5029 C C . GLN C 2 150 ? -17.48591 -38.93108 22.89049 1.000 68.06775 151 GLN C C 1
ATOM 5030 O O . GLN C 2 150 ? -18.14138 -39.59074 23.70387 1.000 68.37234 151 GLN C O 1
ATOM 5036 N N . LEU C 2 151 ? -17.51153 -39.16718 21.58044 1.000 76.80742 152 LEU C N 1
ATOM 5037 C CA . LEU C 2 151 ? -18.22738 -40.38990 21.22728 1.000 78.88312 152 LEU C CA 1
ATOM 5038 C C . LEU C 2 151 ? -17.24297 -41.49896 20.87431 1.000 78.41281 152 LEU C C 1
ATOM 5039 O O . LEU C 2 151 ? -16.18463 -41.22512 20.29211 1.000 73.70212 152 LEU C O 1
ATOM 5044 N N . PRO C 2 152 ? -17.57726 -42.74787 21.23117 1.000 81.72005 153 PRO C N 1
ATOM 5045 C CA . PRO C 2 152 ? -16.60074 -43.84154 21.05492 1.000 83.85496 153 PRO C CA 1
ATOM 5046 C C . PRO C 2 152 ? -16.35648 -44.24815 19.60726 1.000 81.89741 153 PRO C C 1
ATOM 5047 O O . PRO C 2 152 ? -15.20696 -44.54351 19.25612 1.000 82.08231 153 PRO C O 1
ATOM 5051 N N . PHE C 2 153 ? -17.38401 -44.28939 18.74962 1.000 80.26928 154 PHE C N 1
ATOM 5052 C CA . PHE C 2 153 ? -17.09296 -44.67316 17.36755 1.000 79.55964 154 PHE C CA 1
ATOM 5053 C C . PHE C 2 153 ? -16.26868 -43.62679 16.63040 1.000 80.86271 154 PHE C C 1
ATOM 5054 O O . PHE C 2 153 ? -15.90848 -43.85047 15.46609 1.000 79.48055 154 PHE C O 1
ATOM 5062 N N . ILE C 2 154 ? -15.97770 -42.49951 17.27196 1.000 80.05137 155 ILE C N 1
ATOM 5063 C CA . ILE C 2 154 ? -15.24087 -41.40737 16.64711 1.000 81.57879 155 ILE C CA 1
ATOM 5064 C C . ILE C 2 154 ? -13.75199 -41.62469 16.89235 1.000 80.97076 155 ILE C C 1
ATOM 5065 O O . ILE C 2 154 ? -13.34152 -41.87594 18.03599 1.000 79.02739 155 ILE C O 1
ATOM 5070 N N . PRO C 2 155 ? -12.91148 -41.56567 15.85594 1.000 85.99036 156 PRO C N 1
ATOM 5071 C CA . PRO C 2 155 ? -11.46131 -41.55076 16.09217 1.000 81.64569 156 PRO C CA 1
ATOM 5072 C C . PRO C 2 155 ? -10.99777 -40.21386 16.65588 1.000 81.02781 156 PRO C C 1
ATOM 5073 O O . PRO C 2 155 ? -10.30560 -39.45851 15.96438 1.000 83.03886 156 PRO C O 1
ATOM 5077 N N . HIS C 2 156 ? -11.36264 -39.92559 17.91663 1.000 81.22138 157 HIS C N 1
ATOM 5078 C CA . HIS C 2 156 ? -11.07726 -38.63263 18.54121 1.000 78.55362 157 HIS C CA 1
ATOM 5079 C C . HIS C 2 156 ? -9.58998 -38.29764 18.53186 1.000 80.35252 157 HIS C C 1
ATOM 5080 O O . HIS C 2 156 ? -9.21947 -37.11824 18.62882 1.000 78.86182 157 HIS C O 1
ATOM 5087 N N . GLU C 2 157 ? -8.73762 -39.31431 18.40414 1.000 78.32320 158 GLU C N 1
ATOM 5088 C CA . GLU C 2 157 ? -7.29481 -39.11582 18.39359 1.000 79.70400 158 GLU C CA 1
ATOM 5089 C C . GLU C 2 157 ? -6.82017 -38.41450 17.12574 1.000 75.97987 158 GLU C C 1
ATOM 5090 O O . GLU C 2 157 ? -5.78008 -37.74897 17.14530 1.000 78.02874 158 GLU C O 1
ATOM 5096 N N . ASP C 2 158 ? -7.54470 -38.56825 16.02288 1.000 75.11502 159 ASP C N 1
ATOM 5097 C CA . ASP C 2 158 ? -7.15263 -37.93878 14.76867 1.000 75.66762 159 ASP C CA 1
ATOM 5098 C C . ASP C 2 158 ? -7.10469 -36.42204 14.93472 1.000 74.39439 159 ASP C C 1
ATOM 5099 O O . ASP C 2 158 ? -8.04170 -35.83613 15.49982 1.000 73.21527 159 ASP C O 1
ATOM 5104 N N . PRO C 2 159 ? -6.05419 -35.75018 14.44833 1.000 73.57922 160 PRO C N 1
ATOM 5105 C CA . PRO C 2 159 ? -5.93398 -34.29661 14.65840 1.000 73.27357 160 PRO C CA 1
ATOM 5106 C C . PRO C 2 159 ? -6.97078 -33.46692 13.91408 1.000 72.40077 160 PRO C C 1
ATOM 5107 O O . PRO C 2 159 ? -6.93709 -32.23535 14.01613 1.000 73.16638 160 PRO C O 1
ATOM 5111 N N . ARG C 2 160 ? -7.89461 -34.09517 13.18710 1.000 69.44345 161 ARG C N 1
ATOM 5112 C CA . ARG C 2 160 ? -8.97716 -33.40234 12.50224 1.000 69.04728 161 ARG C CA 1
ATOM 5113 C C . ARG C 2 160 ? -10.32645 -33.62763 13.17555 1.000 66.73352 161 ARG C C 1
ATOM 5114 O O . ARG C 2 160 ? -11.35015 -33.15772 12.66530 1.000 63.35685 161 ARG C O 1
ATOM 5122 N N . ILE C 2 161 ? -10.35487 -34.33492 14.30422 1.000 65.41185 162 ILE C N 1
ATOM 5123 C CA . ILE C 2 161 ? -11.55306 -34.47375 15.12459 1.000 63.89349 162 ILE C CA 1
ATOM 5124 C C . ILE C 2 161 ? -11.36025 -33.58318 16.34508 1.000 63.21488 162 ILE C C 1
ATOM 5125 O O . ILE C 2 161 ? -10.55884 -33.89619 17.23710 1.000 63.72936 162 ILE C O 1
ATOM 5130 N N . TRP C 2 162 ? -12.11683 -32.49249 16.39797 1.000 56.83580 163 TRP C N 1
ATOM 5131 C CA . TRP C 2 162 ? -11.91882 -31.42248 17.36374 1.000 54.48229 163 TRP C CA 1
ATOM 5132 C C . TRP C 2 162 ? -12.91764 -31.50303 18.51167 1.000 50.38998 163 TRP C C 1
ATOM 5133 O O . TRP C 2 162 ? -14.06070 -31.92819 18.33310 1.000 54.28809 163 TRP C O 1
ATOM 5144 N N . ASP C 2 163 ? -12.47765 -31.07697 19.69469 1.000 51.35731 164 ASP C N 1
ATOM 5145 C CA . ASP C 2 163 ? -13.39365 -30.62366 20.73036 1.000 47.77408 164 ASP C CA 1
ATOM 5146 C C . ASP C 2 163 ? -13.41272 -29.09094 20.70715 1.000 50.91020 164 ASP C C 1
ATOM 5147 O O . ASP C 2 163 ? -12.85964 -28.45900 19.79883 1.000 45.20524 164 ASP C O 1
ATOM 5152 N N . SER C 2 164 ? -14.03047 -28.47154 21.71756 1.000 46.92828 165 SER C N 1
ATOM 5153 C CA . SER C 2 164 ? -14.08866 -27.01133 21.72165 1.000 46.64729 165 SER C CA 1
ATOM 5154 C C . SER C 2 164 ? -12.69705 -26.40133 21.87702 1.000 46.76747 165 SER C C 1
ATOM 5155 O O . SER C 2 164 ? -12.38517 -25.38432 21.24301 1.000 46.77068 165 SER C O 1
ATOM 5158 N N . THR C 2 165 ? -11.83396 -27.03113 22.67867 1.000 41.60785 166 THR C N 1
ATOM 5159 C CA . THR C 2 165 ? -10.47682 -26.53054 22.86065 1.000 43.34623 166 THR C CA 1
ATOM 5160 C C . THR C 2 165 ? -9.69993 -26.53657 21.54632 1.000 51.08934 166 THR C C 1
ATOM 5161 O O . THR C 2 165 ? -8.96818 -25.58318 21.24868 1.000 49.98380 166 THR C O 1
ATOM 5165 N N . ASP C 2 166 ? -9.84170 -27.59972 20.74356 1.000 50.01350 167 ASP C N 1
ATOM 5166 C CA . ASP C 2 166 ? -9.16741 -27.62882 19.44543 1.000 49.83751 167 ASP C CA 1
ATOM 5167 C C . ASP C 2 166 ? -9.63475 -26.47381 18.57161 1.000 48.27007 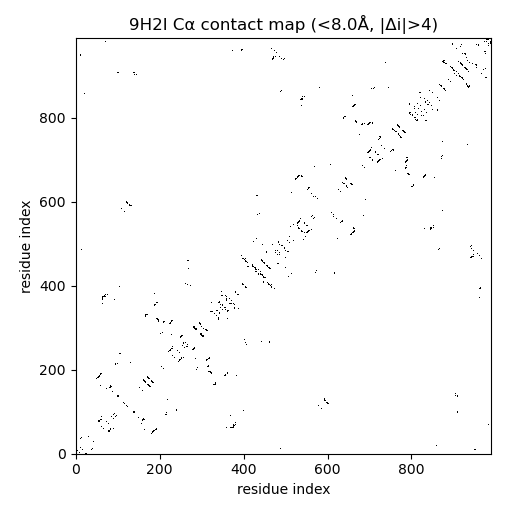167 ASP C C 1
ATOM 5168 O O . ASP C 2 166 ? -8.82175 -25.75107 17.98654 1.000 47.10489 167 ASP C O 1
ATOM 5173 N N . ALA C 2 167 ? -10.95355 -26.28468 18.48507 1.000 50.47141 168 ALA C N 1
ATOM 5174 C CA . ALA C 2 167 ? -11.51075 -25.21959 17.65685 1.000 48.50728 168 ALA C CA 1
ATOM 5175 C C . ALA C 2 167 ? -10.97621 -23.85112 18.07205 1.000 51.03432 168 ALA C C 1
ATOM 5176 O O . ALA C 2 167 ? -10.68022 -23.00674 17.21619 1.000 48.41102 168 ALA C O 1
ATOM 5178 N N . LEU C 2 168 ? -10.81963 -23.61955 19.38095 1.000 46.91445 169 LEU C N 1
ATOM 5179 C CA . LEU C 2 168 ? -10.30913 -22.34027 19.86619 1.000 48.29168 169 LEU C CA 1
ATOM 5180 C C . LEU C 2 168 ? -8.79666 -22.19278 19.71490 1.000 51.41275 169 LEU C C 1
ATOM 5181 O O . LEU C 2 168 ? -8.27687 -21.09069 19.92625 1.000 50.55189 169 LEU C O 1
ATOM 5186 N N . GLU C 2 169 ? -8.07439 -23.25820 19.36016 1.000 49.71149 170 GLU C N 1
ATOM 5187 C CA . GLU C 2 169 ? -6.65581 -23.10177 19.04323 1.000 54.00934 170 GLU C CA 1
ATOM 5188 C C . GLU C 2 169 ? -6.44086 -22.42848 17.69209 1.000 56.89966 170 GLU C C 1
ATOM 5189 O O . GLU C 2 169 ? -5.36115 -21.87430 17.45766 1.000 57.52551 170 GLU C O 1
ATOM 5195 N N . LEU C 2 170 ? -7.44187 -22.46463 16.80559 1.000 54.55107 171 LEU C N 1
ATOM 5196 C CA . LEU C 2 170 ? -7.39513 -21.75823 15.52211 1.000 60.36809 171 LEU C CA 1
ATOM 5197 C C . LEU C 2 170 ? -6.17827 -22.17294 14.69188 1.000 58.34178 171 LEU C C 1
ATOM 5198 O O . LEU C 2 170 ? -5.48914 -21.34098 14.10128 1.000 61.82312 171 LEU C O 1
ATOM 5203 N N . LYS C 2 171 ? -5.91271 -23.47690 14.64337 1.000 59.18722 172 LYS C N 1
ATOM 5204 C CA . LYS C 2 171 ? -4.72285 -23.92806 13.92905 1.000 60.92464 172 LYS C CA 1
ATOM 5205 C C . LYS C 2 171 ? -4.88669 -23.84776 12.41308 1.000 61.72385 172 LYS C C 1
ATOM 5206 O O . LYS C 2 171 ? -3.89963 -23.62777 11.70664 1.000 58.92348 172 LYS C O 1
ATOM 5212 N N . GLU C 2 172 ? -6.10539 -24.00395 11.89794 1.000 59.53051 173 GLU C N 1
ATOM 5213 C CA . GLU C 2 172 ? -6.35761 -23.85642 10.47037 1.000 61.74393 173 GLU C CA 1
ATOM 5214 C C . GLU C 2 172 ? -7.82824 -23.53887 10.25080 1.000 61.44580 173 GLU C C 1
ATOM 5215 O O . GLU C 2 172 ? -8.67234 -23.78013 11.11787 1.000 60.99187 173 GLU C O 1
ATOM 5221 N N . VAL C 2 173 ? -8.12076 -23.01198 9.06632 1.000 56.22289 174 VAL C N 1
ATOM 5222 C CA . VAL C 2 173 ? -9.49031 -22.75577 8.63301 1.000 57.65230 174 VAL C CA 1
ATOM 5223 C C . VAL C 2 173 ? -9.90299 -23.85039 7.65053 1.000 63.88410 174 VAL C C 1
ATOM 5224 O O . VAL C 2 173 ? -9.60031 -23.75330 6.45074 1.000 64.94284 174 VAL C O 1
ATOM 5228 N N . PRO C 2 174 ? -10.57997 -24.90713 8.09992 1.000 64.31259 175 PRO C N 1
ATOM 5229 C CA . PRO C 2 174 ? -10.91503 -26.00270 7.18145 1.000 66.30900 175 PRO C CA 1
ATOM 5230 C C . PRO C 2 174 ? -11.90003 -25.55745 6.11242 1.000 66.82972 175 PRO C C 1
ATOM 5231 O O . PRO C 2 174 ? -12.79435 -24.74810 6.36342 1.000 62.94537 175 PRO C O 1
ATOM 5235 N N . GLU C 2 175 ? -11.71880 -26.09141 4.90170 1.000 68.83075 176 GLU C N 1
ATOM 5236 C CA . GLU C 2 175 ? -12.60438 -25.72831 3.80088 1.000 66.46517 176 GLU C CA 1
ATOM 5237 C C . GLU C 2 175 ? -14.03159 -26.17073 4.07886 1.000 65.06807 176 GLU C C 1
ATOM 5238 O O . GLU C 2 175 ? -14.98210 -25.41548 3.83829 1.000 62.28785 176 GLU C O 1
ATOM 5244 N N . ARG C 2 176 ? -14.20503 -27.38905 4.58526 1.000 60.88147 177 ARG C N 1
ATOM 5245 C CA . ARG C 2 176 ? -15.51948 -27.89626 4.95420 1.000 63.58825 177 ARG C CA 1
ATOM 5246 C C . ARG C 2 176 ? -15.43080 -28.46652 6.36222 1.000 65.68855 177 ARG C C 1
ATOM 5247 O O . ARG C 2 176 ? -14.63217 -29.37507 6.61740 1.000 64.50322 177 ARG C O 1
ATOM 5255 N N . LEU C 2 177 ? -16.22987 -27.91698 7.27806 1.000 61.30822 178 LEU C N 1
ATOM 5256 C CA . LEU C 2 177 ? -16.20917 -28.31303 8.68057 1.000 62.21280 178 LEU C CA 1
ATOM 5257 C C . LEU C 2 177 ? -17.61405 -28.71426 9.10478 1.000 57.25659 178 LEU C C 1
ATOM 5258 O O . LEU C 2 177 ? -18.58568 -28.01677 8.79087 1.000 61.99967 178 LEU C O 1
ATOM 5263 N N . LEU C 2 178 ? -17.72204 -29.84740 9.79288 1.000 53.38430 179 LEU C N 1
ATOM 5264 C CA . LEU C 2 178 ? -18.98880 -30.31458 10.33773 1.000 57.88414 179 LEU C CA 1
ATOM 5265 C C . LEU C 2 178 ? -19.04865 -30.01474 11.83007 1.000 54.72226 179 LEU C C 1
ATOM 5266 O O . LEU C 2 178 ? -18.07332 -30.22814 12.55797 1.000 56.65635 179 LEU C O 1
ATOM 5271 N N . VAL C 2 179 ? -20.19876 -29.51586 12.27579 1.000 54.27587 180 VAL C N 1
ATOM 5272 C CA . VAL C 2 179 ? -20.49380 -29.32878 13.69091 1.000 52.75586 180 VAL C CA 1
ATOM 5273 C C . VAL C 2 179 ? -21.48461 -30.41201 14.08338 1.000 52.05124 180 VAL C C 1
ATOM 5274 O O . VAL C 2 179 ? -22.56860 -30.50711 13.49365 1.000 53.74768 180 VAL C O 1
ATOM 5278 N N . MET C 2 180 ? -21.10764 -31.24275 15.05842 1.000 54.28334 181 MET C N 1
ATOM 5279 C CA . MET C 2 180 ? -22.01068 -32.24014 15.62918 1.000 52.94418 181 MET C CA 1
ATOM 5280 C C . MET C 2 180 ? -22.67557 -31.64032 16.86145 1.000 54.58940 181 MET C C 1
ATOM 5281 O O . MET C 2 180 ? -22.01817 -31.42856 17.88721 1.000 53.71599 181 MET C O 1
ATOM 5286 N N . GLY C 2 181 ? -23.97562 -31.37482 16.76637 1.000 50.50430 182 GLY C N 1
ATOM 5287 C CA . GLY C 2 181 ? -24.71248 -30.84489 17.89635 1.000 54.20612 182 GLY C CA 1
ATOM 5288 C C . GLY C 2 181 ? -25.08567 -29.38347 17.74421 1.000 59.34294 182 GLY C C 1
ATOM 5289 O O . GLY C 2 181 ? -24.22188 -28.53168 17.49329 1.000 58.50605 182 GLY C O 1
ATOM 5290 N N . GLY C 2 182 ? -26.37336 -29.08545 17.90494 1.000 51.90232 183 GLY C N 1
ATOM 5291 C CA . GLY C 2 182 ? -26.86507 -27.72920 17.78114 1.000 58.79948 183 GLY C CA 1
ATOM 5292 C C . GLY C 2 182 ? -26.91095 -27.00338 19.11194 1.000 59.40709 183 GLY C C 1
ATOM 5293 O O . GLY C 2 182 ? -27.81011 -26.18924 19.36153 1.000 59.56321 183 GLY C O 1
ATOM 5294 N N . GLY C 2 183 ? -25.95581 -27.31665 19.98434 1.000 52.06884 184 GLY C N 1
ATOM 5295 C CA . GLY C 2 183 ? -25.79662 -26.57969 21.21521 1.000 57.58673 184 GLY C CA 1
ATOM 5296 C C . GLY C 2 183 ? -25.11362 -25.24439 20.98223 1.000 55.03123 184 GLY C C 1
ATOM 5297 O O . GLY C 2 183 ? -24.61953 -24.94905 19.89039 1.000 50.29732 184 GLY C O 1
ATOM 5298 N N . ILE C 2 184 ? -25.08462 -24.42953 22.04168 1.000 49.79871 185 ILE C N 1
ATOM 5299 C CA . ILE C 2 184 ? -24.55707 -23.07461 21.91500 1.000 46.64930 185 ILE C CA 1
ATOM 5300 C C . ILE C 2 184 ? -23.08195 -23.09697 21.53686 1.000 45.09153 185 ILE C C 1
ATOM 5301 O O . ILE C 2 184 ? -22.63605 -22.31393 20.68978 1.000 44.34309 185 ILE C O 1
ATOM 5306 N N . ILE C 2 185 ? -22.29641 -23.97792 22.16635 1.000 43.00140 186 ILE C N 1
ATOM 5307 C CA . ILE C 2 185 ? -20.85323 -23.99844 21.91508 1.000 46.72697 186 ILE C CA 1
ATOM 5308 C C . ILE C 2 185 ? -20.56529 -24.33580 20.45545 1.000 49.21592 186 ILE C C 1
ATOM 5309 O O . ILE C 2 185 ? -19.68535 -23.73168 19.82437 1.000 44.91040 186 ILE C O 1
ATOM 5314 N N . GLY C 2 186 ? -21.30529 -25.29743 19.89508 1.000 46.32723 187 GLY C N 1
ATOM 5315 C CA . GLY C 2 186 ? -21.07474 -25.67743 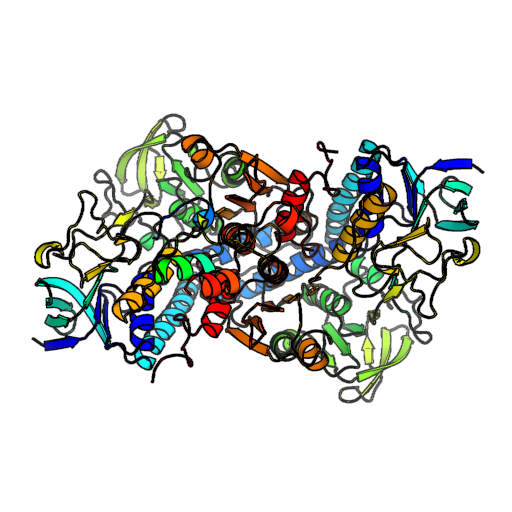18.50959 1.000 48.21914 187 GLY C CA 1
ATOM 5316 C C . GLY C 2 186 ? -21.45282 -24.58103 17.53024 1.000 48.17842 187 GLY C C 1
ATOM 5317 O O . GLY C 2 186 ? -20.70837 -24.28872 16.59091 1.000 46.72621 187 GLY C O 1
ATOM 5318 N N . LEU C 2 187 ? -22.61324 -23.95762 17.73925 1.000 44.94290 188 LEU C N 1
ATOM 5319 C CA . LEU C 2 187 ? -23.04997 -22.87938 16.86139 1.000 47.77322 188 LEU C CA 1
ATOM 5320 C C . LEU C 2 187 ? -22.11575 -21.67749 16.93214 1.000 45.69457 188 LEU C C 1
ATOM 5321 O O . LEU C 2 187 ? -21.89161 -21.00947 15.91092 1.000 44.85526 188 LEU C O 1
ATOM 5326 N N . GLU C 2 188 ? -21.55618 -21.38960 18.11112 1.000 44.02432 189 GLU C N 1
ATOM 5327 C CA . GLU C 2 188 ? -20.62367 -20.27250 18.21986 1.000 43.38780 189 GLU C CA 1
ATOM 5328 C C . GLU C 2 188 ? -19.36864 -20.54128 17.39736 1.000 45.56708 189 GLU C C 1
ATOM 5329 O O . GLU C 2 188 ? -18.90802 -19.67556 16.64351 1.000 44.58273 189 GLU C O 1
ATOM 5335 N N . MET C 2 189 ? -18.82352 -21.75713 17.49159 1.000 45.81315 190 MET C N 1
ATOM 5336 C CA . MET C 2 189 ? -17.62291 -22.07331 16.72235 1.000 46.51447 190 MET C CA 1
ATOM 5337 C C . MET C 2 189 ? -17.90701 -22.10657 15.22630 1.000 45.83550 190 MET C C 1
ATOM 5338 O O . MET C 2 189 ? -17.05505 -21.71015 14.42025 1.000 46.33393 190 MET C O 1
ATOM 5343 N N . GLY C 2 190 ? -19.09395 -22.57072 14.83361 1.000 40.76482 191 GLY C N 1
ATOM 5344 C CA . GLY C 2 190 ? -19.47792 -22.47105 13.43375 1.000 46.75288 191 GLY C CA 1
ATOM 5345 C C . GLY C 2 190 ? -19.60131 -21.03062 12.97111 1.000 49.34708 191 GLY C C 1
ATOM 5346 O O . GLY C 2 190 ? -19.23952 -20.69915 11.83729 1.000 49.28209 191 GLY C O 1
ATOM 5347 N N . THR C 2 191 ? -20.12011 -20.15549 13.84511 1.000 48.28816 192 THR C N 1
ATOM 5348 C CA . THR C 2 191 ? -20.16787 -18.72707 13.54081 1.000 47.77862 192 THR C CA 1
ATOM 5349 C C . THR C 2 191 ? -18.76993 -18.17458 13.29322 1.000 44.55314 192 THR C C 1
ATOM 5350 O O . THR C 2 191 ? -18.56160 -17.39088 12.36019 1.000 46.77020 192 THR C O 1
ATOM 5354 N N . VAL C 2 192 ? -17.79549 -18.58515 14.10761 1.000 43.90882 193 VAL C N 1
ATOM 5355 C CA . VAL C 2 192 ? -16.43111 -18.07993 13.95305 1.000 43.67788 193 VAL C CA 1
ATOM 5356 C C . VAL C 2 192 ? -15.83039 -18.54995 12.63700 1.000 50.14633 193 VAL C C 1
ATOM 5357 O O . VAL C 2 192 ? -15.26757 -17.75551 11.87221 1.000 47.47507 193 VAL C O 1
ATOM 5361 N N . TYR C 2 193 ? -15.90626 -19.85379 12.36646 1.000 49.02150 194 TYR C N 1
ATOM 5362 C CA . TYR C 2 193 ? -15.16039 -20.37326 11.22875 1.000 49.54645 194 TYR C CA 1
ATOM 5363 C C . TYR C 2 193 ? -15.79874 -19.96525 9.91270 1.000 48.90329 194 TYR C C 1
ATOM 5364 O O . TYR C 2 193 ? -15.09330 -19.81706 8.90784 1.000 51.00687 194 TYR C O 1
ATOM 5373 N N . HIS C 2 194 ? -17.10956 -19.73215 9.90764 1.000 50.45821 195 HIS C N 1
ATOM 5374 C CA . HIS C 2 194 ? -17.75331 -19.22171 8.70373 1.000 52.69182 195 HIS C CA 1
ATOM 5375 C C . HIS C 2 194 ? -17.20075 -17.85092 8.33164 1.000 52.86832 195 HIS C C 1
ATOM 5376 O O . HIS C 2 194 ? -16.79976 -17.62167 7.18335 1.000 49.82462 195 HIS C O 1
ATOM 5383 N N . ALA C 2 195 ? -17.15178 -16.92973 9.30210 1.000 48.98225 196 ALA C N 1
ATOM 5384 C CA . ALA C 2 195 ? -16.58715 -15.60533 9.05589 1.000 50.15155 196 ALA C CA 1
ATOM 5385 C C . ALA C 2 195 ? -15.17917 -15.67695 8.47446 1.000 53.33302 196 ALA C C 1
ATOM 5386 O O . ALA C 2 195 ? -14.74835 -14.75434 7.76834 1.000 47.47894 196 ALA C O 1
ATOM 5388 N N . LEU C 2 196 ? -14.45045 -16.75750 8.75642 1.000 49.48436 197 LEU C N 1
ATOM 5389 C CA . LEU C 2 196 ? -13.07504 -16.90694 8.30111 1.000 49.24715 197 LEU C CA 1
ATOM 5390 C C . LEU C 2 196 ? -12.95355 -17.64333 6.97073 1.000 48.56257 197 LEU C C 1
ATOM 5391 O O . LEU C 2 196 ? -11.85666 -17.68065 6.40617 1.000 53.28281 197 LEU C O 1
ATOM 5396 N N . GLY C 2 197 ? -14.03674 -18.22400 6.45671 1.000 49.43395 198 GLY C N 1
ATOM 5397 C CA . GLY C 2 197 ? -14.00150 -18.83312 5.14103 1.000 51.49268 198 GLY C CA 1
ATOM 5398 C C . GLY C 2 197 ? -14.54592 -20.24478 5.05447 1.000 54.14578 198 GLY C C 1
ATOM 5399 O O . GLY C 2 197 ? -14.78220 -20.74330 3.95240 1.000 57.41288 198 GLY C O 1
ATOM 5400 N N . SER C 2 198 ? -14.75902 -20.90104 6.19399 1.000 55.71648 199 SER C N 1
ATOM 5401 C CA . SER C 2 198 ? -15.20802 -22.28916 6.18548 1.000 54.31543 199 SER C CA 1
ATOM 5402 C C . SER C 2 198 ? -16.65621 -22.41004 5.72984 1.000 57.64536 199 SER C C 1
ATOM 5403 O O . SER C 2 198 ? -17.51433 -21.61640 6.11980 1.000 57.51192 199 SER C O 1
ATOM 5406 N N . GLN C 2 199 ? -16.92792 -23.42627 4.91191 1.000 59.98706 200 GLN C N 1
ATOM 5407 C CA . GLN C 2 199 ? -18.29089 -23.91812 4.73833 1.000 64.34307 200 GLN C CA 1
ATOM 5408 C C . GLN C 2 199 ? -18.67895 -24.73336 5.96831 1.000 62.93634 200 GLN C C 1
ATOM 5409 O O . GLN C 2 199 ? -17.93909 -25.63205 6.38248 1.000 60.35590 200 GLN C O 1
ATOM 5415 N N . ILE C 2 200 ? -19.83117 -24.42412 6.55898 1.000 63.26337 201 ILE C N 1
ATOM 5416 C CA . ILE C 2 200 ? -20.21642 -24.99198 7.84612 1.000 60.90505 201 ILE C CA 1
ATOM 5417 C C . ILE C 2 200 ? -21.43128 -25.89269 7.65241 1.000 57.84710 201 ILE C C 1
ATOM 5418 O O . ILE C 2 200 ? -22.45775 -25.46235 7.10786 1.000 59.59990 201 ILE C O 1
ATOM 5423 N N . ASP C 2 201 ? -21.31547 -27.13559 8.11270 1.000 55.41106 202 ASP C N 1
ATOM 5424 C CA . ASP C 2 201 ? -22.43618 -28.05502 8.23218 1.000 56.59665 202 ASP C CA 1
ATOM 5425 C C . ASP C 2 201 ? -22.70656 -28.32618 9.70793 1.000 54.58023 202 ASP C C 1
ATOM 5426 O O . ASP C 2 201 ? -21.77556 -28.38705 10.51988 1.000 54.73603 202 ASP C O 1
ATOM 5431 N N . VAL C 2 202 ? -23.98261 -28.47954 10.05235 1.000 55.25123 203 VAL C N 1
ATOM 5432 C CA . VAL C 2 202 ? -24.41284 -28.68106 11.43376 1.000 58.85563 203 VAL C CA 1
ATOM 5433 C C . VAL C 2 202 ? -25.43439 -29.80964 11.45723 1.000 58.56984 203 VAL C C 1
ATOM 5434 O O . VAL C 2 202 ? -26.45661 -29.73954 10.76401 1.000 57.34975 203 VAL C O 1
ATOM 5438 N N . VAL C 2 203 ? -25.17583 -30.83212 12.27037 1.000 57.44507 204 VAL C N 1
ATOM 5439 C CA . VAL C 2 203 ? -26.07747 -31.97063 12.42487 1.000 59.07411 204 VAL C CA 1
ATOM 5440 C C . VAL C 2 203 ? -26.60595 -31.98572 13.85532 1.000 58.91863 204 VAL C C 1
ATOM 5441 O O . VAL C 2 203 ? -25.82655 -31.99504 14.81754 1.000 58.79554 204 VAL C O 1
ATOM 5445 N N . GLU C 2 204 ? -27.93214 -31.97131 13.98657 1.000 60.63782 205 GLU C N 1
ATOM 5446 C CA . GLU C 2 204 ? -28.62402 -31.83764 15.26286 1.000 65.66100 205 GLU C CA 1
ATOM 5447 C C . GLU C 2 204 ? -29.74446 -32.86629 15.31760 1.000 64.41661 205 GLU C C 1
ATOM 5448 O O . GLU C 2 204 ? -30.53552 -32.97579 14.37688 1.000 65.05980 205 GLU C O 1
ATOM 5454 N N . MET C 2 205 ? -29.81586 -33.61651 16.41486 1.000 66.69130 206 MET C N 1
ATOM 5455 C CA . MET C 2 205 ? -30.75029 -34.73526 16.48413 1.000 69.67625 206 MET C CA 1
ATOM 5456 C C . MET C 2 205 ? -32.18483 -34.31628 16.78285 1.000 69.30373 206 MET C C 1
ATOM 5457 O O . MET C 2 205 ? -33.10644 -35.09109 16.50814 1.000 67.91344 206 MET C O 1
ATOM 5462 N N . PHE C 2 206 ? -32.40420 -33.12657 17.33510 1.000 69.67595 207 PHE C N 1
ATOM 5463 C CA . PHE C 2 206 ? -33.74401 -32.68592 17.69026 1.000 67.33853 207 PHE C CA 1
ATOM 5464 C C . PHE C 2 206 ? -34.29812 -31.75900 16.61408 1.000 65.60927 207 PHE C C 1
ATOM 5465 O O . PHE C 2 206 ? -33.62544 -31.41267 15.64161 1.000 65.78031 207 PHE C O 1
ATOM 5473 N N . ASP C 2 207 ? -35.55064 -31.35246 16.79813 1.000 67.99537 208 ASP C N 1
ATOM 5474 C CA . ASP C 2 207 ? -36.25628 -30.54204 15.81218 1.000 70.18345 208 ASP C CA 1
ATOM 5475 C C . ASP C 2 207 ? -35.86871 -29.06547 15.84130 1.000 65.19803 208 ASP C C 1
ATOM 5476 O O . ASP C 2 207 ? -36.40819 -28.29394 15.04231 1.000 65.11401 208 ASP C O 1
ATOM 5481 N N . GLN C 2 208 ? -34.96257 -28.64894 16.72705 1.000 64.80032 209 GLN C N 1
ATOM 5482 C CA . GLN C 2 208 ? -34.51399 -27.26078 16.74599 1.000 60.08223 209 GLN C CA 1
ATOM 5483 C C . GLN C 2 208 ? -33.14461 -27.17314 17.41111 1.000 57.22878 209 GLN C C 1
ATOM 5484 O O . GLN C 2 208 ? -32.84343 -27.93380 18.33472 1.000 57.43173 209 GLN C O 1
ATOM 5490 N N . VAL C 2 209 ? -32.31091 -26.25365 16.91662 1.000 52.34024 210 VAL C N 1
ATOM 5491 C CA . VAL C 2 209 ? -31.09389 -25.91007 17.64385 1.000 52.95636 210 VAL C CA 1
ATOM 5492 C C . VAL C 2 209 ? -31.48408 -25.26485 18.97579 1.000 50.73194 210 VAL C C 1
ATOM 5493 O O . VAL C 2 209 ? -32.62953 -24.84167 19.17970 1.000 49.08368 210 VAL C O 1
ATOM 5497 N N . ILE C 2 210 ? -30.52032 -25.21052 19.89438 1.000 50.35558 211 ILE C N 1
ATOM 5498 C CA . ILE C 2 210 ? -30.68911 -24.61910 21.22700 1.000 50.00598 211 ILE C CA 1
ATOM 5499 C C . ILE C 2 210 ? -32.00981 -25.08542 21.83653 1.000 52.15478 211 ILE C C 1
ATOM 5500 O O . ILE C 2 210 ? -32.92964 -24.27148 22.03745 1.000 49.08261 211 ILE C O 1
ATOM 5505 N N . PRO C 2 211 ? -32.14133 -26.37754 22.15940 1.000 50.49901 212 PRO C N 1
ATOM 5506 C CA . PRO C 2 211 ? -33.47631 -26.93115 22.45141 1.000 47.95930 212 PRO C CA 1
ATOM 5507 C C . PRO C 2 211 ? -34.16234 -26.31118 23.65495 1.000 48.59706 212 PRO C C 1
ATOM 5508 O O . PRO C 2 211 ? -35.39504 -26.24804 23.67183 1.000 47.76955 212 PRO C O 1
ATOM 5512 N N . ALA C 2 212 ? -33.40926 -25.84782 24.65927 1.000 49.38738 213 ALA C N 1
ATOM 5513 C CA . ALA C 2 212 ? -34.02703 -25.21064 25.82109 1.000 48.16205 213 ALA C CA 1
ATOM 5514 C C . ALA C 2 212 ? -34.77227 -23.92330 25.45922 1.000 47.75651 213 ALA C C 1
ATOM 5515 O O . ALA C 2 212 ? -35.77972 -23.59755 26.09686 1.000 48.17429 213 ALA C O 1
ATOM 5517 N N . ALA C 2 213 ? -34.30210 -23.17928 24.45596 1.000 45.77928 214 ALA C N 1
ATOM 5518 C CA . ALA C 2 213 ? -34.87940 -21.87410 24.14591 1.000 47.51045 214 ALA C CA 1
ATOM 5519 C C . ALA C 2 213 ? -36.20182 -22.01477 23.38970 1.000 49.51245 214 ALA C C 1
ATOM 5520 O O .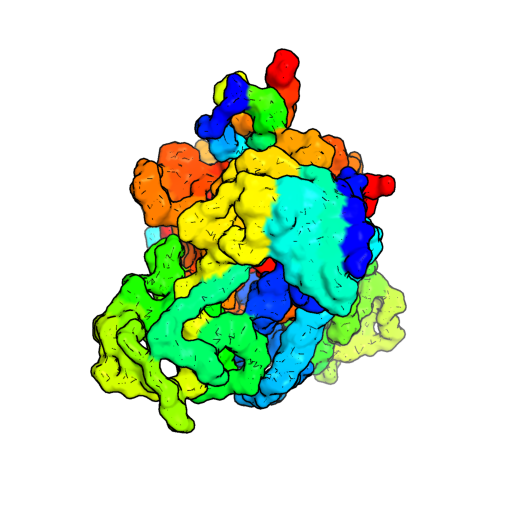 ALA C 2 213 ? -36.41761 -22.98020 22.64831 1.000 49.97124 214 ALA C O 1
ATOM 5522 N N . ASP C 2 214 ? -37.09109 -21.03381 23.58367 1.000 44.33859 215 ASP C N 1
ATOM 5523 C CA . ASP C 2 214 ? -38.44845 -21.11101 23.04755 1.000 47.75084 215 ASP C CA 1
ATOM 5524 C C . ASP C 2 214 ? -38.45414 -21.17300 21.52023 1.000 49.76043 215 ASP C C 1
ATOM 5525 O O . ASP C 2 214 ? -37.51752 -20.73716 20.84398 1.000 47.62610 215 ASP C O 1
ATOM 5530 N N . LYS C 2 215 ? -39.56445 -21.69273 20.98004 1.000 51.86001 216 LYS C N 1
ATOM 5531 C CA . LYS C 2 215 ? -39.65361 -21.93437 19.54217 1.000 53.50667 216 LYS C CA 1
ATOM 5532 C C . LYS C 2 215 ? -39.72349 -20.63165 18.75397 1.000 47.17145 216 LYS C C 1
ATOM 5533 O O . LYS C 2 215 ? -39.03550 -20.48881 17.73749 1.000 47.29223 216 LYS C O 1
ATOM 5539 N N . ASP C 2 216 ? -40.53279 -19.66481 19.20676 1.000 44.98341 217 ASP C N 1
ATOM 5540 C CA . ASP C 2 216 ? -40.65185 -18.41717 18.45444 1.000 44.24916 217 ASP C CA 1
ATOM 5541 C C . ASP C 2 216 ? -39.33245 -17.65438 18.43342 1.000 46.72192 217 ASP C C 1
ATOM 5542 O O . ASP C 2 216 ? -39.02499 -16.97344 17.44810 1.000 46.64663 217 ASP C O 1
ATOM 5547 N N . ILE C 2 217 ? -38.53862 -17.77788 19.49813 1.000 42.29789 218 ILE C N 1
ATOM 5548 C CA . ILE C 2 217 ? -37.23301 -17.13170 19.55342 1.000 44.77330 218 ILE C CA 1
ATOM 5549 C C . ILE C 2 217 ? -36.26521 -17.81971 18.60348 1.000 46.37858 218 ILE C C 1
ATOM 5550 O O . ILE C 2 217 ? -35.52212 -17.16615 17.86088 1.000 45.61516 218 ILE C O 1
ATOM 5555 N N . VAL C 2 218 ? -36.27230 -19.15296 18.60245 1.000 47.27964 219 VAL C N 1
ATOM 5556 C CA . VAL C 2 218 ? -35.31605 -19.90400 17.79761 1.000 48.22107 219 VAL C CA 1
ATOM 5557 C C . VAL C 2 218 ? -35.72360 -19.91931 16.32096 1.000 46.04528 219 VAL C C 1
ATOM 5558 O O . VAL C 2 218 ? -34.86330 -20.01930 15.43897 1.000 49.96521 219 VAL C O 1
ATOM 5562 N N . LYS C 2 219 ? -37.01680 -19.78491 16.02413 1.000 49.45457 220 LYS C N 1
ATOM 5563 C CA . LYS C 2 219 ? -37.45341 -19.64791 14.63423 1.000 50.47067 220 LYS C CA 1
ATOM 5564 C C . LYS C 2 219 ? -36.73425 -18.49520 13.93872 1.000 48.91661 220 LYS C C 1
ATOM 5565 O O . LYS C 2 219 ? -36.25473 -18.63569 12.80756 1.000 46.35181 220 LYS C O 1
ATOM 5571 N N . VAL C 2 220 ? -36.64918 -17.34174 14.60943 1.000 48.80671 221 VAL C N 1
ATOM 5572 C CA . VAL C 2 220 ? -35.95823 -16.18734 14.03652 1.000 46.59725 221 VAL C CA 1
ATOM 5573 C C . VAL C 2 220 ? -34.48109 -16.49998 13.82332 1.000 48.92157 221 VAL C C 1
ATOM 5574 O O . VAL C 2 220 ? -33.91306 -16.22852 12.75669 1.000 45.92350 221 VAL C O 1
ATOM 5578 N N . PHE C 2 221 ? -33.82996 -17.06279 14.84286 1.000 46.02409 222 PHE C N 1
ATOM 5579 C CA . PHE C 2 221 ? -32.41086 -17.38437 14.71538 1.000 47.87052 222 PHE C CA 1
ATOM 5580 C C . PHE C 2 221 ? -32.17419 -18.40410 13.60552 1.000 48.35734 222 PHE C C 1
ATOM 5581 O O . PHE C 2 221 ? -31.24405 -18.25865 12.80058 1.000 48.69190 222 PHE C O 1
ATOM 5589 N N . THR C 2 222 ? -33.02317 -19.43002 13.53265 1.000 49.80627 223 THR C N 1
ATOM 5590 C CA . THR C 2 222 ? -32.84522 -20.46742 12.51731 1.000 54.19065 223 THR C CA 1
ATOM 5591 C C . THR C 2 222 ? -32.98651 -19.89944 11.11076 1.000 52.99436 223 THR C C 1
ATOM 5592 O O . THR C 2 222 ? -32.19361 -20.22663 10.21894 1.000 54.26124 223 THR C O 1
ATOM 5596 N N . LYS C 2 223 ? -33.98294 -19.03674 10.89694 1.000 51.78103 224 LYS C N 1
ATOM 5597 C CA . LYS C 2 223 ? -34.15486 -18.41159 9.59052 1.000 53.93482 224 LYS C CA 1
ATOM 5598 C C . LYS C 2 223 ? -32.86683 -17.73895 9.13376 1.000 57.10156 224 LYS C C 1
ATOM 5599 O O . LYS C 2 223 ? -32.49712 -17.81997 7.95647 1.000 59.24758 224 LYS C O 1
ATOM 5605 N N . ARG C 2 224 ? -32.14260 -17.11376 10.06484 1.000 55.55492 225 ARG C N 1
ATOM 5606 C CA . ARG C 2 224 ? -30.91350 -16.41289 9.71004 1.000 55.24742 225 ARG C CA 1
ATOM 5607 C C . ARG C 2 224 ? -29.79583 -17.39397 9.37092 1.000 58.10905 225 ARG C C 1
ATOM 5608 O O . ARG C 2 224 ? -29.24238 -17.36757 8.26735 1.000 63.07559 225 ARG C O 1
ATOM 5616 N N . ILE C 2 225 ? -29.44250 -18.27100 10.31503 1.000 59.10051 226 ILE C N 1
ATOM 5617 C CA . ILE C 2 225 ? -28.31168 -19.17470 10.11379 1.000 60.26955 226 ILE C CA 1
ATOM 5618 C C . ILE C 2 225 ? -28.57905 -20.24885 9.07323 1.000 62.18164 226 ILE C C 1
ATOM 5619 O O . ILE C 2 225 ? -27.64359 -20.94475 8.66329 1.000 63.99648 226 ILE C O 1
ATOM 5624 N N . SER C 2 226 ? -29.82971 -20.41910 8.64408 1.000 63.05462 227 SER C N 1
ATOM 5625 C CA . SER C 2 226 ? -30.10799 -21.38196 7.58711 1.000 63.53158 227 SER C CA 1
ATOM 5626 C C . SER C 2 226 ? -29.56864 -20.93931 6.23631 1.000 67.07832 227 SER C C 1
ATOM 5627 O O . SER C 2 226 ? -29.50133 -21.76567 5.31946 1.000 66.98004 227 SER C O 1
ATOM 5630 N N . LYS C 2 227 ? -29.18251 -19.66790 6.09708 1.000 67.95897 228 LYS C N 1
ATOM 5631 C CA . LYS C 2 227 ? -28.48446 -19.20523 4.90620 1.000 70.45185 228 LYS C CA 1
ATOM 5632 C C . LYS C 2 227 ? -26.96954 -19.32176 5.03628 1.000 67.51108 228 LYS C C 1
ATOM 5633 O O . LYS C 2 227 ? -26.28336 -19.51473 4.02593 1.000 70.21017 228 LYS C O 1
ATOM 5639 N N . LYS C 2 228 ? -26.42516 -19.21354 6.24968 1.000 63.07631 229 LYS C N 1
ATOM 5640 C CA . LYS C 2 228 ? -24.97620 -19.30431 6.39302 1.000 64.29348 229 LYS C CA 1
ATOM 5641 C C . LYS C 2 228 ? -24.51117 -20.75101 6.51000 1.000 62.85233 229 LYS C C 1
ATOM 5642 O O . LYS C 2 228 ? -23.41076 -21.08569 6.05720 1.000 57.23558 229 LYS C O 1
ATOM 5648 N N . PHE C 2 229 ? -25.31415 -21.61165 7.13819 1.000 61.16476 230 PHE C N 1
ATOM 5649 C CA . PHE C 2 229 ? -24.94410 -23.00015 7.37985 1.000 62.74169 230 PHE C CA 1
ATOM 5650 C C . PHE C 2 229 ? -25.91139 -23.91773 6.64653 1.000 63.80919 230 PHE C C 1
ATOM 5651 O O . PHE C 2 229 ? -27.02422 -23.52504 6.28253 1.000 62.69652 230 PHE C O 1
ATOM 5659 N N . ASN C 2 230 ? -25.48493 -25.16182 6.46023 1.000 60.84576 231 ASN C N 1
ATOM 5660 C CA . ASN C 2 230 ? -26.38000 -26.24097 6.06233 1.000 64.49896 231 ASN C CA 1
ATOM 5661 C C . ASN C 2 230 ? -26.74927 -27.02663 7.31679 1.000 60.97686 231 ASN C C 1
ATOM 5662 O O . ASN C 2 230 ? -25.92944 -27.77774 7.85419 1.000 59.12011 231 ASN C O 1
ATOM 5667 N N . LEU C 2 231 ? -27.98706 -26.85904 7.76711 1.000 61.52472 232 LEU C N 1
ATOM 5668 C CA . LEU C 2 231 ? -28.43189 -27.33244 9.06955 1.000 64.36923 232 LEU C CA 1
ATOM 5669 C C . LEU C 2 231 ? -29.26171 -28.59637 8.89244 1.000 61.49427 232 LEU C C 1
ATOM 5670 O O . LEU C 2 231 ? -30.27673 -28.58622 8.18997 1.000 65.61032 232 LEU C O 1
ATOM 5675 N N . MET C 2 232 ? -28.85003 -29.66567 9.54937 1.000 62.82419 233 MET C N 1
ATOM 5676 C CA . MET C 2 232 ? -29.52775 -30.95027 9.45125 1.000 64.00390 233 MET C CA 1
ATOM 5677 C C . MET C 2 232 ? -30.17860 -31.26234 10.79533 1.000 63.99803 233 MET C C 1
ATOM 5678 O O . MET C 2 232 ? -29.52277 -31.75096 11.71977 1.000 64.09292 233 MET C O 1
ATOM 5683 N N . LEU C 2 233 ? -31.47187 -30.96455 10.89165 1.000 64.21351 234 LEU C N 1
ATOM 5684 C CA . LEU C 2 233 ? -32.28364 -31.26704 12.06016 1.000 67.68148 234 LEU C CA 1
ATOM 5685 C C . LEU C 2 233 ? -32.84501 -32.68246 11.96493 1.000 68.69366 234 LEU C C 1
ATOM 5686 O O . LEU C 2 233 ? -33.07998 -33.20399 10.87243 1.000 66.72460 234 LEU C O 1
ATOM 5691 N N . GLU C 2 234 ? -33.08537 -33.28886 13.12871 1.000 69.83034 235 GLU C N 1
ATOM 5692 C CA . GLU C 2 234 ? -33.56918 -34.66882 13.21777 1.000 69.57609 235 GLU C CA 1
ATOM 5693 C C . GLU C 2 234 ? -32.67278 -35.60425 12.41422 1.000 69.59078 235 GLU C C 1
ATOM 5694 O O . GLU C 2 234 ? -33.13016 -36.40878 11.59942 1.000 77.47603 235 GLU C O 1
ATOM 5700 N N . THR C 2 235 ? -31.37233 -35.47810 12.65187 1.000 68.94700 236 THR C N 1
ATOM 5701 C CA . THR C 2 235 ? -30.34591 -36.20992 11.92814 1.000 71.72843 236 THR C CA 1
ATOM 5702 C C . THR C 2 235 ? -29.28240 -36.63165 12.93005 1.000 72.84152 236 THR C C 1
ATOM 5703 O O . THR C 2 235 ? -28.97655 -35.88425 13.86373 1.000 73.17431 236 THR C O 1
ATOM 5707 N N . LYS C 2 236 ? -28.72965 -37.83009 12.74708 1.000 75.23528 237 LYS C N 1
ATOM 5708 C CA . LYS C 2 236 ? -27.73014 -38.37137 13.65937 1.000 76.00725 237 LYS C CA 1
ATOM 5709 C C . LYS C 2 236 ? -26.54654 -38.91493 12.87388 1.000 75.00068 237 LYS C C 1
ATOM 5710 O O . LYS C 2 236 ? -26.71797 -39.49426 11.79646 1.000 76.93352 237 LYS C O 1
ATOM 5716 N N . VAL C 2 237 ? -25.34414 -38.70897 13.41383 1.000 71.20551 238 VAL C N 1
ATOM 5717 C CA . VAL C 2 237 ? -24.15650 -39.35985 12.87832 1.000 72.57837 238 VAL C CA 1
ATOM 5718 C C . VAL C 2 237 ? -24.18710 -40.83523 13.25838 1.000 77.78386 238 VAL C C 1
ATOM 5719 O O . VAL C 2 237 ? -24.30133 -41.19061 14.44003 1.000 75.96445 238 VAL C O 1
ATOM 5723 N N . THR C 2 238 ? -24.09508 -41.70917 12.25637 1.000 75.61830 239 THR C N 1
ATOM 5724 C CA . THR C 2 238 ? -24.16906 -43.14003 12.50013 1.000 75.23734 239 THR C CA 1
ATOM 5725 C C . THR C 2 238 ? -22.82516 -43.84881 12.38482 1.000 74.94470 239 THR C C 1
ATOM 5726 O O . THR C 2 238 ? -22.71973 -44.99502 12.83602 1.000 74.96979 239 THR C O 1
ATOM 5730 N N . ALA C 2 239 ? -21.80038 -43.19819 11.82756 1.000 70.17671 240 ALA C N 1
ATOM 5731 C CA . ALA C 2 239 ? -20.44754 -43.74263 11.73952 1.000 71.13609 240 ALA C CA 1
ATOM 5732 C C . ALA C 2 239 ? -19.50872 -42.66377 11.21636 1.000 69.70209 240 ALA C C 1
ATOM 5733 O O . ALA C 2 239 ? -19.91318 -41.80801 10.42371 1.000 72.12830 240 ALA C O 1
ATOM 5735 N N . VAL C 2 240 ? -18.25296 -42.71897 11.66239 1.000 68.38883 241 VAL C N 1
ATOM 5736 C CA . VAL C 2 240 ? -17.21017 -41.78489 11.24504 1.000 71.47079 241 VAL C CA 1
ATOM 5737 C C . VAL C 2 240 ? -15.94573 -42.57378 10.92842 1.000 74.76834 241 VAL C C 1
ATOM 5738 O O . VAL C 2 240 ? -15.56257 -43.47775 11.67991 1.000 79.94673 241 VAL C O 1
ATOM 5742 N N . GLU C 2 241 ? -15.28918 -42.21947 9.82328 1.000 76.55502 242 GLU C N 1
ATOM 5743 C CA . GLU C 2 241 ? -14.08439 -42.90256 9.36831 1.000 78.85714 242 GLU C CA 1
ATOM 5744 C C . GLU C 2 241 ? -13.07337 -41.87651 8.88097 1.000 77.21881 242 GLU C C 1
ATOM 5745 O O . GLU C 2 241 ? -13.42424 -40.98387 8.10352 1.000 78.88153 242 GLU C O 1
ATOM 5751 N N . ALA C 2 242 ? -11.82393 -42.01194 9.32518 1.000 76.67043 243 ALA C N 1
ATOM 5752 C CA . ALA C 2 242 ? -10.75448 -41.09677 8.94267 1.000 75.27462 243 ALA C CA 1
ATOM 5753 C C . ALA C 2 242 ? -9.97168 -41.66657 7.76394 1.000 82.49256 243 ALA C C 1
ATOM 5754 O O . ALA C 2 242 ? -9.35489 -42.73105 7.88009 1.000 83.12480 243 ALA C O 1
ATOM 5756 N N . LYS C 2 243 ? -9.98395 -40.95449 6.63903 1.000 83.71821 244 LYS C N 1
ATOM 5757 C CA . LYS C 2 243 ? -9.17855 -41.29228 5.47232 1.000 82.09077 244 LYS C CA 1
ATOM 5758 C C . LYS C 2 243 ? -8.11221 -40.21834 5.26108 1.000 84.95572 244 LYS C C 1
ATOM 5759 O O . LYS C 2 243 ? -8.04176 -39.22289 5.98933 1.000 83.98239 244 LYS C O 1
ATOM 5765 N N . GLU C 2 244 ? -7.26484 -40.42583 4.25138 1.000 82.00886 245 GLU C N 1
ATOM 5766 C CA . GLU C 2 244 ? -6.16515 -39.49485 4.02112 1.000 84.32612 245 GLU C CA 1
ATOM 5767 C C . GLU C 2 244 ? -6.60727 -38.20740 3.33867 1.000 80.81425 245 GLU C C 1
ATOM 5768 O O . GLU C 2 244 ? -5.87778 -37.21064 3.39582 1.000 79.38199 245 GLU C O 1
ATOM 5774 N N . ASP C 2 245 ? -7.77384 -38.20267 2.70039 1.000 78.62543 246 ASP C N 1
ATOM 5775 C CA . ASP C 2 245 ? -8.28097 -37.02263 2.01572 1.000 80.81148 246 ASP C CA 1
ATOM 5776 C C . ASP C 2 245 ? -9.30670 -36.25771 2.84172 1.000 83.92501 246 ASP C C 1
ATOM 5777 O O . ASP C 2 245 ? -9.85611 -35.26261 2.35858 1.000 83.34215 246 ASP C O 1
ATOM 5782 N N . GLY C 2 246 ? -9.58253 -36.69531 4.06589 1.000 80.92843 247 GLY C N 1
ATOM 5783 C CA . GLY C 2 246 ? -10.60073 -36.05587 4.87280 1.000 79.15287 247 GLY C CA 1
ATOM 5784 C C . GLY C 2 246 ? -11.39722 -37.05656 5.68170 1.000 79.24390 247 GLY C C 1
ATOM 5785 O O . GLY C 2 246 ? -11.30275 -38.26646 5.45070 1.000 81.12958 247 GLY C O 1
ATOM 5786 N N . ILE C 2 247 ? -12.19299 -36.56145 6.62229 1.000 74.19547 248 ILE C N 1
ATOM 5787 C CA . ILE C 2 247 ? -12.96806 -37.40659 7.52065 1.000 74.15165 248 ILE C CA 1
ATOM 5788 C C . ILE C 2 247 ? -14.32781 -37.66308 6.89189 1.000 72.59239 248 ILE C C 1
ATOM 5789 O O . ILE C 2 247 ? -14.96148 -36.74178 6.36815 1.000 71.34092 248 ILE C O 1
ATOM 5794 N N . TYR C 2 248 ? -14.77682 -38.91130 6.93620 1.000 66.46910 249 TYR C N 1
ATOM 5795 C CA . TYR C 2 248 ? -16.01478 -39.30609 6.28118 1.000 71.72601 249 TYR C CA 1
ATOM 5796 C C . TYR C 2 248 ? -17.07635 -39.59813 7.33066 1.000 69.46429 249 TYR C C 1
ATOM 5797 O O . TYR C 2 248 ? -16.89998 -40.48254 8.17532 1.000 72.08627 249 TYR C O 1
ATOM 5806 N N . VAL C 2 249 ? -18.16412 -38.83755 7.28745 1.000 67.19991 250 VAL C N 1
ATOM 5807 C CA . VAL C 2 249 ? -19.24811 -38.94625 8.25435 1.000 69.86844 250 VAL C CA 1
ATOM 5808 C C . VAL C 2 249 ? -20.47355 -39.42555 7.49860 1.000 69.03048 250 VAL C C 1
ATOM 5809 O O . VAL C 2 249 ? -20.91892 -38.77191 6.54688 1.000 73.14794 250 VAL C O 1
ATOM 5813 N N . THR C 2 250 ? -21.00611 -40.56900 7.90484 1.000 67.02798 251 THR C N 1
ATOM 5814 C CA . THR C 2 250 ? -22.23764 -41.08612 7.33543 1.000 68.47394 251 THR C CA 1
ATOM 5815 C C . THR C 2 250 ? -23.36276 -40.80790 8.32535 1.000 69.22567 251 THR C C 1
ATOM 5816 O O . THR C 2 250 ? -23.22863 -41.08126 9.52328 1.000 70.69764 251 THR C O 1
ATOM 5820 N N . MET C 2 251 ? -24.45161 -40.23259 7.83231 1.000 70.65221 252 MET C N 1
ATOM 5821 C CA . MET C 2 251 ? -25.55383 -39.80160 8.67344 1.000 72.57537 252 MET C CA 1
ATOM 5822 C C . MET C 2 251 ? -26.82368 -40.54967 8.30635 1.000 76.41527 252 MET C C 1
ATOM 5823 O O . MET C 2 251 ? -27.03334 -40.92245 7.14757 1.000 80.34572 252 MET C O 1
ATOM 5828 N N . GLU C 2 252 ? -27.66200 -40.77293 9.31452 1.000 76.92594 253 GLU C N 1
ATOM 5829 C CA . GLU C 2 252 ? -28.99994 -41.32292 9.13732 1.000 80.00362 253 GLU C CA 1
ATOM 5830 C C . GLU C 2 252 ? -30.00225 -40.34857 9.72722 1.000 79.91948 253 GLU C C 1
ATOM 5831 O O . GLU C 2 252 ? -29.86738 -39.93802 10.88391 1.000 80.54155 253 GLU C O 1
ATOM 5837 N N . GLY C 2 253 ? -30.99152 -39.97897 8.93457 1.000 79.98399 254 GLY C N 1
ATOM 5838 C CA . GLY C 2 253 ? -31.98618 -39.01935 9.36853 1.000 80.07717 254 GLY C CA 1
ATOM 5839 C C . GLY C 2 253 ? -32.57041 -38.26172 8.20153 1.000 80.03414 254 GLY C C 1
ATOM 5840 O O . GLY C 2 253 ? -32.13562 -38.40127 7.06195 1.000 78.34741 254 GLY C O 1
ATOM 5841 N N . LYS C 2 254 ? -33.57993 -37.44289 8.52089 1.000 81.54582 255 LYS C N 1
ATOM 5842 C CA . LYS C 2 254 ? -34.31810 -36.66596 7.53009 1.000 82.18541 255 LYS C CA 1
ATOM 5843 C C . LYS C 2 254 ? -33.42047 -36.02245 6.48447 1.000 81.41423 255 LYS C C 1
ATOM 5844 O O . LYS C 2 254 ? -33.48924 -36.36293 5.30054 1.000 82.14136 255 LYS C O 1
ATOM 5850 N N . LYS C 2 255 ? -32.57005 -35.08676 6.92681 1.000 82.61959 256 LYS C N 1
ATOM 5851 C CA . LYS C 2 255 ? -31.65475 -34.34313 6.07367 1.000 82.79272 256 LYS C CA 1
ATOM 5852 C C . LYS C 2 255 ? -30.36718 -35.09780 5.81055 1.000 80.23569 256 LYS C C 1
ATOM 5853 O O . LYS C 2 255 ? -29.54179 -34.61159 5.03362 1.000 78.23752 256 LYS C O 1
ATOM 5859 N N . ALA C 2 256 ? -30.16843 -36.25112 6.44637 1.000 80.40701 257 ALA C N 1
ATOM 5860 C CA . ALA C 2 256 ? -28.94812 -37.02126 6.25240 1.000 81.56544 257 ALA C CA 1
ATOM 5861 C C . ALA C 2 256 ? -28.66742 -37.22844 4.76902 1.000 83.90153 257 ALA C C 1
ATOM 5862 O O . ALA C 2 256 ? -29.51909 -37.79527 4.05506 1.000 82.40926 257 ALA C O 1
ATOM 5864 N N . PRO C 2 257 ? -27.50937 -36.79239 4.26501 1.000 83.52350 258 PRO C N 1
ATOM 5865 C CA . PRO C 2 257 ? -27.15962 -37.09791 2.87996 1.000 82.44776 258 PRO C CA 1
ATOM 5866 C C . PRO C 2 257 ? -27.06866 -38.59602 2.68814 1.000 84.37316 258 PRO C C 1
ATOM 5867 O O . PRO C 2 257 ? -26.80327 -39.34386 3.63525 1.000 84.78206 258 PRO C O 1
ATOM 5871 N N . ALA C 2 258 ? -27.35954 -39.04158 1.46214 1.000 85.56798 259 ALA C N 1
ATOM 5872 C CA . ALA C 2 258 ? -27.30977 -40.47298 1.18951 1.000 84.70285 259 ALA C CA 1
ATOM 5873 C C . ALA C 2 258 ? -25.91094 -41.02997 1.43475 1.000 81.00063 259 ALA C C 1
ATOM 5874 O O . ALA C 2 258 ? -25.72800 -41.94091 2.24368 1.000 80.53124 259 ALA C O 1
ATOM 5876 N N . GLU C 2 259 ? -24.93164 -40.49542 0.77285 1.000 81.28867 260 GLU C N 1
ATOM 5877 C CA . GLU C 2 259 ? -23.55260 -40.93870 0.76234 1.000 81.23424 260 GLU C CA 1
ATOM 5878 C C . GLU C 2 259 ? -22.74719 -40.28110 1.88674 1.000 82.23521 260 GLU C C 1
ATOM 5879 O O . GLU C 2 259 ? -23.02163 -39.13276 2.27272 1.000 79.82412 260 GLU C O 1
ATOM 5885 N N . PRO C 2 260 ? -21.81534 -41.04364 2.46196 1.000 82.36047 261 PRO C N 1
ATOM 5886 C CA . PRO C 2 260 ? -20.80423 -40.46451 3.35679 1.000 77.01968 261 PRO C CA 1
ATOM 5887 C C . PRO C 2 260 ? -20.21387 -39.16605 2.82142 1.000 79.74513 261 PRO C C 1
ATOM 5888 O O . PRO C 2 260 ? -19.64634 -39.12052 1.72782 1.000 82.06418 261 PRO C O 1
ATOM 5892 N N . GLN C 2 261 ? -20.34271 -38.10099 3.60897 1.000 79.35003 262 GLN C N 1
ATOM 5893 C CA . GLN C 2 261 ? -19.77822 -36.80548 3.25789 1.000 75.21722 262 GLN C CA 1
ATOM 5894 C C . GLN C 2 261 ? -18.33179 -36.69621 3.71828 1.000 72.46437 262 GLN C C 1
ATOM 5895 O O . GLN C 2 261 ? -17.91806 -37.32552 4.69588 1.000 74.69306 262 GLN C O 1
ATOM 5901 N N . ARG C 2 262 ? -17.57195 -35.86368 3.01477 1.000 70.51312 263 ARG C N 1
ATOM 5902 C CA . ARG C 2 262 ? -16.16645 -35.62227 3.31097 1.000 72.14786 263 ARG C CA 1
ATOM 5903 C C . ARG C 2 262 ? -16.00417 -34.23916 3.93291 1.000 72.43799 263 ARG C C 1
ATOM 5904 O O . ARG C 2 262 ? -16.54853 -33.25464 3.41891 1.000 71.99659 263 ARG C O 1
ATOM 5912 N N . TYR C 2 263 ? -15.25115 -34.16698 5.03219 1.000 73.41979 264 TYR C N 1
ATOM 5913 C CA . TYR C 2 263 ? -14.99469 -32.91471 5.73140 1.000 68.51202 264 TYR C CA 1
ATOM 5914 C C . TYR C 2 263 ? -13.51074 -32.79728 6.03918 1.000 66.53852 264 TYR C C 1
ATOM 5915 O O . TYR C 2 263 ? -12.81779 -33.80189 6.21852 1.000 68.81338 264 TYR C O 1
ATOM 5924 N N . ASP C 2 264 ? -13.02854 -31.55461 6.09976 1.000 63.42762 265 ASP C N 1
ATOM 5925 C CA . ASP C 2 264 ? -11.64865 -31.28699 6.48763 1.000 62.89869 265 ASP C CA 1
ATOM 5926 C C . ASP C 2 264 ? -11.45003 -31.29811 7.99747 1.000 66.15326 265 ASP C C 1
ATOM 5927 O O . ASP C 2 264 ? -10.29933 -31.31530 8.45426 1.000 68.75609 265 ASP C O 1
ATOM 5932 N N . ALA C 2 265 ? -12.53660 -31.28329 8.77003 1.000 66.75164 266 ALA C N 1
ATOM 5933 C CA . ALA C 2 265 ? -12.50223 -31.21365 10.22488 1.000 61.14442 266 ALA C CA 1
ATOM 5934 C C . ALA C 2 265 ? -13.90963 -31.44618 10.75298 1.000 60.65175 266 ALA C C 1
ATOM 5935 O O . ALA C 2 265 ? -14.89552 -31.09878 10.09444 1.000 59.93486 266 ALA C O 1
ATOM 5937 N N . VAL C 2 266 ? -13.99111 -32.04441 11.94126 1.000 56.84858 267 VAL C N 1
ATOM 5938 C CA . VAL C 2 266 ? -15.25801 -32.30491 12.61470 1.000 58.44219 267 VAL C CA 1
ATOM 5939 C C . VAL C 2 266 ? -15.13700 -31.82036 14.05261 1.000 57.20985 267 VAL C C 1
ATOM 5940 O O . VAL C 2 266 ? -14.27085 -32.28972 14.79820 1.000 56.30751 267 VAL C O 1
ATOM 5944 N N . LEU C 2 267 ? -15.99673 -30.88413 14.43749 1.000 57.46204 268 LEU C N 1
ATOM 5945 C CA . LEU C 2 267 ? -16.07621 -30.40743 15.81216 1.000 53.13226 268 LEU C CA 1
ATOM 5946 C C . LEU C 2 267 ? -17.17092 -31.18820 16.52557 1.000 50.88797 268 LEU C C 1
ATOM 5947 O O . LEU C 2 267 ? -18.34130 -31.13558 16.12475 1.000 51.05216 268 LEU C O 1
ATOM 5952 N N . VAL C 2 268 ? -16.78974 -31.92627 17.56079 1.000 51.82553 269 VAL C N 1
ATOM 5953 C CA . VAL C 2 268 ? -17.75473 -32.65358 18.37317 1.000 51.35137 269 VAL C CA 1
ATOM 5954 C C . VAL C 2 268 ? -18.12221 -31.75749 19.54795 1.000 48.90027 269 VAL C C 1
ATOM 5955 O O . VAL C 2 268 ? -17.31390 -31.53420 20.45441 1.000 49.20267 269 VAL C O 1
ATOM 5959 N N . ALA C 2 269 ? -19.34378 -31.24122 19.52763 1.000 47.58900 270 ALA C N 1
ATOM 5960 C CA . ALA C 2 269 ? -19.84083 -30.35155 20.56819 1.000 53.06126 270 ALA C CA 1
ATOM 5961 C C . ALA C 2 269 ? -21.22014 -30.84549 20.99652 1.000 48.82860 270 ALA C C 1
ATOM 5962 O O . ALA C 2 269 ? -22.24026 -30.19134 20.78241 1.000 46.70284 270 ALA C O 1
ATOM 5964 N N . ILE C 2 270 ? -21.24389 -32.04242 21.58916 1.000 48.17694 271 ILE C N 1
ATOM 5965 C CA . ILE C 2 270 ? -22.48964 -32.70835 21.95813 1.000 50.86381 271 ILE C CA 1
ATOM 5966 C C . ILE C 2 270 ? -22.76835 -32.61269 23.45771 1.000 51.55649 271 ILE C C 1
ATOM 5967 O O . ILE C 2 270 ? -23.69598 -33.25918 23.95219 1.000 52.43917 271 ILE C O 1
ATOM 5972 N N . GLY C 2 271 ? -22.00254 -31.80594 24.18847 1.000 49.50176 272 GLY C N 1
ATOM 5973 C CA . GLY C 2 271 ? -22.26755 -31.54143 25.58611 1.000 48.19191 272 GLY C CA 1
ATOM 5974 C C . GLY C 2 271 ? -21.05710 -31.81379 26.45631 1.000 47.67057 272 GLY C C 1
ATOM 5975 O O . GLY C 2 271 ? -19.96929 -32.15062 25.98581 1.000 43.82985 272 GLY C O 1
ATOM 5976 N N . ARG C 2 272 ? -21.25924 -31.64016 27.76512 1.000 47.92902 273 ARG C N 1
ATOM 5977 C CA . ARG C 2 272 ? -20.17526 -31.80157 28.72305 1.000 44.48163 273 ARG C CA 1
ATOM 5978 C C . ARG C 2 272 ? -20.68297 -32.58417 29.92563 1.000 44.72373 273 ARG C C 1
ATOM 5979 O O . ARG C 2 272 ? -21.87485 -32.54648 30.23932 1.000 42.73512 273 ARG C O 1
ATOM 5987 N N . VAL C 2 273 ? -19.76805 -33.29583 30.58794 1.000 40.96483 274 VAL C N 1
ATOM 5988 C CA . VAL C 2 273 ? -20.08615 -34.10046 31.77183 1.000 42.25220 274 VAL C CA 1
ATOM 5989 C C . VAL C 2 273 ? -19.23146 -33.65815 32.95598 1.000 38.61988 274 VAL C C 1
ATOM 5990 O O . VAL C 2 273 ? -18.10379 -33.18793 32.75590 1.000 39.10130 274 VAL C O 1
ATOM 5994 N N . PRO C 2 274 ? -19.71434 -33.79412 34.18908 1.000 37.16279 275 PRO C N 1
ATOM 5995 C CA . PRO C 2 274 ? -18.95822 -33.31270 35.34965 1.000 39.58999 275 PRO C CA 1
ATOM 5996 C C . PRO C 2 274 ? -17.77896 -34.21655 35.68287 1.000 42.67813 275 PRO C C 1
ATOM 5997 O O . PRO C 2 274 ? -17.75813 -35.40209 35.35068 1.000 40.40492 275 PRO C O 1
ATOM 6001 N N . ASN C 2 275 ? -16.78967 -33.62920 36.36787 1.000 36.89963 276 ASN C N 1
ATOM 6002 C CA . ASN C 2 275 ? -15.54938 -34.31825 36.71126 1.000 39.71866 276 ASN C CA 1
ATOM 6003 C C . ASN C 2 275 ? -15.59240 -34.98190 38.09739 1.000 39.24282 276 ASN C C 1
ATOM 6004 O O . ASN C 2 275 ? -14.53649 -35.31342 38.65220 1.000 40.02466 276 ASN C O 1
ATOM 6009 N N . GLY C 2 276 ? -16.77817 -35.16721 38.67851 1.000 37.77975 277 GLY C N 1
ATOM 6010 C CA . GLY C 2 276 ? -16.85303 -35.57616 40.08140 1.000 38.53961 277 GLY C CA 1
ATOM 6011 C C . GLY C 2 276 ? -16.33367 -36.97616 40.37124 1.000 38.32733 277 GLY C C 1
ATOM 6012 O O . GLY C 2 276 ? -16.03518 -37.28776 41.52931 1.000 39.51268 277 GLY C O 1
ATOM 6013 N N . LYS C 2 277 ? -16.21709 -37.82680 39.35474 1.000 40.78122 278 LYS C N 1
ATOM 6014 C CA . LYS C 2 277 ? -15.74276 -39.18564 39.59470 1.000 42.51159 278 LYS C CA 1
ATOM 6015 C C . LYS C 2 277 ? -14.22330 -39.29217 39.63615 1.000 46.45689 278 LYS C C 1
ATOM 6016 O O . LYS C 2 277 ? -13.71444 -40.37302 39.95856 1.000 46.64150 278 LYS C O 1
ATOM 6022 N N . ASN C 2 278 ? -13.49400 -38.20050 39.36461 1.000 42.24041 279 ASN C N 1
ATOM 6023 C CA . ASN C 2 278 ? -12.05403 -38.24774 39.12125 1.000 45.12946 279 ASN C CA 1
ATOM 6024 C C . ASN C 2 278 ? -11.21913 -37.63377 40.24518 1.000 41.22245 279 ASN C C 1
ATOM 6025 O O . ASN C 2 278 ? -10.05981 -37.28163 40.02116 1.000 46.57191 279 ASN C O 1
ATOM 6030 N N . LEU C 2 279 ? -11.77581 -37.51419 41.44613 1.000 40.78084 280 LEU C N 1
ATOM 6031 C CA . LEU C 2 279 ? -11.12771 -36.83629 42.55862 1.000 39.30230 280 LEU C CA 1
ATOM 6032 C C . LEU C 2 279 ? -10.87925 -37.73876 43.75990 1.000 41.06762 280 LEU C C 1
ATOM 6033 O O . LEU C 2 279 ? -10.36391 -37.25324 44.77432 1.000 38.00057 280 LEU C O 1
ATOM 6038 N N . ASP C 2 280 ? -11.24671 -39.02403 43.68402 1.000 41.59842 281 ASP C N 1
ATOM 6039 C CA . ASP C 2 280 ? -11.30682 -39.89996 44.86205 1.000 39.01098 281 ASP C CA 1
ATOM 6040 C C . ASP C 2 280 ? -12.07322 -39.23011 46.00066 1.000 38.60889 281 ASP C C 1
ATOM 6041 O O . ASP C 2 280 ? -11.72881 -39.36810 47.17817 1.000 43.27219 281 ASP C O 1
ATOM 6046 N N . ALA C 2 281 ? -13.11654 -38.47701 45.63777 1.000 37.08375 282 ALA C N 1
ATOM 6047 C CA . ALA C 2 281 ? -13.90253 -37.75666 46.63377 1.000 40.81679 282 ALA C CA 1
ATOM 6048 C C . ALA C 2 281 ? -14.53278 -38.71662 47.63620 1.000 37.94631 282 ALA C C 1
ATOM 6049 O O . ALA C 2 281 ? -14.72578 -38.35831 48.80837 1.000 35.10649 282 ALA C O 1
ATOM 6051 N N . GLY C 2 282 ? -14.83212 -39.94422 47.19174 1.000 39.56766 283 GLY C N 1
ATOM 6052 C CA . GLY C 2 282 ? -15.34518 -40.97012 48.08661 1.000 37.95057 283 GLY C CA 1
ATOM 6053 C C . GLY C 2 282 ? -14.42061 -41.31017 49.24128 1.000 40.01695 283 GLY C C 1
ATOM 6054 O O . GLY C 2 282 ? -14.88341 -41.73719 50.30304 1.000 41.83557 283 GLY C O 1
ATOM 6055 N N . LYS C 2 283 ? -13.10692 -41.13564 49.06336 1.000 37.63135 284 LYS C N 1
ATOM 6056 C CA . LYS C 2 283 ? -12.20920 -41.34009 50.19433 1.000 37.05533 284 LYS C CA 1
ATOM 6057 C C . LYS C 2 283 ? -12.42279 -40.30810 51.29578 1.000 45.22960 284 LYS C C 1
ATOM 6058 O O . LYS C 2 283 ? -12.05042 -40.55885 52.44648 1.000 40.39603 284 LYS C O 1
ATOM 6064 N N . ALA C 2 284 ? -13.00357 -39.15268 50.98036 1.000 40.20762 285 ALA C N 1
ATOM 6065 C CA . ALA C 2 284 ? -13.34479 -38.20072 52.02636 1.000 38.97697 285 ALA C CA 1
ATOM 6066 C C . ALA C 2 284 ? -14.76727 -38.37294 52.53764 1.000 39.29533 285 ALA C C 1
ATOM 6067 O O . ALA C 2 284 ? -15.21753 -37.55743 53.34828 1.000 39.71123 285 ALA C O 1
ATOM 6069 N N . GLY C 2 285 ? -15.48849 -39.40215 52.08187 1.000 40.89943 286 GLY C N 1
ATOM 6070 C CA . GLY C 2 285 ? -16.87662 -39.59404 52.43973 1.000 41.61453 286 GLY C CA 1
ATOM 6071 C C . GLY C 2 285 ? -17.87238 -38.84562 51.57725 1.000 41.11109 286 GLY C C 1
ATOM 6072 O O . GLY C 2 285 ? -19.07647 -38.92095 51.84628 1.000 38.44734 286 GLY C O 1
ATOM 6073 N N . VAL C 2 286 ? -17.41101 -38.13887 50.54551 1.000 39.13553 287 VAL C N 1
ATOM 6074 C CA . VAL C 2 286 ? -18.27804 -37.30474 49.71884 1.000 38.54829 287 VAL C CA 1
ATOM 6075 C C . VAL C 2 286 ? -19.04881 -38.17386 48.73832 1.000 39.18692 287 VAL C C 1
ATOM 6076 O O . VAL C 2 286 ? -18.45648 -38.96375 47.99428 1.000 38.24461 287 VAL C O 1
ATOM 6080 N N . GLU C 2 287 ? -20.36501 -37.98122 48.69072 1.000 39.44989 288 GLU C N 1
ATOM 6081 C CA . GLU C 2 287 ? -21.23059 -38.74150 47.79703 1.000 41.08114 288 GLU C CA 1
ATOM 6082 C C . GLU C 2 287 ? -21.20114 -38.14056 46.39538 1.000 43.37314 288 GLU C C 1
ATOM 6083 O O . GLU C 2 287 ? -21.48338 -36.94437 46.21763 1.000 41.45567 288 GLU C O 1
ATOM 6089 N N . VAL C 2 288 ? -20.86677 -38.97405 45.40862 1.000 38.02486 289 VAL C N 1
ATOM 6090 C CA . VAL C 2 288 ? -20.85686 -38.61876 43.99134 1.000 43.56251 289 VAL C CA 1
ATOM 6091 C C . VAL C 2 288 ? -21.91770 -39.46498 43.29327 1.000 47.66683 289 VAL C C 1
ATOM 6092 O O . VAL C 2 288 ? -21.95594 -40.68650 43.48573 1.000 43.16978 289 VAL C O 1
ATOM 6096 N N . ASP C 2 289 ? -22.77326 -38.83366 42.48176 1.000 46.04100 290 ASP C N 1
ATOM 6097 C CA . ASP C 2 289 ? -23.90963 -39.57896 41.94825 1.000 46.12131 290 ASP C CA 1
ATOM 6098 C C . ASP C 2 289 ? -23.52012 -40.33246 40.67130 1.000 47.13180 290 ASP C C 1
ATOM 6099 O O . ASP C 2 289 ? -22.37889 -40.27562 40.20579 1.000 46.20642 290 ASP C O 1
ATOM 6104 N N . ASP C 2 290 ? -24.48187 -41.08041 40.11671 1.000 48.92602 291 ASP C N 1
ATOM 6105 C CA . ASP C 2 290 ? -24.21678 -41.96192 38.97908 1.000 50.80015 291 ASP C CA 1
ATOM 6106 C C . ASP C 2 290 ? -23.69968 -41.21183 37.75751 1.000 54.13813 291 ASP C C 1
ATOM 6107 O O . ASP C 2 290 ? -23.00919 -41.81223 36.92436 1.000 50.61587 291 ASP C O 1
ATOM 6112 N N . ARG C 2 291 ? -24.02014 -39.92334 37.62733 1.000 46.79646 292 ARG C N 1
ATOM 6113 C CA . ARG C 2 291 ? -23.59949 -39.12888 36.48199 1.000 49.14695 292 ARG C CA 1
ATOM 6114 C C . ARG C 2 291 ? -22.32803 -38.33373 36.73800 1.000 44.26306 292 ARG C C 1
ATOM 6115 O O . ARG C 2 291 ? -21.89187 -37.59997 35.84904 1.000 47.00235 292 ARG C O 1
ATOM 6123 N N . GLY C 2 292 ? -21.73296 -38.44275 37.92534 1.000 41.97527 293 GLY C N 1
ATOM 6124 C CA . GLY C 2 292 ? -20.50130 -37.74839 38.21457 1.000 40.48443 293 GLY C CA 1
ATOM 6125 C C . GLY C 2 292 ? -20.66760 -36.34681 38.74463 1.000 41.24827 293 GLY C C 1
ATOM 6126 O O . GLY C 2 292 ? -19.68158 -35.59758 38.78315 1.000 38.74620 293 GLY C O 1
ATOM 6127 N N . PHE C 2 293 ? -21.88466 -35.95751 39.11959 1.000 39.71021 294 PHE C N 1
ATOM 6128 C CA . PHE C 2 293 ? -22.12380 -34.71379 39.83814 1.000 41.58916 294 PHE C CA 1
ATOM 6129 C C . PHE C 2 293 ? -21.90193 -34.95771 41.32219 1.000 41.41188 294 PHE C C 1
ATOM 6130 O O . PHE C 2 293 ? -22.19091 -36.04273 41.83430 1.000 44.32068 294 PHE C O 1
ATOM 6138 N N . ILE C 2 294 ? -21.38045 -33.95446 42.00717 1.000 39.31607 295 ILE C N 1
ATOM 6139 C CA . ILE C 2 294 ? -21.33236 -33.94762 43.46207 1.000 34.05914 295 ILE C CA 1
ATOM 6140 C C . ILE C 2 294 ? -22.51656 -33.11196 43.93738 1.000 44.90851 295 ILE C C 1
ATOM 6141 O O . ILE C 2 294 ? -22.53235 -31.88799 43.76394 1.000 38.74448 295 ILE C O 1
ATOM 6146 N N . ARG C 2 295 ? -23.52879 -33.74705 44.52173 1.000 39.97253 296 ARG C N 1
ATOM 6147 C CA . ARG C 2 295 ? -24.72189 -32.99080 44.87400 1.000 44.51964 296 ARG C CA 1
ATOM 6148 C C . ARG C 2 295 ? -24.52080 -32.24800 46.18978 1.000 39.02484 296 ARG C C 1
ATOM 6149 O O . ARG C 2 295 ? -23.81173 -32.70672 47.09575 1.000 38.55442 296 ARG C O 1
ATOM 6157 N N . VAL C 2 296 ? -25.11661 -31.06578 46.26710 1.000 35.88452 297 VAL C N 1
ATOM 6158 C CA . VAL C 2 296 ? -24.94655 -30.16706 47.39427 1.000 35.56102 297 VAL C CA 1
ATOM 6159 C C . VAL C 2 296 ? -26.32137 -29.61114 47.74251 1.000 37.20675 297 VAL C C 1
ATOM 6160 O O . VAL C 2 296 ? -27.28849 -29.77615 46.99422 1.000 40.19564 297 VAL C O 1
ATOM 6164 N N . ASP C 2 297 ? -26.41691 -28.98564 48.91138 1.000 34.55796 298 ASP C N 1
ATOM 6165 C CA . ASP C 2 297 ? -27.64775 -28.29735 49.26915 1.000 32.16265 298 ASP C CA 1
ATOM 6166 C C . ASP C 2 297 ? -27.51139 -26.82984 48.85366 1.000 33.78808 298 ASP C C 1
ATOM 6167 O O . ASP C 2 297 ? -26.57229 -26.45787 48.14372 1.000 33.98381 298 ASP C O 1
ATOM 6172 N N . LYS C 2 298 ? -28.42650 -25.96907 49.31670 1.000 35.18825 299 LYS C N 1
ATOM 6173 C CA . LYS C 2 298 ? -28.36850 -24.56509 48.91336 1.000 35.60325 299 LYS C CA 1
ATOM 6174 C C . LYS C 2 298 ? -27.32381 -23.75975 49.67400 1.000 35.39433 299 LYS C C 1
ATOM 6175 O O . LYS C 2 298 ? -27.18421 -22.55875 49.41095 1.000 37.94897 299 LYS C O 1
ATOM 6181 N N . GLN C 2 299 ? -26.58737 -24.36089 50.60213 1.000 33.71085 300 GLN C N 1
ATOM 6182 C CA . GLN C 2 299 ? -25.35835 -23.73032 51.06361 1.000 34.77015 300 GLN C CA 1
ATOM 6183 C C . GLN C 2 299 ? -24.13699 -24.29353 50.35616 1.000 33.23188 300 GLN C C 1
ATOM 6184 O O . GLN C 2 299 ? -23.00586 -24.01098 50.76212 1.000 35.81980 300 GLN C O 1
ATOM 6190 N N . LEU C 2 300 ? -24.34634 -25.02559 49.27062 1.000 31.01116 301 LEU C N 1
ATOM 6191 C CA . LEU C 2 300 ? -23.28124 -25.65028 48.48003 1.000 35.00216 301 LEU C CA 1
ATOM 6192 C C . LEU C 2 300 ? -22.52586 -26.71161 49.27386 1.000 34.17353 301 LEU C C 1
ATOM 6193 O O . LEU C 2 300 ? -21.39125 -27.05057 48.93287 1.000 31.23050 301 LEU C O 1
ATOM 6198 N N . ARG C 2 301 ? -23.14703 -27.24619 50.31252 1.000 33.16742 302 ARG C N 1
ATOM 6199 C CA . ARG C 2 301 ? -22.49982 -28.21000 51.19622 1.000 34.38510 302 ARG C CA 1
ATOM 6200 C C . ARG C 2 301 ? -22.79758 -29.62995 50.73427 1.000 34.38160 302 ARG C C 1
ATOM 6201 O O . ARG C 2 301 ? -23.94287 -29.95662 50.41428 1.000 30.70271 302 ARG C O 1
ATOM 6209 N N . THR C 2 302 ? -21.76310 -30.47353 50.71220 1.000 33.96705 303 THR C N 1
ATOM 6210 C CA . THR C 2 302 ? -21.94444 -31.88794 50.40936 1.000 34.84421 303 THR C CA 1
ATOM 6211 C C . THR C 2 302 ? -22.47223 -32.58611 51.66162 1.000 36.58220 303 THR C C 1
ATOM 6212 O O . THR C 2 302 ? -22.74614 -31.95919 52.69145 1.000 32.13128 303 THR C O 1
ATOM 6216 N N . ASN C 2 303 ? -22.57998 -33.91581 51.59272 1.000 34.44311 304 ASN C N 1
ATOM 6217 C CA . ASN C 2 303 ? -22.98352 -34.70884 52.75149 1.000 36.50524 304 ASN C CA 1
ATOM 6218 C C . ASN C 2 303 ? -21.92435 -34.72825 53.84404 1.000 36.76949 304 ASN C C 1
ATOM 6219 O O . ASN C 2 303 ? -22.21786 -35.16606 54.96026 1.000 40.42493 304 ASN C O 1
ATOM 6224 N N . VAL C 2 304 ? -20.70142 -34.29221 53.54949 1.000 35.03867 305 VAL C N 1
ATOM 6225 C CA . VAL C 2 304 ? -19.66011 -34.11335 54.55251 1.000 35.79265 305 VAL C CA 1
ATOM 6226 C C . VAL C 2 304 ? -19.66362 -32.63344 54.95101 1.000 39.13602 305 VAL C C 1
ATOM 6227 O O . VAL C 2 304 ? -19.30886 -31.77833 54.12094 1.000 40.45610 305 VAL C O 1
ATOM 6231 N N . PRO C 2 305 ? -20.03805 -32.29620 56.18491 1.000 37.46914 306 PRO C N 1
ATOM 6232 C CA . PRO C 2 305 ? -20.35637 -30.88904 56.52844 1.000 36.98861 306 PRO C CA 1
ATOM 6233 C C . PRO C 2 305 ? -19.24454 -29.87785 56.26814 1.000 42.26555 306 PRO C C 1
ATOM 6234 O O . PRO C 2 305 ? -19.54457 -28.69382 56.07285 1.000 43.15862 306 PRO C O 1
ATOM 6238 N N . HIS C 2 306 ? -17.97804 -30.27907 56.28460 1.000 37.05855 307 HIS C N 1
ATOM 6239 C CA . HIS C 2 306 ? -16.89006 -29.34187 56.04508 1.000 38.41955 307 HIS C CA 1
ATOM 6240 C C . HIS C 2 306 ? -16.37382 -29.38223 54.60608 1.000 38.98705 307 HIS C C 1
ATOM 6241 O O . HIS C 2 306 ? -15.34505 -28.76074 54.31672 1.000 31.72746 307 HIS C O 1
ATOM 6248 N N . ILE C 2 307 ? -17.07306 -30.06131 53.69299 1.000 33.62689 308 ILE C N 1
ATOM 6249 C CA . ILE C 2 307 ? -16.68069 -30.10731 52.28967 1.000 35.13809 308 ILE C CA 1
ATOM 6250 C C . ILE C 2 307 ? -17.83671 -29.61007 51.43154 1.000 38.09512 308 ILE C C 1
ATOM 6251 O O . ILE C 2 307 ? -18.95919 -30.12461 51.51937 1.000 35.38635 308 ILE C O 1
ATOM 6256 N N . PHE C 2 308 ? -17.55338 -28.60153 50.61198 1.000 34.71714 309 PHE C N 1
ATOM 6257 C CA . PHE C 2 308 ? -18.50132 -27.95956 49.71802 1.000 35.39829 309 PHE C CA 1
ATOM 6258 C C . PHE C 2 308 ? -18.13987 -28.29902 48.28113 1.000 32.48269 309 PHE C C 1
ATOM 6259 O O . PHE C 2 308 ? -17.04035 -28.78672 47.99996 1.000 34.66808 309 PHE C O 1
ATOM 6267 N N . ALA C 2 309 ? -19.07392 -28.02415 47.36601 1.000 30.33676 310 ALA C N 1
ATOM 6268 C CA . ALA C 2 309 ? -18.81927 -28.18942 45.94445 1.000 27.62030 310 ALA C CA 1
ATOM 6269 C C . ALA C 2 309 ? -19.59613 -27.14395 45.15108 1.000 32.12583 310 ALA C C 1
ATOM 6270 O O . ALA C 2 309 ? -20.76155 -26.85442 45.46216 1.000 31.97147 310 ALA C O 1
ATOM 6272 N N . ILE C 2 310 ? -18.97077 -26.61926 44.08800 1.000 31.01688 311 ILE C N 1
ATOM 6273 C CA . ILE C 2 310 ? -19.50595 -25.46844 43.36222 1.000 30.73101 311 ILE C CA 1
ATOM 6274 C C . ILE C 2 310 ? -19.25784 -25.60743 41.86128 1.000 33.85785 311 ILE C C 1
ATOM 6275 O O . ILE C 2 310 ? -18.44458 -26.41922 41.41228 1.000 33.95336 311 ILE C O 1
ATOM 6280 N N . GLY C 2 311 ? -19.99622 -24.79991 41.07213 1.000 35.30991 312 GLY C N 1
ATOM 6281 C CA . GLY C 2 311 ? -19.73394 -24.68018 39.64055 1.000 33.16182 312 GLY C CA 1
ATOM 6282 C C . GLY C 2 311 ? -20.34295 -25.78087 38.77424 1.000 33.18475 312 GLY C C 1
ATOM 6283 O O . GLY C 2 311 ? -21.41335 -26.32670 39.05875 1.000 33.07833 312 GLY C O 1
ATOM 6284 N N . ASP C 2 312 ? -19.64191 -26.09977 37.67870 1.000 32.09482 313 ASP C N 1
ATOM 6285 C CA . ASP C 2 312 ? -20.16683 -27.10169 36.74858 1.000 37.63385 313 ASP C CA 1
ATOM 6286 C C . ASP C 2 312 ? -20.38874 -28.43630 37.44068 1.000 38.77132 313 ASP C C 1
ATOM 6287 O O . ASP C 2 312 ? -21.33434 -29.15690 37.10536 1.000 37.04499 313 ASP C O 1
ATOM 6292 N N . ILE C 2 313 ? -19.53275 -28.76941 38.40954 1.000 37.63591 314 ILE C N 1
ATOM 6293 C CA . ILE C 2 313 ? -19.48921 -30.11608 38.96630 1.000 38.40235 314 ILE C CA 1
ATOM 6294 C C . ILE C 2 313 ? -20.70626 -30.46564 39.81271 1.000 40.16487 314 ILE C C 1
ATOM 6295 O O . ILE C 2 313 ? -20.89786 -31.64542 40.13630 1.000 38.87082 314 ILE C O 1
ATOM 6300 N N . VAL C 2 314 ? -21.55211 -29.49091 40.17022 1.000 35.97575 315 VAL C N 1
ATOM 6301 C CA . VAL C 2 314 ? -22.73888 -29.79768 40.96536 1.000 33.75347 315 VAL C CA 1
ATOM 6302 C C . VAL C 2 314 ? -24.00904 -29.86628 40.13563 1.000 36.82288 315 VAL C C 1
ATOM 6303 O O . VAL C 2 314 ? -25.05897 -30.25377 40.67144 1.000 41.22934 315 VAL C O 1
ATOM 6307 N N . GLY C 2 315 ? -23.96330 -29.50548 38.85777 1.000 40.30125 316 GLY C N 1
ATOM 6308 C CA . GLY C 2 315 ? -25.16005 -29.64097 38.04792 1.000 41.90988 316 GLY C CA 1
ATOM 6309 C C . GLY C 2 315 ? -25.39405 -28.56282 37.01148 1.000 45.86033 316 GLY C C 1
ATOM 6310 O O . GLY C 2 315 ? -24.60546 -27.61559 36.86756 1.000 38.66099 316 GLY C O 1
ATOM 6311 N N . GLN C 2 316 ? -26.48465 -28.72515 36.26383 1.000 47.43991 317 GLN C N 1
ATOM 6312 C CA . GLN C 2 316 ? -26.90587 -27.74840 35.27581 1.000 43.20874 317 GLN C CA 1
ATOM 6313 C C . GLN C 2 316 ? -27.54905 -26.54834 35.97108 1.000 44.74937 317 GLN C C 1
ATOM 6314 O O . GLN C 2 316 ? -28.08645 -26.67419 37.07228 1.000 41.74414 317 GLN C O 1
ATOM 6320 N N . PRO C 2 317 ? -27.48086 -25.35694 35.36077 1.000 41.14685 318 PRO C N 1
ATOM 6321 C CA . PRO C 2 317 ? -26.81031 -25.04653 34.09876 1.000 41.52613 318 PRO C CA 1
ATOM 6322 C C . PRO C 2 317 ? -25.31619 -24.90234 34.32364 1.000 41.91092 318 PRO C C 1
ATOM 6323 O O . PRO C 2 317 ? -24.86936 -24.41929 35.36941 1.000 43.67888 318 PRO C O 1
ATOM 6327 N N . MET C 2 318 ? -24.51700 -25.34135 33.35725 1.000 38.74827 319 MET C N 1
ATOM 6328 C CA . MET C 2 318 ? -23.06317 -25.25936 33.45080 1.000 40.39745 319 MET C CA 1
ATOM 6329 C C . MET C 2 318 ? -22.60801 -23.91296 32.90228 1.000 42.30968 319 MET C C 1
ATOM 6330 O O . MET C 2 318 ? -22.17622 -23.79751 31.75685 1.000 41.78052 319 MET C O 1
ATOM 6335 N N . LEU C 2 319 ? -22.66528 -22.88103 33.73925 1.000 43.32611 320 LEU C N 1
ATOM 6336 C CA . LEU C 2 319 ? -22.34015 -21.52972 33.29366 1.000 41.27245 320 LEU C CA 1
ATOM 6337 C C . LEU C 2 319 ? -21.46037 -20.81960 34.31828 1.000 36.04358 320 LEU C C 1
ATOM 6338 O O . LEU C 2 319 ? -21.54607 -21.06848 35.52361 1.000 36.41545 320 LEU C O 1
ATOM 6343 N N . ALA C 2 320 ? -20.61007 -19.92558 33.80913 1.000 33.20642 321 ALA C N 1
ATOM 6344 C CA . ALA C 2 320 ? -19.61874 -19.25377 34.63912 1.000 35.13848 321 ALA C CA 1
ATOM 6345 C C . ALA C 2 320 ? -20.25208 -18.40512 35.73227 1.000 32.94258 321 ALA C C 1
ATOM 6346 O O . ALA C 2 320 ? -19.73547 -18.36104 36.85253 1.000 35.22876 321 ALA C O 1
ATOM 6348 N N . HIS C 2 321 ? -21.34808 -17.69167 35.42817 1.000 34.94463 322 HIS C N 1
ATOM 6349 C CA . HIS C 2 321 ? -21.90131 -16.78044 36.43817 1.000 34.34567 322 HIS C CA 1
ATOM 6350 C C . HIS C 2 321 ? -22.56516 -17.53972 37.58645 1.000 36.04055 322 HIS C C 1
ATOM 6351 O O . HIS C 2 321 ? -22.52719 -17.07947 38.73889 1.000 35.55641 322 HIS C O 1
ATOM 6358 N N . LYS C 2 322 ? -23.18952 -18.68402 37.29572 1.000 33.76237 323 LYS C N 1
ATOM 6359 C CA . LYS C 2 322 ? -23.67094 -19.54987 38.36934 1.000 35.42346 323 LYS C CA 1
ATOM 6360 C C . LYS C 2 322 ? -22.52350 -19.97039 39.28907 1.000 32.64438 323 LYS C C 1
ATOM 6361 O O . LYS C 2 322 ? -22.61701 -19.85212 40.51756 1.000 32.78020 323 LYS C O 1
ATOM 6367 N N . GLY C 2 323 ? -21.42691 -20.45604 38.70436 1.000 35.98328 324 GLY C N 1
ATOM 6368 C CA . GLY C 2 323 ? -20.28083 -20.86865 39.50720 1.000 32.16810 324 GLY C CA 1
ATOM 6369 C C . GLY C 2 323 ? -19.72608 -19.75318 40.37955 1.000 34.56460 324 GLY C C 1
ATOM 6370 O O . GLY C 2 323 ? -19.40176 -19.97761 41.54524 1.000 32.46642 324 GLY C O 1
ATOM 6371 N N . VAL C 2 324 ? -19.59495 -18.53943 39.82225 1.000 30.53897 325 VAL C N 1
ATOM 6372 C CA . VAL C 2 324 ? -19.06543 -17.40836 40.59592 1.000 34.76616 325 VAL C CA 1
ATOM 6373 C C . VAL C 2 324 ? -19.92453 -17.14328 41.83243 1.000 37.57314 325 VAL C C 1
ATOM 6374 O O . VAL C 2 324 ? -19.40935 -16.97981 42.94947 1.000 34.95932 325 VAL C O 1
ATOM 6378 N N . HIS C 2 325 ? -21.25045 -17.06790 41.65074 1.000 37.24709 326 HIS C N 1
ATOM 6379 C CA . HIS C 2 325 ? -22.11861 -16.76004 42.78260 1.000 36.50582 326 HIS C CA 1
ATOM 6380 C C . HIS C 2 325 ? -22.14990 -17.91067 43.78748 1.000 36.70662 326 HIS C C 1
ATOM 6381 O O . HIS C 2 325 ? -22.22103 -17.68051 44.99744 1.000 31.01849 326 HIS C O 1
ATOM 6388 N N . GLU C 2 326 ? -22.09530 -19.15626 43.31133 1.000 34.69530 327 GLU C N 1
ATOM 6389 C CA . GLU C 2 326 ? -22.01018 -20.28121 44.23928 1.000 34.08759 327 GLU C CA 1
ATOM 6390 C C . GLU C 2 326 ? -20.71751 -20.21902 45.05009 1.000 33.45068 327 GLU C C 1
ATOM 6391 O O . GLU C 2 326 ? -20.70382 -20.53106 46.24862 1.000 36.37903 327 GLU C O 1
ATOM 6397 N N . GLY C 2 327 ? -19.62318 -19.80588 44.41290 1.000 33.99564 328 GLY C N 1
ATOM 6398 C CA . GLY C 2 327 ? -18.36697 -19.65472 45.13013 1.000 33.25030 328 GLY C CA 1
ATOM 6399 C C . GLY C 2 327 ? -18.42210 -18.60034 46.22610 1.000 36.30034 328 GLY C C 1
ATOM 6400 O O . GLY C 2 327 ? -17.81928 -18.76679 47.29237 1.000 35.04167 328 GLY C O 1
ATOM 6401 N N . HIS C 2 328 ? -19.13268 -17.49393 45.98753 1.000 34.70244 329 HIS C N 1
ATOM 6402 C CA . HIS C 2 328 ? -19.26159 -16.49774 47.05273 1.000 31.83059 329 HIS C CA 1
ATOM 6403 C C . HIS C 2 328 ? -20.01001 -17.07508 48.25025 1.000 34.77363 329 HIS C C 1
ATOM 6404 O O . HIS C 2 328 ? -19.58900 -16.90041 49.39991 1.000 38.41417 329 HIS C O 1
ATOM 6411 N N . VAL C 2 329 ? -21.12804 -17.76322 47.99873 1.000 32.74494 330 VAL C N 1
ATOM 6412 C CA . VAL C 2 329 ? -21.95534 -18.28339 49.09330 1.000 38.12770 330 VAL C CA 1
ATOM 6413 C C . VAL C 2 329 ? -21.18096 -19.33187 49.89355 1.000 37.14176 330 VAL C C 1
ATOM 6414 O O . VAL C 2 329 ? -21.19409 -19.32696 51.12961 1.000 37.26528 330 VAL C O 1
ATOM 6418 N N . ALA C 2 330 ? -20.49402 -20.24423 49.19802 1.000 35.87285 331 ALA C N 1
ATOM 6419 C CA . ALA C 2 330 ? -19.72330 -21.28653 49.87824 1.000 35.74409 331 ALA C CA 1
ATOM 6420 C C . ALA C 2 330 ? -18.66377 -20.68843 50.79612 1.000 38.64015 331 ALA C C 1
ATOM 6421 O O . ALA C 2 330 ? -18.48197 -21.14412 51.93070 1.000 35.95744 331 ALA C O 1
ATOM 6423 N N . ALA C 2 331 ? -17.93233 -19.67868 50.31001 1.000 35.14515 332 ALA C N 1
ATOM 6424 C CA . ALA C 2 331 ? -16.96168 -18.98498 51.15291 1.000 34.92436 332 ALA C CA 1
ATOM 6425 C C . ALA C 2 331 ? -17.64490 -18.28451 52.32220 1.000 39.82732 332 ALA C C 1
ATOM 6426 O O . ALA C 2 331 ? -17.16260 -18.34339 53.46412 1.000 36.90489 332 ALA C O 1
ATOM 6428 N N . GLU C 2 332 ? -18.78242 -17.63031 52.06005 1.000 35.69033 333 GLU C N 1
ATOM 6429 C CA . GLU C 2 332 ? -19.47290 -16.90038 53.11832 1.000 38.44149 333 GLU C CA 1
ATOM 6430 C C . GLU C 2 332 ? -19.94308 -17.84813 54.22203 1.000 35.92402 333 GLU C C 1
ATOM 6431 O O . GLU C 2 332 ? -19.75718 -17.56566 55.41497 1.000 36.35960 333 GLU C O 1
ATOM 6437 N N . VAL C 2 333 ? -20.52229 -18.98721 53.83774 1.000 36.24129 334 VAL C N 1
ATOM 6438 C CA . VAL C 2 333 ? -20.96818 -19.99644 54.80631 1.000 38.83243 334 VAL C CA 1
ATOM 6439 C C . VAL C 2 333 ? -19.79470 -20.48719 55.64824 1.000 36.32081 334 VAL C C 1
ATOM 6440 O O . VAL C 2 333 ? -19.86292 -20.52666 56.88379 1.000 37.26626 334 VAL C O 1
ATOM 6444 N N . ILE C 2 334 ? -18.70134 -20.86847 54.98753 1.000 36.19232 335 ILE C N 1
ATOM 6445 C CA . ILE C 2 334 ? -17.51496 -21.32635 55.70993 1.000 37.19285 335 ILE C CA 1
ATOM 6446 C C . ILE C 2 334 ? -17.05981 -20.27247 56.70572 1.000 42.30126 335 ILE C C 1
ATOM 6447 O O . ILE C 2 334 ? -16.71840 -20.58659 57.84976 1.000 38.91926 335 ILE C O 1
ATOM 6452 N N . ALA C 2 335 ? -17.08467 -19.00032 56.29659 1.000 40.57318 336 ALA C N 1
ATOM 6453 C CA . ALA C 2 335 ? -16.75133 -17.89104 57.18021 1.000 37.99262 336 ALA C CA 1
ATOM 6454 C C . ALA C 2 335 ? -17.79085 -17.64453 58.26202 1.000 40.68153 336 ALA C C 1
ATOM 6455 O O . ALA C 2 335 ? -17.57230 -16.76382 59.10298 1.000 41.84920 336 ALA C O 1
ATOM 6457 N N . GLY C 2 336 ? -18.91023 -18.36698 58.25374 1.000 38.98825 337 GLY C N 1
ATOM 6458 C CA . GLY C 2 336 ? -19.89801 -18.26520 59.31371 1.000 41.77416 337 GLY C CA 1
ATOM 6459 C C . GLY C 2 336 ? -21.12209 -17.42946 59.01306 1.000 39.82837 337 GLY C C 1
ATOM 6460 O O . GLY C 2 336 ? -21.87937 -17.11961 59.93773 1.000 41.95525 337 GLY C O 1
ATOM 6461 N N . LYS C 2 337 ? -21.34779 -17.05043 57.76245 1.000 41.08131 338 LYS C N 1
ATOM 6462 C CA . LYS C 2 337 ? -22.53657 -16.28264 57.42414 1.000 41.43856 338 LYS C CA 1
ATOM 6463 C C . LYS C 2 337 ? -23.66880 -17.22737 57.03569 1.000 41.43356 338 LYS C C 1
ATOM 6464 O O . LYS C 2 337 ? -23.45828 -18.21479 56.32876 1.000 38.31541 338 LYS C O 1
ATOM 6470 N N . LYS C 2 338 ? -24.86934 -16.94534 57.53498 1.000 42.68555 339 LYS C N 1
ATOM 6471 C CA . LYS C 2 338 ? -26.02463 -17.79080 57.23321 1.000 43.03719 339 LYS C CA 1
ATOM 6472 C C . LYS C 2 338 ? -26.60966 -17.36767 55.88413 1.000 40.36818 339 LYS C C 1
ATOM 6473 O O . LYS C 2 338 ? -27.68888 -16.77815 55.78144 1.000 41.24422 339 LYS C O 1
ATOM 6479 N N . HIS C 2 339 ? -25.86764 -17.70199 54.83257 1.000 38.10468 340 HIS C N 1
ATOM 6480 C CA . HIS C 2 339 ? -26.20270 -17.34158 53.46714 1.000 37.99367 340 HIS C CA 1
ATOM 6481 C C . HIS C 2 339 ? -26.58154 -18.58294 52.67014 1.000 40.96238 340 HIS C C 1
ATOM 6482 O O . HIS C 2 339 ? -26.16676 -19.70300 52.98815 1.000 38.33103 340 HIS C O 1
ATOM 6489 N N . TYR C 2 340 ? -27.39774 -18.37048 51.63934 1.000 34.81901 341 TYR C N 1
ATOM 6490 C CA . TYR C 2 340 ? -27.90594 -19.44308 50.79715 1.000 34.82227 341 TYR C CA 1
ATOM 6491 C C . TYR C 2 340 ? -27.83485 -19.01831 49.34211 1.000 39.95795 341 TYR C C 1
ATOM 6492 O O . TYR C 2 340 ? -27.91970 -17.82715 49.02651 1.000 39.31896 341 TYR C O 1
ATOM 6501 N N . PHE C 2 341 ? -27.65799 -20.00482 48.46249 1.000 36.13416 342 PHE C N 1
ATOM 6502 C CA . PHE C 2 341 ? -27.68820 -19.80645 47.01658 1.000 37.39827 342 PHE C CA 1
ATOM 6503 C C . PHE C 2 341 ? -29.05510 -20.25035 46.52192 1.000 38.89885 342 PHE C C 1
ATOM 6504 O O . PHE C 2 341 ? -29.33638 -21.44599 46.40826 1.000 37.72732 342 PHE C O 1
ATOM 6512 N N . ASP C 2 342 ? -29.92002 -19.28365 46.24396 1.000 33.52499 343 ASP C N 1
ATOM 6513 C CA . ASP C 2 342 ? -31.26803 -19.57419 45.77651 1.000 35.12966 343 ASP C CA 1
ATOM 6514 C C . ASP C 2 342 ? -31.70106 -18.43931 44.86283 1.000 36.69525 343 ASP C C 1
ATOM 6515 O O . ASP C 2 342 ? -32.53240 -17.60607 45.23189 1.000 34.91605 343 ASP C O 1
ATOM 6520 N N . PRO C 2 343 ? -31.11873 -18.35451 43.66553 1.000 39.46873 344 PRO C N 1
ATOM 6521 C CA . PRO C 2 343 ? -31.52468 -17.29850 42.73194 1.000 41.24573 344 PRO C CA 1
ATOM 6522 C C . PRO C 2 343 ? -32.88491 -17.61428 42.14321 1.000 42.38832 344 PRO C C 1
ATOM 6523 O O . PRO C 2 343 ? -33.22558 -18.78039 41.92196 1.000 38.66506 344 PRO C O 1
ATOM 6527 N N . LYS C 2 344 ? -33.68810 -16.57375 41.90825 1.000 36.60784 345 LYS C N 1
ATOM 6528 C CA . LYS C 2 344 ? -34.90742 -16.81600 41.14660 1.000 37.73387 345 LYS C CA 1
ATOM 6529 C C . LYS C 2 344 ? -34.57431 -17.25942 39.73206 1.000 38.44093 345 LYS C C 1
ATOM 6530 O O . LYS C 2 344 ? -35.23508 -18.14608 39.18123 1.000 40.75557 345 LYS C O 1
ATOM 6536 N N . VAL C 2 345 ? -33.56465 -16.64128 39.11679 1.000 36.64473 346 VAL C N 1
ATOM 6537 C CA . VAL C 2 345 ? -33.29749 -16.84277 37.69944 1.000 37.44438 346 VAL C CA 1
ATOM 6538 C C . VAL C 2 345 ? -31.79651 -16.93341 37.46939 1.000 35.35976 346 VAL C C 1
ATOM 6539 O O . VAL C 2 345 ? -30.98000 -16.43515 38.25751 1.000 33.49778 346 VAL C O 1
ATOM 6543 N N . ILE C 2 346 ? -31.43612 -17.61485 36.38395 1.000 35.33331 347 ILE C N 1
ATOM 6544 C CA . ILE C 2 346 ? -30.06507 -17.69674 35.91527 1.000 34.59883 347 ILE C CA 1
ATOM 6545 C C . ILE C 2 346 ? -30.09870 -17.45496 34.40671 1.000 35.07171 347 ILE C C 1
ATOM 6546 O O . ILE C 2 346 ? -30.70645 -18.24503 33.67595 1.000 39.33180 347 ILE C O 1
ATOM 6551 N N . PRO C 2 347 ? -29.47446 -16.40466 33.90138 1.000 36.18471 348 PRO C N 1
ATOM 6552 C CA . PRO C 2 347 ? -29.56457 -16.10117 32.46791 1.000 38.66380 348 PRO C CA 1
ATOM 6553 C C . PRO C 2 347 ? -28.68022 -17.00645 31.62201 1.000 33.58377 348 PRO C C 1
ATOM 6554 O O . PRO C 2 347 ? -27.63409 -17.49573 32.06923 1.000 39.93412 348 PRO C O 1
ATOM 6558 N N . SER C 2 348 ? -29.10935 -17.19777 30.36684 1.000 33.31502 349 SER C N 1
ATOM 6559 C CA . SER C 2 348 ? -28.35104 -17.90959 29.33613 1.000 39.02434 349 SER C CA 1
ATOM 6560 C C . SER C 2 348 ? -28.26448 -17.04754 28.08063 1.000 37.93804 349 SER C C 1
ATOM 6561 O O . SER C 2 348 ? -29.27826 -16.49821 27.63279 1.000 36.40279 349 SER C O 1
ATOM 6564 N N . ILE C 2 349 ? -27.07367 -16.96389 27.48595 1.000 34.24446 350 ILE C N 1
ATOM 6565 C CA . ILE C 2 349 ? -26.86471 -16.20804 26.24734 1.000 38.85099 350 ILE C CA 1
ATOM 6566 C C . ILE C 2 349 ? -26.08994 -17.06878 25.26093 1.000 37.86047 350 ILE C C 1
ATOM 6567 O O . ILE C 2 349 ? -25.03064 -17.60066 25.60482 1.000 36.86527 350 ILE C O 1
ATOM 6572 N N . ALA C 2 350 ? -26.58388 -17.15712 24.02719 1.000 35.39715 351 ALA C N 1
ATOM 6573 C CA . ALA C 2 350 ? -25.80597 -17.66226 22.90423 1.000 37.37784 351 ALA C CA 1
ATOM 6574 C C . ALA C 2 350 ? -25.27727 -16.46324 22.12453 1.000 39.81762 351 ALA C C 1
ATOM 6575 O O . ALA C 2 350 ? -26.06036 -15.64693 21.62684 1.000 39.32250 351 ALA C O 1
ATOM 6577 N N . TYR C 2 351 ? -23.95507 -16.34680 22.02555 1.000 37.71766 352 TYR C N 1
ATOM 6578 C CA . TYR C 2 351 ? -23.36607 -15.16298 21.39805 1.000 44.70708 352 TYR C CA 1
ATOM 6579 C C . TYR C 2 351 ? -23.24199 -15.31704 19.87806 1.000 41.23230 352 TYR C C 1
ATOM 6580 O O . TYR C 2 351 ? -22.22517 -14.95493 19.28177 1.000 45.23810 352 TYR C O 1
ATOM 6589 N N . THR C 2 352 ? -24.28184 -15.85007 19.23753 1.000 42.27074 353 THR C N 1
ATOM 6590 C CA . THR C 2 352 ? -24.32172 -16.10189 17.80477 1.000 44.32015 353 THR C CA 1
ATOM 6591 C C . THR C 2 352 ? -24.79610 -14.84954 17.05787 1.000 45.99227 353 THR C C 1
ATOM 6592 O O . THR C 2 352 ? -24.95190 -13.77343 17.64172 1.000 43.12039 353 THR C O 1
ATOM 6596 N N . GLU C 2 353 ? -25.05850 -14.99467 15.75857 1.000 47.53620 354 GLU C N 1
ATOM 6597 C CA . GLU C 2 353 ? -25.53518 -13.90125 14.90398 1.000 48.62277 354 GLU C CA 1
ATOM 6598 C C . GLU C 2 353 ? -26.88127 -14.28603 14.31143 1.000 48.86206 354 GLU C C 1
ATOM 6599 O O . GLU C 2 353 ? -26.92699 -15.10672 13.37620 1.000 51.81596 354 GLU C O 1
ATOM 6605 N N . PRO C 2 354 ? -27.99984 -13.75340 14.80430 1.000 46.12074 355 PRO C N 1
ATOM 6606 C CA . PRO C 2 354 ? -28.15399 -12.86602 15.96604 1.000 46.62135 355 PRO C CA 1
ATOM 6607 C C . PRO C 2 354 ? -27.96387 -13.59881 17.29065 1.000 47.49038 355 PRO C C 1
ATOM 6608 O O . PRO C 2 354 ? -27.95740 -14.83172 17.32405 1.000 44.26443 355 PRO C O 1
ATOM 6612 N N . GLU C 2 355 ? -27.82353 -12.88120 18.40251 1.000 43.64223 356 GLU C N 1
ATOM 6613 C CA . GLU C 2 355 ? -27.70133 -13.55647 19.68338 1.000 41.47436 356 GLU C CA 1
ATOM 6614 C C . GLU C 2 355 ? -29.05395 -14.12168 20.10971 1.000 40.90923 356 GLU C C 1
ATOM 6615 O O . GLU C 2 355 ? -30.11190 -13.64591 19.69470 1.000 37.18918 356 GLU C O 1
ATOM 6621 N N . VAL C 2 356 ? -29.01549 -15.17159 20.92501 1.000 41.29374 357 VAL C N 1
ATOM 6622 C CA . VAL C 2 356 ? -30.21566 -15.73057 21.53417 1.000 37.95231 357 VAL C CA 1
ATOM 6623 C C . VAL C 2 356 ? -30.00283 -15.72495 23.04221 1.000 40.47253 357 VAL C C 1
ATOM 6624 O O . VAL C 2 356 ? -28.98786 -16.23529 23.53087 1.000 40.19400 357 VAL C O 1
ATOM 6628 N N . ALA C 2 357 ? -30.92734 -15.10943 23.77713 1.000 39.19649 358 ALA C N 1
ATOM 6629 C CA . ALA C 2 357 ? -30.70617 -14.87043 25.19853 1.000 36.50319 358 ALA C CA 1
ATOM 6630 C C . ALA C 2 357 ? -32.01708 -14.97574 25.96116 1.000 37.79446 358 ALA C C 1
ATOM 6631 O O . ALA C 2 357 ? -33.03860 -14.43207 25.52763 1.000 38.55750 358 ALA C O 1
ATOM 6633 N N . TRP C 2 358 ? -31.98746 -15.64112 27.11331 1.000 34.88061 359 TRP C N 1
ATOM 6634 C CA . TRP C 2 358 ? -33.22868 -15.78638 27.85388 1.000 34.10473 359 TRP C CA 1
ATOM 6635 C C . TRP C 2 358 ? -32.92749 -16.00452 29.33053 1.000 36.13072 359 TRP C C 1
ATOM 6636 O O . TRP C 2 358 ? -31.82286 -16.39972 29.71752 1.000 35.54587 359 TRP C O 1
ATOM 6647 N N . VAL C 2 359 ? -33.92814 -15.70843 30.15197 1.000 33.72065 360 VAL C N 1
ATOM 6648 C CA . VAL C 2 359 ? -33.78389 -15.70142 31.59948 1.000 31.50830 360 VAL C CA 1
ATOM 6649 C C . VAL C 2 359 ? -35.15112 -15.97478 32.19765 1.000 35.79926 360 VAL C C 1
ATOM 6650 O O . VAL C 2 359 ? -36.18128 -15.58225 31.63970 1.000 34.61662 360 VAL C O 1
ATOM 6654 N N . GLY C 2 360 ? -35.16438 -16.67157 33.33605 1.000 34.82624 361 GLY C N 1
ATOM 6655 C CA . GLY C 2 360 ? -36.44132 -17.02651 33.92950 1.000 35.00918 361 GLY C CA 1
ATOM 6656 C C . GLY C 2 360 ? -37.10927 -18.14227 33.14789 1.000 39.82687 361 GLY C C 1
ATOM 6657 O O . GLY C 2 360 ? -36.47061 -18.88047 32.39792 1.000 38.37964 361 GLY C O 1
ATOM 6658 N N . LEU C 2 361 ? -38.42191 -18.26046 33.33644 1.000 42.75569 362 LEU C N 1
ATOM 6659 C CA . LEU C 2 361 ? -39.16983 -19.34042 32.71039 1.000 46.29942 362 LEU C CA 1
ATOM 6660 C C . LEU C 2 361 ? -39.28290 -19.14131 31.20187 1.000 46.40315 362 LEU C C 1
ATOM 6661 O O . LEU C 2 361 ? -39.49288 -18.02565 30.71264 1.000 43.88626 362 LEU C O 1
ATOM 6666 N N . THR C 2 362 ? -39.11661 -20.23340 30.46206 1.000 42.07323 363 THR C N 1
ATOM 6667 C CA . THR C 2 362 ? -39.52562 -20.28355 29.06939 1.000 48.49870 363 THR C CA 1
ATOM 6668 C C . THR C 2 362 ? -41.00144 -20.66268 28.97332 1.000 47.47804 363 THR C C 1
ATOM 6669 O O . THR C 2 362 ? -41.64370 -21.01171 29.96849 1.000 49.17313 363 THR C O 1
ATOM 6673 N N . GLU C 2 363 ? -41.55038 -20.60170 27.75387 1.000 47.49351 364 GLU C N 1
ATOM 6674 C CA . GLU C 2 363 ? -42.91806 -21.08981 27.56765 1.000 49.42925 364 GLU C CA 1
ATOM 6675 C C . GLU C 2 363 ? -43.00140 -22.59547 27.80152 1.000 52.24862 364 GLU C C 1
ATOM 6676 O O . GLU C 2 363 ? -43.95446 -23.07658 28.42753 1.000 52.48539 364 GLU C O 1
ATOM 6682 N N . LYS C 2 364 ? -42.01171 -23.35284 27.31609 1.000 51.84907 365 LYS C N 1
ATOM 6683 C CA . LYS C 2 364 ? -41.96682 -24.79111 27.58162 1.000 55.12063 365 LYS C CA 1
ATOM 6684 C C . LYS C 2 364 ? -42.06994 -25.07334 29.07567 1.000 58.02201 365 LYS C C 1
ATOM 6685 O O . LYS C 2 364 ? -42.96196 -25.80153 29.52570 1.000 59.86255 365 LYS C O 1
ATOM 6691 N N . GLU C 2 365 ? -41.15760 -24.48866 29.86152 1.000 54.56479 366 GLU C N 1
ATOM 6692 C CA . GLU C 2 365 ? -41.13442 -24.73647 31.30097 1.000 57.95887 366 GLU C CA 1
ATOM 6693 C C . GLU C 2 365 ? -42.43458 -24.29983 31.96437 1.000 60.22382 366 GLU C C 1
ATOM 6694 O O . GLU C 2 365 ? -42.95030 -24.99042 32.85131 1.000 60.84793 366 GLU C O 1
ATOM 6700 N N . ALA C 2 366 ? -42.97790 -23.15275 31.55240 1.000 57.93444 367 ALA C N 1
ATOM 6701 C CA . ALA C 2 366 ? -44.22972 -22.68528 32.13691 1.000 59.66226 367 ALA C CA 1
ATOM 6702 C C . ALA C 2 366 ? -45.36721 -23.65834 31.84076 1.000 59.10110 367 ALA C C 1
ATOM 6703 O O . ALA C 2 366 ? -46.20554 -23.92935 32.70747 1.000 61.16000 367 ALA C O 1
ATOM 6705 N N . LYS C 2 367 ? -45.39427 -24.21415 30.62784 1.000 59.65771 368 LYS C N 1
ATOM 6706 C CA . LYS C 2 367 ? -46.42508 -25.18808 30.27602 1.000 62.94315 368 LYS C CA 1
ATOM 6707 C C . LYS C 2 367 ? -46.29139 -26.45425 31.11389 1.000 64.36369 368 LYS C C 1
ATOM 6708 O O . LYS C 2 367 ? -47.27670 -26.93970 31.68228 1.000 68.91494 368 LYS C O 1
ATOM 6714 N N . GLU C 2 368 ? -45.07433 -26.99958 31.20633 1.000 67.04616 369 GLU C N 1
ATOM 6715 C CA . GLU C 2 368 ? -44.84886 -28.17997 32.03809 1.000 70.48754 369 GLU C CA 1
ATOM 6716 C C . GLU C 2 368 ? -45.33429 -27.94307 33.46137 1.000 72.81372 369 GLU C C 1
ATOM 6717 O O . GLU C 2 368 ? -46.14116 -28.71524 33.99361 1.000 72.93886 369 GLU C O 1
ATOM 6723 N N . LYS C 2 369 ? -44.83975 -26.88362 34.10359 1.000 67.37830 370 LYS C N 1
ATOM 6724 C CA . LYS C 2 369 ? -45.18736 -26.63363 35.49688 1.000 67.64725 370 LYS C CA 1
ATOM 6725 C C . LYS C 2 369 ? -46.63037 -26.18086 35.67567 1.000 66.98773 370 LYS C C 1
ATOM 6726 O O . LYS C 2 369 ? -47.05986 -25.98121 36.81871 1.000 67.44653 370 LYS C O 1
ATOM 6732 N N . GLY C 2 370 ? -47.37820 -26.00985 34.58855 1.000 64.98025 371 GLY C N 1
ATOM 6733 C CA . GLY C 2 370 ? -48.78351 -25.67657 34.68727 1.000 64.69954 371 GLY C CA 1
ATOM 6734 C C . GLY C 2 370 ? -49.10350 -24.23326 35.00287 1.000 66.43433 371 GLY C C 1
ATOM 6735 O O . GLY C 2 370 ? -50.21726 -23.95091 35.45869 1.000 67.81089 371 GLY C O 1
ATOM 6736 N N . ILE C 2 371 ? -48.17216 -23.30277 34.76559 1.000 64.34321 372 ILE C N 1
ATOM 6737 C CA . ILE C 2 371 ? -48.43192 -21.89338 35.04474 1.000 60.06893 372 ILE C CA 1
ATOM 6738 C C . ILE C 2 371 ? -49.34879 -21.31767 33.97658 1.000 55.22175 372 ILE C C 1
ATOM 6739 O O . ILE C 2 371 ? -49.17094 -21.56129 32.77610 1.000 56.61307 372 ILE C O 1
ATOM 6744 N N . SER C 2 372 ? -50.34652 -20.55689 34.41353 1.000 53.90268 373 SER C N 1
ATOM 6745 C CA . SER C 2 372 ? -51.16241 -19.76388 33.50476 1.000 52.11700 373 SER C CA 1
ATOM 6746 C C . SER C 2 372 ? -50.38565 -18.49080 33.17604 1.000 52.12596 373 SER C C 1
ATOM 6747 O O . SER C 2 372 ? -50.14225 -17.66394 34.06077 1.000 53.74449 373 SER C O 1
ATOM 6750 N N . TYR C 2 373 ? -49.97407 -18.33347 31.92032 1.000 47.18226 374 TYR C N 1
ATOM 6751 C CA . TYR C 2 373 ? -49.07618 -17.24948 31.53460 1.000 50.94160 374 TYR C CA 1
ATOM 6752 C C . TYR C 2 373 ? -49.63098 -16.49630 30.33222 1.000 47.72042 374 TYR C C 1
ATOM 6753 O O . TYR C 2 373 ? -50.55745 -16.94537 29.65889 1.000 47.51496 374 TYR C O 1
ATOM 6762 N N . GLU C 2 374 ? -49.03336 -15.33925 30.05226 1.000 45.12714 375 GLU C N 1
ATOM 6763 C CA . GLU C 2 374 ? -49.33533 -14.60090 28.83588 1.000 41.60517 375 GLU C CA 1
ATOM 6764 C C . GLU C 2 374 ? -48.05252 -13.91973 28.37664 1.000 44.10580 375 GLU C C 1
ATOM 6765 O O . GLU C 2 374 ? -47.29986 -13.38037 29.19773 1.000 40.08947 375 GLU C O 1
ATOM 6771 N N . THR C 2 375 ? -47.78316 -13.98744 27.07744 1.000 42.37328 376 THR C N 1
ATOM 6772 C CA . THR C 2 375 ? -46.57351 -13.40054 26.51883 1.000 42.56326 376 THR C CA 1
ATOM 6773 C C . THR C 2 375 ? -46.87451 -12.03358 25.90403 1.000 42.13901 376 THR C C 1
ATOM 6774 O O . THR C 2 375 ? -47.98263 -11.76983 25.42986 1.000 38.67377 376 THR C O 1
ATOM 6778 N N . ALA C 2 376 ? -45.86932 -11.16570 25.89861 1.000 37.34785 377 ALA C N 1
ATOM 6779 C CA . ALA C 2 376 ? -45.94398 -9.91761 25.14926 1.000 37.74350 377 ALA C CA 1
ATOM 6780 C C . ALA C 2 376 ? -44.64143 -9.74775 24.39392 1.000 39.95006 377 ALA C C 1
ATOM 6781 O O . ALA C 2 376 ? -43.56045 -9.94036 24.95993 1.000 38.30957 377 ALA C O 1
ATOM 6783 N N . THR C 2 377 ? -44.74686 -9.39945 23.11772 1.000 36.12419 378 THR C N 1
ATOM 6784 C CA . THR C 2 377 ? -43.61618 -9.40451 22.21421 1.000 37.95406 378 THR C CA 1
ATOM 6785 C C . THR C 2 377 ? -43.49620 -8.04030 21.54502 1.000 40.94574 378 THR C C 1
ATOM 6786 O O . THR C 2 377 ? -44.50804 -7.43018 21.17674 1.000 42.51221 378 THR C O 1
ATOM 6790 N N . PHE C 2 378 ? -42.26699 -7.54985 21.40819 1.000 38.83349 379 PHE C N 1
ATOM 6791 C CA . PHE C 2 378 ? -42.01931 -6.36135 20.59927 1.000 42.37877 379 PHE C CA 1
ATOM 6792 C C . PHE C 2 378 ? -41.14483 -6.72911 19.40663 1.000 37.17556 379 PHE C C 1
ATOM 6793 O O . PHE C 2 378 ? -39.99600 -7.14789 19.60001 1.000 36.60144 379 PHE C O 1
ATOM 6801 N N . PRO C 2 379 ? -41.62598 -6.57583 18.16853 1.000 38.89960 380 PRO C N 1
ATOM 6802 C CA . PRO C 2 379 ? -40.79676 -6.90138 17.00419 1.000 36.67217 380 PRO C CA 1
ATOM 6803 C C . PRO C 2 379 ? -39.82520 -5.77690 16.67776 1.000 38.26676 380 PRO C C 1
ATOM 6804 O O . PRO C 2 379 ? -40.18277 -4.59204 16.66833 1.000 37.41845 380 PRO C O 1
ATOM 6808 N N . TRP C 2 380 ? -38.57843 -6.16353 16.39978 1.000 37.98880 381 TRP C N 1
ATOM 6809 C CA . TRP C 2 380 ? -37.55726 -5.17739 16.05156 1.000 39.51992 381 TRP C CA 1
ATOM 6810 C C . TRP C 2 380 ? -37.77558 -4.55641 14.67141 1.000 43.67947 381 TRP C C 1
ATOM 6811 O O . TRP C 2 380 ? -37.12361 -3.55451 14.34791 1.000 37.99782 381 TRP C O 1
ATOM 6822 N N . ALA C 2 381 ? -38.68591 -5.09929 13.86266 1.000 39.21840 382 ALA C N 1
ATOM 6823 C CA . ALA C 2 381 ? -39.00592 -4.44912 12.59702 1.000 42.91476 382 ALA C CA 1
ATOM 6824 C C . ALA C 2 381 ? -39.59407 -3.06066 12.80493 1.000 41.04055 382 ALA C C 1
ATOM 6825 O O . ALA C 2 381 ? -39.63001 -2.26839 11.85891 1.000 43.94253 382 ALA C O 1
ATOM 6827 N N . ALA C 2 382 ? -40.05553 -2.75263 14.01787 1.000 41.38495 383 ALA C N 1
ATOM 6828 C CA . ALA C 2 382 ? -40.60381 -1.44807 14.36663 1.000 41.62368 383 ALA C CA 1
ATOM 6829 C C . ALA C 2 382 ? -39.64095 -0.60359 15.18766 1.000 44.38851 383 ALA C C 1
ATOM 6830 O O . ALA C 2 382 ? -40.03667 0.45628 15.68805 1.000 44.96558 383 ALA C O 1
ATOM 6832 N N . SER C 2 383 ? -38.40262 -1.05645 15.35923 1.000 39.30311 384 SER C N 1
ATOM 6833 C CA . SER C 2 383 ? -37.40093 -0.34113 16.14077 1.000 43.80146 384 SER C CA 1
ATOM 6834 C C . SER C 2 383 ? -36.50714 0.45956 15.19804 1.000 40.49709 384 SER C C 1
ATOM 6835 O O . SER C 2 383 ? -35.82250 -0.11661 14.34723 1.000 36.69537 384 SER C O 1
ATOM 6838 N N . GLY C 2 384 ? -36.51248 1.78324 15.34537 1.000 42.50473 385 GLY C N 1
ATOM 6839 C CA . GLY C 2 384 ? -35.63340 2.59255 14.51732 1.000 37.81980 385 GLY C CA 1
ATOM 6840 C C . GLY C 2 384 ? -34.17642 2.27395 14.77664 1.000 37.70341 385 GLY C C 1
ATOM 6841 O O . GLY C 2 384 ? -33.35857 2.24193 13.85597 1.000 41.09179 385 GLY C O 1
ATOM 6842 N N . ARG C 2 385 ? -33.83988 2.01832 16.03906 1.000 43.67702 386 ARG C N 1
ATOM 6843 C CA . ARG C 2 385 ? -32.48345 1.62245 16.38192 1.000 45.39565 386 ARG C CA 1
ATOM 6844 C C . ARG C 2 385 ? -32.08680 0.35586 15.63251 1.000 40.93464 386 ARG C C 1
ATOM 6845 O O . ARG C 2 385 ? -31.04396 0.31305 14.97757 1.000 42.11503 386 ARG C O 1
ATOM 6853 N N . ALA C 2 386 ? -32.94550 -0.66637 15.66361 1.000 40.93082 387 ALA C N 1
ATOM 6854 C CA . ALA C 2 386 ? -32.61394 -1.93155 15.00625 1.000 43.05632 387 ALA C CA 1
ATOM 6855 C C . ALA C 2 386 ? -32.58323 -1.79502 13.48610 1.000 40.75945 387 ALA C C 1
ATOM 6856 O O . ALA C 2 386 ? -31.75063 -2.41811 12.82254 1.000 42.83799 387 ALA C O 1
ATOM 6858 N N . ILE C 2 387 ? -33.49581 -1.01362 12.90790 1.000 41.61101 388 ILE C N 1
ATOM 6859 C CA . ILE C 2 387 ? -33.44920 -0.81688 11.46092 1.000 39.33946 388 ILE C CA 1
ATOM 6860 C C . ILE C 2 387 ? -32.17049 -0.09149 11.07551 1.000 43.56054 388 ILE C C 1
ATOM 6861 O O . ILE C 2 387 ? -31.46619 -0.49375 10.14243 1.000 49.08829 388 ILE C O 1
ATOM 6866 N N . ALA C 2 388 ? -31.82760 0.96365 11.82016 1.000 46.80360 389 ALA C N 1
ATOM 6867 C CA . ALA C 2 388 ? -30.65212 1.76878 11.51624 1.000 46.70565 389 ALA C CA 1
ATOM 6868 C C . ALA C 2 388 ? -29.34992 1.03101 11.77519 1.000 53.95606 389 ALA C C 1
ATOM 6869 O O . ALA C 2 388 ? -28.29263 1.54247 11.38910 1.000 51.37214 389 ALA C O 1
ATOM 6871 N N . SER C 2 389 ? -29.40265 -0.15327 12.40355 1.000 51.84460 390 SER C N 1
ATOM 6872 C CA . SER C 2 389 ? -28.23911 -1.01754 12.58286 1.000 49.72425 390 SER C CA 1
ATOM 6873 C C . SER C 2 389 ? -28.38726 -2.35161 11.85705 1.000 52.55306 390 SER C C 1
ATOM 6874 O O . SER C 2 389 ? -27.64308 -3.29071 12.15330 1.000 51.82827 390 SER C O 1
ATOM 6877 N N . ASP C 2 390 ? -29.35629 -2.47476 10.95118 1.000 52.76130 391 ASP C N 1
ATOM 6878 C CA . ASP C 2 390 ? -29.53586 -3.67843 10.13908 1.000 50.81983 391 ASP C CA 1
ATOM 6879 C C . ASP C 2 390 ? -29.68860 -4.93221 10.99691 1.000 54.87079 391 ASP C C 1
ATOM 6880 O O . ASP C 2 390 ? -28.96928 -5.91707 10.82497 1.000 54.64782 391 ASP C O 1
ATOM 6885 N N . CYS C 2 391 ? -30.63473 -4.89569 11.93388 1.000 49.87351 392 CYS C N 1
ATOM 6886 C CA . CYS C 2 391 ? -30.97724 -6.07220 12.73432 1.000 51.14179 392 CYS C CA 1
ATOM 6887 C C . CYS C 2 391 ? -32.48282 -6.11046 12.97673 1.000 50.05544 392 CYS C C 1
ATOM 6888 O O . CYS C 2 391 ? -32.95960 -6.39681 14.07617 1.000 48.28246 392 CYS C O 1
ATOM 6891 N N . ALA C 2 392 ? -33.25172 -5.85001 11.92641 1.000 44.32887 393 ALA C N 1
ATOM 6892 C CA . ALA C 2 392 ? -34.68756 -5.63671 12.06460 1.000 50.42744 393 ALA C CA 1
ATOM 6893 C C . ALA C 2 392 ? -35.49458 -6.92839 12.18539 1.000 46.40728 393 ALA C C 1
ATOM 6894 O O . ALA C 2 392 ? -36.72101 -6.85353 12.32548 1.000 46.32679 393 ALA C O 1
ATOM 6896 N N . ASP C 2 393 ? -34.86233 -8.10143 12.11758 1.000 48.41408 394 ASP C N 1
ATOM 6897 C CA . ASP C 2 393 ? -35.58403 -9.35120 12.33525 1.000 48.71223 394 ASP C CA 1
ATOM 6898 C C . ASP C 2 393 ? -35.63760 -9.75045 13.80526 1.000 49.55690 394 ASP C C 1
ATOM 6899 O O . ASP C 2 393 ? -36.29624 -10.74191 14.14154 1.000 50.70350 394 ASP C O 1
ATOM 6904 N N . GLY C 2 394 ? -35.00231 -8.98947 14.68767 1.000 44.66718 395 GLY C N 1
ATOM 6905 C CA . GLY C 2 394 ? -34.98808 -9.33421 16.09342 1.000 41.45629 395 GLY C CA 1
ATOM 6906 C C . GLY C 2 394 ? -36.35267 -9.23848 16.75021 1.000 40.48568 395 GLY C C 1
ATOM 6907 O O . GLY C 2 394 ? -37.33761 -8.76393 16.17748 1.000 35.74022 395 GLY C O 1
ATOM 6908 N N . MET C 2 395 ? -36.39300 -9.67386 18.00957 1.000 37.64577 396 MET C N 1
ATOM 6909 C CA . MET C 2 395 ? -37.63936 -9.70080 18.75960 1.000 35.91819 396 MET C CA 1
ATOM 6910 C C . MET C 2 395 ? -37.34569 -9.72635 20.25432 1.000 38.39014 396 MET C C 1
ATOM 6911 O O . MET C 2 395 ? -36.41265 -10.40242 20.69534 1.000 33.31057 396 MET C O 1
ATOM 6916 N N . THR C 2 396 ? -38.15110 -8.99435 21.02378 1.000 35.42374 397 THR C N 1
ATOM 6917 C CA . THR C 2 396 ? -38.05979 -8.96949 22.47569 1.000 38.09426 397 THR C CA 1
ATOM 6918 C C . THR C 2 396 ? -39.35835 -9.51983 23.05116 1.000 35.71882 397 THR C C 1
ATOM 6919 O O . THR C 2 396 ? -40.45094 -9.10838 22.64507 1.000 36.87861 397 THR C O 1
ATOM 6923 N N . LYS C 2 397 ? -39.23608 -10.46649 23.97795 1.000 36.38300 398 LYS C N 1
ATOM 6924 C CA . LYS C 2 397 ? -40.37810 -11.20179 24.51453 1.000 34.08195 398 LYS C CA 1
ATOM 6925 C C . LYS C 2 397 ? -40.36346 -11.16021 26.03242 1.000 35.17024 398 LYS C C 1
ATOM 6926 O O . LYS C 2 397 ? -39.33354 -11.43110 26.65782 1.000 36.12006 398 LYS C O 1
ATOM 6932 N N . LEU C 2 398 ? -41.49826 -10.84244 26.63042 1.000 33.17226 399 LEU C N 1
ATOM 6933 C CA . LEU C 2 398 ? -41.64251 -10.96972 28.06713 1.000 32.03857 399 LEU C CA 1
ATOM 6934 C C . LEU C 2 398 ? -42.75155 -11.96954 28.35459 1.000 39.41109 399 LEU C C 1
ATOM 6935 O O . LEU C 2 398 ? -43.70599 -12.10090 27.57324 1.000 38.28082 399 LEU C O 1
ATOM 6940 N N . ILE C 2 399 ? -42.61976 -12.66862 29.48412 1.000 38.30891 400 ILE C N 1
ATOM 6941 C CA . ILE C 2 399 ? -43.59969 -13.65975 29.92001 1.000 36.50267 400 ILE C CA 1
ATOM 6942 C C . ILE C 2 399 ? -44.13421 -13.26318 31.28773 1.000 35.78584 400 ILE C C 1
ATOM 6943 O O . ILE C 2 399 ? -43.35957 -13.03983 32.22567 1.000 34.26601 400 ILE C O 1
ATOM 6948 N N . PHE C 2 400 ? -45.45930 -13.18704 31.40043 1.000 33.97995 401 PHE C N 1
ATOM 6949 C CA . PHE C 2 400 ? -46.12473 -12.68540 32.59252 1.000 38.44763 401 PHE C CA 1
ATOM 6950 C C . PHE C 2 400 ? -47.06849 -13.73414 33.15444 1.000 45.22085 401 PHE C C 1
ATOM 6951 O O . PHE C 2 400 ? -47.73458 -14.45780 32.39993 1.000 41.51350 401 PHE C O 1
ATOM 6959 N N . ASP C 2 401 ? -47.14910 -13.78448 34.47874 1.000 43.63353 402 ASP C N 1
ATOM 6960 C CA . ASP C 2 401 ? -48.22611 -14.52261 35.11150 1.000 43.98837 402 ASP C CA 1
ATOM 6961 C C . ASP C 2 401 ? -49.55284 -13.86737 34.75992 1.000 49.42152 402 ASP C C 1
ATOM 6962 O O . ASP C 2 401 ? -49.73927 -12.66098 34.97342 1.000 43.05494 402 ASP C O 1
ATOM 6967 N N . LYS C 2 402 ? -50.47133 -14.67476 34.22293 1.000 46.46764 403 LYS C N 1
ATOM 6968 C CA . LYS C 2 402 ? -51.72810 -14.15318 33.69431 1.000 53.52980 403 LYS C CA 1
ATOM 6969 C C . LYS C 2 402 ? -52.50975 -13.37823 34.74875 1.000 49.91281 403 LYS C C 1
ATOM 6970 O O . LYS C 2 402 ? -53.04776 -12.30130 34.46892 1.000 52.12970 403 LYS C O 1
ATOM 6976 N N . GLU C 2 403 ? -52.57711 -13.91487 35.97126 1.000 49.26885 404 GLU C N 1
ATOM 6977 C CA . GLU C 2 403 ? -53.42979 -13.35292 37.01551 1.000 52.72143 404 GLU C CA 1
ATOM 6978 C C . GLU C 2 403 ? -52.76977 -12.17096 37.71917 1.000 46.91562 404 GLU C C 1
ATOM 6979 O O . GLU C 2 403 ? -53.38313 -11.10540 37.86716 1.000 48.90140 404 GLU C O 1
ATOM 6985 N N . SER C 2 404 ? -51.52881 -12.34890 38.17502 1.000 43.78084 405 SER C N 1
ATOM 6986 C CA . SER C 2 404 ? -50.84386 -11.32253 38.95114 1.000 45.43253 405 SER C CA 1
ATOM 6987 C C . SER C 2 404 ? -50.15028 -10.27306 38.08885 1.000 44.55066 405 SER C C 1
ATOM 6988 O O . SER C 2 404 ? -49.80432 -9.20713 38.60713 1.000 38.07077 405 SER C O 1
ATOM 6991 N N . HIS C 2 405 ? -49.91367 -10.56034 36.80867 1.000 41.45768 406 HIS C N 1
ATOM 6992 C CA . HIS C 2 405 ? -49.20744 -9.69107 35.86982 1.000 42.65740 406 HIS C CA 1
ATOM 6993 C C . HIS C 2 405 ? -47.73873 -9.50046 36.21557 1.000 43.10936 406 HIS C C 1
ATOM 6994 O O . HIS C 2 405 ? -47.09069 -8.63245 35.61650 1.000 38.96913 406 HIS C O 1
ATOM 7001 N N . ARG C 2 406 ? -47.19609 -10.27013 37.15855 1.000 40.96989 407 ARG C N 1
ATOM 7002 C CA . ARG C 2 406 ? -45.76168 -10.22810 37.41958 1.000 39.88827 407 ARG C CA 1
ATOM 7003 C C . ARG C 2 406 ? -44.99173 -10.87260 36.28035 1.000 41.74897 407 ARG C C 1
ATOM 7004 O O . ARG C 2 406 ? -45.46514 -11.81950 35.64038 1.000 43.03649 407 ARG C O 1
ATOM 7012 N N . VAL C 2 407 ? -43.79283 -10.34248 36.01684 1.000 35.62537 408 VAL C N 1
ATOM 7013 C CA . VAL C 2 407 ? -42.93484 -10.92935 35.00030 1.000 33.62731 408 VAL C CA 1
ATOM 7014 C C . VAL C 2 407 ? -42.22901 -12.14845 35.58641 1.000 39.10836 408 VAL C C 1
ATOM 7015 O O . VAL C 2 407 ? -41.77198 -12.13584 36.73736 1.000 35.20513 408 VAL C O 1
ATOM 7019 N N . ILE C 2 408 ? -42.16589 -13.22502 34.80022 1.000 37.13292 409 ILE C N 1
ATOM 7020 C CA . ILE C 2 408 ? -41.61591 -14.49386 35.26632 1.000 37.10871 409 ILE C CA 1
ATOM 7021 C C . ILE C 2 408 ? -40.57722 -14.99072 34.27403 1.000 35.47599 409 ILE C C 1
ATOM 7022 O O . ILE C 2 408 ? -39.82144 -15.92104 34.57111 1.000 39.20566 409 ILE C O 1
ATOM 7027 N N . GLY C 2 409 ? -40.50265 -14.36212 33.10164 1.000 36.92328 410 GLY C N 1
ATOM 7028 C CA . GLY C 2 409 ? -39.41713 -14.69670 32.19249 1.000 33.65688 410 GLY C CA 1
ATOM 7029 C C . GLY C 2 409 ? -39.35259 -13.74197 31.02330 1.000 32.99711 410 GLY C C 1
ATOM 7030 O O . GLY C 2 409 ? -40.24299 -12.91537 30.80961 1.000 34.13031 410 GLY C O 1
ATOM 7031 N N . GLY C 2 410 ? -38.28927 -13.88639 30.24414 1.000 37.06574 411 GLY C N 1
ATOM 7032 C CA . GLY C 2 410 ? -38.13019 -13.03402 29.08229 1.000 35.53649 411 GLY C CA 1
ATOM 7033 C C . GLY C 2 410 ? -37.02990 -13.57778 28.20519 1.000 36.66575 411 GLY C C 1
ATOM 7034 O O . GLY C 2 410 ? -36.25713 -14.44805 28.60988 1.000 32.88337 411 GLY C O 1
ATOM 7035 N N . ALA C 2 411 ? -36.98609 -13.06621 26.98006 1.000 33.42595 412 ALA C N 1
ATOM 7036 C CA . ALA C 2 411 ? -36.08422 -13.60085 25.96923 1.000 37.08368 412 ALA C CA 1
ATOM 7037 C C . ALA C 2 411 ? -35.91946 -12.56682 24.86234 1.000 37.94243 412 ALA C C 1
ATOM 7038 O O . ALA C 2 411 ? -36.85272 -11.81961 24.55485 1.000 39.64986 412 ALA C O 1
ATOM 7040 N N . ILE C 2 412 ? -34.73153 -12.54943 24.25810 1.000 37.39081 413 ILE C N 1
ATOM 7041 C CA . ILE C 2 412 ? -34.40599 -11.67100 23.13518 1.000 39.28692 413 ILE C CA 1
ATOM 7042 C C . ILE C 2 412 ? -33.69869 -12.48307 22.06314 1.000 37.14647 413 ILE C C 1
ATOM 7043 O O . ILE C 2 412 ? -32.80117 -13.27394 22.36747 1.000 40.50462 413 ILE C O 1
ATOM 7048 N N . VAL C 2 413 ? -34.07536 -12.27350 20.80748 1.000 36.20954 414 VAL C N 1
ATOM 7049 C CA . VAL C 2 413 ? -33.27781 -12.74533 19.68347 1.000 34.08076 414 VAL C CA 1
ATOM 7050 C C . VAL C 2 413 ? -32.90542 -11.52618 18.85116 1.000 33.92505 414 VAL C C 1
ATOM 7051 O O . VAL C 2 413 ? -33.78807 -10.77470 18.42482 1.000 36.37784 414 VAL C O 1
ATOM 7055 N N . GLY C 2 414 ? -31.60862 -11.28768 18.68008 1.000 38.11058 415 GLY C N 1
ATOM 7056 C CA . GLY C 2 414 ? -31.17951 -10.14186 17.89971 1.000 38.28185 415 GLY C CA 1
ATOM 7057 C C . GLY C 2 414 ? -29.72920 -9.79612 18.14245 1.000 45.09749 415 GLY C C 1
ATOM 7058 O O . GLY C 2 414 ? -29.08633 -10.28219 19.07767 1.000 37.24243 415 GLY C O 1
ATOM 7059 N N . THR C 2 415 ? -29.20966 -8.94493 17.25358 1.000 42.42578 416 THR C N 1
ATOM 7060 C CA . THR C 2 415 ? -27.87438 -8.38049 17.44207 1.000 42.61222 416 THR C CA 1
ATOM 7061 C C . THR C 2 415 ? -27.80527 -7.64311 18.77289 1.000 42.47583 416 THR C C 1
ATOM 7062 O O . THR C 2 415 ? -28.69012 -6.84503 19.09879 1.000 44.49036 416 THR C O 1
ATOM 7066 N N . ASN C 2 416 ? -26.76272 -7.93319 19.55629 1.000 45.61058 417 ASN C N 1
ATOM 7067 C CA . ASN C 2 416 ? -26.57257 -7.37621 20.89884 1.000 46.28959 417 ASN C CA 1
ATOM 7068 C C . ASN C 2 416 ? -27.71519 -7.70181 21.84824 1.000 44.86030 417 ASN C C 1
ATOM 7069 O O . ASN C 2 416 ? -27.89080 -7.01521 22.85857 1.000 42.65017 417 ASN C O 1
ATOM 7074 N N . GLY C 2 417 ? -28.49337 -8.74674 21.56191 1.000 43.69691 418 GLY C N 1
ATOM 7075 C CA . GLY C 2 417 ? -29.62292 -9.06577 22.41663 1.000 37.03961 418 GLY C CA 1
ATOM 7076 C C . GLY C 2 417 ? -29.23877 -9.46678 23.82731 1.000 42.78500 418 GLY C C 1
ATOM 7077 O O . GLY C 2 417 ? -29.97985 -9.18087 24.77785 1.000 40.55016 418 GLY C O 1
ATOM 7078 N N . GLY C 2 418 ? -28.08196 -10.12534 23.99089 1.000 37.58343 419 GLY C N 1
ATOM 7079 C CA . GLY C 2 418 ? -27.65666 -10.52981 25.32434 1.000 39.42576 419 GLY C CA 1
ATOM 7080 C C . GLY C 2 418 ? -27.62871 -9.38619 26.32674 1.000 40.93948 419 GLY C C 1
ATOM 7081 O O . GLY C 2 418 ? -28.00090 -9.55611 27.49069 1.000 41.13706 419 GLY C O 1
ATOM 7082 N N . GLU C 2 419 ? -27.20815 -8.19844 25.89366 1.000 38.57878 420 GLU C N 1
ATOM 7083 C CA . GLU C 2 419 ? -27.06340 -7.11496 26.86296 1.000 38.25384 420 GLU C CA 1
ATOM 7084 C C . GLU C 2 419 ? -28.39587 -6.67021 27.46632 1.000 39.28260 420 GLU C C 1
ATOM 7085 O O . GLU C 2 419 ? -28.39872 -6.00592 28.50421 1.000 41.58883 420 GLU C O 1
ATOM 7091 N N . LEU C 2 420 ? -29.52687 -7.04774 26.87331 1.000 36.77703 421 LEU C N 1
ATOM 7092 C CA . LEU C 2 420 ? -30.81552 -6.66966 27.43595 1.000 34.27370 421 LEU C CA 1
ATOM 7093 C C . LEU C 2 420 ? -31.24728 -7.56009 28.59406 1.000 40.48868 421 LEU C C 1
ATOM 7094 O O . LEU C 2 420 ? -32.17711 -7.18668 29.32474 1.000 35.89377 421 LEU C O 1
ATOM 7099 N N . LEU C 2 421 ? -30.59331 -8.71548 28.78194 1.000 36.57350 422 LEU C N 1
ATOM 7100 C CA . LEU C 2 421 ? -30.97281 -9.63059 29.85618 1.000 39.33287 422 LEU C CA 1
ATOM 7101 C C . LEU C 2 421 ? -30.83939 -9.00539 31.24100 1.000 36.52228 422 LEU C C 1
ATOM 7102 O O . LEU C 2 421 ? -31.51267 -9.43855 32.17659 1.000 35.31646 422 LEU C O 1
ATOM 7107 N N . GLY C 2 422 ? -29.96574 -8.01383 31.41550 1.000 39.31798 423 GLY C N 1
ATOM 7108 C CA . GLY C 2 422 ? -29.78679 -7.46137 32.75012 1.000 37.71434 423 GLY C CA 1
ATOM 7109 C C . GLY C 2 422 ? -31.07330 -6.88862 33.30738 1.000 33.07008 423 GLY C C 1
ATOM 7110 O O . GLY C 2 422 ? -31.43685 -7.14594 34.46291 1.000 34.62098 423 GLY C O 1
ATOM 7111 N N . GLU C 2 423 ? -31.78860 -6.11094 32.49023 1.000 34.49750 424 GLU C N 1
ATOM 7112 C CA . GLU C 2 423 ? -33.02491 -5.50141 32.96287 1.000 31.88873 424 GLU C CA 1
ATOM 7113 C C . GLU C 2 423 ? -34.06997 -6.55220 33.29425 1.000 31.29668 424 GLU C C 1
ATOM 7114 O O . GLU C 2 423 ? -34.76799 -6.43978 34.30517 1.000 31.63076 424 GLU C O 1
ATOM 7120 N N . ILE C 2 424 ? -34.23222 -7.54391 32.42160 1.000 33.50318 425 ILE C N 1
ATOM 7121 C CA . ILE C 2 424 ? -35.28755 -8.53389 32.61231 1.000 31.22864 425 ILE C CA 1
ATOM 7122 C C . ILE C 2 424 ? -34.99512 -9.37166 33.84190 1.000 30.50562 425 ILE C C 1
ATOM 7123 O O . ILE C 2 424 ? -35.88032 -9.62969 34.66812 1.000 34.59266 425 ILE C O 1
ATOM 7128 N N . GLY C 2 425 ? -33.74280 -9.80328 33.98955 1.000 33.74314 426 GLY C N 1
ATOM 7129 C CA . GLY C 2 425 ? -33.36590 -10.52470 35.19611 1.000 33.84241 426 GLY C CA 1
ATOM 7130 C C . GLY C 2 425 ? -33.67780 -9.73636 36.45429 1.000 35.81843 426 GLY C C 1
ATOM 7131 O O . GLY C 2 425 ? -34.33693 -10.23444 37.37160 1.000 34.91253 426 GLY C O 1
ATOM 7132 N N . LEU C 2 426 ? -33.21644 -8.48168 36.51110 1.000 33.37766 427 LEU C N 1
ATOM 7133 C CA . LEU C 2 426 ? -33.52336 -7.65762 37.67278 1.000 30.35236 427 LEU C CA 1
ATOM 7134 C C . LEU C 2 426 ? -35.02861 -7.53673 37.86337 1.000 27.30281 427 LEU C C 1
ATOM 7135 O O . LEU C 2 426 ? -35.52012 -7.62155 38.99131 1.000 30.82057 427 LEU C O 1
ATOM 7140 N N . ALA C 2 427 ? -35.78128 -7.34196 36.77498 1.000 34.04050 428 ALA C N 1
ATOM 7141 C CA . ALA C 2 427 ? -37.23070 -7.18816 36.90742 1.000 33.95397 428 ALA C CA 1
ATOM 7142 C C . ALA C 2 427 ? -37.85124 -8.38574 37.61792 1.000 33.90033 428 ALA C C 1
ATOM 7143 O O . ALA C 2 427 ? -38.67715 -8.22176 38.52622 1.000 33.87626 428 ALA C O 1
ATOM 7145 N N . ILE C 2 428 ? -37.46093 -9.59766 37.22398 1.000 32.16323 429 ILE C N 1
ATOM 7146 C CA . ILE C 2 428 ? -37.99246 -10.79733 37.88248 1.000 33.32167 429 ILE C CA 1
ATOM 7147 C C . ILE C 2 428 ? -37.55139 -10.85433 39.34263 1.000 32.13230 429 ILE C C 1
ATOM 7148 O O . ILE C 2 428 ? -38.36692 -11.08379 40.24314 1.000 34.08156 429 ILE C O 1
ATOM 7153 N N . GLU C 2 429 ? -36.25534 -10.63097 39.60177 1.000 31.60534 430 GLU C N 1
ATOM 7154 C CA . GLU C 2 429 ? -35.74871 -10.67406 40.97392 1.000 33.90463 430 GLU C CA 1
ATOM 7155 C C . GLU C 2 429 ? -36.45785 -9.66528 41.87434 1.000 35.97976 430 GLU C C 1
ATOM 7156 O O . GLU C 2 429 ? -36.69727 -9.95226 43.05544 1.000 32.11414 430 GLU C O 1
ATOM 7162 N N . MET C 2 430 ? -36.84860 -8.50524 41.33415 1.000 33.71263 431 MET C N 1
ATOM 7163 C CA . MET C 2 430 ? -37.50098 -7.48017 42.13646 1.000 32.37107 431 MET C CA 1
ATOM 7164 C C . MET C 2 430 ? -39.00619 -7.63825 42.21273 1.000 37.40857 431 MET C C 1
ATOM 7165 O O . MET C 2 430 ? -39.65830 -6.82243 42.86956 1.000 38.36163 431 MET C O 1
ATOM 7170 N N . GLY C 2 431 ? -39.56868 -8.63919 41.54629 1.000 35.49212 432 GLY C N 1
ATOM 7171 C CA . GLY C 2 431 ? -40.99754 -8.85492 41.60308 1.000 35.50704 432 GLY C CA 1
ATOM 7172 C C . GLY C 2 431 ? -41.82358 -7.84919 40.83201 1.000 37.27867 432 GLY C C 1
ATOM 7173 O O . GLY C 2 431 ? -42.98537 -7.60372 41.20052 1.000 36.51607 432 GLY C O 1
ATOM 7174 N N . CYS C 2 432 ? -41.26781 -7.26821 39.76171 1.000 35.64254 433 CYS C N 1
ATOM 7175 C CA . CYS C 2 432 ? -41.97929 -6.29074 38.93465 1.000 37.23598 433 CYS C CA 1
ATOM 7176 C C . CYS C 2 432 ? -43.17152 -6.91588 38.22047 1.000 34.76655 433 CYS C C 1
ATOM 7177 O O . CYS C 2 432 ? -43.14367 -8.08753 37.83767 1.000 34.98873 433 CYS C O 1
ATOM 7180 N N . ASP C 2 433 ? -44.21950 -6.11411 38.03322 1.000 35.48690 434 ASP C N 1
ATOM 7181 C CA . ASP C 2 433 ? -45.29722 -6.44408 37.11248 1.000 35.65488 434 ASP C CA 1
ATOM 7182 C C . ASP C 2 433 ? -45.13002 -5.64155 35.81425 1.000 37.91194 434 ASP C C 1
ATOM 7183 O O . ASP C 2 433 ? -44.22692 -4.80008 35.67619 1.000 34.14915 434 ASP C O 1
ATOM 7188 N N . ALA C 2 434 ? -46.01343 -5.90563 34.84337 1.000 35.50316 435 ALA C N 1
ATOM 7189 C CA . ALA C 2 434 ? -45.88675 -5.24598 33.54826 1.000 39.29350 435 ALA C CA 1
ATOM 7190 C C . ALA C 2 434 ? -45.97653 -3.73104 33.68140 1.000 35.99144 435 ALA C C 1
ATOM 7191 O O . ALA C 2 434 ? -45.28826 -3.00115 32.95978 1.000 36.08045 435 ALA C O 1
ATOM 7193 N N . GLU C 2 435 ? -46.79166 -3.24741 34.61110 1.000 36.19701 436 GLU C N 1
ATOM 7194 C CA . GLU C 2 435 ? -46.95763 -1.80572 34.76889 1.000 36.65777 436 GLU C CA 1
ATOM 7195 C C . GLU C 2 435 ? -45.67757 -1.14566 35.27339 1.000 38.87267 436 GLU C C 1
ATOM 7196 O O . GLU C 2 435 ? -45.28018 -0.08587 34.76877 1.000 36.00713 436 GLU C O 1
ATOM 7202 N N . ASP C 2 436 ? -45.03007 -1.75014 36.27804 1.000 36.40144 437 ASP C N 1
ATOM 7203 C CA . ASP C 2 436 ? -43.73410 -1.25539 36.75737 1.000 37.88332 437 ASP C CA 1
ATOM 7204 C C . ASP C 2 436 ? -42.74946 -1.09125 35.60934 1.000 36.82146 437 ASP C C 1
ATOM 7205 O O . ASP C 2 436 ? -41.97611 -0.12504 35.55989 1.000 34.31394 437 ASP C O 1
ATOM 7210 N N . ILE C 2 437 ? -42.74023 -2.04619 34.68661 1.000 35.58688 438 ILE C N 1
ATOM 7211 C CA . ILE C 2 437 ? -41.77833 -2.00088 33.60142 1.000 33.34426 438 ILE C CA 1
ATOM 7212 C C . ILE C 2 437 ? -42.19201 -0.97501 32.55672 1.000 35.24102 438 ILE C C 1
ATOM 7213 O O . ILE C 2 437 ? -41.36499 -0.19305 32.07391 1.000 33.94608 438 ILE C O 1
ATOM 7218 N N . ALA C 2 438 ? -43.47277 -0.98389 32.17947 1.000 32.93067 439 ALA C N 1
ATOM 7219 C CA . ALA C 2 438 ? -43.93998 -0.11043 31.11006 1.000 33.25410 439 ALA C CA 1
ATOM 7220 C C . ALA C 2 438 ? -43.82652 1.35531 31.50329 1.000 31.98886 439 ALA C C 1
ATOM 7221 O O . ALA C 2 438 ? -43.55015 2.20616 30.65032 1.000 33.23030 439 ALA C O 1
ATOM 7223 N N . LEU C 2 439 ? -44.00130 1.66083 32.78749 1.000 31.20100 440 LEU C N 1
ATOM 7224 C CA . LEU C 2 439 ? -43.99538 3.04942 33.24908 1.000 37.10691 440 LEU C CA 1
ATOM 7225 C C . LEU C 2 439 ? -42.59362 3.61528 33.43075 1.000 34.56191 440 LEU C C 1
ATOM 7226 O O . LEU C 2 439 ? -42.43431 4.83823 33.44419 1.000 39.57778 440 LEU C O 1
ATOM 7231 N N . THR C 2 440 ? -41.58560 2.76606 33.58315 1.000 34.45659 441 THR C N 1
ATOM 7232 C CA . THR C 2 440 ? -40.20878 3.23781 33.59883 1.000 35.22223 441 THR C CA 1
ATOM 7233 C C . THR C 2 440 ? -39.85231 3.78731 32.22698 1.000 35.80556 441 THR C C 1
ATOM 7234 O O . THR C 2 440 ? -40.05411 3.12039 31.20695 1.000 33.03660 441 THR C O 1
ATOM 7238 N N . ILE C 2 441 ? -39.33700 5.01207 32.19623 1.000 30.58802 442 ILE C N 1
ATOM 7239 C CA . ILE C 2 441 ? -38.97338 5.64009 30.93249 1.000 28.50495 442 ILE C CA 1
ATOM 7240 C C . ILE C 2 441 ? -37.64735 5.04998 30.45835 1.000 37.88436 442 ILE C C 1
ATOM 7241 O O . ILE C 2 441 ? -36.61200 5.20688 31.12467 1.000 31.24613 442 ILE C O 1
ATOM 7246 N N . HIS C 2 442 ? -37.69363 4.34252 29.32166 1.000 30.70081 443 HIS C N 1
ATOM 7247 C CA . HIS C 2 442 ? -36.52882 3.77266 28.66093 1.000 34.29472 443 HIS C CA 1
ATOM 7248 C C . HIS C 2 442 ? -36.02669 4.73259 27.58594 1.000 34.75086 443 HIS C C 1
ATOM 7249 O O . HIS C 2 442 ? -36.82410 5.36294 26.87545 1.000 32.54714 443 HIS C O 1
ATOM 7256 N N . ALA C 2 443 ? -34.70463 4.81032 27.44093 1.000 31.59079 444 ALA C N 1
ATOM 7257 C CA . ALA C 2 443 ? -34.12421 5.71695 26.45224 1.000 32.27484 444 ALA C CA 1
ATOM 7258 C C . ALA C 2 443 ? -34.50268 5.31283 25.03324 1.000 36.22968 444 ALA C C 1
ATOM 7259 O O . ALA C 2 443 ? -34.52867 4.12572 24.68750 1.000 33.90579 444 ALA C O 1
ATOM 7261 N N . HIS C 2 444 ? -34.77034 6.32089 24.20215 1.000 33.38020 445 HIS C N 1
ATOM 7262 C CA . HIS C 2 444 ? -35.12621 6.16894 22.79936 1.000 33.22767 445 HIS C CA 1
ATOM 7263 C C . HIS C 2 444 ? -34.14756 6.98662 21.96673 1.000 36.34148 445 HIS C C 1
ATOM 7264 O O . HIS C 2 444 ? -33.84482 8.13348 22.33483 1.000 39.31045 445 HIS C O 1
ATOM 7271 N N . PRO C 2 445 ? -33.60431 6.44815 20.86764 1.000 33.73877 446 PRO C N 1
ATOM 7272 C CA . PRO C 2 445 ? -33.78601 5.09798 20.31510 1.000 32.34612 446 PRO C CA 1
ATOM 7273 C C . PRO C 2 445 ? -32.74246 4.11936 20.83106 1.000 36.23180 446 PRO C C 1
ATOM 7274 O O . PRO C 2 445 ? -31.55118 4.38807 20.73193 1.000 37.84904 446 PRO C O 1
ATOM 7278 N N . THR C 2 446 ? -33.17213 2.98707 21.39779 1.000 34.61389 447 THR C N 1
ATOM 7279 C CA . THR C 2 446 ? -32.28433 1.93679 21.88666 1.000 35.00000 447 THR C CA 1
ATOM 7280 C C . THR C 2 446 ? -32.92288 0.58538 21.59692 1.000 36.16303 447 THR C C 1
ATOM 7281 O O . THR C 2 446 ? -34.13315 0.47843 21.37405 1.000 35.96710 447 THR C O 1
ATOM 7285 N N . LEU C 2 447 ? -32.09734 -0.45768 21.64582 1.000 35.12541 448 LEU C N 1
ATOM 7286 C CA . LEU C 2 447 ? -32.63611 -1.80910 21.62891 1.000 36.61904 448 LEU C CA 1
ATOM 7287 C C . LEU C 2 447 ? -33.33768 -2.13420 22.94609 1.000 36.77710 448 LEU C C 1
ATOM 7288 O O . LEU C 2 447 ? -34.45584 -2.65633 22.93828 1.000 35.41310 448 LEU C O 1
ATOM 7293 N N . HIS C 2 448 ? -32.73781 -1.76396 24.09121 1.000 36.04288 449 HIS C N 1
ATOM 7294 C CA . HIS C 2 448 ? -33.30774 -2.18475 25.37146 1.000 33.45627 449 HIS C CA 1
ATOM 7295 C C . HIS C 2 448 ? -34.64919 -1.53164 25.66487 1.000 35.34070 449 HIS C C 1
ATOM 7296 O O . HIS C 2 448 ? -35.39341 -2.04119 26.50411 1.000 31.52612 449 HIS C O 1
ATOM 7303 N N . GLU C 2 449 ? -35.01120 -0.44887 24.96590 1.000 32.69080 450 GLU C N 1
ATOM 7304 C CA . GLU C 2 449 ? -36.35231 0.10654 25.15065 1.000 32.03431 450 GLU C CA 1
ATOM 7305 C C . GLU C 2 449 ? -37.42631 -0.88392 24.72626 1.000 29.82705 450 GLU C C 1
ATOM 7306 O O . GLU C 2 449 ? -38.57208 -0.79002 25.18030 1.000 33.67321 450 GLU C O 1
ATOM 7312 N N . SER C 2 450 ? -37.07827 -1.84447 23.87634 1.000 29.68466 451 SER C N 1
ATOM 7313 C CA . SER C 2 450 ? -38.01903 -2.89262 23.50625 1.000 34.14339 451 SER C CA 1
ATOM 7314 C C . SER C 2 450 ? -38.53150 -3.67033 24.71343 1.000 35.03317 451 SER C C 1
ATOM 7315 O O . SER C 2 450 ? -39.60606 -4.27703 24.63123 1.000 34.08747 451 SER C O 1
ATOM 7318 N N . VAL C 2 451 ? -37.78595 -3.68220 25.82094 1.000 31.91734 452 VAL C N 1
ATOM 7319 C CA . VAL C 2 451 ? -38.27276 -4.33317 27.03436 1.000 32.73726 452 VAL C CA 1
ATOM 7320 C C . VAL C 2 451 ? -39.44497 -3.55048 27.63052 1.000 37.14813 452 VAL C C 1
ATOM 7321 O O . VAL C 2 451 ? -40.46029 -4.13377 28.04251 1.000 36.79667 452 VAL C O 1
ATOM 7325 N N . GLY C 2 452 ? -39.33668 -2.21639 27.67693 1.000 31.00789 453 GLY C N 1
ATOM 7326 C CA . GLY C 2 452 ? -40.46569 -1.42438 28.14367 1.000 30.93795 453 GLY C CA 1
ATOM 7327 C C . GLY C 2 452 ? -41.64633 -1.48212 27.19352 1.000 32.71524 453 GLY C C 1
ATOM 7328 O O . GLY C 2 452 ? -42.80037 -1.49726 27.63464 1.000 30.96177 453 GLY C O 1
ATOM 7329 N N . LEU C 2 453 ? -41.37012 -1.53373 25.88421 1.000 32.73893 454 LEU C N 1
ATOM 7330 C CA . LEU C 2 453 ? -42.43050 -1.55050 24.88078 1.000 38.28706 454 LEU C CA 1
ATOM 7331 C C . LEU C 2 453 ? -43.16198 -2.88650 24.87043 1.000 38.33319 454 LEU C C 1
ATOM 7332 O O . LEU C 2 453 ? -44.36853 -2.92945 24.59483 1.000 35.35799 454 LEU C O 1
ATOM 7337 N N . ALA C 2 454 ? -42.45265 -3.97908 25.16589 1.000 34.82581 455 ALA C N 1
ATOM 7338 C CA . ALA C 2 454 ? -43.11751 -5.26808 25.33936 1.000 36.52256 455 ALA C CA 1
ATOM 7339 C C . ALA C 2 454 ? -44.07539 -5.23539 26.52581 1.000 35.48892 455 ALA C C 1
ATOM 7340 O O . ALA C 2 454 ? -45.20491 -5.72705 26.44087 1.000 37.05579 455 ALA C O 1
ATOM 7342 N N . ALA C 2 455 ? -43.65062 -4.62938 27.63598 1.000 31.37091 456 ALA C N 1
ATOM 7343 C CA . ALA C 2 455 ? -44.55426 -4.42783 28.75919 1.000 33.24274 456 ALA C CA 1
ATOM 7344 C C . ALA C 2 455 ? -45.73932 -3.54443 28.36672 1.000 36.71405 456 ALA C C 1
ATOM 7345 O O . ALA C 2 455 ? -46.86928 -3.77617 28.81647 1.000 33.71412 456 ALA C O 1
ATOM 7347 N N . GLU C 2 456 ? -45.51386 -2.53599 27.51113 1.000 33.54236 457 GLU C N 1
ATOM 7348 C CA . GLU C 2 456 ? -46.63649 -1.70512 27.06065 1.000 33.35875 457 GLU C CA 1
ATOM 7349 C C . GLU C 2 456 ? -47.62841 -2.50390 26.20927 1.000 34.68278 457 GLU C C 1
ATOM 7350 O O . GLU C 2 456 ? -48.83606 -2.21915 26.22331 1.000 32.75998 457 GLU C O 1
ATOM 7356 N N . VAL C 2 457 ? -47.13838 -3.48136 25.44628 1.000 34.07073 458 VAL C N 1
ATOM 7357 C CA . VAL C 2 457 ? -48.03648 -4.34633 24.68420 1.000 36.05835 458 VAL C CA 1
ATOM 7358 C C . VAL C 2 457 ? -48.97301 -5.08159 25.62994 1.000 34.22103 458 VAL C C 1
ATOM 7359 O O . VAL C 2 457 ? -50.20049 -5.05416 25.46727 1.000 38.63765 458 VAL C O 1
ATOM 7363 N N . PHE C 2 458 ? -48.40489 -5.70204 26.66331 1.000 36.26413 459 PHE C N 1
ATOM 7364 C CA . PHE C 2 458 ? -49.20721 -6.39552 27.66168 1.000 34.12070 459 PHE C CA 1
ATOM 7365 C C . PHE C 2 458 ? -50.18376 -5.44503 28.34214 1.000 38.95542 459 PHE C C 1
ATOM 7366 O O . PHE C 2 458 ? -51.34705 -5.79760 28.55364 1.000 32.54822 459 PHE C O 1
ATOM 7374 N N . GLU C 2 459 ? -49.72973 -4.23708 28.69678 1.000 35.10846 460 GLU C N 1
ATOM 7375 C CA . GLU C 2 459 ? -50.59919 -3.28315 29.38681 1.000 37.81031 460 GLU C CA 1
ATOM 7376 C C . GLU C 2 459 ? -51.67787 -2.69767 28.48335 1.000 39.46781 460 GLU C C 1
ATOM 7377 O O . GLU C 2 459 ? -52.59433 -2.04021 28.99068 1.000 38.00004 460 GLU C O 1
ATOM 7383 N N . GLY C 2 460 ? -51.57873 -2.89367 27.17177 1.000 36.71806 461 GLY C N 1
ATOM 7384 C CA . GLY C 2 460 ? -52.52905 -2.30140 26.24558 1.000 38.68848 461 GLY C CA 1
ATOM 7385 C C . GLY C 2 460 ? -52.37138 -0.80721 26.03341 1.000 43.52136 461 GLY C C 1
ATOM 7386 O O . GLY C 2 460 ? -53.34207 -0.14420 25.64791 1.000 44.01783 461 GLY C O 1
ATOM 7387 N N . SER C 2 461 ? -51.17033 -0.25442 26.26770 1.000 36.70620 462 SER C N 1
ATOM 7388 C CA . SER C 2 461 ? -50.89625 1.17198 26.07016 1.000 39.49093 462 SER C CA 1
ATOM 7389 C C . SER C 2 461 ? -49.95533 1.45939 24.90604 1.000 36.41749 462 SER C C 1
ATOM 7390 O O . SER C 2 461 ? -49.68279 2.63361 24.61600 1.000 36.16911 462 SER C O 1
ATOM 7393 N N . ILE C 2 462 ? -49.43382 0.42246 24.25726 1.000 38.91232 463 ILE C N 1
ATOM 7394 C CA . ILE C 2 462 ? -48.42943 0.58946 23.21623 1.000 38.15148 463 ILE C CA 1
ATOM 7395 C C . ILE C 2 462 ? -48.93781 1.52196 22.11608 1.000 36.31487 463 ILE C C 1
ATOM 7396 O O . ILE C 2 462 ? -50.09200 1.43912 21.68580 1.000 37.45593 463 ILE C O 1
ATOM 7401 N N . THR C 2 463 ? -48.07194 2.42829 21.66266 1.000 36.25795 464 THR C N 1
ATOM 7402 C CA . THR C 2 463 ? -48.40546 3.26053 20.52193 1.000 36.98304 464 THR C CA 1
ATOM 7403 C C . THR C 2 463 ? -47.39446 3.16650 19.39865 1.000 38.94892 464 THR C C 1
ATOM 7404 O O . THR C 2 463 ? -47.65159 3.70623 18.31198 1.000 38.45599 464 THR C O 1
ATOM 7408 N N . ASP C 2 464 ? -46.26183 2.49525 19.60807 1.000 41.10712 465 ASP C N 1
ATOM 7409 C CA . ASP C 2 464 ? -45.33939 2.26299 18.50130 1.000 36.90881 465 ASP C CA 1
ATOM 7410 C C . ASP C 2 464 ? -45.73143 1.05298 17.65604 1.000 38.13534 465 ASP C C 1
ATOM 7411 O O . ASP C 2 464 ? -45.05839 0.76290 16.66084 1.000 37.58576 465 ASP C O 1
ATOM 7416 N N . LEU C 2 465 ? -46.81739 0.37763 18.00662 1.000 37.09714 466 LEU C N 1
ATOM 7417 C CA . LEU C 2 465 ? -47.36473 -0.73638 17.25041 1.000 35.85204 466 LEU C CA 1
ATOM 7418 C C . LEU C 2 465 ? -48.87909 -0.59758 17.25177 1.000 38.61521 466 LEU C C 1
ATOM 7419 O O . LEU C 2 465 ? -49.43884 0.06384 18.13268 1.000 32.38317 466 LEU C O 1
ATOM 7424 N N . PRO C 2 466 ? -49.57204 -1.23921 16.30060 1.000 35.86304 467 PRO C N 1
ATOM 7425 C CA . PRO C 2 466 ? -51.01365 -1.46837 16.47874 1.000 38.72048 467 PRO C CA 1
ATOM 7426 C C . PRO C 2 466 ? -51.26954 -2.07089 17.85236 1.000 38.13304 467 PRO C C 1
ATOM 7427 O O . PRO C 2 466 ? -50.44216 -2.80732 18.39273 1.000 38.95450 467 PRO C O 1
ATOM 7431 N N . ASN C 2 467 ? -52.41436 -1.71901 18.43674 1.000 41.55347 468 ASN C N 1
ATOM 7432 C CA . ASN C 2 467 ? -52.75250 -2.07354 19.81483 1.000 39.11248 468 ASN C CA 1
ATOM 7433 C C . ASN C 2 467 ? -54.04052 -2.88056 19.83033 1.000 42.08969 468 ASN C C 1
ATOM 7434 O O . ASN C 2 467 ? -55.13278 -2.31799 19.99882 1.000 40.57094 468 ASN C O 1
ATOM 7439 N N . PRO C 2 468 ? -53.96270 -4.20220 19.65903 1.000 47.10370 469 PRO C N 1
ATOM 7440 C CA . PRO C 2 468 ? -55.19783 -5.01722 19.69467 1.000 45.76106 469 PRO C CA 1
ATOM 7441 C C . PRO C 2 468 ? -55.88661 -5.05586 21.05334 1.000 44.90288 469 PRO C C 1
ATOM 7442 O O . PRO C 2 468 ? -57.06149 -5.44256 21.11616 1.000 47.56552 469 PRO C O 1
ATOM 7446 N N . LYS C 2 469 ? -55.21690 -4.64497 22.13388 1.000 44.07617 470 LYS C N 1
ATOM 7447 C CA . LYS C 2 469 ? -55.80145 -4.57549 23.46690 1.000 48.49084 470 LYS C CA 1
ATOM 7448 C C . LYS C 2 469 ? -56.45611 -3.23091 23.77277 1.000 50.03910 470 LYS C C 1
ATOM 7449 O O . LYS C 2 469 ? -56.83442 -2.99448 24.92533 1.000 58.22287 470 LYS C O 1
ATOM 7455 N N . ALA C 2 470 ? -56.57901 -2.33664 22.79949 1.000 48.54373 471 ALA C N 1
ATOM 7456 C CA . ALA C 2 470 ? -57.34063 -1.10539 23.01931 1.000 54.19866 471 ALA C CA 1
ATOM 7457 C C . ALA C 2 470 ? -58.80249 -1.42663 23.29146 1.000 60.22794 471 ALA C C 1
ATOM 7458 O O . ALA C 2 470 ? -59.59251 -1.60570 22.35578 1.000 60.84118 471 ALA C O 1
#

Solvent-accessible surface area: 37776 Å² total; per-residue (Å²): 166,54,49,88,40,123,26,6,88,49,8,5,11,18,4,17,34,26,0,32,47,106,16,9,25,2,66,107,11,167,25,104,18,198,103,47,44,22,35,75,105,16,1,95,75,88,51,218,118,51,117,45,123,2,66,0,0,0,11,11,0,12,18,10,0,18,1,0,0,0,17,0,21,20,50,67,30,104,4,7,0,1,13,132,147,126,51,10,0,19,63,10,12,31,46,13,26,5,0,7,16,0,3,8,24,3,2,49,1,2,54,37,1,85,54,5,29,142,24,2,0,68,24,35,148,29,161,52,69,36,82,104,0,66,84,8,17,101,134,4,19,102,108,25,9,41,37,10,53,43,25,3,172,58,35,168,8,101,64,11,37,6,84,2,83,0,57,20,47,66,34,0,57,0,106,29,136,117,35,83,4,18,0,54,5,66,29,1,0,0,8,23,22,6,95,34,54,106,49,131,89,9,30,100,131,24,95,55,8,2,39,14,42,37,0,6,75,1,90,76,49,2,141,48,0,0,0,8,13,0,26,46,77,1,0,4,3,0,10,3,1,53,15,27,59,3,88,1,1,0,6,10,109,111,94,11,0,4,56,63,1,7,124,52,1,5,155,34,0,31,156,57,4,61,151,60,16,66,20,5,28,69,3,112,12,50,39,11,80,47,99,180,81,2,0,40,1,37,10,107,44,158,89,27,46,105,121,51,46,78,0,32,0,0,0,10,16,56,33,42,26,2,8,1,130,73,9,59,3,55,128,5,42,6,125,48,52,138,113,1,8,0,125,40,76,116,31,3,72,11,77,20,96,48,0,2,0,1,4,31,0,12,4,121,45,36,49,16,7,6,2,27,22,7,0,14,17,0,0,16,10,30,40,60,89,180,68,141,28,100,42,141,3,44,4,21,15,0,17,4,32,1,14,0,0,31,3,20,32,6,39,72,76,0,138,155,130,66,54,57,37,49,48,2,48,3,52,1,61,31,13,7,35,0,14,0,23,80,9,35,60,4,25,0,0,0,1,0,32,107,148,46,73,101,3,27,0,2,5,0,0,0,26,31,0,2,20,2,2,5,5,1,4,1,1,4,42,29,9,0,11,0,34,1,0,6,47,2,6,12,1,38,2,3,10,2,21,2,1,2,20,0,0,8,38,16,56,9,17,2,2,36,25,89,15,123,132,18,121,217,124,68,117,36,115,2,68,0,1,0,12,10,1,12,20,9,0,22,0,0,0,0,19,0,20,7,16,53,29,105,5,6,0,1,14,139,145,131,57,8,1,18,66,12,14,35,50,15,21,6,0,7,13,0,3,12,26,3,2,47,1,21,70,24,1,136,37,2,21,94,6,2,0,72,23,35,154,37,160,56,61,40,77,93,0,52,83,14,17,73,127,4,14,90,102,26,10,44,39,11,55,39,30,2,170,66,32,184,7,103,51,5,31,9,83,4,83,2,62,18,46,66,36,0,49,1,100,30,139,90,39,78,4,20,0,42,2,67,30,2,0,0,9,24,20,8,102,40,54,105,39,122,79,8,28,94,125,26,102,57,9,5,39,13,41,33,1,7,71,0,87,77,44,2,124,63,0,0,0,3,16,2,29,45,78,0,0,8,3,0,10,3,0,64,33,26,57,2,106,5,9,0,6,7,100,110,92,20,0,5,57,62,0,6,134,55,1,3,158,32,0,30,150,51,4,58,122,92,13,79,24,5,31,70,3,66,2,62,43,16,97,43,81,174,70,2,0,39,0,35,10,119,39,143,76,20,34,112,124,51,41,100,0,32,0,0,0,10,15,60,36,46,47,6,10,1,131,77,12,55,3,54,124,4,43,5,128,42,44,139,182,1,7,0,124,42,78,81,26,3,67,8,90,19,91,44,0,2,0,0,4,29,0,14,5,125,45,34,55,19,8,7,2,30,24,7,0,15,8,0,0,8,14,29,33,66,84,107,20,54,27,34,35,48,7,43,4,18,14,0,17,4,42,1,15,0,0,28,2,19,42,6,37,64,73,0,133,140,115,62,53,54,47,47,49,3,45,2,51,1,60,27,12,6,31,0,21,0,20,79,2,39,64,4,23,0,0,0,2,0,36,116,149,50,79,88,5,35,0,2,5,0,0,1,32,24,0,2,15,2,3,4,3,1,4,1,0,13,3,6,12,0,22,0,72,28,0,6,117,4,5,12,1,36,3,4,13,2,22,4,0,3,19,0,0,9,29,19,69,9,16,1,3,31,22,92,16,130,109,78

B-factor: mean 44.55, std 11.83, range [26.03, 90.86]

Foldseek 3Di:
DDDCDPLLVPADPVVVVLCVVLVHHSVPFFAPDPPRHNDPVSSVVVSD/DAEAEFAEEEEAQALQRLLLQLLLLVLPGGYEYEHADPFGHGCCLPQHVQLLVLLLVVLVVLVLQPVCVVVPRHDDRDDDDLVVSLVVSVVSSCVVRVVSVVSCVVSVHHYDYAHWADQALFWIWGQGDVGIYIYGYNFYEYEHAWFADDDPQAPCPPLQEAESSSLSNSPDLWQEEEEEALEQSSQSSQSSSLSVHHAYEYEHLAQFRNVQADPVLRVLVCVVCVVRHNYHYNKDWDHWDQDPQAIFTAMDGDPTDPGTDGTNHYYYHHDIAACQVVHNVVNSVFDADPSNARAAAFQQATVSRRYGYFANRHHPPRDSVRSSVSSNSNSCVSSPDPDTHDAQKDKDWRVHAFIKIKMFDHPVVCVVVVFAKDKFKDFQLLAPVCVVSVKRRKMKMWIARPPPQWTGMIMITIHVRHVLVVVSSVSNRVRHHLVNLLPDDDDPRDPNCRSNQSSCQVVQNHDSDDRPSDDD/DAEAEFAEEEEAAALLRLLLQLLLLVLPGGYEYEHADPFGHPCCLPQHVQLLVLLLVVLVVLVLQPVCVVVPRHDDDDDDDLVVSLVVSVVSSVVVRVVSVVSCVVSVHHYHHAHWADQALQWIWGQHDVGIYIYGYSFYEYEHAWDADDDVLDPCVPLQEAESRSLSSSPDQWQEEEEEALELSSQSSQSSSLSVHHAYEYEHQAPFRPVQADDVQRVLVCVVCVVSHVYHYNKDFDHWDDDPQAIWTAIDGDPTDPGTDGTNHYYYHHDIAAQQVPRNVVNSVFDADPRQARAAAQLQATPSRRYGYFANRHHPPRDSVRSSVSSNSNSCVSSPDPDGHDALKDKDWRVHAFIKIKMFDHPVRCVVVVFQKDKFKDFQLLAPVCVVSVWRRKMKMWMARPPPQWTGMIIITTHVRHVLVVVSSVSNRVRHGLCNLLPPDDDPRDPNCRRNQSSCQVVQNHDSDDRPPD